Protein 2KJF (pdb70)

Radius of gyration: 10.35 Å; Cα contacts (8 Å, |Δi|>4): 48; chains: 1; bounding box: 17×21×29 Å

CATH classification: 1.20.225.10

Foldseek 3Di:
DVQVPDDLVCLVVLLVVVVVVDQLVVVCVVVVDPCVVVSVVLVVLVVCCVVPHSVVSSVD

Nearest PDB structures (foldseek):
  2kjf-assembly1_A  TM=9.611E-01  e=1.245E-06  Carnobacterium maltaromaticum
  2kjf-assembly1_A  TM=9.568E-01  e=3.012E-06  Carnobacterium maltaromaticum
  8bsi-assembly1_Li  TM=3.557E-01  e=9.101E+00  Giardia duodenalis
  2kjf-assembly1_A  TM=9.041E-01  e=7.267E-06  Carnobacterium maltaromaticum
  7r3g-assembly1_B  TM=5.071E-01  e=4.732E+00  Pseudomonas aeruginosa PAO1

GO terms:
  GO:0005576 extracellular region (C, IDA)
  GO:0050830 defense response to Gram-positive bacterium (P, IDA)

InterPro domains:
  IPR009086 Bacteriocin AS-48 [G3DSA:1.20.225.10] (5-64)
  IPR020038 Circular bacteriocin [PF09221] (9-62)
  IPR020038 Circular bacteriocin [TIGR03651] (8-62)

Sequence (60 aa):
LVAYGIAQGTAEKVVSLINAGLTVGSIISILGGVTVGLSGVFTAVKAAIAKQGIKKAIQLLVAYGIAQGTAEKVVSLINAGLTVGSIISILGGVTVGLSGVFTAVKAAIAKQGIKKAIQLLVAYGIAQGTAEKVVSLINAGLTVGSIISILGGVTVGLSGVFTAVKAAIAKQGIKKAIQLLVAYGIAQGTAEKVVSLINAGLTVGSIISILGGVTVGLSGVFTAVKAAIAKQGIKKAIQLLVAYGIAQGTAEKVVSLINAGLTVGSIISILGGVTVGLSGVFTAVKAAIAKQGIKKAIQLLVAYGIAQGTAEKVVSLINAGLTVGSIISILGGVTVGLSGVFTAVKAAIAKQGIKKAIQLLVAYGIAQGTAEKVVSLINAGLTVGSIISILGGVTVGLSGVFTAVKAAIAKQGIKKAIQLLVAYGIAQGTAEKVVSLINAGLTVGSIISILGGVTVGLSGVFTAVKAAIAKQGIKKAIQLLVAYGIAQGTAEKVVSLINAGLTVGSIISILGGVTVGLSGVFTAVKAAIAKQGIKKAIQLLVAYGIAQGTAEKVVSLINAGLTVGSIISILGGVTVGLSGVFTAVKAAIAKQGIKKAIQLLVAYGIAQGTAEKVVSLINAGLTVGSIISILGGVTVGLSGVFTAVKAAIAKQGIKKAIQLLVAYGIAQGTAEKVVSLINAGLTVGSIISILGGVTVGLSGVFTAVKAAIAKQGIKKAIQLLVAYGIAQGTAEKVVSLINAGLTVGSIISILGGVTVGLSGVFTAVKAAIAKQGIKKAIQLLVAYGIAQGTAEKVVSLINAGLTVGSIISILGGVTVGLSGVFTAVKAAIAKQGIKKAIQLLVAYGIAQGTAEKVVSLINAGLTVGSIISILGGVTVGLSGVFTAVKAAIAKQGIKKAIQLLVAYGIAQGTAEKVVSLINAGLTVGSIISILGGVTVGLSGVFTAVKAAIAKQGIKKAIQLLVAYGIAQGTAEKVVSLINAGLTVGSIISILGGVTVGLSGVFTAVKAAIAKQGIKKAIQLLVAYGIAQGTAEKVVSLINAGLTVGSIISILGGVTVGLSGVFTAVKAAIAKQGIKKAIQLLVAYGIAQGTAEKVVSLINAGLTVGSIISILGGVTVGLSGVFTAVKAAIAKQGIKKAIQLLVAYGIAQGTAEKVVSLINAGLTVGSIISILGGVTVGLSGVFTAVKAAIAKQGIKKAIQL

Secondary structure (DSSP, 8-state):
-TTTTS-HHHHHHHHHHHTTT--HHHHHHHH-SS-TTTHHHHHHHHHHHHHT-HHHHHH-

B-factor: mean 37.47, std 22.96, range [0.02, 75.55]

Solvent-accessible surface area: 3903 Å² total; per-residue (Å²): 1,59,89,114,60,40,59,131,50,55,0,113,145,19,8,77,66,6,125,62,47,88,101,41,42,25,2,37,90,111,73,67,44,146,44,116,50,19,25,62,47,8,93,70,5,89,61,22,36,99,168,127,15,91,152,80,0,38,115,74

Organism: Carnobacterium maltaromaticum (NCBI:txid2751)

Structure (mmCIF, N/CA/C/O backbone):
data_2KJF
#
_entry.id   2KJF
#
loop_
_atom_site.group_PDB
_atom_site.id
_atom_site.type_symbol
_atom_site.label_atom_id
_atom_site.label_alt_id
_atom_site.label_comp_id
_atom_site.label_asym_id
_atom_site.label_entity_id
_atom_site.label_seq_id
_atom_site.pdbx_PDB_ins_code
_atom_site.Cartn_x
_atom_site.Cartn_y
_atom_site.Cartn_z
_atom_site.occupancy
_atom_site.B_iso_or_equiv
_atom_site.auth_seq_id
_atom_site.auth_comp_id
_atom_site.auth_asym_id
_atom_site.auth_atom_id
_atom_site.pdbx_PDB_model_num
ATOM 1 N N . LEU A 1 1 ? 1.328 0.000 0.000 1.00 4.00 1 LEU A N 1
ATOM 2 C CA . LEU A 1 1 ? 2.094 0.000 -1.242 1.00 75.31 1 LEU A CA 1
ATOM 3 C C . LEU A 1 1 ? 1.984 -1.348 -1.949 1.00 1.33 1 LEU A C 1
ATOM 4 O O . LEU A 1 1 ? 1.619 -1.417 -3.122 1.00 72.33 1 LEU A O 1
ATOM 20 N N . VAL A 1 2 ? 2.301 -2.417 -1.225 1.00 43.14 2 VAL A N 1
ATOM 21 C CA . VAL A 1 2 ? 2.236 -3.763 -1.782 1.00 34.14 2 VAL A CA 1
ATOM 22 C C . VAL A 1 2 ? 0.812 -4.117 -2.197 1.00 61.11 2 VAL A C 1
ATOM 23 O O . VAL A 1 2 ? 0.576 -4.571 -3.316 1.00 41.14 2 VAL A O 1
ATOM 36 N N . ALA A 1 3 ? -0.134 -3.906 -1.288 1.00 3.13 3 ALA A N 1
ATOM 37 C CA . ALA A 1 3 ? -1.535 -4.200 -1.560 1.00 70.25 3 ALA A CA 1
ATOM 38 C C . ALA A 1 3 ? -2.075 -3.312 -2.676 1.00 73.54 3 ALA A C 1
ATOM 39 O O . ALA A 1 3 ? -2.975 -3.709 -3.417 1.00 53.34 3 ALA A O 1
ATOM 46 N N . TYR A 1 4 ? -1.521 -2.111 -2.790 1.00 54.44 4 TYR A N 1
ATOM 47 C CA . TYR A 1 4 ? -1.950 -1.165 -3.814 1.00 72.33 4 TYR A CA 1
ATOM 48 C C . TYR A 1 4 ? -1.437 -1.582 -5.189 1.00 51.24 4 TYR A C 1
ATOM 49 O O . TYR A 1 4 ? -2.190 -1.614 -6.162 1.00 21.51 4 TYR A O 1
ATOM 67 N N . GLY A 1 5 ? -0.148 -1.900 -5.261 1.00 72.45 5 GLY A N 1
ATOM 68 C CA . GLY A 1 5 ? 0.445 -2.311 -6.520 1.00 62.35 5 GLY A CA 1
ATOM 69 C C . GLY A 1 5 ? 1.953 -2.152 -6.531 1.00 15.35 5 GLY A C 1
ATOM 70 O O . GLY A 1 5 ? 2.653 -2.858 -7.257 1.00 1.45 5 GLY A O 1
ATOM 74 N N . ILE A 1 6 ? 2.453 -1.221 -5.725 1.00 33.13 6 ILE A N 1
ATOM 75 C CA . ILE A 1 6 ? 3.886 -0.971 -5.645 1.00 24.14 6 ILE A CA 1
ATOM 76 C C . ILE A 1 6 ? 4.641 -2.228 -5.224 1.00 11.43 6 ILE A C 1
ATOM 77 O O . ILE A 1 6 ? 4.234 -2.927 -4.297 1.00 11.15 6 ILE A O 1
ATOM 93 N N . ALA A 1 7 ? 5.744 -2.507 -5.911 1.00 34.12 7 ALA A N 1
ATOM 94 C CA . ALA A 1 7 ? 6.558 -3.677 -5.606 1.00 33.12 7 ALA A CA 1
ATOM 95 C C . ALA A 1 7 ? 6.920 -3.723 -4.125 1.00 61.03 7 ALA A C 1
ATOM 96 O O . ALA A 1 7 ? 7.168 -2.689 -3.506 1.00 41.10 7 ALA A O 1
ATOM 103 N N . GLN A 1 8 ? 6.948 -4.928 -3.565 1.00 12.23 8 GLN A N 1
ATOM 104 C CA . GLN A 1 8 ? 7.279 -5.107 -2.156 1.00 14.21 8 GLN A CA 1
ATOM 105 C C . GLN A 1 8 ? 8.736 -4.745 -1.889 1.00 30.33 8 GLN A C 1
ATOM 106 O O . GLN A 1 8 ? 9.055 -4.112 -0.883 1.00 55.35 8 GLN A O 1
ATOM 120 N N . GLY A 1 9 ? 9.618 -5.153 -2.796 1.00 70.24 9 GLY A N 1
ATOM 121 C CA . GLY A 1 9 ? 11.031 -4.863 -2.640 1.00 23.41 9 GLY A CA 1
ATOM 122 C C 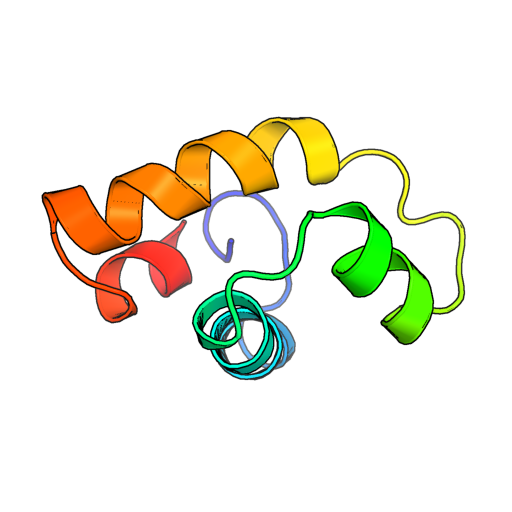. GLY A 1 9 ? 11.324 -3.376 -2.664 1.00 64.44 9 GLY A C 1
ATOM 123 O O . GLY A 1 9 ? 12.075 -2.869 -1.830 1.00 33.33 9 GLY A O 1
ATOM 127 N N . THR A 1 10 ? 10.733 -2.674 -3.625 1.00 54.35 10 THR A N 1
ATOM 128 C CA . THR A 1 10 ? 10.936 -1.237 -3.758 1.00 3.35 10 THR A CA 1
ATOM 129 C C . THR A 1 10 ? 10.146 -0.470 -2.703 1.00 61.21 10 THR A C 1
ATOM 130 O O . THR A 1 10 ? 10.516 0.640 -2.322 1.00 53.15 10 THR A O 1
ATOM 141 N N . ALA A 1 11 ? 9.057 -1.070 -2.234 1.00 71.33 11 ALA A N 1
ATOM 142 C CA . ALA A 1 11 ? 8.216 -0.445 -1.221 1.00 41.33 11 ALA A CA 1
ATOM 143 C C . ALA A 1 11 ? 9.026 -0.086 0.020 1.00 45.14 11 ALA A C 1
ATOM 144 O O . ALA A 1 11 ? 9.070 1.074 0.429 1.00 34.54 11 ALA A O 1
ATOM 151 N N . GLU A 1 12 ? 9.666 -1.089 0.613 1.00 5.43 12 GLU A N 1
ATOM 152 C CA . GLU A 1 12 ? 10.474 -0.877 1.809 1.00 60.11 12 GLU A CA 1
ATOM 153 C C . GLU A 1 12 ? 11.479 0.251 1.594 1.00 11.12 12 GLU A C 1
ATOM 154 O O . GLU A 1 12 ? 11.713 1.068 2.485 1.00 21.34 12 GLU A O 1
ATOM 166 N N . LYS A 1 13 ? 12.071 0.290 0.405 1.00 32.23 13 LYS A N 1
ATOM 167 C CA . LYS A 1 13 ? 13.050 1.317 0.071 1.00 62.12 13 LYS A CA 1
ATOM 168 C C . LYS A 1 13 ? 12.391 2.690 -0.015 1.00 62.23 13 LYS A C 1
ATOM 169 O O . LYS A 1 13 ? 12.895 3.667 0.539 1.00 54.01 13 LYS A O 1
ATOM 188 N N . VAL A 1 14 ? 11.261 2.756 -0.712 1.00 43.25 14 VAL A N 1
ATOM 189 C CA . VAL A 1 14 ? 10.532 4.009 -0.869 1.00 31.05 14 VAL A CA 1
ATOM 190 C C . VAL A 1 14 ? 10.084 4.556 0.482 1.00 32.01 14 VAL A C 1
ATOM 191 O O . VAL A 1 14 ? 10.144 5.761 0.727 1.00 25.13 14 VAL A O 1
ATOM 204 N N . VAL A 1 15 ? 9.634 3.662 1.357 1.00 72.22 15 VAL A N 1
ATOM 205 C CA . VAL A 1 15 ? 9.177 4.054 2.684 1.00 15.14 15 VAL A CA 1
ATOM 206 C C . VAL A 1 15 ? 10.257 4.828 3.431 1.00 10.04 15 VAL A C 1
ATOM 207 O O . VAL A 1 15 ? 9.963 5.766 4.173 1.00 62.41 15 VAL A O 1
ATOM 220 N N . SER A 1 16 ? 11.509 4.429 3.230 1.00 11.22 16 SER A N 1
ATOM 221 C CA . SER A 1 16 ? 12.634 5.083 3.887 1.00 4.34 16 SER A CA 1
ATOM 222 C C . SER A 1 16 ? 12.709 6.557 3.499 1.00 35.13 16 SER A C 1
ATOM 223 O O . SER A 1 16 ? 13.067 7.408 4.314 1.00 52.40 16 SER A O 1
ATOM 231 N N . LEU A 1 17 ? 12.367 6.851 2.249 1.00 24.35 17 LEU A N 1
ATOM 232 C CA . LEU A 1 17 ? 12.395 8.221 1.751 1.00 15.51 17 LEU A CA 1
ATOM 233 C C . LEU A 1 17 ? 11.266 9.046 2.363 1.00 62.34 17 LEU A C 1
ATOM 234 O O . LEU A 1 17 ? 11.386 10.261 2.518 1.00 4.32 17 LEU A O 1
ATOM 250 N N . ILE A 1 18 ? 10.172 8.376 2.709 1.00 1.10 18 ILE A N 1
ATOM 251 C CA . ILE A 1 18 ? 9.024 9.046 3.307 1.00 50.43 18 ILE A CA 1
ATOM 252 C C . ILE A 1 18 ? 9.375 9.623 4.674 1.00 13.31 18 ILE A C 1
ATOM 253 O O . ILE A 1 18 ? 8.893 10.690 5.051 1.00 55.52 18 ILE A O 1
ATOM 269 N N . ASN A 1 19 ? 10.219 8.910 5.412 1.00 2.22 19 ASN A N 1
ATOM 270 C CA . ASN A 1 19 ? 10.636 9.352 6.738 1.00 23.10 19 ASN A CA 1
ATOM 271 C C . ASN A 1 19 ? 11.275 10.736 6.674 1.00 23.13 19 ASN A C 1
ATOM 272 O O . ASN A 1 19 ? 11.291 11.470 7.662 1.00 31.51 19 ASN A O 1
ATOM 283 N N . ALA A 1 20 ? 11.801 11.086 5.505 1.00 72.32 20 ALA A N 1
ATOM 284 C CA . ALA A 1 20 ? 12.439 12.382 5.311 1.00 35.10 20 ALA A CA 1
ATOM 285 C C . ALA A 1 20 ? 11.430 13.517 5.453 1.00 31.33 20 ALA A C 1
ATOM 286 O O . ALA A 1 20 ? 11.802 14.665 5.690 1.00 41.21 20 ALA A O 1
ATOM 293 N N . GLY A 1 21 ? 10.150 13.187 5.307 1.00 61.14 21 GLY A N 1
ATOM 294 C CA . GLY A 1 21 ? 9.108 14.190 5.421 1.00 13.14 21 GLY A CA 1
ATOM 295 C C . GLY A 1 21 ? 8.868 14.929 4.120 1.00 62.24 21 GLY A C 1
ATOM 296 O O . GLY A 1 21 ? 8.019 15.819 4.049 1.00 23.41 21 GLY A O 1
ATOM 300 N N . LEU A 1 22 ? 9.618 14.562 3.086 1.00 21.24 22 LEU A N 1
ATOM 301 C CA . LEU A 1 22 ? 9.485 15.197 1.780 1.00 15.20 22 LEU A CA 1
ATOM 302 C C . LEU A 1 22 ? 8.138 14.863 1.147 1.00 34.11 22 LEU A C 1
ATOM 303 O O . LEU A 1 22 ? 7.527 13.841 1.463 1.00 53.20 22 LEU A O 1
ATOM 319 N N . THR A 1 23 ? 7.680 15.730 0.249 1.00 13.14 23 THR A N 1
ATOM 320 C CA . THR A 1 23 ? 6.406 15.527 -0.429 1.00 60.12 23 THR A CA 1
ATOM 321 C C . THR A 1 23 ? 6.529 14.474 -1.525 1.00 14.21 23 THR A C 1
ATOM 322 O O . THR A 1 23 ? 7.633 14.111 -1.930 1.00 32.20 23 THR A O 1
ATOM 333 N N . VAL A 1 24 ? 5.387 13.988 -2.002 1.00 22.50 24 VAL A N 1
ATOM 334 C CA . VAL A 1 24 ? 5.367 12.977 -3.053 1.00 10.21 24 VAL A CA 1
ATOM 335 C C . VAL A 1 24 ? 6.226 13.401 -4.239 1.00 61.40 24 VAL A C 1
ATOM 336 O O . VAL A 1 24 ? 6.791 12.563 -4.940 1.00 63.42 24 VAL A O 1
ATOM 349 N N . GLY A 1 25 ? 6.320 14.709 -4.458 1.00 23.23 25 GLY A N 1
ATOM 350 C CA . GLY A 1 25 ? 7.113 15.222 -5.560 1.00 31.42 25 GLY A CA 1
ATOM 351 C C . GLY A 1 25 ? 8.531 14.686 -5.552 1.00 40.24 25 GLY A C 1
ATOM 352 O O . GLY A 1 25 ? 9.088 14.369 -6.604 1.00 13.54 25 GLY A O 1
ATOM 356 N N . SER A 1 26 ? 9.118 14.586 -4.364 1.00 50.20 26 SER A N 1
ATOM 357 C CA . SER A 1 26 ? 10.482 14.091 -4.225 1.00 23.34 26 SER A CA 1
ATOM 358 C C . SER A 1 26 ? 10.549 12.594 -4.513 1.00 12.03 26 SER A C 1
ATOM 359 O O . SER A 1 26 ? 11.584 12.077 -4.934 1.00 3.53 26 SER A O 1
ATOM 367 N N . ILE A 1 27 ? 9.437 11.904 -4.283 1.00 20.23 27 ILE A N 1
ATOM 368 C CA . ILE A 1 27 ? 9.368 10.467 -4.518 1.00 70.02 27 ILE A CA 1
ATOM 369 C C . ILE A 1 27 ? 9.517 10.145 -6.001 1.00 51.23 27 ILE A C 1
ATOM 370 O O . ILE A 1 27 ? 10.385 9.365 -6.393 1.00 62.13 27 ILE A O 1
ATOM 386 N N . ILE A 1 28 ? 8.666 10.753 -6.821 1.00 71.42 28 ILE A N 1
ATOM 387 C CA . ILE A 1 28 ? 8.705 10.533 -8.262 1.00 11.04 28 ILE A CA 1
ATOM 388 C C . ILE A 1 28 ? 10.050 10.952 -8.845 1.00 52.34 28 ILE A C 1
ATOM 389 O O . ILE A 1 28 ? 10.534 10.355 -9.807 1.00 1.23 28 ILE A O 1
ATOM 405 N N . SER A 1 29 ? 10.649 11.982 -8.256 1.00 42.14 29 SER A N 1
ATOM 406 C CA . SER A 1 29 ? 11.938 12.483 -8.719 1.00 41.10 29 SER A CA 1
ATOM 407 C C . SER A 1 29 ? 12.979 11.368 -8.739 1.00 22.03 29 SER A C 1
ATOM 408 O O . SER A 1 29 ? 13.801 11.287 -9.652 1.00 52.32 29 SER A O 1
ATOM 416 N N . ILE A 1 30 ? 12.938 10.511 -7.724 1.00 75.55 30 ILE A N 1
ATOM 417 C CA . ILE A 1 30 ? 13.876 9.399 -7.625 1.00 52.51 30 ILE A CA 1
ATOM 418 C C . ILE A 1 30 ? 13.492 8.269 -8.574 1.00 51.32 30 ILE A C 1
ATOM 419 O O . ILE A 1 30 ? 14.355 7.561 -9.095 1.00 33.34 30 ILE A O 1
ATOM 435 N N . LEU A 1 31 ? 12.192 8.107 -8.797 1.00 44.10 31 LEU A N 1
ATOM 436 C CA . LEU A 1 31 ? 11.693 7.064 -9.686 1.00 30.21 31 LEU A CA 1
ATOM 437 C C . LEU A 1 31 ? 12.229 7.252 -11.101 1.00 62.35 31 LEU A C 1
ATOM 438 O O . LEU A 1 31 ? 12.590 6.286 -11.773 1.00 1.02 31 LEU A O 1
ATOM 454 N N . GLY A 1 32 ? 12.280 8.503 -11.548 1.00 64.04 32 GLY A N 1
ATOM 455 C CA . GLY A 1 32 ? 12.776 8.795 -12.881 1.00 11.23 32 GLY A CA 1
ATOM 456 C C . GLY A 1 32 ? 11.927 8.163 -13.966 1.00 45.44 32 GLY A C 1
ATOM 457 O O . GLY A 1 32 ? 12.425 7.384 -14.778 1.00 32.00 32 GLY A O 1
ATOM 461 N N . GLY A 1 33 ? 10.641 8.499 -13.981 1.00 31.04 33 GLY A N 1
ATOM 462 C CA . GLY A 1 33 ? 9.742 7.949 -14.978 1.00 33.52 33 GLY A CA 1
ATOM 463 C C . GLY A 1 33 ? 8.323 8.461 -14.826 1.00 5.51 33 GLY A C 1
ATOM 464 O O . GLY A 1 33 ? 8.032 9.244 -13.921 1.00 60.12 33 GLY A O 1
ATOM 468 N N . VAL A 1 34 ? 7.438 8.021 -15.715 1.00 2.55 34 VAL A N 1
ATOM 469 C CA . VAL A 1 34 ? 6.043 8.441 -15.676 1.00 15.53 34 VAL A CA 1
ATOM 470 C C . VAL A 1 34 ? 5.277 7.706 -14.581 1.00 64.34 34 VAL A C 1
ATOM 471 O O . VAL A 1 34 ? 4.309 6.995 -14.855 1.00 5.02 34 VAL A O 1
ATOM 484 N N . THR A 1 35 ? 5.717 7.881 -13.339 1.00 64.21 35 THR A N 1
ATOM 485 C CA . THR A 1 35 ? 5.075 7.233 -12.202 1.00 50.34 35 THR A CA 1
ATOM 486 C C . THR A 1 35 ? 3.917 8.072 -11.674 1.00 74.15 35 THR A C 1
ATOM 487 O O . THR A 1 35 ? 3.325 7.752 -10.643 1.00 41.32 35 THR A O 1
ATOM 498 N N . VAL A 1 36 ? 3.596 9.147 -12.388 1.00 64.54 36 VAL A N 1
ATOM 499 C CA . VAL A 1 36 ? 2.507 10.031 -11.992 1.00 73.44 36 VAL A CA 1
ATOM 500 C C . VAL A 1 36 ? 1.200 9.260 -11.843 1.00 60.53 36 VAL A C 1
ATOM 501 O O . VAL A 1 36 ? 0.525 8.965 -12.829 1.00 21.44 36 VAL A O 1
ATOM 514 N N . GLY A 1 37 ? 0.848 8.936 -10.602 1.00 63.24 37 GLY A N 1
ATOM 515 C CA . GLY A 1 37 ? -0.377 8.202 -10.346 1.00 71.23 37 GLY A CA 1
ATOM 516 C C . GLY A 1 37 ? -0.489 7.745 -8.905 1.00 40.03 37 GLY A C 1
ATOM 517 O O . GLY A 1 37 ? -1.492 8.007 -8.239 1.00 64.42 37 GLY A O 1
ATOM 521 N N . LEU A 1 38 ? 0.541 7.059 -8.422 1.00 41.23 38 LEU A N 1
ATOM 522 C CA . LEU A 1 38 ? 0.554 6.563 -7.051 1.00 30.15 38 LEU A CA 1
ATOM 523 C C . LEU A 1 38 ? 0.521 7.717 -6.054 1.00 21.24 38 LEU A C 1
ATOM 524 O O . LEU A 1 38 ? 0.198 7.528 -4.881 1.00 13.21 38 LEU A O 1
ATOM 540 N N . SER A 1 39 ? 0.856 8.912 -6.529 1.00 12.34 39 SER A N 1
ATOM 541 C CA . SER A 1 39 ? 0.866 10.097 -5.679 1.00 2.14 39 SER A CA 1
ATOM 542 C C . SER A 1 39 ? -0.492 10.301 -5.014 1.00 70.12 39 SER A C 1
ATOM 543 O O . SER A 1 39 ? -0.590 10.913 -3.952 1.00 14.42 39 SER A O 1
ATOM 551 N N . GLY A 1 40 ? -1.539 9.782 -5.649 1.00 64.15 40 GLY A N 1
ATOM 552 C CA . GLY A 1 40 ? -2.878 9.917 -5.107 1.00 24.04 40 GLY A CA 1
ATOM 553 C C . GLY A 1 40 ? -3.087 9.075 -3.863 1.00 42.53 40 GLY A C 1
ATOM 554 O O . GLY A 1 40 ? -3.929 9.394 -3.024 1.00 34.51 40 GLY A O 1
ATOM 558 N N . VAL A 1 41 ? -2.319 7.997 -3.745 1.00 31.25 41 VAL A N 1
ATOM 559 C CA . VAL A 1 41 ? -2.425 7.106 -2.595 1.00 5.20 41 VAL A CA 1
ATOM 560 C C . VAL A 1 41 ? -1.253 7.301 -1.640 1.00 4.05 41 VAL A C 1
ATOM 561 O O . VAL A 1 41 ? -1.353 7.004 -0.449 1.00 5.32 41 VAL A O 1
ATOM 574 N N . PHE A 1 42 ? -0.142 7.802 -2.169 1.00 44.21 42 PHE A N 1
ATOM 575 C CA . PHE A 1 42 ? 1.051 8.037 -1.363 1.00 60.24 42 PHE A CA 1
ATOM 576 C C . PHE A 1 42 ? 0.766 9.040 -0.250 1.00 4.42 42 PHE A C 1
ATOM 577 O O . PHE A 1 42 ? 1.270 8.908 0.866 1.00 21.51 42 PHE A O 1
ATOM 594 N N . THR A 1 43 ? -0.045 10.047 -0.561 1.00 60.41 43 THR A N 1
ATOM 595 C CA . THR A 1 43 ? -0.396 11.074 0.411 1.00 50.11 43 THR A CA 1
ATOM 596 C C . THR A 1 43 ? -1.132 10.474 1.604 1.00 42.34 43 THR A C 1
ATOM 597 O O . THR A 1 43 ? -0.832 10.793 2.754 1.00 72.21 43 THR A O 1
ATOM 608 N N . ALA A 1 44 ? -2.096 9.604 1.322 1.00 63.14 44 ALA A N 1
ATOM 609 C CA . ALA A 1 44 ? -2.872 8.957 2.372 1.00 54.30 44 ALA A CA 1
ATOM 610 C C . ALA A 1 44 ? -2.000 8.023 3.204 1.00 73.14 44 ALA A C 1
ATOM 611 O O . ALA A 1 44 ? -2.218 7.859 4.404 1.00 24.02 44 ALA A O 1
ATOM 618 N N . VAL A 1 45 ? -1.013 7.411 2.557 1.00 4.44 45 VAL A N 1
ATOM 619 C CA . VAL A 1 45 ? -0.107 6.493 3.238 1.00 50.33 45 VAL A CA 1
ATOM 620 C C . VAL A 1 45 ? 0.703 7.214 4.310 1.00 73.31 45 VAL A C 1
ATOM 621 O O . VAL A 1 45 ? 0.976 6.660 5.375 1.00 71.41 45 VAL A O 1
ATOM 634 N N . LYS A 1 46 ? 1.084 8.453 4.022 1.00 3.40 46 LYS A N 1
ATOM 635 C CA . LYS A 1 46 ? 1.862 9.253 4.961 1.00 32.24 46 LYS A CA 1
ATOM 636 C C . LYS A 1 46 ? 1.193 9.285 6.332 1.00 1.00 46 LYS A C 1
ATOM 637 O O . LYS A 1 46 ? 1.826 9.000 7.348 1.00 35.44 46 LYS A O 1
ATOM 656 N N . ALA A 1 47 ? -0.089 9.633 6.352 1.00 74.04 47 ALA A N 1
ATOM 657 C CA . ALA A 1 47 ? -0.844 9.699 7.597 1.00 71.32 47 ALA A CA 1
ATOM 658 C C . ALA A 1 47 ? -0.942 8.325 8.253 1.00 41.44 47 ALA A C 1
ATOM 659 O O . ALA A 1 47 ? -1.013 8.215 9.476 1.00 1.22 47 ALA A O 1
ATOM 666 N N . ALA A 1 48 ? -0.946 7.281 7.431 1.00 42.25 48 ALA A N 1
ATOM 667 C CA . ALA A 1 48 ? -1.034 5.915 7.931 1.00 3.13 48 ALA A CA 1
ATOM 668 C C . ALA A 1 48 ? 0.104 5.611 8.901 1.00 53.54 48 ALA A C 1
ATOM 669 O O . ALA A 1 48 ? -0.098 4.954 9.922 1.00 1.21 48 ALA A O 1
ATOM 676 N N . ILE A 1 49 ? 1.298 6.093 8.573 1.00 0.25 49 ILE A N 1
ATOM 677 C CA . ILE A 1 49 ? 2.467 5.873 9.416 1.00 11.00 49 ILE A CA 1
ATOM 678 C C . ILE A 1 49 ? 2.225 6.379 10.834 1.00 23.43 49 ILE A C 1
ATOM 679 O O . ILE A 1 49 ? 2.356 5.630 11.802 1.00 63.42 49 ILE A O 1
ATOM 695 N N . ALA A 1 50 ? 1.870 7.654 10.949 1.00 0.14 50 ALA A N 1
ATOM 696 C CA . ALA A 1 50 ? 1.606 8.259 12.249 1.00 50.21 50 ALA A CA 1
ATOM 697 C C . ALA A 1 50 ? 0.379 7.635 12.906 1.00 44.31 50 ALA A C 1
ATOM 698 O O . ALA A 1 50 ? 0.237 7.659 14.129 1.00 42.13 50 ALA A O 1
ATOM 705 N N . LYS A 1 51 ? -0.506 7.078 12.087 1.00 64.34 51 LYS A N 1
ATOM 706 C CA . LYS A 1 51 ? -1.721 6.447 12.587 1.00 21.53 51 LYS A CA 1
ATOM 707 C C . LYS A 1 51 ? -1.418 5.072 13.175 1.00 64.12 51 LYS A C 1
ATOM 708 O O . LYS A 1 51 ? -2.056 4.644 14.136 1.00 21.00 51 LYS A O 1
ATOM 727 N N . GLN A 1 52 ? -0.440 4.387 12.591 1.00 25.34 52 GLN A N 1
ATOM 728 C CA . GLN A 1 52 ? -0.052 3.061 13.059 1.00 72.12 52 GLN A CA 1
ATOM 729 C C . GLN A 1 52 ? 1.466 2.916 13.087 1.00 33.25 52 GLN A C 1
ATOM 730 O O . GLN A 1 52 ? 2.078 2.903 14.154 1.00 1.24 52 GLN A O 1
ATOM 744 N N . GLY A 1 53 ? 2.067 2.806 11.907 1.00 64.02 53 GLY A N 1
ATOM 745 C CA . GLY A 1 53 ? 3.509 2.663 11.819 1.00 31.44 53 GLY A CA 1
ATOM 746 C C . GLY A 1 53 ? 3.986 2.463 10.395 1.00 43.04 53 GLY A C 1
ATOM 747 O O . GLY A 1 53 ? 3.242 1.969 9.547 1.00 30.12 53 GLY A O 1
ATOM 751 N N . ILE A 1 54 ? 5.230 2.849 10.129 1.00 13.24 54 ILE A N 1
ATOM 752 C CA . ILE A 1 54 ? 5.804 2.710 8.797 1.00 5.31 54 ILE A CA 1
ATOM 753 C C . ILE A 1 54 ? 5.640 1.288 8.273 1.00 30.20 54 ILE A C 1
ATOM 754 O O . ILE A 1 54 ? 5.435 1.074 7.078 1.00 41.11 54 ILE A O 1
ATOM 770 N N . LYS A 1 55 ? 5.729 0.317 9.175 1.00 23.35 55 LYS A N 1
ATOM 771 C CA . LYS A 1 55 ? 5.587 -1.087 8.806 1.00 4.25 55 LYS A CA 1
ATOM 772 C C . LYS A 1 55 ? 4.265 -1.329 8.087 1.00 74.14 55 LYS A C 1
ATOM 773 O O . LYS A 1 55 ? 4.218 -2.014 7.064 1.00 4.24 55 LYS A O 1
ATOM 792 N N . LYS A 1 56 ? 3.191 -0.762 8.625 1.00 35.14 56 LYS A N 1
ATOM 793 C CA . LYS A 1 56 ? 1.867 -0.914 8.034 1.00 54.44 56 LYS A CA 1
ATOM 794 C C . LYS A 1 56 ? 1.837 -0.352 6.616 1.00 60.14 56 LYS A C 1
ATOM 795 O O . LYS A 1 56 ? 1.175 -0.900 5.735 1.00 63.23 56 LYS A O 1
ATOM 814 N N . ALA A 1 57 ? 2.559 0.743 6.403 1.00 42.05 57 ALA A N 1
ATOM 815 C CA . ALA A 1 57 ? 2.618 1.376 5.091 1.00 60.02 57 ALA A CA 1
ATOM 816 C C . ALA A 1 57 ? 3.090 0.391 4.027 1.00 43.13 57 ALA A C 1
ATOM 817 O O . ALA A 1 57 ? 2.672 0.464 2.871 1.00 72.01 57 ALA A O 1
ATOM 824 N N . ILE A 1 58 ? 3.964 -0.528 4.424 1.00 51.12 58 ILE A N 1
ATOM 825 C CA . ILE A 1 58 ? 4.492 -1.527 3.503 1.00 22.25 58 ILE A CA 1
ATOM 826 C C . ILE A 1 58 ? 3.367 -2.325 2.853 1.00 50.31 58 ILE A C 1
ATOM 827 O O . ILE A 1 58 ? 3.249 -2.364 1.629 1.00 41.25 58 ILE A O 1
ATOM 843 N N . GLN A 1 59 ? 2.542 -2.957 3.681 1.00 60.41 59 GLN A N 1
ATOM 844 C CA . GLN A 1 59 ? 1.425 -3.753 3.186 1.00 61.14 59 GLN A CA 1
ATOM 845 C C . GLN A 1 59 ? 0.526 -2.922 2.276 1.00 34.15 59 GLN A C 1
ATOM 846 O O . GLN A 1 59 ? -0.106 -3.450 1.360 1.00 14.33 59 GLN A O 1
ATOM 860 N N . LEU A 1 60 ? 0.472 -1.620 2.536 1.00 60.35 60 LEU A N 1
ATOM 861 C CA . LEU A 1 60 ? -0.351 -0.715 1.741 1.00 61.35 60 LEU A CA 1
ATOM 862 C C . LEU A 1 60 ? 0.167 -0.624 0.309 1.00 45.21 60 LEU A C 1
ATOM 863 O O . LEU A 1 60 ? -0.606 -0.681 -0.647 1.00 1.41 60 LEU A O 1
ATOM 879 N N . LEU A 1 1 ? 1.528 0.188 0.124 1.00 72.25 1 LEU A N 2
ATOM 880 C CA . LEU A 1 1 ? 2.249 0.234 -1.144 1.00 2.44 1 LEU A CA 2
ATOM 881 C C . LEU A 1 1 ? 2.082 -1.072 -1.913 1.00 45.25 1 LEU A C 2
ATOM 882 O O . LEU A 1 1 ? 1.675 -1.072 -3.075 1.00 74.40 1 LEU A O 2
ATOM 898 N N . VAL A 1 2 ? 2.399 -2.184 -1.258 1.00 12.24 2 VAL A N 2
ATOM 899 C CA . VAL A 1 2 ? 2.281 -3.498 -1.879 1.00 0.42 2 VAL A CA 2
ATOM 900 C C . VAL A 1 2 ? 0.831 -3.812 -2.229 1.00 51.21 2 VAL A C 2
ATOM 901 O O . VAL A 1 2 ? 0.528 -4.226 -3.347 1.00 73.15 2 VAL A O 2
ATOM 914 N N . ALA A 1 3 ? -0.062 -3.611 -1.265 1.00 63.31 3 ALA A N 2
ATOM 915 C CA . ALA A 1 3 ? -1.481 -3.871 -1.472 1.00 40.23 3 ALA A CA 2
ATOM 916 C C . ALA A 1 3 ? -2.060 -2.941 -2.533 1.00 62.25 3 ALA A C 2
ATOM 917 O O . ALA A 1 3 ? -2.990 -3.307 -3.253 1.00 21.14 3 ALA A O 2
ATOM 924 N N . TYR A 1 4 ? -1.505 -1.738 -2.625 1.00 42.14 4 TYR A N 2
ATOM 925 C CA . TYR A 1 4 ? -1.968 -0.755 -3.597 1.00 54.41 4 TYR A CA 2
ATOM 926 C C . TYR A 1 4 ? -1.511 -1.123 -5.005 1.00 51.43 4 TYR A C 2
ATOM 927 O O . TYR A 1 4 ? -2.311 -1.165 -5.939 1.00 40.50 4 TYR A O 2
ATOM 945 N N . GLY A 1 5 ? -0.216 -1.390 -5.149 1.00 55.43 5 GLY A N 2
ATOM 946 C CA . GLY A 1 5 ? 0.327 -1.751 -6.446 1.00 34.34 5 GLY A CA 2
ATOM 947 C C . GLY A 1 5 ? 1.770 -1.318 -6.611 1.00 54.11 5 GLY A C 2
ATOM 948 O O . GLY A 1 5 ? 2.116 -0.651 -7.586 1.00 42.05 5 GLY A O 2
ATOM 952 N N . ILE A 1 6 ? 2.612 -1.696 -5.656 1.00 4.42 6 ILE A N 2
ATOM 953 C CA . ILE A 1 6 ? 4.025 -1.341 -5.700 1.00 45.24 6 ILE A CA 2
ATOM 954 C C . ILE A 1 6 ? 4.900 -2.509 -5.256 1.00 53.33 6 ILE A C 2
ATOM 955 O O . ILE A 1 6 ? 4.540 -3.256 -4.347 1.00 50.12 6 ILE A O 2
ATOM 971 N N . ALA A 1 7 ? 6.051 -2.658 -5.903 1.00 71.54 7 ALA A N 2
ATOM 972 C CA . ALA A 1 7 ? 6.979 -3.733 -5.573 1.00 12.23 7 ALA A CA 2
ATOM 973 C C . ALA A 1 7 ? 7.278 -3.759 -4.078 1.00 34.44 7 ALA A C 2
ATOM 974 O O . ALA A 1 7 ? 7.559 -2.725 -3.474 1.00 15.43 7 ALA A O 2
ATOM 981 N N . GLN A 1 8 ? 7.214 -4.948 -3.487 1.00 61.52 8 GLN A N 2
ATOM 982 C CA . GLN A 1 8 ? 7.477 -5.108 -2.062 1.00 33.11 8 GLN A CA 2
ATOM 983 C C . GLN A 1 8 ? 8.944 -4.840 -1.745 1.00 42.33 8 GLN A C 2
ATOM 984 O O . GLN A 1 8 ? 9.265 -3.992 -0.913 1.00 42.05 8 GLN A O 2
ATOM 998 N N . GLY A 1 9 ? 9.832 -5.569 -2.415 1.00 2.42 9 GLY A N 2
ATOM 999 C CA . GLY A 1 9 ? 11.255 -5.394 -2.190 1.00 63.53 9 GLY A CA 2
ATOM 1000 C C . GLY A 1 9 ? 11.691 -3.949 -2.326 1.00 20.01 9 GLY A C 2
ATOM 1001 O O . GLY A 1 9 ? 12.498 -3.458 -1.535 1.00 73.32 9 GLY A O 2
ATOM 1005 N N . THR A 1 10 ? 11.158 -3.264 -3.333 1.00 12.44 10 THR A N 2
ATOM 1006 C CA . THR A 1 10 ? 11.498 -1.867 -3.571 1.00 43.23 10 THR A CA 2
ATOM 1007 C C . THR A 1 10 ? 10.784 -0.950 -2.584 1.00 62.43 10 THR A C 2
ATOM 1008 O O . THR A 1 10 ? 11.328 0.072 -2.167 1.00 74.13 10 THR A O 2
ATOM 1019 N N . ALA A 1 11 ? 9.564 -1.324 -2.214 1.00 13.21 11 ALA A N 2
ATOM 1020 C CA . ALA A 1 11 ? 8.777 -0.536 -1.273 1.00 75.33 11 ALA A CA 2
ATOM 1021 C C . ALA A 1 11 ? 9.546 -0.297 0.021 1.00 21.23 11 ALA A C 2
ATOM 1022 O O . ALA A 1 11 ? 9.475 0.784 0.605 1.00 70.30 11 ALA A O 2
ATOM 1029 N N . GLU A 1 12 ? 10.280 -1.313 0.464 1.00 22.13 12 GLU A N 2
ATOM 1030 C CA . GLU A 1 12 ? 11.061 -1.212 1.691 1.00 25.14 12 GLU A CA 2
ATOM 1031 C C . GLU A 1 12 ? 12.005 -0.014 1.639 1.00 50.14 12 GLU A C 2
ATOM 1032 O O . GLU A 1 12 ? 11.965 0.861 2.504 1.00 43.11 12 GLU A O 2
ATOM 1044 N N . LYS A 1 13 ? 12.854 0.019 0.617 1.00 72.31 13 LYS A N 2
ATOM 1045 C CA . LYS A 1 13 ? 13.808 1.108 0.449 1.00 52.35 13 LYS A CA 2
ATOM 1046 C C . LYS A 1 13 ? 13.086 2.439 0.262 1.00 43.21 13 LYS A C 2
ATOM 1047 O O . LYS A 1 13 ? 13.533 3.474 0.758 1.00 33.30 13 LYS A O 2
ATOM 1066 N N . VAL A 1 14 ? 11.968 2.405 -0.455 1.00 53.44 14 VAL A N 2
ATOM 1067 C CA . VAL A 1 14 ? 11.183 3.609 -0.705 1.00 71.51 14 VAL A CA 2
ATOM 1068 C C . VAL A 1 14 ? 10.694 4.227 0.600 1.00 22.41 14 VAL A C 2
ATOM 1069 O O . VAL A 1 14 ? 10.604 5.448 0.726 1.00 73.13 14 VAL A O 2
ATOM 1082 N N . VAL A 1 15 ? 10.380 3.375 1.571 1.00 63.51 15 VAL A N 2
ATOM 1083 C CA . VAL A 1 15 ? 9.902 3.836 2.868 1.00 0.55 15 VAL A CA 2
ATOM 1084 C C . VAL A 1 15 ? 10.886 4.814 3.501 1.00 43.13 15 VAL A C 2
ATOM 1085 O O . VAL A 1 15 ? 10.492 5.718 4.238 1.00 64.21 15 VAL A O 2
ATOM 1098 N N . SER A 1 16 ? 12.169 4.627 3.207 1.00 50.23 16 SER A N 2
ATOM 1099 C CA . SER A 1 16 ? 13.211 5.491 3.749 1.00 23.21 16 SER A CA 2
ATOM 1100 C C . SER A 1 16 ? 12.973 6.945 3.353 1.00 73.30 16 SER A C 2
ATOM 1101 O O . SER A 1 16 ? 13.123 7.855 4.169 1.00 55.43 16 SER A O 2
ATOM 1109 N N . LEU A 1 17 ? 12.601 7.155 2.095 1.00 34.12 17 LEU A N 2
ATOM 1110 C CA . LEU A 1 17 ? 12.341 8.498 1.589 1.00 54.04 17 LEU A CA 2
ATOM 1111 C C . LEU A 1 17 ? 11.050 9.061 2.175 1.00 20.03 17 LEU A C 2
ATOM 1112 O O . LEU A 1 17 ? 10.972 10.244 2.507 1.00 51.44 17 LEU A O 2
ATOM 1128 N N . ILE A 1 18 ? 10.042 8.205 2.303 1.00 55.34 18 ILE A N 2
ATOM 1129 C CA . ILE A 1 18 ? 8.756 8.617 2.853 1.00 70.14 18 ILE A CA 2
ATOM 1130 C C . ILE A 1 18 ? 8.890 9.026 4.315 1.00 14.44 18 ILE A C 2
ATOM 1131 O O . ILE A 1 18 ? 8.415 10.087 4.719 1.00 1.13 18 ILE A O 2
ATOM 1147 N N . ASN A 1 19 ? 9.541 8.178 5.105 1.00 52.05 19 ASN A N 2
ATOM 1148 C CA . ASN A 1 19 ? 9.739 8.452 6.523 1.00 14.12 19 ASN A CA 2
ATOM 1149 C C . ASN A 1 19 ? 10.466 9.778 6.725 1.00 63.21 19 ASN A C 2
ATOM 1150 O O . ASN A 1 19 ? 10.313 10.431 7.756 1.00 11.14 19 ASN A O 2
ATOM 1161 N N . ALA A 1 20 ? 11.258 10.169 5.732 1.00 64.32 20 ALA A N 2
ATOM 1162 C CA . ALA A 1 20 ? 12.008 11.417 5.799 1.00 53.24 20 ALA A CA 2
ATOM 1163 C C . ALA A 1 20 ? 11.070 12.619 5.825 1.00 0.55 20 ALA A C 2
ATOM 1164 O O . ALA A 1 20 ? 11.456 13.711 6.241 1.00 44.24 20 ALA A O 2
ATOM 1171 N N . GLY A 1 21 ? 9.835 12.411 5.379 1.00 50.31 21 GLY A N 2
ATOM 1172 C CA . GLY A 1 21 ? 8.862 13.488 5.360 1.00 72.43 21 GLY A CA 2
ATOM 1173 C C . GLY A 1 21 ? 8.856 14.241 4.044 1.00 24.13 21 GLY A C 2
ATOM 1174 O O . GLY A 1 21 ? 8.345 15.358 3.962 1.00 13.42 21 GLY A O 2
ATOM 1178 N N . LEU A 1 22 ? 9.428 13.630 3.012 1.00 1.24 22 LEU A N 2
ATOM 1179 C CA . LEU A 1 22 ? 9.489 14.251 1.694 1.00 51.13 22 LEU A CA 2
ATOM 1180 C C . LEU A 1 22 ? 8.128 14.205 1.007 1.00 71.33 22 LEU A C 2
ATOM 1181 O O . LEU A 1 22 ? 7.371 13.247 1.168 1.00 74.01 22 LEU A O 2
ATOM 1197 N N . THR A 1 23 ? 7.823 15.245 0.237 1.00 1.34 23 THR A N 2
ATOM 1198 C CA . THR A 1 23 ? 6.554 15.323 -0.475 1.00 43.24 23 THR A CA 2
ATOM 1199 C C . THR A 1 23 ? 6.562 14.429 -1.710 1.00 54.53 23 THR A C 2
ATOM 1200 O O . THR A 1 23 ? 7.622 14.079 -2.229 1.00 55.44 23 THR A O 2
ATOM 1211 N N . VAL A 1 24 ? 5.372 14.063 -2.177 1.00 41.52 24 VAL A N 2
ATOM 1212 C CA . VAL A 1 24 ? 5.242 13.211 -3.353 1.00 54.52 24 VAL A CA 2
ATOM 1213 C C . VAL A 1 24 ? 6.053 13.760 -4.522 1.00 30.53 24 VAL A C 2
ATOM 1214 O O . VAL A 1 24 ? 6.535 13.004 -5.365 1.00 1.43 24 VAL A O 2
ATOM 1227 N N . GLY A 1 25 ? 6.200 15.080 -4.565 1.00 44.31 25 GLY A N 2
ATOM 1228 C CA . GLY A 1 25 ? 6.955 15.708 -5.634 1.00 73.13 25 GLY A CA 2
ATOM 1229 C C . GLY A 1 25 ? 8.363 15.160 -5.749 1.00 62.43 25 GLY A C 2
ATOM 1230 O O . GLY A 1 25 ? 8.792 14.753 -6.829 1.00 41.12 25 GLY A O 2
ATOM 1234 N N . SER A 1 26 ? 9.086 15.150 -4.634 1.00 34.54 26 SER A N 2
ATOM 1235 C CA . SER A 1 26 ? 10.456 14.652 -4.615 1.00 3.30 26 SER A CA 2
ATOM 1236 C C . SER A 1 26 ? 10.500 13.167 -4.960 1.00 30.20 26 SER A C 2
ATOM 1237 O O . SER A 1 26 ? 11.502 12.667 -5.472 1.00 72.24 26 SER A O 2
ATOM 1245 N N . ILE A 1 27 ? 9.407 12.467 -4.675 1.00 53.41 27 ILE A N 2
ATOM 1246 C CA . ILE A 1 27 ? 9.319 11.040 -4.956 1.00 21.32 27 ILE A CA 2
ATOM 1247 C C . ILE A 1 27 ? 9.373 10.770 -6.456 1.00 15.13 27 ILE A C 2
ATOM 1248 O O . ILE A 1 27 ? 10.044 9.841 -6.906 1.00 34.00 27 ILE A O 2
ATOM 1264 N N . ILE A 1 28 ? 8.663 11.589 -7.224 1.00 53.31 28 ILE A N 2
ATOM 1265 C CA . ILE A 1 28 ? 8.632 11.441 -8.674 1.00 32.12 28 ILE A CA 2
ATOM 1266 C C . ILE A 1 28 ? 10.027 11.588 -9.271 1.00 60.24 28 ILE A C 2
ATOM 1267 O O . ILE A 1 28 ? 10.379 10.899 -10.229 1.00 22.23 28 ILE A O 2
ATOM 1283 N N . SER A 1 29 ? 10.818 12.489 -8.699 1.00 3.15 29 SER A N 2
ATOM 1284 C CA . SER A 1 29 ? 12.175 12.728 -9.176 1.00 4.24 29 SER A CA 2
ATOM 1285 C C . SER A 1 29 ? 13.039 11.482 -9.005 1.00 33.13 29 SER A C 2
ATOM 1286 O O . SER A 1 29 ? 13.959 11.239 -9.786 1.00 54.04 29 SER A O 2
ATOM 1294 N N . ILE A 1 30 ? 12.735 10.696 -7.977 1.00 41.12 30 ILE A N 2
ATOM 1295 C CA . ILE A 1 30 ? 13.482 9.475 -7.704 1.00 31.53 30 ILE A CA 2
ATOM 1296 C C . ILE A 1 30 ? 13.205 8.412 -8.762 1.00 14.11 30 ILE A C 2
ATOM 1297 O O . ILE A 1 30 ? 14.114 7.966 -9.463 1.00 20.02 30 ILE A O 2
ATOM 1313 N N . LEU A 1 31 ? 11.943 8.012 -8.874 1.00 31.11 31 LEU A N 2
ATOM 1314 C CA . LEU A 1 31 ? 11.544 7.002 -9.849 1.00 2.52 31 LEU A CA 2
ATOM 1315 C C . LEU A 1 31 ? 12.038 7.369 -11.245 1.00 30.42 31 LEU A C 2
ATOM 1316 O O . LEU A 1 31 ? 12.518 6.514 -11.989 1.00 12.25 31 LEU A O 2
ATOM 1332 N N . GLY A 1 32 ? 11.919 8.646 -11.593 1.00 54.32 32 GLY A N 2
ATOM 1333 C CA . GLY A 1 32 ? 12.359 9.104 -12.898 1.00 61.41 32 GLY A CA 2
ATOM 1334 C C . GLY A 1 32 ? 11.397 8.715 -14.004 1.00 2.55 32 GLY A C 2
ATOM 1335 O O . GLY A 1 32 ? 11.756 8.725 -15.180 1.00 64.11 32 GLY A O 2
ATOM 1339 N N . GLY A 1 33 ? 10.170 8.371 -13.625 1.00 1.14 33 GLY A N 2
ATOM 1340 C CA . GLY A 1 33 ? 9.173 7.981 -14.604 1.00 63.23 33 GLY A CA 2
ATOM 1341 C C . GLY A 1 33 ? 7.814 8.590 -14.323 1.00 41.20 33 GLY A C 2
ATOM 1342 O O . GLY A 1 33 ? 7.659 9.376 -13.388 1.00 23.21 33 GLY A O 2
ATOM 1346 N N . VAL A 1 34 ? 6.826 8.229 -15.135 1.00 52.23 34 VAL A N 2
ATOM 1347 C CA . VAL A 1 34 ? 5.473 8.746 -14.970 1.00 14.23 34 VAL A CA 2
ATOM 1348 C C . VAL A 1 34 ? 4.749 8.037 -13.831 1.00 31.13 34 VAL A C 2
ATOM 1349 O O . VAL A 1 34 ? 3.693 7.435 -14.030 1.00 11.23 34 VAL A O 2
ATOM 1362 N N . THR A 1 35 ? 5.324 8.111 -12.634 1.00 55.42 35 THR A N 2
ATOM 1363 C CA . THR A 1 35 ? 4.734 7.476 -11.462 1.00 42.23 35 THR A CA 2
ATOM 1364 C C . THR A 1 35 ? 3.738 8.404 -10.776 1.00 44.33 35 THR A C 2
ATOM 1365 O O . THR A 1 35 ? 3.252 8.111 -9.684 1.00 0.20 35 THR A O 2
ATOM 1376 N N . VAL A 1 36 ? 3.438 9.525 -11.424 1.00 51.43 36 VAL A N 2
ATOM 1377 C CA . VAL A 1 36 ? 2.498 10.496 -10.877 1.00 12.20 36 VAL A CA 2
ATOM 1378 C C . VAL A 1 36 ? 1.157 9.844 -10.558 1.00 63.23 36 VAL A C 2
ATOM 1379 O O . VAL A 1 36 ? 0.411 10.319 -9.703 1.00 42.25 36 VAL A O 2
ATOM 1392 N N . GLY A 1 37 ? 0.858 8.750 -11.252 1.00 74.14 37 GLY A N 2
ATOM 1393 C CA . GLY A 1 37 ? -0.393 8.049 -11.029 1.00 13.02 37 GLY A CA 2
ATOM 1394 C C . GLY A 1 37 ? -0.485 7.456 -9.637 1.00 22.11 37 GLY A C 2
ATOM 1395 O O . GLY A 1 37 ? -1.507 7.590 -8.963 1.00 31.32 37 GLY A O 2
ATOM 1399 N N . LEU A 1 38 ? 0.585 6.797 -9.205 1.00 12.32 38 LEU A N 2
ATOM 1400 C CA . LEU A 1 38 ? 0.621 6.179 -7.884 1.00 11.43 38 LEU A CA 2
ATOM 1401 C C . LEU A 1 38 ? 0.578 7.238 -6.786 1.00 75.32 38 LEU A C 2
ATOM 1402 O O . LEU A 1 38 ? 0.122 6.974 -5.674 1.00 12.15 38 LEU A O 2
ATOM 1418 N N . SER A 1 39 ? 1.053 8.437 -7.108 1.00 71.41 39 SER A N 2
ATOM 1419 C CA . SER A 1 39 ? 1.070 9.535 -6.149 1.00 70.10 39 SER A CA 2
ATOM 1420 C C . SER A 1 39 ? -0.312 9.744 -5.538 1.00 33.00 39 SER A C 2
ATOM 1421 O O . SER A 1 39 ? -0.439 10.190 -4.398 1.00 64.23 39 SER A O 2
ATOM 1429 N N . GLY A 1 40 ? -1.348 9.418 -6.306 1.00 44.11 40 GLY A N 2
ATOM 1430 C CA . GLY A 1 40 ? -2.707 9.577 -5.825 1.00 34.13 40 GLY A CA 2
ATOM 1431 C C . GLY A 1 40 ? -2.928 8.912 -4.480 1.00 41.33 40 GLY A C 2
ATOM 1432 O O . GLY A 1 40 ? -3.712 9.394 -3.663 1.00 34.33 40 GLY A O 2
ATOM 1436 N N . VAL A 1 41 ? -2.235 7.801 -4.250 1.00 52.43 41 VAL A N 2
ATOM 1437 C CA . VAL A 1 41 ? -2.359 7.069 -2.996 1.00 34.12 41 VAL A CA 2
ATOM 1438 C C . VAL A 1 41 ? -1.143 7.295 -2.105 1.00 13.24 41 VAL A C 2
ATOM 1439 O O . VAL A 1 41 ? -1.225 7.173 -0.882 1.00 43.21 41 VAL A O 2
ATOM 1452 N N . PHE A 1 42 ? -0.016 7.626 -2.725 1.00 5.03 42 PHE A N 2
ATOM 1453 C CA . PHE A 1 42 ? 1.219 7.869 -1.988 1.00 1.32 42 PHE A CA 2
ATOM 1454 C C . PHE A 1 42 ? 0.994 8.883 -0.869 1.00 63.25 42 PHE A C 2
ATOM 1455 O O . PHE A 1 42 ? 1.522 8.736 0.233 1.00 21.05 42 PHE A O 2
ATOM 1472 N N . THR A 1 43 ? 0.207 9.913 -1.162 1.00 53.32 43 THR A N 2
ATOM 1473 C CA . THR A 1 43 ? -0.087 10.953 -0.184 1.00 33.43 43 THR A CA 2
ATOM 1474 C C . THR A 1 43 ? -0.800 10.376 1.034 1.00 73.51 43 THR A C 2
ATOM 1475 O O . THR A 1 43 ? -0.433 10.661 2.173 1.00 11.41 43 THR A O 2
ATOM 1486 N N . ALA A 1 44 ? -1.821 9.561 0.785 1.00 1.45 44 ALA A N 2
ATOM 1487 C CA . ALA A 1 44 ? -2.583 8.942 1.862 1.00 35.12 44 ALA A CA 2
ATOM 1488 C C . ALA A 1 44 ? -1.726 7.952 2.643 1.00 21.02 44 ALA A C 2
ATOM 1489 O O . ALA A 1 44 ? -1.894 7.788 3.852 1.00 70.03 44 ALA A O 2
ATOM 1496 N N . VAL A 1 45 ? -0.806 7.293 1.945 1.00 13.31 45 VAL A N 2
ATOM 1497 C CA . VAL A 1 45 ? 0.078 6.319 2.573 1.00 2.35 45 VAL A CA 2
ATOM 1498 C C . VAL A 1 45 ? 0.980 6.983 3.608 1.00 42.12 45 VAL A C 2
ATOM 1499 O O . VAL A 1 45 ? 1.119 6.497 4.730 1.00 25.13 45 VAL A O 2
ATOM 1512 N N . LYS A 1 46 ? 1.592 8.098 3.223 1.00 53.22 46 LYS A N 2
ATOM 1513 C CA . LYS A 1 46 ? 2.480 8.832 4.116 1.00 30.14 46 LYS A CA 2
ATOM 1514 C C . LYS A 1 46 ? 1.784 9.149 5.436 1.00 32.31 46 LYS A C 2
ATOM 1515 O O . LYS A 1 46 ? 2.300 8.842 6.510 1.00 2.12 46 LYS A O 2
ATOM 1534 N N . ALA A 1 47 ? 0.609 9.763 5.347 1.00 35.34 47 ALA A N 2
ATOM 1535 C CA . ALA A 1 47 ? -0.160 10.117 6.534 1.00 4.34 47 ALA A CA 2
ATOM 1536 C C . ALA A 1 47 ? -0.573 8.873 7.313 1.00 24.01 47 ALA A C 2
ATOM 1537 O O . ALA A 1 47 ? -0.651 8.895 8.541 1.00 41.21 47 ALA A O 2
ATOM 1544 N N . ALA A 1 48 ? -0.837 7.789 6.591 1.00 45.13 48 ALA A N 2
ATOM 1545 C CA . ALA A 1 48 ? -1.240 6.535 7.214 1.00 13.13 48 ALA A CA 2
ATOM 1546 C C . ALA A 1 48 ? -0.197 6.061 8.221 1.00 50.45 48 ALA A C 2
ATOM 1547 O O . ALA A 1 48 ? -0.533 5.451 9.236 1.00 63.54 48 ALA A O 2
ATOM 1554 N N . ILE A 1 49 ? 1.068 6.346 7.932 1.00 3.21 49 ILE A N 2
ATOM 1555 C CA . ILE A 1 49 ? 2.160 5.949 8.813 1.00 40.24 49 ILE A CA 2
ATOM 1556 C C . ILE A 1 49 ? 1.956 6.495 10.222 1.00 41.33 49 ILE A C 2
ATOM 1557 O O . ILE A 1 49 ? 1.955 5.743 11.196 1.00 41.23 49 ILE A O 2
ATOM 1573 N N . ALA A 1 50 ? 1.782 7.809 10.322 1.00 40.13 50 ALA A N 2
ATOM 1574 C CA . ALA A 1 50 ? 1.573 8.456 11.611 1.00 20.11 50 ALA A CA 2
ATOM 1575 C C . ALA A 1 50 ? 0.260 8.007 12.244 1.00 3.21 50 ALA A C 2
ATOM 1576 O O . ALA A 1 50 ? 0.091 8.073 13.462 1.00 65.01 50 ALA A O 2
ATOM 1583 N N . LYS A 1 51 ? -0.668 7.551 11.410 1.00 40.32 51 LYS A N 2
ATOM 1584 C CA . LYS A 1 51 ? -1.967 7.091 11.887 1.00 65.31 51 LYS A CA 2
ATOM 1585 C C . LYS A 1 51 ? -1.857 5.701 12.506 1.00 70.23 51 LYS A C 2
ATOM 1586 O O . LYS A 1 51 ? -2.443 5.431 13.553 1.00 35.24 51 LYS A O 2
ATOM 1605 N N . GLN A 1 52 ? -1.102 4.824 11.851 1.00 1.53 52 GLN A N 2
ATOM 1606 C CA . GLN A 1 52 ? -0.916 3.463 12.339 1.00 62.01 52 GLN A CA 2
ATOM 1607 C C . GLN A 1 52 ? 0.555 3.185 12.629 1.00 4.13 52 GLN A C 2
ATOM 1608 O O . GLN A 1 52 ? 0.959 3.070 13.786 1.00 63.24 52 GLN A O 2
ATOM 1622 N N . GLY A 1 53 ? 1.353 3.078 11.571 1.00 52.05 53 GLY A N 2
ATOM 1623 C CA . GLY A 1 53 ? 2.770 2.814 11.733 1.00 24.22 53 GLY A CA 2
ATOM 1624 C C . GLY A 1 53 ? 3.458 2.506 10.418 1.00 54.03 53 GLY A C 2
ATOM 1625 O O . GLY A 1 53 ? 2.817 2.061 9.465 1.00 62.12 53 GLY A O 2
ATOM 1629 N N . ILE A 1 54 ? 4.764 2.745 10.364 1.00 35.21 54 ILE A N 2
ATOM 1630 C CA . ILE A 1 54 ? 5.537 2.491 9.155 1.00 21.41 54 ILE A CA 2
ATOM 1631 C C . ILE A 1 54 ? 5.307 1.073 8.643 1.00 74.10 54 ILE A C 2
ATOM 1632 O O . ILE A 1 54 ? 5.293 0.831 7.436 1.00 52.32 54 ILE A O 2
ATOM 1648 N N . LYS A 1 55 ? 5.124 0.138 9.569 1.00 70.31 55 LYS A N 2
ATOM 1649 C CA . LYS A 1 55 ? 4.890 -1.257 9.213 1.00 44.11 55 LYS A CA 2
ATOM 1650 C C . LYS A 1 55 ? 3.708 -1.384 8.257 1.00 3.22 55 LYS A C 2
ATOM 1651 O O . LYS A 1 55 ? 3.837 -1.934 7.163 1.00 21.14 55 LYS A O 2
ATOM 1670 N N . LYS A 1 56 ? 2.557 -0.870 8.676 1.00 32.12 56 LYS A N 2
ATOM 1671 C CA . LYS A 1 56 ? 1.352 -0.923 7.857 1.00 13.11 56 LYS A CA 2
ATOM 1672 C C . LYS A 1 56 ? 1.580 -0.246 6.509 1.00 12.14 56 LYS A C 2
ATOM 1673 O O . LYS A 1 56 ? 0.936 -0.585 5.517 1.00 64.51 56 LYS A O 2
ATOM 1692 N N . ALA A 1 57 ? 2.500 0.712 6.482 1.00 45.21 57 ALA A N 2
ATOM 1693 C CA . ALA A 1 57 ? 2.816 1.434 5.255 1.00 35.13 57 ALA A CA 2
ATOM 1694 C C . ALA A 1 57 ? 3.321 0.485 4.174 1.00 32.42 57 ALA A C 2
ATOM 1695 O O . ALA A 1 57 ? 2.947 0.603 3.007 1.00 51.21 57 ALA A O 2
ATOM 1702 N N . ILE A 1 58 ? 4.172 -0.456 4.570 1.00 41.32 58 ILE A N 2
ATOM 1703 C CA . ILE A 1 58 ? 4.728 -1.425 3.634 1.00 73.22 58 ILE A CA 2
ATOM 1704 C C . ILE A 1 58 ? 3.623 -2.204 2.928 1.00 54.30 58 ILE A C 2
ATOM 1705 O O . ILE A 1 58 ? 3.509 -2.166 1.703 1.00 11.52 58 ILE A O 2
ATOM 1721 N N . GLN A 1 59 ? 2.810 -2.907 3.710 1.00 61.43 59 GLN A N 2
ATOM 1722 C CA . GLN A 1 59 ? 1.713 -3.694 3.159 1.00 71.00 59 GLN A CA 2
ATOM 1723 C C . GLN A 1 59 ? 0.790 -2.823 2.313 1.00 34.23 59 GLN A C 2
ATOM 1724 O O . GLN A 1 59 ? 0.129 -3.310 1.395 1.00 52.03 59 GLN A O 2
ATOM 1738 N N . LEU A 1 60 ? 0.748 -1.534 2.629 1.00 40.50 60 LEU A N 2
ATOM 1739 C CA . LEU A 1 60 ? -0.095 -0.594 1.898 1.00 11.31 60 LEU A CA 2
ATOM 1740 C C . LEU A 1 60 ? 0.377 -0.447 0.455 1.00 1.02 60 LEU A C 2
ATOM 1741 O O . LEU A 1 60 ? -0.429 -0.444 -0.475 1.00 41.31 60 LEU A O 2
ATOM 1757 N N . LEU A 1 1 ? 1.164 0.330 0.213 1.00 2.02 1 LEU A N 3
ATOM 1758 C CA . LEU A 1 1 ? 1.852 0.576 -1.049 1.00 44.52 1 LEU A CA 3
ATOM 1759 C C . LEU A 1 1 ? 1.956 -0.704 -1.872 1.00 1.21 1 LEU A C 3
ATOM 1760 O O . LEU A 1 1 ? 1.556 -0.741 -3.035 1.00 53.24 1 LEU A O 3
ATOM 1776 N N . VAL A 1 2 ? 2.494 -1.753 -1.259 1.00 24.23 2 VAL A N 3
ATOM 1777 C CA . VAL A 1 2 ? 2.648 -3.037 -1.933 1.00 13.12 2 VAL A CA 3
ATOM 1778 C C . VAL A 1 2 ? 1.293 -3.623 -2.313 1.00 33.43 2 VAL A C 3
ATOM 1779 O O . VAL A 1 2 ? 1.077 -4.024 -3.456 1.00 31.31 2 VAL A O 3
ATOM 1792 N N . ALA A 1 3 ? 0.382 -3.670 -1.346 1.00 1.33 3 ALA A N 3
ATOM 1793 C CA . ALA A 1 3 ? -0.953 -4.205 -1.579 1.00 55.21 3 ALA A CA 3
ATOM 1794 C C . ALA A 1 3 ? -1.718 -3.352 -2.586 1.00 71.41 3 ALA A C 3
ATOM 1795 O O . ALA A 1 3 ? -2.535 -3.863 -3.353 1.00 33.05 3 ALA A O 3
ATOM 1802 N N . TYR A 1 4 ? -1.448 -2.052 -2.579 1.00 12.23 4 TYR A N 3
ATOM 1803 C CA . TYR A 1 4 ? -2.114 -1.128 -3.490 1.00 5.03 4 TYR A CA 3
ATOM 1804 C C . TYR A 1 4 ? -1.569 -1.273 -4.907 1.00 65.52 4 TYR A C 3
ATOM 1805 O O . TYR A 1 4 ? -2.328 -1.336 -5.873 1.00 42.32 4 TYR A O 3
ATOM 1823 N N . GLY A 1 5 ? -0.245 -1.328 -5.023 1.00 0.21 5 GLY A N 3
ATOM 1824 C CA . GLY A 1 5 ? 0.381 -1.466 -6.325 1.00 32.11 5 GLY A CA 3
ATOM 1825 C C . GLY A 1 5 ? 1.771 -0.864 -6.367 1.00 3.02 5 GLY A C 3
ATOM 1826 O O . GLY A 1 5 ? 2.049 0.017 -7.181 1.00 12.21 5 GLY A O 3
ATOM 1830 N N . ILE A 1 6 ? 2.646 -1.338 -5.487 1.00 25.52 6 ILE A N 3
ATOM 1831 C CA . ILE A 1 6 ? 4.015 -0.840 -5.427 1.00 20.33 6 ILE A CA 3
ATOM 1832 C C . ILE A 1 6 ? 5.010 -1.985 -5.272 1.00 64.20 6 ILE A C 3
ATOM 1833 O O . ILE A 1 6 ? 4.762 -2.943 -4.540 1.00 54.24 6 ILE A O 3
ATOM 1849 N N . ALA A 1 7 ? 6.139 -1.878 -5.965 1.00 5.02 7 ALA A N 3
ATOM 1850 C CA . ALA A 1 7 ? 7.175 -2.902 -5.902 1.00 33.14 7 ALA A CA 3
ATOM 1851 C C . ALA A 1 7 ? 7.545 -3.220 -4.457 1.00 32.12 7 ALA A C 3
ATOM 1852 O O . ALA A 1 7 ? 7.732 -2.317 -3.642 1.00 62.11 7 ALA A O 3
ATOM 1859 N N . GLN A 1 8 ? 7.647 -4.509 -4.147 1.00 5.50 8 GLN A N 3
ATOM 1860 C CA . GLN A 1 8 ? 7.994 -4.944 -2.799 1.00 71.33 8 GLN A CA 3
ATOM 1861 C C . GLN A 1 8 ? 9.432 -4.568 -2.458 1.00 52.41 8 GLN A C 3
ATOM 1862 O O . GLN A 1 8 ? 9.686 -3.877 -1.472 1.00 52.13 8 GLN A O 3
ATOM 1876 N N . GLY A 1 9 ? 10.370 -5.027 -3.281 1.00 21.14 9 GLY A N 3
ATOM 1877 C CA . GLY A 1 9 ? 11.771 -4.728 -3.048 1.00 61.34 9 GLY A CA 3
ATOM 1878 C C . GLY A 1 9 ? 12.054 -3.239 -3.046 1.00 72.12 9 GLY A C 3
ATOM 1879 O O . GLY A 1 9 ? 12.857 -2.752 -2.249 1.00 72.44 9 GLY A O 3
ATOM 1883 N N . THR A 1 10 ? 11.394 -2.512 -3.942 1.00 14.40 10 THR A N 3
ATOM 1884 C CA . THR A 1 10 ? 11.580 -1.070 -4.042 1.00 51.45 10 THR A CA 3
ATOM 1885 C C . THR A 1 10 ? 10.887 -0.344 -2.894 1.00 62.45 10 THR A C 3
ATOM 1886 O O . THR A 1 10 ? 11.362 0.689 -2.424 1.00 60.11 10 THR A O 3
ATOM 1897 N N . ALA A 1 11 ? 9.762 -0.893 -2.447 1.00 43.22 11 ALA A N 3
ATOM 1898 C CA . ALA A 1 11 ? 9.006 -0.299 -1.352 1.00 12.01 11 ALA A CA 3
ATOM 1899 C C . ALA A 1 11 ? 9.902 -0.033 -0.147 1.00 14.21 11 ALA A C 3
ATOM 1900 O O . ALA A 1 11 ? 9.818 1.024 0.478 1.00 34.55 11 ALA A O 3
ATOM 1907 N N . GLU A 1 12 ? 10.758 -0.998 0.173 1.00 32.20 12 GLU A N 3
ATOM 1908 C CA . GLU A 1 12 ? 11.668 -0.867 1.305 1.00 72.02 12 GLU A CA 3
ATOM 1909 C C . GLU A 1 12 ? 12.452 0.439 1.224 1.00 43.34 12 GLU A C 3
ATOM 1910 O O . GLU A 1 12 ? 12.484 1.219 2.176 1.00 34.33 12 GLU A O 3
ATOM 1922 N N . LYS A 1 13 ? 13.086 0.672 0.079 1.00 32.11 13 LYS A N 3
ATOM 1923 C CA . LYS A 1 13 ? 13.870 1.883 -0.129 1.00 44.13 13 LYS A CA 3
ATOM 1924 C C . LYS A 1 13 ? 12.969 3.112 -0.190 1.00 74.24 13 LYS A C 3
ATOM 1925 O O . LYS A 1 13 ? 13.287 4.157 0.378 1.00 74.51 13 LYS A O 3
ATOM 1944 N N . VAL A 1 14 ? 11.841 2.979 -0.882 1.00 44.24 14 VAL A N 3
ATOM 1945 C CA . VAL A 1 14 ? 10.892 4.078 -1.015 1.00 62.13 14 VAL A CA 3
ATOM 1946 C C . VAL A 1 14 ? 10.454 4.594 0.351 1.00 70.22 14 VAL A C 3
ATOM 1947 O O . VAL A 1 14 ? 10.449 5.800 0.599 1.00 61.42 14 VAL A O 3
ATOM 1960 N N . VAL A 1 15 ? 10.086 3.672 1.235 1.00 4.13 15 VAL A N 3
ATOM 1961 C CA . VAL A 1 15 ? 9.648 4.033 2.578 1.00 13.11 15 VAL A CA 3
ATOM 1962 C C . VAL A 1 15 ? 10.701 4.871 3.294 1.00 63.22 15 VAL A C 3
ATOM 1963 O O . VAL A 1 15 ? 10.375 5.821 4.005 1.00 25.15 15 VAL A O 3
ATOM 1976 N N . SER A 1 16 ? 11.966 4.512 3.100 1.00 45.42 16 SER A N 3
ATOM 1977 C CA . SER A 1 16 ? 13.069 5.229 3.730 1.00 42.25 16 SER A CA 3
ATOM 1978 C C . SER A 1 16 ? 12.981 6.725 3.440 1.00 33.44 16 SER A C 3
ATOM 1979 O O . SER A 1 16 ? 13.256 7.554 4.308 1.00 1.23 16 SER A O 3
ATOM 1987 N N . LEU A 1 17 ? 12.595 7.062 2.215 1.00 74.32 17 LEU A N 3
ATOM 1988 C CA . LEU A 1 17 ? 12.469 8.457 1.809 1.00 41.30 17 LEU A CA 3
ATOM 1989 C C . LEU A 1 17 ? 11.267 9.114 2.480 1.00 31.44 17 LEU A C 3
ATOM 1990 O O . LEU A 1 17 ? 11.276 10.314 2.755 1.00 30.13 17 LEU A O 3
ATOM 2006 N N . ILE A 1 18 ? 10.236 8.318 2.743 1.00 15.43 18 ILE A N 3
ATOM 2007 C CA . ILE A 1 18 ? 9.028 8.822 3.386 1.00 72.33 18 ILE A CA 3
ATOM 2008 C C . ILE A 1 18 ? 9.316 9.290 4.808 1.00 30.31 18 ILE A C 3
ATOM 2009 O O . ILE A 1 18 ? 8.937 10.393 5.198 1.00 41.31 18 ILE A O 3
ATOM 2025 N N . ASN A 1 19 ? 9.991 8.443 5.579 1.00 73.33 19 ASN A N 3
ATOM 2026 C CA . ASN A 1 19 ? 10.331 8.770 6.958 1.00 25.04 19 ASN A CA 3
ATOM 2027 C C . ASN A 1 19 ? 11.162 10.048 7.025 1.00 10.11 19 ASN A C 3
ATOM 2028 O O . ASN A 1 19 ? 11.164 10.747 8.038 1.00 23.31 19 ASN A O 3
ATOM 2039 N N . ALA A 1 20 ? 11.866 10.347 5.938 1.00 13.31 20 ALA A N 3
ATOM 2040 C CA . ALA A 1 20 ? 12.698 11.542 5.872 1.00 51.21 20 ALA A CA 3
ATOM 2041 C C . ALA A 1 20 ? 11.849 12.807 5.946 1.00 44.02 20 ALA A C 3
ATOM 2042 O O . ALA A 1 20 ? 12.349 13.883 6.270 1.00 0.33 20 ALA A O 3
ATOM 2049 N N . GLY A 1 21 ? 10.562 12.670 5.641 1.00 23.55 21 GLY A N 3
ATOM 2050 C CA . GLY A 1 21 ? 9.665 13.810 5.679 1.00 63.32 21 GLY A CA 3
ATOM 2051 C C . GLY A 1 21 ? 9.584 14.527 4.346 1.00 75.11 21 GLY A C 3
ATOM 2052 O O . GLY A 1 21 ? 9.088 15.652 4.267 1.00 71.20 21 GLY A O 3
ATOM 2056 N N . LEU A 1 22 ? 10.072 13.877 3.295 1.00 30.04 22 LEU A N 3
ATOM 2057 C CA . LEU A 1 22 ? 10.054 14.460 1.958 1.00 13.54 22 LEU A CA 3
ATOM 2058 C C . LEU A 1 22 ? 8.648 14.422 1.367 1.00 63.03 22 LEU A C 3
ATOM 2059 O O . LEU A 1 22 ? 7.797 13.651 1.810 1.00 74.31 22 LEU A O 3
ATOM 2075 N N . THR A 1 23 ? 8.412 15.258 0.361 1.00 41.43 23 THR A N 3
ATOM 2076 C CA . THR A 1 23 ? 7.111 15.320 -0.293 1.00 30.30 23 THR A CA 3
ATOM 2077 C C . THR A 1 23 ? 6.987 14.251 -1.373 1.00 44.11 23 THR A C 3
ATOM 2078 O O . THR A 1 23 ? 7.989 13.784 -1.916 1.00 32.34 23 THR A O 3
ATOM 2089 N N . VAL A 1 24 ? 5.752 13.868 -1.682 1.00 5.31 24 VAL A N 3
ATOM 2090 C CA . VAL A 1 24 ? 5.498 12.855 -2.699 1.00 51.54 24 VAL A CA 3
ATOM 2091 C C . VAL A 1 24 ? 6.223 13.187 -3.999 1.00 4.24 24 VAL A C 3
ATOM 2092 O O . VAL A 1 24 ? 6.614 12.294 -4.749 1.00 52.23 24 VAL A O 3
ATOM 2105 N N . GLY A 1 25 ? 6.401 14.479 -4.258 1.00 2.24 25 GLY A N 3
ATOM 2106 C CA . GLY A 1 25 ? 7.080 14.907 -5.467 1.00 21.31 25 GLY A CA 3
ATOM 2107 C C . GLY A 1 25 ? 8.474 14.323 -5.587 1.00 11.05 25 GLY A C 3
ATOM 2108 O O . GLY A 1 25 ? 8.889 13.905 -6.668 1.00 13.44 25 GLY A O 3
ATOM 2112 N N . SER A 1 26 ? 9.200 14.295 -4.473 1.00 53.13 26 SER A N 3
ATOM 2113 C CA . SER A 1 26 ? 10.557 13.763 -4.459 1.00 45.32 26 SER A CA 3
ATOM 2114 C C . SER A 1 26 ? 10.557 12.264 -4.742 1.00 53.22 26 SER A C 3
ATOM 2115 O O . SER A 1 26 ? 11.535 11.718 -5.253 1.00 31.54 26 SER A O 3
ATOM 2123 N N . ILE A 1 27 ? 9.452 11.606 -4.407 1.00 63.20 27 ILE A N 3
ATOM 2124 C CA . ILE A 1 27 ? 9.323 10.171 -4.626 1.00 21.53 27 ILE A CA 3
ATOM 2125 C C . ILE A 1 27 ? 9.435 9.828 -6.107 1.00 61.14 27 ILE A C 3
ATOM 2126 O O . ILE A 1 27 ? 10.265 9.009 -6.504 1.00 52.34 27 ILE A O 3
ATOM 2142 N N . ILE A 1 28 ? 8.596 10.461 -6.920 1.00 70.23 28 ILE A N 3
ATOM 2143 C CA . ILE A 1 28 ? 8.603 10.225 -8.359 1.00 11.13 28 ILE A CA 3
ATOM 2144 C C . ILE A 1 28 ? 9.955 10.581 -8.968 1.00 20.14 28 ILE A C 3
ATOM 2145 O O . ILE A 1 28 ? 10.401 9.950 -9.925 1.00 65.43 28 ILE A O 3
ATOM 2161 N N . SER A 1 29 ? 10.603 11.595 -8.404 1.00 2.21 29 SER A N 3
ATOM 2162 C CA . SER A 1 29 ? 11.904 12.037 -8.892 1.00 63.22 29 SER A CA 3
ATOM 2163 C C . SER A 1 29 ? 12.929 10.909 -8.805 1.00 55.41 29 SER A C 3
ATOM 2164 O O . SER A 1 29 ? 13.666 10.651 -9.757 1.00 13.20 29 SER A O 3
ATOM 2172 N N . ILE A 1 30 ? 12.968 10.242 -7.657 1.00 31.02 30 ILE A N 3
ATOM 2173 C CA . ILE A 1 30 ? 13.900 9.142 -7.445 1.00 23.20 30 ILE A CA 3
ATOM 2174 C C . ILE A 1 30 ? 13.427 7.876 -8.153 1.00 4.54 30 ILE A C 3
ATOM 2175 O O . ILE A 1 30 ? 14.235 7.036 -8.551 1.00 31.11 30 ILE A O 3
ATOM 2191 N N . LEU A 1 31 ? 12.114 7.748 -8.308 1.00 23.35 31 LEU A N 3
ATOM 2192 C CA . LEU A 1 31 ? 11.532 6.585 -8.970 1.00 4.25 31 LEU A CA 3
ATOM 2193 C C . LEU A 1 31 ? 11.912 6.553 -10.446 1.00 63.24 31 LEU A C 3
ATOM 2194 O O . LEU A 1 31 ? 12.237 5.499 -10.991 1.00 63.24 31 LEU A O 3
ATOM 2210 N N . GLY A 1 32 ? 11.871 7.716 -11.089 1.00 13.32 32 GLY A N 3
ATOM 2211 C CA . GLY A 1 32 ? 12.215 7.799 -12.496 1.00 51.41 32 GLY A CA 3
ATOM 2212 C C . GLY A 1 32 ? 11.156 7.185 -13.389 1.00 73.53 32 GLY A C 3
ATOM 2213 O O . GLY A 1 32 ? 11.438 6.265 -14.156 1.00 32.41 32 GLY A O 3
ATOM 2217 N N . GLY A 1 33 ? 9.931 7.693 -13.289 1.00 42.03 33 GLY A N 3
ATOM 2218 C CA . GLY A 1 33 ? 8.844 7.174 -14.099 1.00 2.31 33 GLY A CA 3
ATOM 2219 C C . GLY A 1 33 ? 7.539 7.905 -13.854 1.00 40.21 33 GLY A C 3
ATOM 2220 O O . GLY A 1 33 ? 7.467 8.797 -13.008 1.00 65.13 33 GLY A O 3
ATOM 2224 N N . VAL A 1 34 ? 6.503 7.529 -14.597 1.00 62.43 34 VAL A N 3
ATOM 2225 C CA . VAL A 1 34 ? 5.194 8.155 -14.457 1.00 70.13 34 VAL A CA 3
ATOM 2226 C C . VAL A 1 34 ? 4.466 7.637 -13.222 1.00 5.34 34 VAL A C 3
ATOM 2227 O O . VAL A 1 34 ? 3.379 7.067 -13.320 1.00 41.41 34 VAL A O 3
ATOM 2240 N N . THR A 1 35 ? 5.073 7.840 -12.056 1.00 63.41 35 THR A N 3
ATOM 2241 C CA . THR A 1 35 ? 4.484 7.393 -10.800 1.00 42.01 35 THR A CA 3
ATOM 2242 C C . THR A 1 35 ? 3.539 8.445 -10.232 1.00 34.14 35 THR A C 3
ATOM 2243 O O . THR A 1 35 ? 3.048 8.312 -9.110 1.00 42.42 35 THR A O 3
ATOM 2254 N N . VAL A 1 36 ? 3.285 9.490 -11.013 1.00 4.44 36 VAL A N 3
ATOM 2255 C CA . VAL A 1 36 ? 2.396 10.565 -10.587 1.00 63.24 36 VAL A CA 3
ATOM 2256 C C . VAL A 1 36 ? 1.014 10.027 -10.236 1.00 13.22 36 VAL A C 3
ATOM 2257 O O . VAL A 1 36 ? 0.269 10.648 -9.479 1.00 55.31 36 VAL A O 3
ATOM 2270 N N . GLY A 1 37 ? 0.677 8.867 -10.791 1.00 20.32 37 GLY A N 3
ATOM 2271 C CA . GLY A 1 37 ? -0.616 8.264 -10.524 1.00 1.13 37 GLY A CA 3
ATOM 2272 C C . GLY A 1 37 ? -0.702 7.670 -9.132 1.00 13.33 37 GLY A C 3
ATOM 2273 O O . GLY A 1 37 ? -1.664 7.916 -8.403 1.00 33.45 37 GLY A O 3
ATOM 2277 N N . LEU A 1 38 ? 0.304 6.886 -8.762 1.00 33.34 38 LEU A N 3
ATOM 2278 C CA . LEU A 1 38 ? 0.337 6.253 -7.448 1.00 20.04 38 LEU A CA 3
ATOM 2279 C C . LEU A 1 38 ? 0.477 7.297 -6.344 1.00 73.30 38 LEU A C 3
ATOM 2280 O O . LEU A 1 38 ? 0.066 7.070 -5.206 1.00 10.10 38 LEU A O 3
ATOM 2296 N N . SER A 1 39 ? 1.057 8.442 -6.689 1.00 60.54 39 SER A N 3
ATOM 2297 C CA . SER A 1 39 ? 1.252 9.520 -5.728 1.00 2.23 39 SER A CA 3
ATOM 2298 C C . SER A 1 39 ? -0.072 9.919 -5.082 1.00 64.51 39 SER A C 3
ATOM 2299 O O . SER A 1 39 ? -0.101 10.422 -3.960 1.00 32.20 39 SER A O 3
ATOM 2307 N N . GLY A 1 40 ? -1.166 9.689 -5.801 1.00 73.11 40 GLY A N 3
ATOM 2308 C CA . GLY A 1 40 ? -2.479 10.029 -5.284 1.00 4.55 40 GLY A CA 3
ATOM 2309 C C . GLY A 1 40 ? -2.767 9.365 -3.952 1.00 73.42 40 GLY A C 3
ATOM 2310 O O . GLY A 1 40 ? -3.499 9.908 -3.124 1.00 63.23 40 GLY A O 3
ATOM 2314 N N . VAL A 1 41 ? -2.193 8.184 -3.745 1.00 63.23 41 VAL A N 3
ATOM 2315 C CA . VAL A 1 41 ? -2.393 7.443 -2.505 1.00 44.34 41 VAL A CA 3
ATOM 2316 C C . VAL A 1 41 ? -1.160 7.524 -1.612 1.00 42.21 41 VAL A C 3
ATOM 2317 O O . VAL A 1 41 ? -1.251 7.369 -0.394 1.00 51.11 41 VAL A O 3
ATOM 2330 N N . PHE A 1 42 ? -0.007 7.769 -2.225 1.00 65.34 42 PHE A N 3
ATOM 2331 C CA . PHE A 1 42 ? 1.246 7.870 -1.486 1.00 2.11 42 PHE A CA 3
ATOM 2332 C C . PHE A 1 42 ? 1.118 8.859 -0.331 1.00 55.21 42 PHE A C 3
ATOM 2333 O O . PHE A 1 42 ? 1.396 8.526 0.821 1.00 2.44 42 PHE A O 3
ATOM 2350 N N . THR A 1 43 ? 0.694 10.079 -0.649 1.00 33.44 43 THR A N 3
ATOM 2351 C CA . THR A 1 43 ? 0.529 11.117 0.360 1.00 4.43 43 THR A CA 3
ATOM 2352 C C . THR A 1 43 ? -0.366 10.642 1.498 1.00 34.14 43 THR A C 3
ATOM 2353 O O . THR A 1 43 ? -0.094 10.909 2.668 1.00 13.53 43 THR A O 3
ATOM 2364 N N . ALA A 1 44 ? -1.436 9.935 1.148 1.00 65.43 44 ALA A N 3
ATOM 2365 C CA . ALA A 1 44 ? -2.370 9.419 2.141 1.00 41.33 44 ALA A CA 3
ATOM 2366 C C . ALA A 1 44 ? -1.711 8.358 3.016 1.00 53.15 44 ALA A C 3
ATOM 2367 O O . ALA A 1 44 ? -2.002 8.254 4.207 1.00 20.43 44 ALA A O 3
ATOM 2374 N N . VAL A 1 45 ? -0.823 7.572 2.416 1.00 21.52 45 VAL A N 3
ATOM 2375 C CA . VAL A 1 45 ? -0.123 6.518 3.141 1.00 4.12 45 VAL A CA 3
ATOM 2376 C C . VAL A 1 45 ? 0.761 7.100 4.239 1.00 51.22 45 VAL A C 3
ATOM 2377 O O . VAL A 1 45 ? 0.870 6.537 5.328 1.00 32.31 45 VAL A O 3
ATOM 2390 N N . LYS A 1 46 ? 1.391 8.233 3.945 1.00 32.33 46 LYS A N 3
ATOM 2391 C CA . LYS A 1 46 ? 2.264 8.894 4.907 1.00 4.40 46 LYS A CA 3
ATOM 2392 C C . LYS A 1 46 ? 1.553 9.093 6.241 1.00 12.35 46 LYS A C 3
ATOM 2393 O O . LYS A 1 46 ? 2.090 8.762 7.298 1.00 63.44 46 LYS A O 3
ATOM 2412 N N . ALA A 1 47 ? 0.341 9.635 6.185 1.00 14.35 47 ALA A N 3
ATOM 2413 C CA . ALA A 1 47 ? -0.445 9.875 7.389 1.00 35.34 47 ALA A CA 3
ATOM 2414 C C . ALA A 1 47 ? -0.786 8.565 8.092 1.00 23.03 47 ALA A C 3
ATOM 2415 O O . ALA A 1 47 ? -0.920 8.523 9.315 1.00 74.52 47 ALA A O 3
ATOM 2422 N N . ALA A 1 48 ? -0.924 7.498 7.312 1.00 40.33 48 ALA A N 3
ATOM 2423 C CA . ALA A 1 48 ? -1.247 6.187 7.860 1.00 12.10 48 ALA A CA 3
ATOM 2424 C C . ALA A 1 48 ? -0.196 5.740 8.870 1.00 11.24 48 ALA A C 3
ATOM 2425 O O . ALA A 1 48 ? -0.498 5.000 9.807 1.00 5.23 48 ALA A O 3
ATOM 2432 N N . ILE A 1 49 ? 1.037 6.193 8.674 1.00 43.44 49 ILE A N 3
ATOM 2433 C CA . ILE A 1 49 ? 2.132 5.840 9.568 1.00 23.03 49 ILE A CA 3
ATOM 2434 C C . ILE A 1 49 ? 1.810 6.221 11.009 1.00 33.02 49 ILE A C 3
ATOM 2435 O O . ILE A 1 49 ? 1.864 5.385 11.910 1.00 23.42 49 ILE A O 3
ATOM 2451 N N . ALA A 1 50 ? 1.472 7.489 11.219 1.00 53.14 50 ALA A N 3
ATOM 2452 C CA . ALA A 1 50 ? 1.136 7.980 12.549 1.00 1.52 50 ALA A CA 3
ATOM 2453 C C . ALA A 1 50 ? -0.140 7.328 13.070 1.00 60.12 50 ALA A C 3
ATOM 2454 O O . ALA A 1 50 ? -0.361 7.248 14.278 1.00 23.04 50 ALA A O 3
ATOM 2461 N N . LYS A 1 51 ? -0.979 6.863 12.150 1.00 24.31 51 LYS A N 3
ATOM 2462 C CA . LYS A 1 51 ? -2.233 6.216 12.515 1.00 15.23 51 LYS A CA 3
ATOM 2463 C C . LYS A 1 51 ? -1.990 4.790 12.997 1.00 33.44 51 LYS A C 3
ATOM 2464 O O . LYS A 1 51 ? -2.629 4.328 13.943 1.00 65.22 51 LYS A O 3
ATOM 2483 N N . GLN A 1 52 ? -1.063 4.098 12.342 1.00 13.22 52 GLN A N 3
ATOM 2484 C CA . GLN A 1 52 ? -0.736 2.725 12.706 1.00 73.54 52 GLN A CA 3
ATOM 2485 C C . GLN A 1 52 ? 0.770 2.546 12.859 1.00 5.03 52 GLN A C 3
ATOM 2486 O O . GLN A 1 52 ? 1.272 2.336 13.963 1.00 15.41 52 GLN A O 3
ATOM 2500 N N . GLY A 1 53 ? 1.488 2.630 11.743 1.00 5.32 53 GLY A N 3
ATOM 2501 C CA . GLY A 1 53 ? 2.931 2.475 11.776 1.00 40.22 53 GLY A CA 3
ATOM 2502 C C . GLY A 1 53 ? 3.528 2.315 10.392 1.00 43.52 53 GLY A C 3
ATOM 2503 O O . GLY A 1 53 ? 2.842 1.901 9.457 1.00 45.33 53 GLY A O 3
ATOM 2507 N N . ILE A 1 54 ? 4.808 2.646 10.260 1.00 65.01 54 ILE A N 3
ATOM 2508 C CA . ILE A 1 54 ? 5.497 2.537 8.980 1.00 50.42 54 ILE A CA 3
ATOM 2509 C C . ILE A 1 54 ? 5.358 1.135 8.398 1.00 71.30 54 ILE A C 3
ATOM 2510 O O . ILE A 1 54 ? 5.180 0.965 7.192 1.00 51.55 54 ILE A O 3
ATOM 2526 N N . LYS A 1 55 ? 5.438 0.130 9.264 1.00 4.31 55 LYS A N 3
ATOM 2527 C CA . LYS A 1 55 ? 5.319 -1.259 8.839 1.00 75.15 55 LYS A CA 3
ATOM 2528 C C . LYS A 1 55 ? 4.033 -1.477 8.047 1.00 12.32 55 LYS A C 3
ATOM 2529 O O . LYS A 1 55 ? 4.040 -2.116 6.995 1.00 53.33 55 LYS A O 3
ATOM 2548 N N . LYS A 1 56 ? 2.930 -0.940 8.559 1.00 23.43 56 LYS A N 3
ATOM 2549 C CA . LYS A 1 56 ? 1.637 -1.073 7.900 1.00 53.03 56 LYS A CA 3
ATOM 2550 C C . LYS A 1 56 ? 1.628 -0.334 6.566 1.00 50.35 56 LYS A C 3
ATOM 2551 O O . LYS A 1 56 ? 0.976 -0.761 5.613 1.00 44.21 56 LYS A O 3
ATOM 2570 N N . ALA A 1 57 ? 2.356 0.776 6.504 1.00 4.24 57 ALA A N 3
ATOM 2571 C CA . ALA A 1 57 ? 2.435 1.572 5.286 1.00 51.31 57 ALA A CA 3
ATOM 2572 C C . ALA A 1 57 ? 3.042 0.767 4.142 1.00 74.20 57 ALA A C 3
ATOM 2573 O O . ALA A 1 57 ? 2.573 0.836 3.005 1.00 4.12 57 ALA A O 3
ATOM 2580 N N . ILE A 1 58 ? 4.085 0.004 4.450 1.00 43.41 58 ILE A N 3
ATOM 2581 C CA . ILE A 1 58 ? 4.755 -0.814 3.447 1.00 61.21 58 ILE A CA 3
ATOM 2582 C C . ILE A 1 58 ? 3.775 -1.769 2.773 1.00 5.01 58 ILE A C 3
ATOM 2583 O O . ILE A 1 58 ? 3.624 -1.757 1.552 1.00 72.41 58 ILE A O 3
ATOM 2599 N N . GLN A 1 59 ? 3.112 -2.593 3.578 1.00 42.10 59 GLN A N 3
ATOM 2600 C CA . GLN A 1 59 ? 2.146 -3.554 3.059 1.00 51.51 59 GLN A CA 3
ATOM 2601 C C . GLN A 1 59 ? 1.055 -2.850 2.259 1.00 53.22 59 GLN A C 3
ATOM 2602 O O . GLN A 1 59 ? 0.487 -3.421 1.327 1.00 31.30 59 GLN A O 3
ATOM 2616 N N . LEU A 1 60 ? 0.766 -1.607 2.628 1.00 34.02 60 LEU A N 3
ATOM 2617 C CA . LEU A 1 60 ? -0.259 -0.824 1.945 1.00 64.41 60 LEU A CA 3
ATOM 2618 C C . LEU A 1 60 ? 0.154 -0.524 0.508 1.00 62.14 60 LEU A C 3
ATOM 2619 O O . LEU A 1 60 ? -0.664 -0.584 -0.410 1.00 35.24 60 LEU A O 3
ATOM 2635 N N . LEU A 1 1 ? 1.494 0.171 0.308 1.00 1.02 1 LEU A N 4
ATOM 2636 C CA . LEU A 1 1 ? 2.238 0.229 -0.945 1.00 71.25 1 LEU A CA 4
ATOM 2637 C C . LEU A 1 1 ? 2.170 -1.106 -1.681 1.00 10.31 1 LEU A C 4
ATOM 2638 O O . LEU A 1 1 ? 1.788 -1.164 -2.850 1.00 13.23 1 LEU A O 4
ATOM 2654 N N . VAL A 1 2 ? 2.542 -2.177 -0.988 1.00 33.34 2 VAL A N 4
ATOM 2655 C CA . VAL A 1 2 ? 2.520 -3.512 -1.573 1.00 71.35 2 VAL A CA 4
ATOM 2656 C C . VAL A 1 2 ? 1.100 -3.928 -1.942 1.00 0.32 2 VAL A C 4
ATOM 2657 O O . VAL A 1 2 ? 0.844 -4.376 -3.059 1.00 34.03 2 VAL A O 4
ATOM 2670 N N . ALA A 1 3 ? 0.180 -3.775 -0.995 1.00 2.13 3 ALA A N 4
ATOM 2671 C CA . ALA A 1 3 ? -1.215 -4.132 -1.220 1.00 41.32 3 ALA A CA 4
ATOM 2672 C C . ALA A 1 3 ? -1.838 -3.254 -2.300 1.00 73.23 3 ALA A C 4
ATOM 2673 O O . ALA A 1 3 ? -2.748 -3.681 -3.012 1.00 14.44 3 ALA A O 4
ATOM 2680 N N . TYR A 1 4 ? -1.344 -2.027 -2.417 1.00 43.03 4 TYR A N 4
ATOM 2681 C CA . TYR A 1 4 ? -1.855 -1.088 -3.409 1.00 22.20 4 TYR A CA 4
ATOM 2682 C C . TYR A 1 4 ? -1.383 -1.465 -4.810 1.00 21.10 4 TYR A C 4
ATOM 2683 O O . TYR A 1 4 ? -2.174 -1.519 -5.750 1.00 71.15 4 TYR A O 4
ATOM 2701 N N . GLY A 1 5 ? -0.086 -1.726 -4.940 1.00 65.03 5 GLY A N 4
ATOM 2702 C CA . GLY A 1 5 ? 0.471 -2.095 -6.229 1.00 21.34 5 GLY A CA 4
ATOM 2703 C C . GLY A 1 5 ? 1.969 -1.875 -6.297 1.00 63.45 5 GLY A C 4
ATOM 2704 O O . GLY A 1 5 ? 2.668 -2.548 -7.056 1.00 73.05 5 GLY A O 4
ATOM 2708 N N . ILE A 1 6 ? 2.464 -0.931 -5.505 1.00 0.22 6 ILE A N 4
ATOM 2709 C CA . ILE A 1 6 ? 3.889 -0.624 -5.480 1.00 32.12 6 ILE A CA 4
ATOM 2710 C C . ILE A 1 6 ? 4.708 -1.851 -5.094 1.00 4.31 6 ILE A C 4
ATOM 2711 O O . ILE A 1 6 ? 4.418 -2.516 -4.100 1.00 65.02 6 ILE A O 4
ATOM 2727 N N . ALA A 1 7 ? 5.735 -2.143 -5.886 1.00 53.12 7 ALA A N 4
ATOM 2728 C CA . ALA A 1 7 ? 6.599 -3.287 -5.626 1.00 23.15 7 ALA A CA 4
ATOM 2729 C C . ALA A 1 7 ? 7.112 -3.272 -4.190 1.00 3.34 7 ALA A C 4
ATOM 2730 O O . ALA A 1 7 ? 7.489 -2.223 -3.667 1.00 41.04 7 ALA A O 4
ATOM 2737 N N . GLN A 1 8 ? 7.123 -4.441 -3.557 1.00 51.33 8 GLN A N 4
ATOM 2738 C CA . GLN A 1 8 ? 7.589 -4.560 -2.181 1.00 14.13 8 GLN A CA 4
ATOM 2739 C C . GLN A 1 8 ? 9.089 -4.305 -2.090 1.00 25.13 8 GLN A C 4
ATOM 2740 O O . GLN A 1 8 ? 9.561 -3.631 -1.175 1.00 35.24 8 GLN A O 4
ATOM 2754 N N . GLY A 1 9 ? 9.836 -4.849 -3.046 1.00 24.43 9 GLY A N 4
ATOM 2755 C CA . GLY A 1 9 ? 11.276 -4.670 -3.055 1.00 5.05 9 GLY A CA 4
ATOM 2756 C C . GLY A 1 9 ? 11.679 -3.210 -2.994 1.00 2.14 9 GLY A C 4
ATOM 2757 O O . GLY A 1 9 ? 12.502 -2.818 -2.165 1.00 62.43 9 GLY A O 4
ATOM 2761 N N . THR A 1 10 ? 11.099 -2.400 -3.874 1.00 64.35 10 THR A N 4
ATOM 2762 C CA . THR A 1 10 ? 11.404 -0.976 -3.920 1.00 4.14 10 THR A CA 4
ATOM 2763 C C . THR A 1 10 ? 10.711 -0.229 -2.786 1.00 52.13 10 THR A C 4
ATOM 2764 O O . THR A 1 10 ? 11.238 0.752 -2.262 1.00 65.51 10 THR A O 4
ATOM 2775 N N . ALA A 1 11 ? 9.525 -0.699 -2.412 1.00 64.11 11 ALA A N 4
ATOM 2776 C CA . ALA A 1 11 ? 8.761 -0.077 -1.338 1.00 51.45 11 ALA A CA 4
ATOM 2777 C C . ALA A 1 11 ? 9.611 0.087 -0.083 1.00 52.20 11 ALA A C 4
ATOM 2778 O O . ALA A 1 11 ? 9.648 1.162 0.516 1.00 63.43 11 ALA A O 4
ATOM 2785 N N . GLU A 1 12 ? 10.291 -0.985 0.310 1.00 72.40 12 GLU A N 4
ATOM 2786 C CA . GLU A 1 12 ? 11.139 -0.959 1.496 1.00 71.21 12 GLU A CA 4
ATOM 2787 C C . GLU A 1 12 ? 12.115 0.212 1.441 1.00 41.42 12 GLU A C 4
ATOM 2788 O O . GLU A 1 12 ? 12.251 0.968 2.403 1.00 2.22 12 GLU A O 4
ATOM 2800 N N . LYS A 1 13 ? 12.794 0.357 0.308 1.00 74.35 13 LYS A N 4
ATOM 2801 C CA . LYS A 1 13 ? 13.757 1.435 0.124 1.00 3.42 13 LYS A CA 4
ATOM 2802 C C . LYS A 1 13 ? 13.057 2.790 0.086 1.00 30.04 13 LYS A C 4
ATOM 2803 O O . LYS A 1 13 ? 13.551 3.771 0.642 1.00 12.14 13 LYS A O 4
ATOM 2822 N N . VAL A 1 14 ? 11.903 2.836 -0.572 1.00 10.43 14 VAL A N 4
ATOM 2823 C CA . VAL A 1 14 ? 11.133 4.070 -0.679 1.00 45.25 14 VAL A CA 4
ATOM 2824 C C . VAL A 1 14 ? 10.711 4.576 0.695 1.00 10.12 14 VAL A C 4
ATOM 2825 O O . VAL A 1 14 ? 10.652 5.783 0.933 1.00 35.54 14 VAL A O 4
ATOM 2838 N N . VAL A 1 15 ? 10.418 3.645 1.598 1.00 4.51 15 VAL A N 4
ATOM 2839 C CA . VAL A 1 15 ? 10.003 3.997 2.951 1.00 74.52 15 VAL A CA 4
ATOM 2840 C C . VAL A 1 15 ? 11.033 4.894 3.627 1.00 61.20 15 VAL A C 4
ATOM 2841 O O . VAL A 1 15 ? 10.684 5.889 4.261 1.00 13.14 15 VAL A O 4
ATOM 2854 N N . SER A 1 16 ? 12.305 4.535 3.486 1.00 22.15 16 SER A N 4
ATOM 2855 C CA . SER A 1 16 ? 13.388 5.306 4.087 1.00 73.24 16 SER A CA 4
ATOM 2856 C C . SER A 1 16 ? 13.311 6.770 3.664 1.00 64.32 16 SER A C 4
ATOM 2857 O O . SER A 1 16 ? 13.643 7.670 4.437 1.00 62.42 16 SER A O 4
ATOM 2865 N N . LEU A 1 17 ? 12.872 7.001 2.432 1.00 70.23 17 LEU A N 4
ATOM 2866 C CA . LEU A 1 17 ? 12.751 8.355 1.904 1.00 42.41 17 LEU A CA 4
ATOM 2867 C C . LEU A 1 17 ? 11.595 9.097 2.568 1.00 44.34 17 LEU A C 4
ATOM 2868 O O . LEU A 1 17 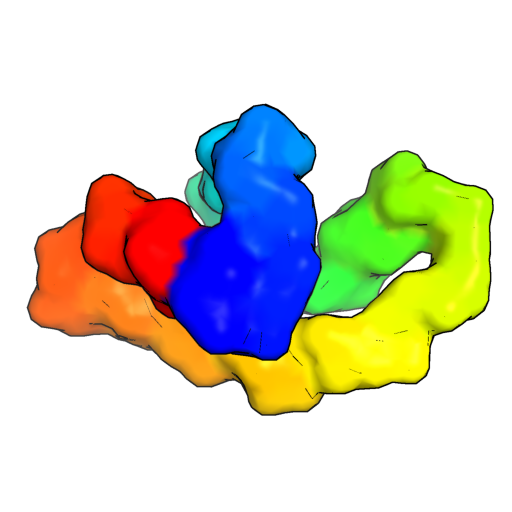? 11.672 10.304 2.801 1.00 24.25 17 LEU A O 4
ATOM 2884 N N . ILE A 1 18 ? 10.527 8.368 2.870 1.00 31.10 18 ILE A N 4
ATOM 2885 C CA . ILE A 1 18 ? 9.357 8.956 3.510 1.00 50.41 18 ILE A CA 4
ATOM 2886 C C . ILE A 1 18 ? 9.690 9.457 4.911 1.00 4.21 18 ILE A C 4
ATOM 2887 O O . ILE A 1 18 ? 9.382 10.595 5.264 1.00 24.32 18 ILE A O 4
ATOM 2903 N N . ASN A 1 19 ? 10.324 8.600 5.705 1.00 74.30 19 ASN A N 4
ATOM 2904 C CA . ASN A 1 19 ? 10.701 8.955 7.068 1.00 13.51 19 ASN A CA 4
ATOM 2905 C C . ASN A 1 19 ? 11.614 10.178 7.079 1.00 74.24 19 ASN A C 4
ATOM 2906 O O . ASN A 1 19 ? 11.628 10.946 8.040 1.00 50.23 19 ASN A O 4
ATOM 2917 N N . ALA A 1 20 ? 12.374 10.351 6.002 1.00 32.03 20 ALA A N 4
ATOM 2918 C CA . ALA A 1 20 ? 13.287 11.481 5.886 1.00 25.32 20 ALA A CA 4
ATOM 2919 C C . ALA A 1 20 ? 12.525 12.800 5.835 1.00 1.44 20 ALA A C 4
ATOM 2920 O O . ALA A 1 20 ? 13.085 13.863 6.103 1.00 32.44 20 ALA A O 4
ATOM 2927 N N . GLY A 1 21 ? 11.244 12.725 5.489 1.00 55.43 21 GLY A N 4
ATOM 2928 C CA . GLY A 1 21 ? 10.426 13.922 5.408 1.00 33.52 21 GLY A CA 4
ATOM 2929 C C . GLY A 1 21 ? 10.221 14.389 3.981 1.00 44.31 21 GLY A C 4
ATOM 2930 O O . GLY A 1 21 ? 9.852 15.540 3.744 1.00 53.14 21 GLY A O 4
ATOM 2934 N N . LEU A 1 22 ? 10.464 13.497 3.027 1.00 33.23 22 LEU A N 4
ATOM 2935 C CA . LEU A 1 22 ? 10.306 13.825 1.615 1.00 73.35 22 LEU A CA 4
ATOM 2936 C C . LEU A 1 22 ? 8.831 13.880 1.230 1.00 13.51 22 LEU A C 4
ATOM 2937 O O . LEU A 1 22 ? 8.042 13.020 1.622 1.00 21.43 22 LEU A O 4
ATOM 2953 N N . THR A 1 23 ? 8.464 14.899 0.458 1.00 73.40 23 THR A N 4
ATOM 2954 C CA . THR A 1 23 ? 7.084 15.066 0.019 1.00 1.52 23 THR A CA 4
ATOM 2955 C C . THR A 1 23 ? 6.795 14.226 -1.219 1.00 50.35 23 THR A C 4
ATOM 2956 O O . THR A 1 23 ? 7.713 13.799 -1.921 1.00 15.54 23 THR A O 4
ATOM 2967 N N . VAL A 1 24 ? 5.514 13.992 -1.484 1.00 55.44 24 VAL A N 4
ATOM 2968 C CA . VAL A 1 24 ? 5.103 13.204 -2.640 1.00 43.35 24 VAL A CA 4
ATOM 2969 C C . VAL A 1 24 ? 5.757 13.720 -3.917 1.00 42.33 24 VAL A C 4
ATOM 2970 O O . VAL A 1 24 ? 6.024 12.956 -4.843 1.00 61.44 24 VAL A O 4
ATOM 2983 N N . GLY A 1 25 ? 6.014 15.024 -3.959 1.00 55.44 25 GLY A N 4
ATOM 2984 C CA . GLY A 1 25 ? 6.635 15.621 -5.127 1.00 72.04 25 GLY A CA 4
ATOM 2985 C C . GLY A 1 25 ? 8.051 15.127 -5.346 1.00 41.45 25 GLY A C 4
ATOM 2986 O O . GLY A 1 25 ? 8.466 14.894 -6.482 1.00 34.33 25 GLY A O 4
ATOM 2990 N N . SER A 1 26 ? 8.796 14.970 -4.257 1.00 64.12 26 SER A N 4
ATOM 2991 C CA . SER A 1 26 ? 10.177 14.506 -4.336 1.00 13.21 26 SER A CA 4
ATOM 2992 C C . SER A 1 26 ? 10.233 13.033 -4.730 1.00 5.43 26 SER A C 4
ATOM 2993 O O . SER A 1 26 ? 11.163 12.597 -5.408 1.00 65.44 26 SER A O 4
ATOM 3001 N N . ILE A 1 27 ? 9.232 12.273 -4.299 1.00 4.33 27 ILE A N 4
ATOM 3002 C CA . ILE A 1 27 ? 9.167 10.850 -4.607 1.00 2.15 27 ILE A CA 4
ATOM 3003 C C . ILE A 1 27 ? 9.110 10.615 -6.112 1.00 43.42 27 ILE A C 4
ATOM 3004 O O . ILE A 1 27 ? 9.933 9.887 -6.668 1.00 50.34 27 ILE A O 4
ATOM 3020 N N . ILE A 1 28 ? 8.135 11.238 -6.766 1.00 65.00 28 ILE A N 4
ATOM 3021 C CA . ILE A 1 28 ? 7.973 11.099 -8.208 1.00 4.11 28 ILE A CA 4
ATOM 3022 C C . ILE A 1 28 ? 9.268 11.431 -8.941 1.00 45.22 28 ILE A C 4
ATOM 3023 O O . ILE A 1 28 ? 9.580 10.836 -9.973 1.00 21.04 28 ILE A O 4
ATOM 3039 N N . SER A 1 29 ? 10.020 12.385 -8.401 1.00 25.34 29 SER A N 4
ATOM 3040 C CA . SER A 1 29 ? 11.282 12.798 -9.004 1.00 71.23 29 SER A CA 4
ATOM 3041 C C . SER A 1 29 ? 12.286 11.650 -9.003 1.00 65.43 29 SER A C 4
ATOM 3042 O O . SER A 1 29 ? 13.137 11.554 -9.889 1.00 32.12 29 SER A O 4
ATOM 3050 N N . ILE A 1 30 ? 12.182 10.781 -8.003 1.00 54.13 30 ILE A N 4
ATOM 3051 C CA . ILE A 1 30 ? 13.079 9.639 -7.887 1.00 24.21 30 ILE A CA 4
ATOM 3052 C C . ILE A 1 30 ? 12.808 8.612 -8.981 1.00 51.44 30 ILE A C 4
ATOM 3053 O O . ILE A 1 30 ? 13.679 8.317 -9.800 1.00 61.55 30 ILE A O 4
ATOM 3069 N N . LEU A 1 31 ? 11.594 8.073 -8.991 1.00 51.20 31 LEU A N 4
ATOM 3070 C CA . LEU A 1 31 ? 11.206 7.080 -9.987 1.00 15.32 31 LEU A CA 4
ATOM 3071 C C . LEU A 1 31 ? 11.243 7.674 -11.391 1.00 54.33 31 LEU A C 4
ATOM 3072 O O . LEU A 1 31 ? 11.718 7.040 -12.332 1.00 50.22 31 LEU A O 4
ATOM 3088 N N . GLY A 1 32 ? 10.739 8.898 -11.525 1.00 20.35 32 GLY A N 4
ATOM 3089 C CA . GLY A 1 32 ? 10.726 9.558 -12.817 1.00 21.11 32 GLY A CA 4
ATOM 3090 C C . GLY A 1 32 ? 10.147 8.682 -13.910 1.00 34.23 32 GLY A C 4
ATOM 3091 O O . GLY A 1 32 ? 10.809 8.403 -14.908 1.00 50.13 32 GLY A O 4
ATOM 3095 N N . GLY A 1 33 ? 8.905 8.244 -13.720 1.00 4.32 33 GLY A N 4
ATOM 3096 C CA . GLY A 1 33 ? 8.258 7.397 -14.705 1.00 5.51 33 GLY A CA 4
ATOM 3097 C C . GLY A 1 33 ? 6.758 7.608 -14.755 1.00 21.35 33 GLY A C 4
ATOM 3098 O O . GLY A 1 33 ? 6.271 8.715 -14.525 1.00 61.12 33 GLY A O 4
ATOM 3102 N N . VAL A 1 34 ? 6.022 6.543 -15.057 1.00 25.55 34 VAL A N 4
ATOM 3103 C CA . VAL A 1 34 ? 4.568 6.615 -15.136 1.00 45.34 34 VAL A CA 4
ATOM 3104 C C . VAL A 1 34 ? 3.941 6.603 -13.747 1.00 75.42 34 VAL A C 4
ATOM 3105 O O . VAL A 1 34 ? 2.721 6.692 -13.604 1.00 13.44 34 VAL A O 4
ATOM 3118 N N . THR A 1 35 ? 4.782 6.491 -12.724 1.00 62.12 35 THR A N 4
ATOM 3119 C CA . THR A 1 35 ? 4.310 6.466 -11.345 1.00 64.35 35 THR A CA 4
ATOM 3120 C C . THR A 1 35 ? 3.967 7.868 -10.856 1.00 53.03 35 THR A C 4
ATOM 3121 O O . THR A 1 35 ? 3.502 8.047 -9.731 1.00 12.25 35 THR A O 4
ATOM 3132 N N . VAL A 1 36 ? 4.198 8.861 -11.710 1.00 32.34 36 VAL A N 4
ATOM 3133 C CA . VAL A 1 36 ? 3.911 10.248 -11.365 1.00 33.14 36 VAL A CA 4
ATOM 3134 C C . VAL A 1 36 ? 2.452 10.423 -10.958 1.00 73.55 36 VAL A C 4
ATOM 3135 O O . VAL A 1 36 ? 2.106 11.353 -10.231 1.00 71.42 36 VAL A O 4
ATOM 3148 N N . GLY A 1 37 ? 1.599 9.520 -11.434 1.00 14.13 37 GLY A N 4
ATOM 3149 C CA . GLY A 1 37 ? 0.186 9.592 -11.109 1.00 71.32 37 GLY A CA 4
ATOM 3150 C C . GLY A 1 37 ? -0.165 8.796 -9.868 1.00 2.04 37 GLY A C 4
ATOM 3151 O O . GLY A 1 37 ? -1.070 9.167 -9.118 1.00 63.35 37 GLY A O 4
ATOM 3155 N N . LEU A 1 38 ? 0.551 7.699 -9.649 1.00 32.54 38 LEU A N 4
ATOM 3156 C CA . LEU A 1 38 ? 0.310 6.846 -8.489 1.00 54.43 38 LEU A CA 4
ATOM 3157 C C . LEU A 1 38 ? 0.655 7.577 -7.195 1.00 61.44 38 LEU A C 4
ATOM 3158 O O . LEU A 1 38 ? 0.182 7.211 -6.119 1.00 42.13 38 LEU A O 4
ATOM 3174 N N . SER A 1 39 ? 1.481 8.612 -7.309 1.00 22.23 39 SER A N 4
ATOM 3175 C CA . SER A 1 39 ? 1.891 9.393 -6.148 1.00 25.14 39 SER A CA 4
ATOM 3176 C C . SER A 1 39 ? 0.680 9.990 -5.439 1.00 54.41 39 SER A C 4
ATOM 3177 O O . SER A 1 39 ? 0.742 10.331 -4.258 1.00 71.55 39 SER A O 4
ATOM 3185 N N . GLY A 1 40 ? -0.424 10.115 -6.171 1.00 2.25 40 GLY A N 4
ATOM 3186 C CA . GLY A 1 40 ? -1.635 10.672 -5.597 1.00 31.32 40 GLY A CA 4
ATOM 3187 C C . GLY A 1 40 ? -2.053 9.962 -4.324 1.00 2.40 40 GLY A C 4
ATOM 3188 O O . GLY A 1 40 ? -2.719 10.546 -3.469 1.00 5.41 40 GLY A O 4
ATOM 3192 N N . VAL A 1 41 ? -1.663 8.698 -4.198 1.00 24.14 41 VAL A N 4
ATOM 3193 C CA . VAL A 1 41 ? -2.001 7.907 -3.020 1.00 51.42 41 VAL A CA 4
ATOM 3194 C C . VAL A 1 41 ? -0.893 7.975 -1.975 1.00 41.45 41 VAL A C 4
ATOM 3195 O O . VAL A 1 41 ? -1.119 7.704 -0.796 1.00 72.31 41 VAL A O 4
ATOM 3208 N N . PHE A 1 42 ? 0.306 8.340 -2.416 1.00 45.31 42 PHE A N 4
ATOM 3209 C CA . PHE A 1 42 ? 1.452 8.444 -1.519 1.00 75.11 42 PHE A CA 4
ATOM 3210 C C . PHE A 1 42 ? 1.145 9.376 -0.351 1.00 13.51 42 PHE A C 4
ATOM 3211 O O . PHE A 1 42 ? 1.550 9.123 0.784 1.00 14.53 42 PHE A O 4
ATOM 3228 N N . THR A 1 43 ? 0.426 10.458 -0.637 1.00 60.35 43 THR A N 4
ATOM 3229 C CA . THR A 1 43 ? 0.066 11.430 0.387 1.00 33.51 43 THR A CA 4
ATOM 3230 C C . THR A 1 43 ? -0.729 10.775 1.511 1.00 60.40 43 THR A C 4
ATOM 3231 O O . THR A 1 43 ? -0.437 10.976 2.689 1.00 13.44 43 THR A O 4
ATOM 3242 N N . ALA A 1 44 ? -1.734 9.989 1.139 1.00 71.23 44 ALA A N 4
ATOM 3243 C CA . ALA A 1 44 ? -2.569 9.302 2.116 1.00 31.21 44 ALA A CA 4
ATOM 3244 C C . ALA A 1 44 ? -1.765 8.263 2.892 1.00 54.54 44 ALA A C 4
ATOM 3245 O O . ALA A 1 44 ? -2.052 7.984 4.056 1.00 54.32 44 ALA A O 4
ATOM 3252 N N . VAL A 1 45 ? -0.758 7.693 2.239 1.00 43.44 45 VAL A N 4
ATOM 3253 C CA . VAL A 1 45 ? 0.088 6.686 2.867 1.00 20.32 45 VAL A CA 4
ATOM 3254 C C . VAL A 1 45 ? 0.896 7.284 4.014 1.00 72.44 45 VAL A C 4
ATOM 3255 O O . VAL A 1 45 ? 0.995 6.696 5.091 1.00 13.00 45 VAL A O 4
ATOM 3268 N N . LYS A 1 46 ? 1.472 8.457 3.775 1.00 23.30 46 LYS A N 4
ATOM 3269 C CA . LYS A 1 46 ? 2.271 9.137 4.787 1.00 11.34 46 LYS A CA 4
ATOM 3270 C C . LYS A 1 46 ? 1.482 9.303 6.082 1.00 31.33 46 LYS A C 4
ATOM 3271 O O . LYS A 1 46 ? 1.978 8.997 7.166 1.00 45.20 46 LYS A O 4
ATOM 3290 N N . ALA A 1 47 ? 0.250 9.787 5.962 1.00 70.45 47 ALA A N 4
ATOM 3291 C CA . ALA A 1 47 ? -0.608 9.989 7.122 1.00 35.31 47 ALA A CA 4
ATOM 3292 C C . ALA A 1 47 ? -0.858 8.675 7.855 1.00 15.35 47 ALA A C 4
ATOM 3293 O O . ALA A 1 47 ? -1.043 8.658 9.072 1.00 5.21 47 ALA A O 4
ATOM 3300 N N . ALA A 1 48 ? -0.864 7.577 7.107 1.00 34.02 48 ALA A N 4
ATOM 3301 C CA . ALA A 1 48 ? -1.091 6.259 7.687 1.00 24.10 48 ALA A CA 4
ATOM 3302 C C . ALA A 1 48 ? -0.044 5.940 8.750 1.00 75.34 48 ALA A C 4
ATOM 3303 O O . ALA A 1 48 ? -0.349 5.315 9.766 1.00 34.00 48 ALA A O 4
ATOM 3310 N N . ILE A 1 49 ? 1.189 6.371 8.508 1.00 54.43 49 ILE A N 4
ATOM 3311 C CA . ILE A 1 49 ? 2.279 6.131 9.445 1.00 41.43 49 ILE A CA 4
ATOM 3312 C C . ILE A 1 49 ? 1.946 6.680 10.828 1.00 61.00 49 ILE A C 4
ATOM 3313 O O . ILE A 1 49 ? 1.976 5.952 11.819 1.00 25.25 49 ILE A O 4
ATOM 3329 N N . ALA A 1 50 ? 1.626 7.969 10.886 1.00 25.32 50 ALA A N 4
ATOM 3330 C CA . ALA A 1 50 ? 1.284 8.614 12.147 1.00 14.52 50 ALA A CA 4
ATOM 3331 C C . ALA A 1 50 ? -0.008 8.044 12.723 1.00 62.50 50 ALA A C 4
ATOM 3332 O O . ALA A 1 50 ? -0.246 8.112 13.929 1.00 51.20 50 ALA A O 4
ATOM 3339 N N . LYS A 1 51 ? -0.840 7.480 11.853 1.00 3.34 51 LYS A N 4
ATOM 3340 C CA . LYS A 1 51 ? -2.108 6.896 12.275 1.00 44.44 51 LYS A CA 4
ATOM 3341 C C . LYS A 1 51 ? -1.889 5.536 12.929 1.00 74.23 51 LYS A C 4
ATOM 3342 O O . LYS A 1 51 ? -2.567 5.187 13.895 1.00 23.40 51 LYS A O 4
ATOM 3361 N N . GLN A 1 52 ? -0.939 4.774 12.396 1.00 35.23 52 GLN A N 4
ATOM 3362 C CA . GLN A 1 52 ? -0.633 3.452 12.930 1.00 65.01 52 GLN A CA 4
ATOM 3363 C C . GLN A 1 52 ? 0.873 3.261 13.078 1.00 3.13 52 GLN A C 4
ATOM 3364 O O . GLN A 1 52 ? 1.391 3.171 14.191 1.00 61.24 52 GLN A O 4
ATOM 3378 N N . GLY A 1 53 ? 1.572 3.200 11.948 1.00 35.13 53 GLY A N 4
ATOM 3379 C CA . GLY A 1 53 ? 3.011 3.019 11.975 1.00 42.43 53 GLY A CA 4
ATOM 3380 C C . GLY A 1 53 ? 3.585 2.732 10.601 1.00 12.23 53 GLY A C 4
ATOM 3381 O O . GLY A 1 53 ? 2.879 2.248 9.716 1.00 43.33 53 GLY A O 4
ATOM 3385 N N . ILE A 1 54 ? 4.867 3.032 10.423 1.00 51.11 54 ILE A N 4
ATOM 3386 C CA . ILE A 1 54 ? 5.534 2.803 9.147 1.00 10.42 54 ILE A CA 4
ATOM 3387 C C . ILE A 1 54 ? 5.321 1.373 8.664 1.00 21.22 54 ILE A C 4
ATOM 3388 O O . ILE A 1 54 ? 5.246 1.116 7.462 1.00 34.04 54 ILE A O 4
ATOM 3404 N N . LYS A 1 55 ? 5.223 0.444 9.609 1.00 63.31 55 LYS A N 4
ATOM 3405 C CA . LYS A 1 55 ? 5.016 -0.962 9.282 1.00 54.03 55 LYS A CA 4
ATOM 3406 C C . LYS A 1 55 ? 3.759 -1.144 8.437 1.00 34.12 55 LYS A C 4
ATOM 3407 O O . LYS A 1 55 ? 3.750 -1.912 7.474 1.00 5.54 55 LYS A O 4
ATOM 3426 N N . LYS A 1 56 ? 2.698 -0.433 8.803 1.00 55.33 56 LYS A N 4
ATOM 3427 C CA . LYS A 1 56 ? 1.435 -0.513 8.078 1.00 61.04 56 LYS A CA 4
ATOM 3428 C C . LYS A 1 56 ? 1.579 0.056 6.670 1.00 63.34 56 LYS A C 4
ATOM 3429 O O . LYS A 1 56 ? 0.962 -0.436 5.725 1.00 24.43 56 LYS A O 4
ATOM 3448 N N . ALA A 1 57 ? 2.399 1.094 6.537 1.00 73.55 57 ALA A N 4
ATOM 3449 C CA . ALA A 1 57 ? 2.626 1.726 5.243 1.00 2.22 57 ALA A CA 4
ATOM 3450 C C . ALA A 1 57 ? 3.215 0.736 4.244 1.00 55.23 57 ALA A C 4
ATOM 3451 O O . ALA A 1 57 ? 2.864 0.750 3.063 1.00 21.43 57 ALA A O 4
ATOM 3458 N N . ILE A 1 58 ? 4.110 -0.120 4.723 1.00 20.14 58 ILE A N 4
ATOM 3459 C CA . ILE A 1 58 ? 4.746 -1.117 3.871 1.00 2.21 58 ILE A CA 4
ATOM 3460 C C . ILE A 1 58 ? 3.707 -1.997 3.184 1.00 1.34 58 ILE A C 4
ATOM 3461 O O . ILE A 1 58 ? 3.636 -2.046 1.957 1.00 71.02 58 ILE A O 4
ATOM 3477 N N . GLN A 1 59 ? 2.903 -2.688 3.985 1.00 14.13 59 GLN A N 4
ATOM 3478 C CA . GLN A 1 59 ? 1.866 -3.565 3.454 1.00 21.10 59 GLN A CA 4
ATOM 3479 C C . GLN A 1 59 ? 0.900 -2.790 2.565 1.00 51.34 59 GLN A C 4
ATOM 3480 O O . GLN A 1 59 ? 0.289 -3.352 1.655 1.00 60.40 59 GLN A O 4
ATOM 3494 N N . LEU A 1 60 ? 0.766 -1.496 2.833 1.00 52.42 60 LEU A N 4
ATOM 3495 C CA . LEU A 1 60 ? -0.127 -0.642 2.057 1.00 40.23 60 LEU A CA 4
ATOM 3496 C C . LEU A 1 60 ? 0.362 -0.508 0.618 1.00 10.22 60 LEU A C 4
ATOM 3497 O O . LEU A 1 60 ? -0.432 -0.526 -0.322 1.00 61.23 60 LEU A O 4
ATOM 3513 N N . LEU A 1 1 ? 1.452 0.128 -0.051 1.00 42.35 1 LEU A N 5
ATOM 3514 C CA . LEU A 1 1 ? 2.303 0.127 -1.237 1.00 0.45 1 LEU A CA 5
ATOM 3515 C C . LEU A 1 1 ? 2.240 -1.219 -1.951 1.00 52.42 1 LEU A C 5
ATOM 3516 O O . LEU A 1 1 ? 1.960 -1.285 -3.148 1.00 73.41 1 LEU A O 5
ATOM 3532 N N . VAL A 1 2 ? 2.500 -2.290 -1.209 1.00 1.04 2 VAL A N 5
ATOM 3533 C CA . VAL A 1 2 ? 2.470 -3.635 -1.770 1.00 74.22 2 VAL A CA 5
ATOM 3534 C C . VAL A 1 2 ? 1.071 -3.995 -2.260 1.00 44.53 2 VAL A C 5
ATOM 3535 O O . VAL A 1 2 ? 0.897 -4.451 -3.390 1.00 13.52 2 VAL A O 5
ATOM 3548 N N . ALA A 1 3 ? 0.078 -3.785 -1.403 1.00 32.33 3 ALA A N 5
ATOM 3549 C CA . ALA A 1 3 ? -1.306 -4.085 -1.749 1.00 40.31 3 ALA A CA 5
ATOM 3550 C C . ALA A 1 3 ? -1.790 -3.199 -2.892 1.00 64.15 3 ALA A C 5
ATOM 3551 O O . ALA A 1 3 ? -2.657 -3.594 -3.672 1.00 13.41 3 ALA A O 5
ATOM 3558 N N . TYR A 1 4 ? -1.224 -2.001 -2.986 1.00 42.04 4 TYR A N 5
ATOM 3559 C CA . TYR A 1 4 ? -1.600 -1.058 -4.033 1.00 60.11 4 TYR A CA 5
ATOM 3560 C C . TYR A 1 4 ? -1.032 -1.487 -5.382 1.00 44.25 4 TYR A C 5
ATOM 3561 O O . TYR A 1 4 ? -1.743 -1.521 -6.386 1.00 24.22 4 TYR A O 5
ATOM 3579 N N . GLY A 1 5 ? 0.257 -1.814 -5.398 1.00 1.14 5 GLY A N 5
ATOM 3580 C CA . GLY A 1 5 ? 0.901 -2.237 -6.628 1.00 13.33 5 GLY A CA 5
ATOM 3581 C C . GLY A 1 5 ? 2.410 -2.104 -6.568 1.00 35.32 5 GLY A C 5
ATOM 3582 O O . GLY A 1 5 ? 3.131 -2.836 -7.246 1.00 72.41 5 GLY A O 5
ATOM 3586 N N . ILE A 1 6 ? 2.888 -1.168 -5.756 1.00 12.42 6 ILE A N 5
ATOM 3587 C CA . ILE A 1 6 ? 4.321 -0.942 -5.611 1.00 54.21 6 ILE A CA 5
ATOM 3588 C C . ILE A 1 6 ? 5.034 -2.210 -5.154 1.00 54.11 6 ILE A C 5
ATOM 3589 O O . ILE A 1 6 ? 4.549 -2.925 -4.278 1.00 74.42 6 ILE A O 5
ATOM 3605 N N . ALA A 1 7 ? 6.189 -2.481 -5.752 1.00 52.15 7 ALA A N 5
ATOM 3606 C CA . ALA A 1 7 ? 6.971 -3.660 -5.404 1.00 62.53 7 ALA A CA 5
ATOM 3607 C C . ALA A 1 7 ? 7.197 -3.744 -3.899 1.00 25.44 7 ALA A C 5
ATOM 3608 O O . ALA A 1 7 ? 7.452 -2.734 -3.243 1.00 73.24 7 ALA A O 5
ATOM 3615 N N . GLN A 1 8 ? 7.102 -4.954 -3.357 1.00 65.41 8 GLN A N 5
ATOM 3616 C CA . GLN A 1 8 ? 7.296 -5.168 -1.928 1.00 33.52 8 GLN A CA 5
ATOM 3617 C C . GLN A 1 8 ? 8.746 -4.916 -1.531 1.00 3.54 8 GLN A C 5
ATOM 3618 O O . GLN A 1 8 ? 9.020 -4.292 -0.506 1.00 62.01 8 GLN A O 5
ATOM 3632 N N . GLY A 1 9 ? 9.673 -5.405 -2.349 1.00 51.43 9 GLY A N 5
ATOM 3633 C CA . GLY A 1 9 ? 11.084 -5.222 -2.066 1.00 4.42 9 GLY A CA 5
ATOM 3634 C C . GLY A 1 9 ? 11.489 -3.761 -2.055 1.00 11.22 9 GLY A C 5
ATOM 3635 O O . GLY A 1 9 ? 12.189 -3.309 -1.148 1.00 13.32 9 GLY A O 5
ATOM 3639 N N . THR A 1 10 ? 11.049 -3.019 -3.067 1.00 4.14 10 THR A N 5
ATOM 3640 C CA . THR A 1 10 ? 11.372 -1.602 -3.172 1.00 10.53 10 THR A CA 5
ATOM 3641 C C . THR A 1 10 ? 10.523 -0.772 -2.215 1.00 51.03 10 THR A C 5
ATOM 3642 O O . THR A 1 10 ? 10.924 0.313 -1.796 1.00 41.21 10 THR A O 5
ATOM 3653 N N . ALA A 1 11 ? 9.348 -1.290 -1.873 1.00 72.14 11 ALA A N 5
ATOM 3654 C CA . ALA A 1 11 ? 8.443 -0.598 -0.964 1.00 4.13 11 ALA A CA 5
ATOM 3655 C C . ALA A 1 11 ? 9.162 -0.186 0.317 1.00 52.44 11 ALA A C 5
ATOM 3656 O O . ALA A 1 11 ? 8.898 0.881 0.870 1.00 1.14 11 ALA A O 5
ATOM 3663 N N . GLU A 1 12 ? 10.070 -1.038 0.781 1.00 33.32 12 GLU A N 5
ATOM 3664 C CA . GLU A 1 12 ? 10.824 -0.762 1.998 1.00 45.42 12 GLU A CA 5
ATOM 3665 C C . GLU A 1 12 ? 11.853 0.340 1.761 1.00 1.51 12 GLU A C 5
ATOM 3666 O O . GLU A 1 12 ? 12.154 1.128 2.658 1.00 23.14 12 GLU A O 5
ATOM 3678 N N . LYS A 1 13 ? 12.390 0.390 0.547 1.00 73.24 13 LYS A N 5
ATOM 3679 C CA . LYS A 1 13 ? 13.384 1.394 0.189 1.00 1.42 13 LYS A CA 5
ATOM 3680 C C . LYS A 1 13 ? 12.755 2.782 0.121 1.00 2.42 13 LYS A C 5
ATOM 3681 O O . LYS A 1 13 ? 13.219 3.718 0.773 1.00 22.24 13 LYS A O 5
ATOM 3700 N N . VAL A 1 14 ? 11.695 2.909 -0.671 1.00 65.12 14 VAL A N 5
ATOM 3701 C CA . VAL A 1 14 ? 11.001 4.182 -0.822 1.00 42.11 14 VAL A CA 5
ATOM 3702 C C . VAL A 1 14 ? 10.629 4.769 0.535 1.00 42.33 14 VAL A C 5
ATOM 3703 O O . VAL A 1 14 ? 10.644 5.986 0.722 1.00 24.01 14 VAL A O 5
ATOM 3716 N N . VAL A 1 15 ? 10.295 3.896 1.480 1.00 43.21 15 VAL A N 5
ATOM 3717 C CA . VAL A 1 15 ? 9.921 4.328 2.821 1.00 35.42 15 VAL A CA 5
ATOM 3718 C C . VAL A 1 15 ? 11.011 5.190 3.446 1.00 43.31 15 VAL A C 5
ATOM 3719 O O . VAL A 1 15 ? 10.725 6.126 4.192 1.00 5.35 15 VAL A O 5
ATOM 3732 N N . SER A 1 16 ? 12.263 4.869 3.135 1.00 60.21 16 SER A N 5
ATOM 3733 C CA . SER A 1 16 ? 13.398 5.612 3.668 1.00 3.55 16 SER A CA 5
ATOM 3734 C C . SER A 1 16 ? 13.324 7.082 3.264 1.00 70.44 16 SER A C 5
ATOM 3735 O O . SER A 1 16 ? 13.670 7.971 4.043 1.00 62.24 16 SER A O 5
ATOM 3743 N N . LEU A 1 17 ? 12.870 7.329 2.040 1.00 42.01 17 LEU A N 5
ATOM 3744 C CA . LEU A 1 17 ? 12.750 8.690 1.529 1.00 14.33 17 LEU A CA 5
ATOM 3745 C C . LEU A 1 17 ? 11.605 9.429 2.214 1.00 14.44 17 LEU A C 5
ATOM 3746 O O . LEU A 1 17 ? 11.640 10.652 2.359 1.00 62.33 17 LEU A O 5
ATOM 3762 N N . ILE A 1 18 ? 10.592 8.680 2.636 1.00 32.31 18 ILE A N 5
ATOM 3763 C CA . ILE A 1 18 ? 9.438 9.264 3.309 1.00 62.30 18 ILE A CA 5
ATOM 3764 C C . ILE A 1 18 ? 9.834 9.872 4.650 1.00 31.23 18 ILE A C 5
ATOM 3765 O O . ILE A 1 18 ? 9.494 11.016 4.949 1.00 63.22 18 ILE A O 5
ATOM 3781 N N . ASN A 1 19 ? 10.556 9.098 5.455 1.00 53.14 19 ASN A N 5
ATOM 3782 C CA . ASN A 1 19 ? 10.999 9.561 6.765 1.00 65.05 19 ASN A CA 5
ATOM 3783 C C . ASN A 1 19 ? 11.793 10.858 6.643 1.00 42.21 19 ASN A C 5
ATOM 3784 O O . ASN A 1 19 ? 11.793 11.685 7.554 1.00 4.40 19 ASN A O 5
ATOM 3795 N N . ALA A 1 20 ? 12.468 11.029 5.511 1.00 70.33 20 ALA A N 5
ATOM 3796 C CA . ALA A 1 20 ? 13.263 12.226 5.268 1.00 25.24 20 ALA A CA 5
ATOM 3797 C C . ALA A 1 20 ? 12.380 13.466 5.192 1.00 54.12 20 ALA A C 5
ATOM 3798 O O . ALA A 1 20 ? 12.853 14.589 5.360 1.00 41.01 20 ALA A O 5
ATOM 3805 N N . GLY A 1 21 ? 11.092 13.255 4.936 1.00 70.11 21 GLY A N 5
ATOM 3806 C CA . GLY A 1 21 ? 10.163 14.365 4.841 1.00 53.54 21 GLY A CA 5
ATOM 3807 C C . GLY A 1 21 ? 9.939 14.813 3.410 1.00 43.32 21 GLY A C 5
ATOM 3808 O O . GLY A 1 21 ? 9.456 15.920 3.166 1.00 72.32 21 GLY A O 5
ATOM 3812 N N . LEU A 1 22 ? 10.293 13.954 2.461 1.00 71.14 22 LEU A N 5
ATOM 3813 C CA . LEU A 1 22 ? 10.130 14.267 1.045 1.00 11.32 22 LEU A CA 5
ATOM 3814 C C . LEU A 1 22 ? 8.665 14.169 0.631 1.00 62.11 22 LEU A C 5
ATOM 3815 O O . LEU A 1 22 ? 7.969 13.219 0.991 1.00 13.21 22 LEU A O 5
ATOM 3831 N N . THR A 1 23 ? 8.203 15.156 -0.131 1.00 22.14 23 THR A N 5
ATOM 3832 C CA . THR A 1 23 ? 6.822 15.180 -0.595 1.00 41.43 23 THR A CA 5
ATOM 3833 C C . THR A 1 23 ? 6.613 14.206 -1.749 1.00 34.24 23 THR A C 5
ATOM 3834 O O . THR A 1 23 ? 7.559 13.843 -2.448 1.00 33.13 23 THR A O 5
ATOM 3845 N N . VAL A 1 24 ? 5.367 13.785 -1.943 1.00 53.31 24 VAL A N 5
ATOM 3846 C CA . VAL A 1 24 ? 5.033 12.854 -3.014 1.00 34.54 24 VAL A CA 5
ATOM 3847 C C . VAL A 1 24 ? 5.578 13.337 -4.353 1.00 20.32 24 VAL A C 5
ATOM 3848 O O . VAL A 1 24 ? 5.910 12.535 -5.225 1.00 42.52 24 VAL A O 5
ATOM 3861 N N . GLY A 1 25 ? 5.668 14.654 -4.508 1.00 41.25 25 GLY A N 5
ATOM 3862 C CA . GLY A 1 25 ? 6.174 15.222 -5.744 1.00 44.22 25 GLY A CA 5
ATOM 3863 C C . GLY A 1 25 ? 7.571 14.735 -6.077 1.00 74.21 25 GLY A C 5
ATOM 3864 O O . GLY A 1 25 ? 7.847 14.350 -7.213 1.00 52.43 25 GLY A O 5
ATOM 3868 N N . SER A 1 26 ? 8.454 14.752 -5.084 1.00 42.02 26 SER A N 5
ATOM 3869 C CA . SER A 1 26 ? 9.831 14.314 -5.279 1.00 22.43 26 SER A CA 5
ATOM 3870 C C . SER A 1 26 ? 9.898 12.801 -5.467 1.00 43.15 26 SER A C 5
ATOM 3871 O O . SER A 1 26 ? 10.813 12.285 -6.110 1.00 23.01 26 SER A O 5
ATOM 3879 N N . ILE A 1 27 ? 8.923 12.097 -4.903 1.00 51.12 27 ILE A N 5
ATOM 3880 C CA . ILE A 1 27 ? 8.870 10.644 -5.010 1.00 11.42 27 ILE A CA 5
ATOM 3881 C C . ILE A 1 27 ? 8.772 10.203 -6.466 1.00 42.23 27 ILE A C 5
ATOM 3882 O O . ILE A 1 27 ? 9.420 9.240 -6.878 1.00 52.43 27 ILE A O 5
ATOM 3898 N N . ILE A 1 28 ? 7.960 10.915 -7.241 1.00 64.30 28 ILE A N 5
ATOM 3899 C CA . ILE A 1 28 ? 7.781 10.598 -8.652 1.00 54.34 28 ILE A CA 5
ATOM 3900 C C . ILE A 1 28 ? 9.099 10.705 -9.412 1.00 33.41 28 ILE A C 5
ATOM 3901 O O . ILE A 1 28 ? 9.428 9.843 -10.227 1.00 44.32 28 ILE A O 5
ATOM 3917 N N . SER A 1 29 ? 9.850 11.766 -9.137 1.00 53.32 29 SER A N 5
ATOM 3918 C CA . SER A 1 29 ? 11.132 11.987 -9.796 1.00 32.21 29 SER A CA 5
ATOM 3919 C C . SER A 1 29 ? 12.122 10.882 -9.441 1.00 71.52 29 SER A C 5
ATOM 3920 O O . SER A 1 29 ? 12.811 10.348 -10.311 1.00 43.42 29 SER A O 5
ATOM 3928 N N . ILE A 1 30 ? 12.186 10.543 -8.158 1.00 3.10 30 ILE A N 5
ATOM 3929 C CA . ILE A 1 30 ? 13.091 9.501 -7.688 1.00 14.12 30 ILE A CA 5
ATOM 3930 C C . ILE A 1 30 ? 12.636 8.124 -8.160 1.00 14.34 30 ILE A C 5
ATOM 3931 O O . ILE A 1 30 ? 13.447 7.211 -8.319 1.00 53.01 30 ILE A O 5
ATOM 3947 N N . LEU A 1 31 ? 11.334 7.982 -8.383 1.00 51.12 31 LEU A N 5
ATOM 3948 C CA . LEU A 1 31 ? 10.770 6.717 -8.839 1.00 73.55 31 LEU A CA 5
ATOM 3949 C C . LEU A 1 31 ? 11.408 6.278 -10.153 1.00 62.24 31 LEU A C 5
ATOM 3950 O O . LEU A 1 31 ? 11.404 5.095 -10.493 1.00 43.40 31 LEU A O 5
ATOM 3966 N N . GLY A 1 32 ? 11.959 7.240 -10.888 1.00 74.44 32 GLY A N 5
ATOM 3967 C CA . GLY A 1 32 ? 12.595 6.932 -12.156 1.00 4.43 32 GLY A CA 5
ATOM 3968 C C . GLY A 1 32 ? 11.621 6.961 -13.316 1.00 51.43 32 GLY A C 5
ATOM 3969 O O . GLY A 1 32 ? 11.794 6.243 -14.300 1.00 23.12 32 GLY A O 5
ATOM 3973 N N . GLY A 1 33 ? 10.591 7.794 -13.202 1.00 14.24 33 GLY A N 5
ATOM 3974 C CA . GLY A 1 33 ? 9.599 7.897 -14.256 1.00 32.10 33 GLY A CA 5
ATOM 3975 C C . GLY A 1 33 ? 8.276 8.443 -13.756 1.00 71.24 33 GLY A C 5
ATOM 3976 O O . GLY A 1 33 ? 7.842 8.122 -12.650 1.00 13.41 33 GLY A O 5
ATOM 3980 N N . VAL A 1 34 ? 7.633 9.272 -14.573 1.00 61.41 34 VAL A N 5
ATOM 3981 C CA . VAL A 1 34 ? 6.352 9.864 -14.208 1.00 0.21 34 VAL A CA 5
ATOM 3982 C C . VAL A 1 34 ? 5.246 8.815 -14.189 1.00 64.43 34 VAL A C 5
ATOM 3983 O O . VAL A 1 34 ? 4.735 8.416 -15.236 1.00 61.14 34 VAL A O 5
ATOM 3996 N N . THR A 1 35 ? 4.880 8.370 -12.991 1.00 62.22 35 THR A N 5
ATOM 3997 C CA . THR A 1 35 ? 3.835 7.366 -12.835 1.00 64.23 35 THR A CA 5
ATOM 3998 C C . THR A 1 35 ? 2.450 8.000 -12.894 1.00 63.25 35 THR A C 5
ATOM 3999 O O . THR A 1 35 ? 1.511 7.415 -13.435 1.00 45.22 35 THR A O 5
ATOM 4010 N N . VAL A 1 36 ? 2.329 9.200 -12.335 1.00 64.35 36 VAL A N 5
ATOM 4011 C CA . VAL A 1 36 ? 1.059 9.914 -12.326 1.00 54.44 36 VAL A CA 5
ATOM 4012 C C . VAL A 1 36 ? -0.068 9.026 -11.811 1.00 22.04 36 VAL A C 5
ATOM 4013 O O . VAL A 1 36 ? -0.992 8.686 -12.548 1.00 40.21 36 VAL A O 5
ATOM 4026 N N . GLY A 1 37 ? 0.016 8.653 -10.537 1.00 71.21 37 GLY A N 5
ATOM 4027 C CA . GLY A 1 37 ? -1.003 7.807 -9.943 1.00 51.14 37 GLY A CA 5
ATOM 4028 C C . GLY A 1 37 ? -0.651 7.379 -8.532 1.00 74.04 37 GLY A C 5
ATOM 4029 O O . GLY A 1 37 ? -1.323 7.762 -7.574 1.00 1.44 37 GLY A O 5
ATOM 4033 N N . LEU A 1 38 ? 0.403 6.581 -8.404 1.00 33.14 38 LEU A N 5
ATOM 4034 C CA . LEU A 1 38 ? 0.842 6.098 -7.099 1.00 10.21 38 LEU A CA 5
ATOM 4035 C C . LEU A 1 38 ? 1.201 7.262 -6.180 1.00 71.14 38 LEU A C 5
ATOM 4036 O O . LEU A 1 38 ? 1.232 7.115 -4.959 1.00 32.33 38 LEU A O 5
ATOM 4052 N N . SER A 1 39 ? 1.469 8.419 -6.777 1.00 25.10 39 SER A N 5
ATOM 4053 C CA . SER A 1 39 ? 1.828 9.608 -6.013 1.00 13.03 39 SER A CA 5
ATOM 4054 C C . SER A 1 39 ? 0.626 10.137 -5.235 1.00 61.53 39 SER A C 5
ATOM 4055 O O . SER A 1 39 ? 0.740 10.498 -4.065 1.00 11.21 39 SER A O 5
ATOM 4063 N N . GLY A 1 40 ? -0.527 10.178 -5.896 1.00 41.03 40 GLY A N 5
ATOM 4064 C CA . GLY A 1 40 ? -1.734 10.664 -5.253 1.00 22.40 40 GLY A CA 5
ATOM 4065 C C . GLY A 1 40 ? -2.116 9.839 -4.040 1.00 75.53 40 GLY A C 5
ATOM 4066 O O . GLY A 1 40 ? -2.730 10.348 -3.102 1.00 72.34 40 GLY A O 5
ATOM 4070 N N . VAL A 1 41 ? -1.755 8.559 -4.059 1.00 1.54 41 VAL A N 5
ATOM 4071 C CA . VAL A 1 41 ? -2.065 7.662 -2.952 1.00 63.44 41 VAL A CA 5
ATOM 4072 C C . VAL A 1 41 ? -0.915 7.604 -1.953 1.00 13.44 41 VAL A C 5
ATOM 4073 O O . VAL A 1 41 ? -1.106 7.244 -0.791 1.00 30.40 41 VAL A O 5
ATOM 4086 N N . PHE A 1 42 ? 0.279 7.963 -2.411 1.00 41.43 42 PHE A N 5
ATOM 4087 C CA . PHE A 1 42 ? 1.461 7.953 -1.557 1.00 70.32 42 PHE A CA 5
ATOM 4088 C C . PHE A 1 42 ? 1.207 8.727 -0.267 1.00 74.01 42 PHE A C 5
ATOM 4089 O O . PHE A 1 42 ? 1.540 8.265 0.825 1.00 44.14 42 PHE A O 5
ATOM 4106 N N . THR A 1 43 ? 0.613 9.909 -0.401 1.00 2.24 43 THR A N 5
ATOM 4107 C CA . THR A 1 43 ? 0.315 10.749 0.752 1.00 2.35 43 THR A CA 5
ATOM 4108 C C . THR A 1 43 ? -0.506 9.990 1.788 1.00 3.04 43 THR A C 5
ATOM 4109 O O . THR A 1 43 ? -0.206 10.028 2.981 1.00 2.43 43 THR A O 5
ATOM 4120 N N . ALA A 1 44 ? -1.543 9.300 1.325 1.00 65.21 44 ALA A N 5
ATOM 4121 C CA . ALA A 1 44 ? -2.405 8.529 2.212 1.00 52.13 44 ALA A CA 5
ATOM 4122 C C . ALA A 1 44 ? -1.609 7.474 2.972 1.00 4.32 44 ALA A C 5
ATOM 4123 O O . ALA A 1 44 ? -1.914 7.161 4.123 1.00 75.23 44 ALA A O 5
ATOM 4130 N N . VAL A 1 45 ? -0.585 6.929 2.322 1.00 54.21 45 VAL A N 5
ATOM 4131 C CA . VAL A 1 45 ? 0.256 5.909 2.937 1.00 14.53 45 VAL A CA 5
ATOM 4132 C C . VAL A 1 45 ? 1.128 6.506 4.036 1.00 11.20 45 VAL A C 5
ATOM 4133 O O . VAL A 1 45 ? 1.222 5.960 5.135 1.00 33.04 45 VAL A O 5
ATOM 4146 N N . LYS A 1 46 ? 1.765 7.632 3.732 1.00 62.30 46 LYS A N 5
ATOM 4147 C CA . LYS A 1 46 ? 2.630 8.306 4.694 1.00 74.25 46 LYS A CA 5
ATOM 4148 C C . LYS A 1 46 ? 1.861 8.657 5.963 1.00 30.35 46 LYS A C 5
ATOM 4149 O O . LYS A 1 46 ? 2.320 8.385 7.073 1.00 53.43 46 LYS A O 5
ATOM 4168 N N . ALA A 1 47 ? 0.689 9.260 5.793 1.00 61.11 47 ALA A N 5
ATOM 4169 C CA . ALA A 1 47 ? -0.144 9.644 6.925 1.00 13.24 47 ALA A CA 5
ATOM 4170 C C . ALA A 1 47 ? -0.513 8.431 7.772 1.00 34.21 47 ALA A C 5
ATOM 4171 O O . ALA A 1 47 ? -0.616 8.524 8.995 1.00 73.41 47 ALA A O 5
ATOM 4178 N N . ALA A 1 48 ? -0.712 7.294 7.113 1.00 31.24 48 ALA A N 5
ATOM 4179 C CA . ALA A 1 48 ? -1.069 6.062 7.806 1.00 25.13 48 ALA A CA 5
ATOM 4180 C C . ALA A 1 48 ? -0.022 5.699 8.854 1.00 21.21 48 ALA A C 5
ATOM 4181 O O . ALA A 1 48 ? -0.332 5.055 9.857 1.00 4.22 48 ALA A O 5
ATOM 4188 N N . ILE A 1 49 ? 1.217 6.115 8.615 1.00 62.53 49 ILE A N 5
ATOM 4189 C CA . ILE A 1 49 ? 2.309 5.833 9.539 1.00 71.24 49 ILE A CA 5
ATOM 4190 C C . ILE A 1 49 ? 1.995 6.355 10.936 1.00 34.04 49 ILE A C 5
ATOM 4191 O O . ILE A 1 49 ? 2.013 5.602 11.910 1.00 44.51 49 ILE A O 5
ATOM 4207 N N . ALA A 1 50 ? 1.704 7.649 11.027 1.00 22.34 50 ALA A N 5
ATOM 4208 C CA . ALA A 1 50 ? 1.382 8.271 12.305 1.00 14.13 50 ALA A CA 5
ATOM 4209 C C . ALA A 1 50 ? 0.075 7.723 12.869 1.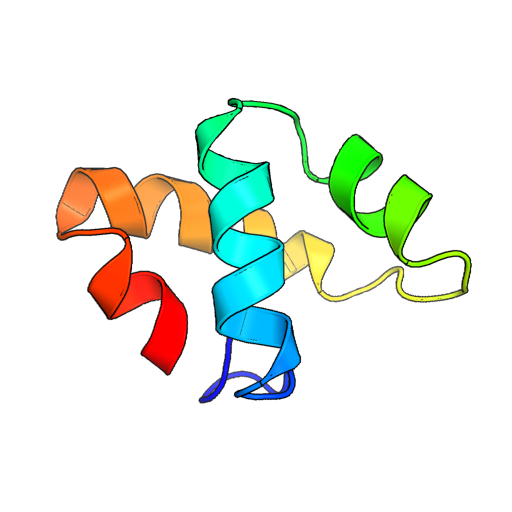00 51.14 50 ALA A C 5
ATOM 4210 O O . ALA A 1 50 ? -0.161 7.771 14.076 1.00 34.40 50 ALA A O 5
ATOM 4217 N N . LYS A 1 51 ? -0.772 7.203 11.987 1.00 53.42 51 LYS A N 5
ATOM 4218 C CA . LYS A 1 51 ? -2.056 6.645 12.395 1.00 1.32 51 LYS A CA 5
ATOM 4219 C C . LYS A 1 51 ? -1.875 5.265 13.018 1.00 34.24 51 LYS A C 5
ATOM 4220 O O . LYS A 1 51 ? -2.574 4.906 13.966 1.00 4.53 51 LYS A O 5
ATOM 4239 N N . GLN A 1 52 ? -0.934 4.496 12.480 1.00 11.13 52 GLN A N 5
ATOM 4240 C CA . GLN A 1 52 ? -0.662 3.155 12.985 1.00 14.42 52 GLN A CA 5
ATOM 4241 C C . GLN A 1 52 ? 0.839 2.911 13.101 1.00 55.12 52 GLN A C 5
ATOM 4242 O O . GLN A 1 52 ? 1.380 2.820 14.202 1.00 72.22 52 GLN A O 5
ATOM 4256 N N . GLY A 1 53 ? 1.506 2.805 11.956 1.00 41.54 53 GLY A N 5
ATOM 4257 C CA . GLY A 1 53 ? 2.938 2.572 11.951 1.00 44.03 53 GLY A CA 5
ATOM 4258 C C . GLY A 1 53 ? 3.487 2.365 10.553 1.00 43.20 53 GLY A C 5
ATOM 4259 O O . GLY A 1 53 ? 2.758 1.961 9.646 1.00 4.24 53 GLY A O 5
ATOM 4263 N N . ILE A 1 54 ? 4.774 2.644 10.377 1.00 25.14 54 ILE A N 5
ATOM 4264 C CA . ILE A 1 54 ? 5.420 2.486 9.080 1.00 54.42 54 ILE A CA 5
ATOM 4265 C C . ILE A 1 54 ? 5.160 1.100 8.501 1.00 32.45 54 ILE A C 5
ATOM 4266 O O . ILE A 1 54 ? 5.088 0.925 7.285 1.00 55.32 54 ILE A O 5
ATOM 4282 N N . LYS A 1 55 ? 5.018 0.114 9.382 1.00 44.51 55 LYS A N 5
ATOM 4283 C CA . LYS A 1 55 ? 4.763 -1.258 8.961 1.00 42.13 55 LYS A CA 5
ATOM 4284 C C . LYS A 1 55 ? 3.510 -1.337 8.094 1.00 24.12 55 LYS A C 5
ATOM 4285 O O . LYS A 1 55 ? 3.452 -2.111 7.138 1.00 11.41 55 LYS A O 5
ATOM 4304 N N . LYS A 1 56 ? 2.510 -0.531 8.433 1.00 31.24 56 LYS A N 5
ATOM 4305 C CA . LYS A 1 56 ? 1.259 -0.507 7.685 1.00 33.33 56 LYS A CA 5
ATOM 4306 C C . LYS A 1 56 ? 1.479 0.026 6.273 1.00 22.42 56 LYS A C 5
ATOM 4307 O O . LYS A 1 56 ? 0.912 -0.489 5.310 1.00 51.10 56 LYS A O 5
ATOM 4326 N N . ALA A 1 57 ? 2.308 1.058 6.158 1.00 54.50 57 ALA A N 5
ATOM 4327 C CA . ALA A 1 57 ? 2.605 1.658 4.863 1.00 4.13 57 ALA A CA 5
ATOM 4328 C C . ALA A 1 57 ? 3.134 0.616 3.884 1.00 73.52 57 ALA A C 5
ATOM 4329 O O . ALA A 1 57 ? 2.859 0.681 2.685 1.00 1.13 57 ALA A O 5
ATOM 4336 N N . ILE A 1 58 ? 3.893 -0.344 4.401 1.00 32.43 58 ILE A N 5
ATOM 4337 C CA . ILE A 1 58 ? 4.459 -1.401 3.572 1.00 52.25 58 ILE A CA 5
ATOM 4338 C C . ILE A 1 58 ? 3.362 -2.212 2.891 1.00 72.41 58 ILE A C 5
ATOM 4339 O O . ILE A 1 58 ? 3.322 -2.314 1.665 1.00 0.01 58 ILE A O 5
ATOM 4355 N N . GLN A 1 59 ? 2.473 -2.787 3.695 1.00 52.31 59 GLN A N 5
ATOM 4356 C CA . GLN A 1 59 ? 1.374 -3.589 3.169 1.00 2.54 59 GLN A CA 5
ATOM 4357 C C . GLN A 1 59 ? 0.528 -2.779 2.193 1.00 50.24 59 GLN A C 5
ATOM 4358 O O . GLN A 1 59 ? -0.033 -3.324 1.241 1.00 14.12 59 GLN A O 5
ATOM 4372 N N . LEU A 1 60 ? 0.440 -1.475 2.433 1.00 20.35 60 LEU A N 5
ATOM 4373 C CA . LEU A 1 60 ? -0.339 -0.589 1.575 1.00 65.41 60 LEU A CA 5
ATOM 4374 C C . LEU A 1 60 ? 0.276 -0.504 0.181 1.00 14.43 60 LEU A C 5
ATOM 4375 O O . LEU A 1 60 ? -0.435 -0.526 -0.824 1.00 3.34 60 LEU A O 5
ATOM 4391 N N . LEU A 1 1 ? 1.125 0.613 0.107 1.00 41.42 1 LEU A N 6
ATOM 4392 C CA . LEU A 1 1 ? 1.891 0.823 -1.117 1.00 53.22 1 LEU A CA 6
ATOM 4393 C C . LEU A 1 1 ? 1.907 -0.440 -1.973 1.00 11.54 1 LEU A C 6
ATOM 4394 O O . LEU A 1 1 ? 1.558 -0.407 -3.153 1.00 23.01 1 LEU A O 6
ATOM 4410 N N . VAL A 1 2 ? 2.312 -1.552 -1.369 1.00 20.24 2 VAL A N 6
ATOM 4411 C CA . VAL A 1 2 ? 2.370 -2.827 -2.074 1.00 24.13 2 VAL A CA 6
ATOM 4412 C C . VAL A 1 2 ? 0.984 -3.266 -2.530 1.00 72.45 2 VAL A C 6
ATOM 4413 O O . VAL A 1 2 ? 0.789 -3.636 -3.688 1.00 14.01 2 VAL A O 6
ATOM 4426 N N . ALA A 1 3 ? 0.023 -3.223 -1.613 1.00 42.21 3 ALA A N 6
ATOM 4427 C CA . ALA A 1 3 ? -1.347 -3.614 -1.922 1.00 45.10 3 ALA A CA 6
ATOM 4428 C C . ALA A 1 3 ? -1.960 -2.686 -2.965 1.00 15.24 3 ALA A C 6
ATO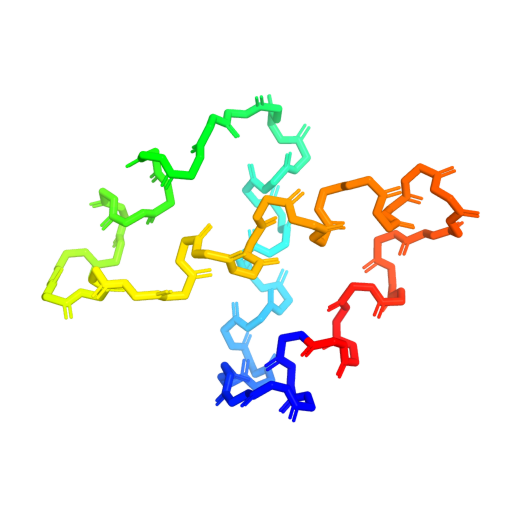M 4429 O O . ALA A 1 3 ? -2.783 -3.108 -3.778 1.00 12.32 3 ALA A O 6
ATOM 4436 N N . TYR A 1 4 ? -1.556 -1.421 -2.935 1.00 13.11 4 TYR A N 6
ATOM 4437 C CA . TYR A 1 4 ? -2.069 -0.432 -3.876 1.00 35.23 4 TYR A CA 6
ATOM 4438 C C . TYR A 1 4 ? -1.465 -0.634 -5.262 1.00 4.33 4 TYR A C 6
ATOM 4439 O O . TYR A 1 4 ? -2.180 -0.705 -6.260 1.00 34.53 4 TYR A O 6
ATOM 4457 N N . GLY A 1 5 ? -0.139 -0.725 -5.314 1.00 71.04 5 GLY A N 6
ATOM 4458 C CA . GLY A 1 5 ? 0.541 -0.918 -6.582 1.00 5.05 5 GLY A CA 6
ATOM 4459 C C . GLY A 1 5 ? 2.004 -0.523 -6.520 1.00 54.14 5 GLY A C 6
ATOM 4460 O O . GLY A 1 5 ? 2.463 0.305 -7.308 1.00 21.30 5 GLY A O 6
ATOM 4464 N N . ILE A 1 6 ? 2.736 -1.114 -5.582 1.00 72.04 6 ILE A N 6
ATOM 4465 C CA . ILE A 1 6 ? 4.154 -0.818 -5.422 1.00 20.24 6 ILE A CA 6
ATOM 4466 C C . ILE A 1 6 ? 4.967 -2.098 -5.255 1.00 10.51 6 ILE A C 6
ATOM 4467 O O . ILE A 1 6 ? 4.509 -3.060 -4.640 1.00 23.11 6 ILE A O 6
ATOM 4483 N N . ALA A 1 7 ? 6.176 -2.100 -5.806 1.00 5.54 7 ALA A N 6
ATOM 4484 C CA . ALA A 1 7 ? 7.055 -3.259 -5.715 1.00 4.23 7 ALA A CA 6
ATOM 4485 C C . ALA A 1 7 ? 7.199 -3.726 -4.270 1.00 64.54 7 ALA A C 6
ATOM 4486 O O . ALA A 1 7 ? 7.215 -2.915 -3.345 1.00 61.31 7 ALA A O 6
ATOM 4493 N N . GLN A 1 8 ? 7.304 -5.039 -4.086 1.00 14.42 8 GLN A N 6
ATOM 4494 C CA . GLN A 1 8 ? 7.445 -5.613 -2.753 1.00 72.11 8 GLN A CA 6
ATOM 4495 C C . GLN A 1 8 ? 8.787 -5.234 -2.136 1.00 51.41 8 GLN A C 6
ATOM 4496 O O . GLN A 1 8 ? 8.841 -4.647 -1.056 1.00 23.20 8 GLN A O 6
ATOM 4510 N N . GLY A 1 9 ? 9.869 -5.573 -2.830 1.00 41.22 9 GLY A N 6
ATOM 4511 C CA . GLY A 1 9 ? 11.197 -5.260 -2.334 1.00 73.04 9 GLY A CA 6
ATOM 4512 C C . GLY A 1 9 ? 11.474 -3.770 -2.320 1.00 12.15 9 GLY A C 6
ATOM 4513 O O . GLY A 1 9 ? 12.178 -3.270 -1.442 1.00 0.33 9 GLY A O 6
ATOM 4517 N N . THR A 1 10 ? 10.920 -3.057 -3.295 1.00 41.44 10 THR A N 6
ATOM 4518 C CA . THR A 1 10 ? 11.114 -1.615 -3.393 1.00 75.41 10 THR A CA 6
ATOM 4519 C C . THR A 1 10 ? 10.246 -0.875 -2.382 1.00 4.52 10 THR A C 6
ATOM 4520 O O . THR A 1 10 ? 10.572 0.238 -1.968 1.00 74.12 10 THR A O 6
ATOM 4531 N N . ALA A 1 11 ? 9.142 -1.499 -1.987 1.00 14.23 11 ALA A N 6
ATOM 4532 C CA . ALA A 1 11 ? 8.229 -0.899 -1.021 1.00 60.12 11 ALA A CA 6
ATOM 4533 C C . ALA A 1 11 ? 8.977 -0.425 0.220 1.00 20.33 11 ALA A C 6
ATOM 4534 O O . ALA A 1 11 ? 8.667 0.626 0.779 1.00 53.33 11 ALA A O 6
ATOM 4541 N N . GLU A 1 12 ? 9.963 -1.209 0.647 1.00 53.33 12 GLU A N 6
ATOM 4542 C CA . GLU A 1 12 ? 10.753 -0.868 1.824 1.00 63.42 12 GLU A CA 6
ATOM 4543 C C . GLU A 1 12 ? 11.684 0.305 1.533 1.00 5.11 12 GLU A C 6
ATOM 4544 O O . GLU A 1 12 ? 11.961 1.125 2.409 1.00 53.43 12 GLU A O 6
ATOM 4556 N N . LYS A 1 13 ? 12.166 0.378 0.297 1.00 43.20 13 LYS A N 6
ATOM 4557 C CA . LYS A 1 13 ? 13.066 1.450 -0.112 1.00 10.21 13 LYS A CA 6
ATOM 4558 C C . LYS A 1 13 ? 12.331 2.786 -0.166 1.00 65.00 13 LYS A C 6
ATOM 4559 O O . LYS A 1 13 ? 12.748 3.761 0.460 1.00 31.32 13 LYS A O 6
ATOM 4578 N N . VAL A 1 14 ? 11.235 2.824 -0.917 1.00 65.43 14 VAL A N 6
ATOM 4579 C CA . VAL A 1 14 ? 10.441 4.039 -1.051 1.00 4.12 14 VAL A CA 6
ATOM 4580 C C . VAL A 1 14 ? 10.066 4.603 0.315 1.00 41.01 14 VAL A C 6
ATOM 4581 O O . VAL A 1 14 ? 10.106 5.814 0.531 1.00 41.41 14 VAL A O 6
ATOM 4594 N N . VAL A 1 15 ? 9.701 3.716 1.235 1.00 4.14 15 VAL A N 6
ATOM 4595 C CA . VAL A 1 15 ? 9.320 4.125 2.582 1.00 20.31 15 VAL A CA 6
ATOM 4596 C C . VAL A 1 15 ? 10.459 4.865 3.275 1.00 75.11 15 VAL A C 6
ATOM 4597 O O . VAL A 1 15 ? 10.244 5.893 3.917 1.00 23.23 15 VAL A O 6
ATOM 4610 N N . SER A 1 16 ? 11.670 4.335 3.140 1.00 42.44 16 SER A N 6
ATOM 4611 C CA . SER A 1 16 ? 12.844 4.944 3.755 1.00 15.04 16 SER A CA 6
ATOM 4612 C C . SER A 1 16 ? 12.966 6.412 3.358 1.00 61.24 16 SER A C 6
ATOM 4613 O O . SER A 1 16 ? 13.411 7.246 4.147 1.00 11.30 16 SER A O 6
ATOM 4621 N N . LEU A 1 17 ? 12.569 6.720 2.128 1.00 33.10 17 LEU A N 6
ATOM 4622 C CA . LEU A 1 17 ? 12.633 8.087 1.623 1.00 3.12 17 LEU A CA 6
ATOM 4623 C C . LEU A 1 17 ? 11.578 8.964 2.289 1.00 32.03 17 LEU A C 6
ATOM 4624 O O . LEU A 1 17 ? 11.761 10.173 2.430 1.00 12.53 17 LEU A O 6
ATOM 4640 N N . ILE A 1 18 ? 10.475 8.346 2.699 1.00 61.14 18 ILE A N 6
ATOM 4641 C CA . ILE A 1 18 ? 9.392 9.070 3.353 1.00 64.20 18 ILE A CA 6
ATOM 4642 C C . ILE A 1 18 ? 9.839 9.627 4.700 1.00 3.32 18 ILE A C 6
ATOM 4643 O O . ILE A 1 18 ? 9.408 10.703 5.112 1.00 40.32 18 ILE A O 6
ATOM 4659 N N . ASN A 1 19 ? 10.708 8.888 5.382 1.00 61.44 19 ASN A N 6
ATOM 4660 C CA . ASN A 1 19 ? 11.215 9.309 6.683 1.00 63.44 19 ASN A CA 6
ATOM 4661 C C . ASN A 1 19 ? 11.887 10.675 6.588 1.00 25.03 19 ASN A C 6
ATOM 4662 O O . ASN A 1 19 ? 11.988 11.398 7.579 1.00 52.33 19 ASN A O 6
ATOM 4673 N N . ALA A 1 20 ? 12.346 11.021 5.390 1.00 53.42 20 ALA A N 6
ATOM 4674 C CA . ALA A 1 20 ? 13.006 12.301 5.165 1.00 13.40 20 ALA A CA 6
ATOM 4675 C C . ALA A 1 20 ? 12.041 13.462 5.383 1.00 41.20 20 ALA A C 6
ATOM 4676 O O . ALA A 1 20 ? 12.460 14.598 5.603 1.00 64.34 20 ALA A O 6
ATOM 4683 N N . GLY A 1 21 ? 10.746 13.169 5.320 1.00 54.21 21 GLY A N 6
ATOM 4684 C CA . GLY A 1 21 ? 9.742 14.200 5.512 1.00 72.44 21 GLY A CA 6
ATOM 4685 C C . GLY A 1 21 ? 9.496 15.010 4.255 1.00 51.52 21 GLY A C 6
ATOM 4686 O O . GLY A 1 21 ? 8.784 16.015 4.284 1.00 12.14 21 GLY A O 6
ATOM 4690 N N . LEU A 1 22 ? 10.087 14.576 3.147 1.00 2.14 22 LEU A N 6
ATOM 4691 C CA . LEU A 1 22 ? 9.930 15.270 1.874 1.00 62.34 22 LEU A CA 6
ATOM 4692 C C . LEU A 1 22 ? 8.512 15.108 1.337 1.00 73.24 22 LEU A C 6
ATOM 4693 O O . LEU A 1 22 ? 7.730 14.306 1.848 1.00 33.33 22 LEU A O 6
ATOM 4709 N N . THR A 1 23 ? 8.186 15.874 0.300 1.00 72.41 23 THR A N 6
ATOM 4710 C CA . THR A 1 23 ? 6.862 15.815 -0.308 1.00 24.33 23 THR A CA 6
ATOM 4711 C C . THR A 1 23 ? 6.774 14.683 -1.325 1.00 44.02 23 THR A C 6
ATOM 4712 O O . THR A 1 23 ? 7.765 14.332 -1.966 1.00 4.13 23 THR A O 6
ATOM 4723 N N . VAL A 1 24 ? 5.581 14.115 -1.470 1.00 44.00 24 VAL A N 6
ATOM 4724 C CA . VAL A 1 24 ? 5.364 13.023 -2.412 1.00 14.52 24 VAL A CA 6
ATOM 4725 C C . VAL A 1 24 ? 5.882 13.383 -3.799 1.00 44.25 24 VAL A C 6
ATOM 4726 O O . VAL A 1 24 ? 6.356 12.522 -4.539 1.00 75.34 24 VAL A O 6
ATOM 4739 N N . GLY A 1 25 ? 5.791 14.664 -4.146 1.00 75.53 25 GLY A N 6
ATOM 4740 C CA . GLY A 1 25 ? 6.255 15.115 -5.445 1.00 10.52 25 GLY A CA 6
ATOM 4741 C C . GLY A 1 25 ? 7.686 14.702 -5.725 1.00 70.50 25 GLY A C 6
ATOM 4742 O O . GLY A 1 25 ? 8.041 14.402 -6.865 1.00 51.51 25 GLY A O 6
ATOM 4746 N N . SER A 1 26 ? 8.511 14.686 -4.683 1.00 33.53 26 SER A N 6
ATOM 4747 C CA . SER A 1 26 ? 9.913 14.311 -4.823 1.00 71.41 26 SER A CA 6
ATOM 4748 C C . SER A 1 26 ? 10.050 12.817 -5.103 1.00 44.10 26 SER A C 6
ATOM 4749 O O . SER A 1 26 ? 11.020 12.377 -5.721 1.00 43.33 26 SER A O 6
ATOM 4757 N N . ILE A 1 27 ? 9.073 12.043 -4.643 1.00 42.15 27 ILE A N 6
ATOM 4758 C CA . ILE A 1 27 ? 9.084 10.599 -4.845 1.00 11.52 27 ILE A CA 6
ATOM 4759 C C . ILE A 1 27 ? 9.086 10.252 -6.329 1.00 71.55 27 ILE A C 6
ATOM 4760 O O . ILE A 1 27 ? 9.894 9.443 -6.787 1.00 22.25 27 ILE A O 6
ATOM 4776 N N . ILE A 1 28 ? 8.177 10.869 -7.077 1.00 65.43 28 ILE A N 6
ATOM 4777 C CA . ILE A 1 28 ? 8.077 10.626 -8.511 1.00 54.21 28 ILE A CA 6
ATOM 4778 C C . ILE A 1 28 ? 9.371 11.002 -9.225 1.00 12.24 28 ILE A C 6
ATOM 4779 O O . ILE A 1 28 ? 9.821 10.297 -10.127 1.00 64.03 28 ILE A O 6
ATOM 4795 N N . SER A 1 29 ? 9.965 12.117 -8.812 1.00 41.21 29 SER A N 6
ATOM 4796 C CA . SER A 1 29 ? 11.207 12.589 -9.413 1.00 24.40 29 SER A CA 6
ATOM 4797 C C . SER A 1 29 ? 12.285 11.510 -9.350 1.00 54.04 29 SER A C 6
ATOM 4798 O O . SER A 1 29 ? 13.058 11.334 -10.293 1.00 12.55 29 SER A O 6
ATOM 4806 N N . ILE A 1 30 ? 12.328 10.791 -8.234 1.00 65.21 30 ILE A N 6
ATOM 4807 C CA . ILE A 1 30 ? 13.309 9.729 -8.048 1.00 64.22 30 ILE A CA 6
ATOM 4808 C C . ILE A 1 30 ? 12.949 8.497 -8.872 1.00 11.12 30 ILE A C 6
ATOM 4809 O O . ILE A 1 30 ? 13.815 7.693 -9.218 1.00 62.20 30 ILE A O 6
ATOM 4825 N N . LEU A 1 31 ? 11.666 8.356 -9.184 1.00 55.23 31 LEU A N 6
ATOM 4826 C CA . LEU A 1 31 ? 11.189 7.223 -9.970 1.00 23.01 31 LEU A CA 6
ATOM 4827 C C . LEU A 1 31 ? 11.482 7.427 -11.453 1.00 15.21 31 LEU A C 6
ATOM 4828 O O . LEU A 1 31 ? 11.631 6.465 -12.205 1.00 2.21 31 LEU A O 6
ATOM 4844 N N . GLY A 1 32 ? 11.564 8.688 -11.867 1.00 14.33 32 GLY A N 6
ATOM 4845 C CA . GLY A 1 32 ? 11.840 8.996 -13.258 1.00 11.13 32 GLY A CA 6
ATOM 4846 C C . GLY A 1 32 ? 10.833 9.962 -13.849 1.00 13.42 32 GLY A C 6
ATOM 4847 O O . GLY A 1 32 ? 11.189 10.835 -14.640 1.00 30.15 32 GLY A O 6
ATOM 4851 N N . GLY A 1 33 ? 9.569 9.806 -13.466 1.00 20.14 33 GLY A N 6
ATOM 4852 C CA . GLY A 1 33 ? 8.526 10.677 -13.974 1.00 42.53 33 GLY A CA 6
ATOM 4853 C C . GLY A 1 33 ? 7.396 9.908 -14.630 1.00 4.51 33 GLY A C 6
ATOM 4854 O O . GLY A 1 33 ? 6.272 10.402 -14.724 1.00 23.33 33 GLY A O 6
ATOM 4858 N N . VAL A 1 34 ? 7.695 8.696 -15.087 1.00 13.31 34 VAL A N 6
ATOM 4859 C CA . VAL A 1 34 ? 6.696 7.858 -15.738 1.00 75.50 34 VAL A CA 6
ATOM 4860 C C . VAL A 1 34 ? 5.767 7.213 -14.714 1.00 42.55 34 VAL A C 6
ATOM 4861 O O . VAL A 1 34 ? 4.721 6.667 -15.065 1.00 53.22 34 VAL A O 6
ATOM 4874 N N . THR A 1 35 ? 6.157 7.281 -13.445 1.00 53.21 35 THR A N 6
ATOM 4875 C CA . THR A 1 35 ? 5.360 6.704 -12.369 1.00 44.44 35 THR A CA 6
ATOM 4876 C C . THR A 1 35 ? 4.321 7.697 -11.862 1.00 11.13 35 THR A C 6
ATOM 4877 O O . THR A 1 35 ? 3.652 7.452 -10.858 1.00 34.30 35 THR A O 6
ATOM 4888 N N . VAL A 1 36 ? 4.190 8.819 -12.562 1.00 13.52 36 VAL A N 6
ATOM 4889 C CA . VAL A 1 36 ? 3.230 9.849 -12.183 1.00 14.24 36 VAL A CA 6
ATOM 4890 C C . VAL A 1 36 ? 1.830 9.265 -12.026 1.00 23.10 36 VAL A C 6
ATOM 4891 O O . VAL A 1 36 ? 1.133 9.023 -13.010 1.00 64.25 36 VAL A O 6
ATOM 4904 N N . GLY A 1 37 ? 1.424 9.041 -10.780 1.00 24.33 37 GLY A N 6
ATOM 4905 C CA . GLY A 1 37 ? 0.109 8.487 -10.516 1.00 62.42 37 GLY A CA 6
ATOM 4906 C C . GLY A 1 37 ? -0.037 7.994 -9.090 1.00 72.33 37 GLY A C 6
ATOM 4907 O O . GLY A 1 37 ? -1.039 8.272 -8.429 1.00 64.51 37 GLY A O 6
ATOM 4911 N N . LEU A 1 38 ? 0.962 7.259 -8.615 1.00 30.23 38 LEU A N 6
ATOM 4912 C CA . LEU A 1 38 ? 0.940 6.724 -7.258 1.00 32.14 38 LEU A CA 6
ATOM 4913 C C . LEU A 1 38 ? 1.006 7.848 -6.228 1.00 73.43 38 LEU A C 6
ATOM 4914 O O . LEU A 1 38 ? 0.669 7.654 -5.060 1.00 70.43 38 LEU A O 6
ATOM 4930 N N . SER A 1 39 ? 1.440 9.024 -6.670 1.00 71.44 39 SER A N 6
ATOM 4931 C CA . SER A 1 39 ? 1.551 10.179 -5.787 1.00 64.53 39 SER A CA 6
ATOM 4932 C C . SER A 1 39 ? 0.208 10.497 -5.137 1.00 25.32 39 SER A C 6
ATOM 4933 O O . SER A 1 39 ? 0.151 11.112 -4.073 1.00 25.31 39 SER A O 6
ATOM 4941 N N . GLY A 1 40 ? -0.872 10.072 -5.786 1.00 2.32 40 GLY A N 6
ATOM 4942 C CA . GLY A 1 40 ? -2.200 10.321 -5.257 1.00 32.20 40 GLY A CA 6
ATOM 4943 C C . GLY A 1 40 ? -2.527 9.436 -4.070 1.00 45.21 40 GLY A C 6
ATOM 4944 O O . GLY A 1 40 ? -3.371 9.781 -3.243 1.00 71.33 40 GLY A O 6
ATOM 4948 N N . VAL A 1 41 ? -1.857 8.291 -3.986 1.00 1.04 41 VAL A N 6
ATOM 4949 C CA . VAL A 1 41 ? -2.080 7.354 -2.892 1.00 35.45 41 VAL A CA 6
ATOM 4950 C C . VAL A 1 41 ? -0.933 7.396 -1.889 1.00 30.53 41 VAL A C 6
ATOM 4951 O O . VAL A 1 41 ? -1.104 7.051 -0.719 1.00 65.11 41 VAL A O 6
ATOM 4964 N N . PHE A 1 42 ? 0.237 7.821 -2.354 1.00 71.40 42 PHE A N 6
ATOM 4965 C CA . PHE A 1 42 ? 1.414 7.908 -1.498 1.00 22.41 42 PHE A CA 6
ATOM 4966 C C . PHE A 1 42 ? 1.122 8.742 -0.254 1.00 50.44 42 PHE A C 6
ATOM 4967 O O . PHE A 1 42 ? 1.326 8.291 0.873 1.00 11.22 42 PHE A O 6
ATOM 4984 N N . THR A 1 43 ? 0.643 9.964 -0.468 1.00 50.01 43 THR A N 6
ATOM 4985 C CA . THR A 1 43 ? 0.324 10.863 0.633 1.00 0.44 43 THR A CA 6
ATOM 4986 C C . THR A 1 43 ? -0.628 10.203 1.624 1.00 2.23 43 THR A C 6
ATOM 4987 O O . THR A 1 43 ? -0.451 10.314 2.837 1.00 12.21 43 THR A O 6
ATOM 4998 N N . ALA A 1 44 ? -1.637 9.515 1.100 1.00 41.50 44 ALA A N 6
ATOM 4999 C CA . ALA A 1 44 ? -2.615 8.835 1.939 1.00 32.22 44 ALA A CA 6
ATOM 5000 C C . ALA A 1 44 ? -1.945 7.794 2.829 1.00 31.25 44 ALA A C 6
ATOM 5001 O O . ALA A 1 44 ? -2.293 7.648 4.001 1.00 34.52 44 ALA A O 6
ATOM 5008 N N . VAL A 1 45 ? -0.982 7.072 2.266 1.00 61.51 45 VAL A N 6
ATOM 5009 C CA . VAL A 1 45 ? -0.263 6.044 3.009 1.00 64.10 45 VAL A CA 6
ATOM 5010 C C . VAL A 1 45 ? 0.655 6.664 4.056 1.00 4.03 45 VAL A C 6
ATOM 5011 O O . VAL A 1 45 ? 0.861 6.099 5.131 1.00 64.14 45 VAL A O 6
ATOM 5024 N N . LYS A 1 46 ? 1.205 7.831 3.737 1.00 60.32 46 LYS A N 6
ATOM 5025 C CA . LYS A 1 46 ? 2.101 8.531 4.650 1.00 75.21 46 LYS A CA 6
ATOM 5026 C C . LYS A 1 46 ? 1.427 8.768 5.998 1.00 53.14 46 LYS A C 6
ATOM 5027 O O . LYS A 1 46 ? 1.969 8.414 7.044 1.00 32.20 46 LYS A O 6
ATOM 5046 N N . ALA A 1 47 ? 0.241 9.368 5.964 1.00 44.21 47 ALA A N 6
ATOM 5047 C CA . ALA A 1 47 ? -0.508 9.649 7.182 1.00 4.15 47 ALA A CA 6
ATOM 5048 C C . ALA A 1 47 ? -0.767 8.372 7.974 1.00 74.22 47 ALA A C 6
ATOM 5049 O O . ALA A 1 47 ? -0.817 8.392 9.203 1.00 35.53 47 ALA A O 6
ATOM 5056 N N . ALA A 1 48 ? -0.933 7.263 7.261 1.00 61.34 48 ALA A N 6
ATOM 5057 C CA . ALA A 1 48 ? -1.186 5.976 7.897 1.00 54.01 48 ALA A CA 6
ATOM 5058 C C . ALA A 1 48 ? -0.064 5.611 8.863 1.00 74.31 48 ALA A C 6
ATOM 5059 O O . ALA A 1 48 ? -0.293 4.938 9.869 1.00 53.23 48 ALA A O 6
ATOM 5066 N N . ILE A 1 49 ? 1.147 6.057 8.551 1.00 44.32 49 ILE A N 6
ATOM 5067 C CA . ILE A 1 49 ? 2.304 5.777 9.392 1.00 3.21 49 ILE A CA 6
ATOM 5068 C C . ILE A 1 49 ? 2.075 6.259 10.821 1.00 51.35 49 ILE A C 6
ATOM 5069 O O . ILE A 1 49 ? 2.179 5.486 11.772 1.00 72.42 49 ILE A O 6
ATOM 5085 N N . ALA A 1 50 ? 1.761 7.543 10.963 1.00 73.23 50 ALA A N 6
ATOM 5086 C CA . ALA A 1 50 ? 1.512 8.128 12.274 1.00 24.35 50 ALA A CA 6
ATOM 5087 C C . ALA A 1 50 ? 0.310 7.475 12.948 1.00 60.10 50 ALA A C 6
ATOM 5088 O O . ALA A 1 50 ? 0.192 7.482 14.173 1.00 12.05 50 ALA A O 6
ATOM 5095 N N . LYS A 1 51 ? -0.581 6.911 12.140 1.00 53.54 51 LYS A N 6
ATOM 5096 C CA . LYS A 1 51 ? -1.775 6.253 12.656 1.00 13.45 51 LYS A CA 6
ATOM 5097 C C . LYS A 1 51 ? -1.437 4.876 13.219 1.00 13.40 51 LYS A C 6
ATOM 5098 O O . LYS A 1 51 ? -1.879 4.517 14.310 1.00 71.11 51 LYS A O 6
ATOM 5117 N N . GLN A 1 52 ? -0.651 4.112 12.468 1.00 2.21 52 GLN A N 6
ATOM 5118 C CA . GLN A 1 52 ? -0.254 2.775 12.894 1.00 44.34 52 GLN A CA 6
ATOM 5119 C C . GLN A 1 52 ? 1.265 2.654 12.961 1.00 2.45 52 GLN A C 6
ATOM 5120 O O . GLN A 1 52 ? 1.847 2.609 14.045 1.00 55.33 52 GLN A O 6
ATOM 5134 N N . GLY A 1 53 ? 1.903 2.602 11.796 1.00 53.03 53 GLY A N 6
ATOM 5135 C CA . GLY A 1 53 ? 3.348 2.486 11.745 1.00 4.34 53 GLY A CA 6
ATOM 5136 C C . GLY A 1 53 ? 3.866 2.290 10.334 1.00 35.01 53 GLY A C 6
ATOM 5137 O O . GLY A 1 53 ? 3.146 1.795 9.466 1.00 63.12 53 GLY A O 6
ATOM 5141 N N . ILE A 1 54 ? 5.115 2.680 10.104 1.00 54.12 54 ILE A N 6
ATOM 5142 C CA . ILE A 1 54 ? 5.726 2.545 8.788 1.00 63.33 54 ILE A CA 6
ATOM 5143 C C . ILE A 1 54 ? 5.581 1.122 8.257 1.00 14.45 54 ILE A C 6
ATOM 5144 O O . ILE A 1 54 ? 5.417 0.909 7.056 1.00 53.30 54 ILE A O 6
ATOM 5160 N N . LYS A 1 55 ? 5.640 0.151 9.162 1.00 74.21 55 LYS A N 6
ATOM 5161 C CA . LYS A 1 55 ? 5.511 -1.253 8.787 1.00 1.55 55 LYS A CA 6
ATOM 5162 C C . LYS A 1 55 ? 4.200 -1.501 8.049 1.00 15.15 55 LYS A C 6
ATOM 5163 O O . LYS A 1 55 ? 4.171 -2.181 7.024 1.00 64.05 55 LYS A O 6
ATOM 5182 N N . LYS A 1 56 ? 3.115 -0.944 8.577 1.00 35.30 56 LYS A N 6
ATOM 5183 C CA . LYS A 1 56 ? 1.799 -1.103 7.967 1.00 4.55 56 LYS A CA 6
ATOM 5184 C C . LYS A 1 56 ? 1.743 -0.413 6.608 1.00 24.00 56 LYS A C 6
ATOM 5185 O O . LYS A 1 56 ? 1.113 -0.910 5.675 1.00 22.02 56 LYS A O 6
ATOM 5204 N N . ALA A 1 57 ? 2.408 0.733 6.503 1.00 15.32 57 ALA A N 6
ATOM 5205 C CA . ALA A 1 57 ? 2.436 1.489 5.257 1.00 72.52 57 ALA A CA 6
ATOM 5206 C C . ALA A 1 57 ? 2.972 0.637 4.111 1.00 51.00 57 ALA A C 6
ATOM 5207 O O . ALA A 1 57 ? 2.557 0.794 2.962 1.00 20.42 57 ALA A O 6
ATOM 5214 N N . ILE A 1 58 ? 3.896 -0.263 4.431 1.00 54.02 58 ILE A N 6
ATOM 5215 C CA . ILE A 1 58 ? 4.488 -1.139 3.427 1.00 35.04 58 ILE A CA 6
ATOM 5216 C C . ILE A 1 58 ? 3.415 -1.936 2.693 1.00 64.45 58 ILE A C 6
ATOM 5217 O O . ILE A 1 58 ? 3.283 -1.839 1.473 1.00 51.20 58 ILE A O 6
ATOM 5233 N N . GLN A 1 59 ? 2.652 -2.723 3.444 1.00 71.33 59 GLN A N 6
ATOM 5234 C CA . GLN A 1 59 ? 1.590 -3.537 2.863 1.00 1.31 59 GLN A CA 6
ATOM 5235 C C . GLN A 1 59 ? 0.627 -2.676 2.052 1.00 34.25 59 GLN A C 6
ATOM 5236 O O . GLN A 1 59 ? 0.043 -3.136 1.070 1.00 63.02 59 GLN A O 6
ATOM 5250 N N . LEU A 1 60 ? 0.464 -1.426 2.470 1.00 15.22 60 LEU A N 6
ATOM 5251 C CA . LEU A 1 60 ? -0.430 -0.500 1.783 1.00 51.11 60 LEU A CA 6
ATOM 5252 C C . LEU A 1 60 ? 0.076 -0.198 0.376 1.00 11.20 60 LEU A C 6
ATOM 5253 O O . LEU A 1 60 ? -0.658 -0.339 -0.602 1.00 43.02 60 LEU A O 6
ATOM 5269 N N . LEU A 1 1 ? 1.694 0.208 0.013 1.00 12.01 1 LEU A N 7
ATOM 5270 C CA . LEU A 1 1 ? 2.495 0.235 -1.206 1.00 12.42 1 LEU A CA 7
ATOM 5271 C C . LEU A 1 1 ? 2.413 -1.098 -1.941 1.00 61.42 1 LEU A C 7
ATOM 5272 O O . LEU A 1 1 ? 2.083 -1.147 -3.126 1.00 45.24 1 LEU A O 7
ATOM 5288 N N . VAL A 1 2 ? 2.714 -2.180 -1.229 1.00 75.24 2 VAL A N 7
ATOM 5289 C CA . VAL A 1 2 ? 2.671 -3.516 -1.813 1.00 51.52 2 VAL A CA 7
ATOM 5290 C C . VAL A 1 2 ? 1.257 -3.877 -2.255 1.00 64.23 2 VAL A C 7
ATOM 5291 O O . VAL A 1 2 ? 1.043 -4.318 -3.384 1.00 52.31 2 VAL A O 7
ATOM 5304 N N . ALA A 1 3 ? 0.296 -3.688 -1.358 1.00 11.53 3 ALA A N 7
ATOM 5305 C CA . ALA A 1 3 ? -1.098 -3.991 -1.656 1.00 32.31 3 ALA A CA 7
ATOM 5306 C C . ALA A 1 3 ? -1.630 -3.094 -2.769 1.00 24.52 3 ALA A C 7
ATOM 5307 O O . ALA A 1 3 ? -2.514 -3.489 -3.528 1.00 74.55 3 ALA A O 7
ATOM 5314 N N . TYR A 1 4 ? -1.085 -1.886 -2.859 1.00 70.32 4 TYR A N 7
ATOM 5315 C CA . TYR A 1 4 ? -1.507 -0.932 -3.878 1.00 21.12 4 TYR A CA 7
ATOM 5316 C C . TYR A 1 4 ? -0.972 -1.328 -5.250 1.00 65.14 4 TYR A C 7
ATOM 5317 O O . TYR A 1 4 ? -1.712 -1.362 -6.232 1.00 41.53 4 TYR A O 7
ATOM 5335 N N . GLY A 1 5 ? 0.322 -1.629 -5.310 1.00 5.43 5 GLY A N 7
ATOM 5336 C CA . GLY A 1 5 ? 0.937 -2.019 -6.565 1.00 75.13 5 GLY A CA 7
ATOM 5337 C C . GLY A 1 5 ? 2.445 -1.868 -6.545 1.00 33.54 5 GLY A C 7
ATOM 5338 O O . GLY A 1 5 ? 3.156 -2.579 -7.256 1.00 33.01 5 GLY A O 7
ATOM 5342 N N . ILE A 1 6 ? 2.934 -0.940 -5.729 1.00 71.42 6 ILE A N 7
ATOM 5343 C CA . ILE A 1 6 ? 4.367 -0.699 -5.620 1.00 2.11 6 ILE A CA 7
ATOM 5344 C C . ILE A 1 6 ? 5.108 -1.966 -5.206 1.00 42.14 6 ILE A C 7
ATOM 5345 O O . ILE A 1 6 ? 4.754 -2.610 -4.219 1.00 44.22 6 ILE A O 7
ATOM 5361 N N . ALA A 1 7 ? 6.140 -2.317 -5.968 1.00 15.34 7 ALA A N 7
ATOM 5362 C CA . ALA A 1 7 ? 6.933 -3.504 -5.678 1.00 65.42 7 ALA A CA 7
ATOM 5363 C C . ALA A 1 7 ? 7.399 -3.513 -4.226 1.00 61.01 7 ALA A C 7
ATOM 5364 O O . ALA A 1 7 ? 7.914 -2.514 -3.725 1.00 22.23 7 ALA A O 7
ATOM 5371 N N . GLN A 1 8 ? 7.214 -4.646 -3.557 1.00 33.22 8 GLN A N 7
ATOM 5372 C CA . GLN A 1 8 ? 7.614 -4.783 -2.161 1.00 41.14 8 GLN A CA 7
ATOM 5373 C C . GLN A 1 8 ? 9.122 -4.613 -2.009 1.00 10.14 8 GLN A C 7
ATOM 5374 O O . GLN A 1 8 ? 9.601 -4.121 -0.988 1.00 10.40 8 GLN A O 7
ATOM 5388 N N . GLY A 1 9 ? 9.866 -5.025 -3.031 1.00 12.40 9 GLY A N 7
ATOM 5389 C CA . GLY A 1 9 ? 11.312 -4.910 -2.990 1.00 11.31 9 GLY A CA 7
ATOM 5390 C C . GLY A 1 9 ? 11.777 -3.469 -2.918 1.00 43.14 9 GLY A C 7
ATOM 5391 O O . GLY A 1 9 ? 12.583 -3.110 -2.059 1.00 63.02 9 GLY A O 7
ATOM 5395 N N . THR A 1 10 ? 11.270 -2.639 -3.825 1.00 63.11 10 THR A N 7
ATOM 5396 C CA . THR A 1 10 ? 11.641 -1.230 -3.863 1.00 72.14 10 THR A CA 7
ATOM 5397 C C . THR A 1 10 ? 10.926 -0.444 -2.770 1.00 42.34 10 THR A C 7
ATOM 5398 O O . THR A 1 10 ? 11.464 0.527 -2.238 1.00 70.15 10 THR A O 7
ATOM 5409 N N . ALA A 1 11 ? 9.712 -0.869 -2.440 1.00 35.45 11 ALA A N 7
ATOM 5410 C CA . ALA A 1 11 ? 8.924 -0.206 -1.407 1.00 64.24 11 ALA A CA 7
ATOM 5411 C C . ALA A 1 11 ? 9.724 -0.059 -0.117 1.00 51.53 11 ALA A C 7
ATOM 5412 O O . ALA A 1 11 ? 9.718 1.001 0.509 1.00 72.41 11 ALA A O 7
ATOM 5419 N N . GLU A 1 12 ? 10.410 -1.128 0.274 1.00 42.31 12 GLU A N 7
ATOM 5420 C CA . GLU A 1 12 ? 11.213 -1.116 1.491 1.00 2.10 12 GLU A CA 7
ATOM 5421 C C . GLU A 1 12 ? 12.169 0.073 1.500 1.00 5.24 12 GLU A C 7
ATOM 5422 O O . GLU A 1 12 ? 12.223 0.835 2.466 1.00 34.34 12 GLU A O 7
ATOM 5434 N N . LYS A 1 13 ? 12.925 0.226 0.418 1.00 54.12 13 LYS A N 7
ATOM 5435 C CA . LYS A 1 13 ? 13.879 1.322 0.299 1.00 62.33 13 LYS A CA 7
ATOM 5436 C C . LYS A 1 13 ? 13.159 2.663 0.203 1.00 70.14 13 LYS A C 7
ATOM 5437 O O . LYS A 1 13 ? 13.607 3.661 0.767 1.00 51.22 13 LYS A O 7
ATOM 5456 N N . VAL A 1 14 ? 12.040 2.678 -0.514 1.00 52.54 14 VAL A N 7
ATOM 5457 C CA . VAL A 1 14 ? 11.256 3.896 -0.682 1.00 0.41 14 VAL A CA 7
ATOM 5458 C C . VAL A 1 14 ? 10.774 4.429 0.663 1.00 73.13 14 VAL A C 7
ATOM 5459 O O . VAL A 1 14 ? 10.685 5.640 0.868 1.00 64.42 14 VAL A O 7
ATOM 5472 N N . VAL A 1 15 ? 10.463 3.516 1.578 1.00 72.15 15 VAL A N 7
ATOM 5473 C CA . VAL A 1 15 ? 9.991 3.893 2.904 1.00 13.14 15 VAL A CA 7
ATOM 5474 C C . VAL A 1 15 ? 10.978 4.828 3.594 1.00 62.30 15 VAL A C 7
ATOM 5475 O O . VAL A 1 15 ? 10.586 5.830 4.192 1.00 44.15 15 VAL A O 7
ATOM 5488 N N . SER A 1 16 ? 12.261 4.493 3.506 1.00 25.35 16 SER A N 7
ATOM 5489 C CA . SER A 1 16 ? 13.306 5.300 4.125 1.00 42.40 16 SER A CA 7
ATOM 5490 C C . SER A 1 16 ? 13.198 6.758 3.686 1.00 71.50 16 SER A C 7
ATOM 5491 O O . SER A 1 16 ? 13.468 7.674 4.463 1.00 13.13 16 SER A O 7
ATOM 5499 N N . LEU A 1 17 ? 12.801 6.964 2.435 1.00 23.21 17 LEU A N 7
ATOM 5500 C CA . LEU A 1 17 ? 12.657 8.309 1.890 1.00 15.44 17 LEU A CA 7
ATOM 5501 C C . LEU A 1 17 ? 11.449 9.016 2.499 1.00 44.14 17 LEU A C 7
ATOM 5502 O O . LEU A 1 17 ? 11.482 10.223 2.741 1.00 35.10 17 LEU A O 7
ATOM 5518 N N . ILE A 1 18 ? 10.387 8.256 2.744 1.00 4.34 18 ILE A N 7
ATOM 5519 C CA . ILE A 1 18 ? 9.171 8.809 3.328 1.00 45.44 18 ILE A CA 7
ATOM 5520 C C . ILE A 1 18 ? 9.420 9.310 4.746 1.00 25.54 18 ILE A C 7
ATOM 5521 O O . ILE A 1 18 ? 9.063 10.435 5.090 1.00 0.32 18 ILE A O 7
ATOM 5537 N N . ASN A 1 19 ? 10.038 8.465 5.566 1.00 73.30 19 ASN A N 7
ATOM 5538 C CA . ASN A 1 19 ? 10.336 8.821 6.948 1.00 3.32 19 ASN A CA 7
ATOM 5539 C C . ASN A 1 19 ? 11.205 10.074 7.011 1.00 12.13 19 ASN A C 7
ATOM 5540 O O . ASN A 1 19 ? 11.150 10.831 7.980 1.00 41.42 19 ASN A O 7
ATOM 5551 N N . ALA A 1 20 ? 12.005 10.286 5.972 1.00 61.44 20 ALA A N 7
ATOM 5552 C CA . ALA A 1 20 ? 12.883 11.447 5.907 1.00 0.43 20 ALA A CA 7
ATOM 5553 C C . ALA A 1 20 ? 12.078 12.740 5.828 1.00 41.11 20 ALA A C 7
ATOM 5554 O O . ALA A 1 20 ? 12.586 13.819 6.130 1.00 65.03 20 ALA A O 7
ATOM 5561 N N . GLY A 1 21 ? 10.818 12.623 5.419 1.00 43.42 21 GLY A N 7
ATOM 5562 C CA . GLY A 1 21 ? 9.964 13.791 5.306 1.00 33.03 21 GLY A CA 7
ATOM 5563 C C . GLY A 1 21 ? 9.910 14.336 3.893 1.00 74.32 21 GLY A C 7
ATOM 5564 O O . GLY A 1 21 ? 9.546 15.493 3.679 1.00 74.12 21 GLY A O 7
ATOM 5568 N N . LEU A 1 22 ? 10.274 13.502 2.925 1.00 72.01 22 LEU A N 7
ATOM 5569 C CA . LEU A 1 22 ? 10.267 13.907 1.523 1.00 32.14 22 LEU A CA 7
ATOM 5570 C C . LEU A 1 22 ? 8.843 13.966 0.981 1.00 75.44 22 LEU A C 7
ATOM 5571 O O . LEU A 1 22 ? 8.032 13.073 1.234 1.00 43.34 22 LEU A O 7
ATOM 5587 N N . THR A 1 23 ? 8.543 15.022 0.231 1.00 64.13 23 THR A N 7
ATOM 5588 C CA . THR A 1 23 ? 7.218 15.197 -0.349 1.00 72.11 23 THR A CA 7
ATOM 5589 C C . THR A 1 23 ? 7.030 14.304 -1.570 1.00 55.12 23 THR A C 7
ATOM 5590 O O . THR A 1 23 ? 8.000 13.895 -2.208 1.00 73.30 23 THR A O 7
ATOM 5601 N N . VAL A 1 24 ? 5.775 14.006 -1.892 1.00 33.44 24 VAL A N 7
ATOM 5602 C CA . VAL A 1 24 ? 5.459 13.162 -3.038 1.00 41.33 24 VAL A CA 7
ATOM 5603 C C . VAL A 1 24 ? 6.157 13.663 -4.298 1.00 11.43 24 VAL A C 7
ATOM 5604 O O . VAL A 1 24 ? 6.497 12.882 -5.185 1.00 32.44 24 VAL A O 7
ATOM 5617 N N . GLY A 1 25 ? 6.368 14.974 -4.369 1.00 3.31 25 GLY A N 7
ATOM 5618 C CA . GLY A 1 25 ? 7.025 15.558 -5.524 1.00 3.03 25 GLY A CA 7
ATOM 5619 C C . GLY A 1 25 ? 8.414 14.993 -5.748 1.00 11.11 25 GLY A C 7
ATOM 5620 O O . GLY A 1 25 ? 8.775 14.644 -6.872 1.00 23.35 25 GLY A O 7
ATOM 5624 N N . SER A 1 26 ? 9.195 14.904 -4.676 1.00 42.42 26 SER A N 7
ATOM 5625 C CA . SER A 1 26 ? 10.554 14.383 -4.762 1.00 43.11 26 SER A CA 7
ATOM 5626 C C . SER A 1 26 ? 10.546 12.900 -5.119 1.00 74.21 26 SER A C 7
ATOM 5627 O O . SER A 1 26 ? 11.460 12.404 -5.778 1.00 72.32 26 SER A O 7
ATOM 5635 N N . ILE A 1 27 ? 9.507 12.198 -4.679 1.00 32.01 27 ILE A N 7
ATOM 5636 C CA . ILE A 1 27 ? 9.378 10.772 -4.952 1.00 51.13 27 ILE A CA 7
ATOM 5637 C C . ILE A 1 27 ? 9.322 10.503 -6.452 1.00 74.22 27 ILE A C 7
ATOM 5638 O O . ILE A 1 27 ? 10.114 9.724 -6.983 1.00 72.22 27 ILE A O 7
ATOM 5654 N N . ILE A 1 28 ? 8.382 11.153 -7.130 1.00 12.44 28 ILE A N 7
ATOM 5655 C CA . ILE A 1 28 ? 8.224 10.986 -8.569 1.00 44.41 28 ILE A CA 7
ATOM 5656 C C . ILE A 1 28 ? 9.488 11.406 -9.313 1.00 12.34 28 ILE A C 7
ATOM 5657 O O . ILE A 1 28 ? 9.881 10.776 -10.294 1.00 42.21 28 ILE A O 7
ATOM 5673 N N . SER A 1 29 ? 10.121 12.474 -8.837 1.00 14.11 29 SER A N 7
ATOM 5674 C CA . SER A 1 29 ? 11.339 12.980 -9.458 1.00 2.04 29 SER A CA 7
ATOM 5675 C C . SER A 1 29 ? 12.400 11.887 -9.541 1.00 44.11 29 SER A C 7
ATOM 5676 O O . SER A 1 29 ? 13.217 11.869 -10.462 1.00 43.34 29 SER A O 7
ATOM 5684 N N . ILE A 1 30 ? 12.381 10.978 -8.573 1.00 24.43 30 ILE A N 7
ATOM 5685 C CA . ILE A 1 30 ? 13.341 9.881 -8.537 1.00 34.34 30 ILE A CA 7
ATOM 5686 C C . ILE A 1 30 ? 12.971 8.794 -9.540 1.00 74.31 30 ILE A C 7
ATOM 5687 O O . ILE A 1 30 ? 13.810 8.342 -10.320 1.00 60.41 30 ILE A O 7
ATOM 5703 N N . LEU A 1 31 ? 11.709 8.379 -9.516 1.00 52.24 31 LEU A N 7
ATOM 5704 C CA . LEU A 1 31 ? 11.226 7.346 -10.426 1.00 33.23 31 LEU A CA 7
ATOM 5705 C C . LEU A 1 31 ? 11.572 7.687 -11.871 1.00 51.54 31 LEU A C 7
ATOM 5706 O O . LEU A 1 31 ? 11.932 6.813 -12.658 1.00 21.53 31 LEU A O 7
ATOM 5722 N N . GLY A 1 32 ? 11.462 8.967 -12.214 1.00 51.55 32 GLY A N 7
ATOM 5723 C CA . GLY A 1 32 ? 11.769 9.403 -13.564 1.00 72.45 32 GLY A CA 7
ATOM 5724 C C . GLY A 1 32 ? 11.005 8.620 -14.614 1.00 21.52 32 GLY A C 7
ATOM 5725 O O . GLY A 1 32 ? 11.602 7.999 -15.492 1.00 24.30 32 GLY A O 7
ATOM 5729 N N . GLY A 1 33 ? 9.679 8.647 -14.522 1.00 32.00 33 GLY A N 7
ATOM 5730 C CA . GLY A 1 33 ? 8.854 7.929 -15.476 1.00 62.20 33 GLY A CA 7
ATOM 5731 C C . GLY A 1 33 ? 7.389 8.305 -15.375 1.00 43.21 33 GLY A C 7
ATOM 5732 O O . GLY A 1 33 ? 7.040 9.306 -14.749 1.00 74.11 33 GLY A O 7
ATOM 5736 N N . VAL A 1 34 ? 6.530 7.503 -15.994 1.00 74.44 34 VAL A N 7
ATOM 5737 C CA . VAL A 1 34 ? 5.094 7.757 -15.972 1.00 61.12 34 VAL A CA 7
ATOM 5738 C C . VAL A 1 34 ? 4.482 7.339 -14.640 1.00 5.02 34 VAL A C 7
ATOM 5739 O O . VAL A 1 34 ? 3.591 6.491 -14.591 1.00 71.23 34 VAL A O 7
ATOM 5752 N N . THR A 1 35 ? 4.967 7.941 -13.558 1.00 21.43 35 THR A N 7
ATOM 5753 C CA . THR A 1 35 ? 4.469 7.631 -12.223 1.00 61.05 35 THR A CA 7
ATOM 5754 C C . THR A 1 35 ? 3.255 8.485 -11.878 1.00 11.32 35 THR A C 7
ATOM 5755 O O . THR A 1 35 ? 2.771 8.465 -10.746 1.00 51.21 35 THR A O 7
ATOM 5766 N N . VAL A 1 36 ? 2.766 9.236 -12.860 1.00 71.52 36 VAL A N 7
ATOM 5767 C CA . VAL A 1 36 ? 1.606 10.096 -12.660 1.00 41.21 36 VAL A CA 7
ATOM 5768 C C . VAL A 1 36 ? 0.419 9.303 -12.125 1.00 50.14 36 VAL A C 7
ATOM 5769 O O . VAL A 1 36 ? -0.274 8.619 -12.878 1.00 2.33 36 VAL A O 7
ATOM 5782 N N . GLY A 1 37 ? 0.189 9.400 -10.819 1.00 64.02 37 GLY A N 7
ATOM 5783 C CA . GLY A 1 37 ? -0.915 8.687 -10.205 1.00 72.33 37 GLY A CA 7
ATOM 5784 C C . GLY A 1 37 ? -0.534 8.056 -8.881 1.00 3.34 37 GLY A C 7
ATOM 5785 O O . GLY A 1 37 ? -1.366 7.932 -7.981 1.00 2.11 37 GLY A O 7
ATOM 5789 N N . LEU A 1 38 ? 0.727 7.655 -8.760 1.00 10.34 38 LEU A N 7
ATOM 5790 C CA . LEU A 1 38 ? 1.217 7.032 -7.535 1.00 44.11 38 LEU A CA 7
ATOM 5791 C C . LEU A 1 38 ? 1.217 8.028 -6.379 1.00 72.35 38 LEU A C 7
ATOM 5792 O O . LEU A 1 38 ? 0.873 7.682 -5.249 1.00 64.32 38 LEU A O 7
ATOM 5808 N N . SER A 1 39 ? 1.602 9.266 -6.672 1.00 32.14 39 SER A N 7
ATOM 5809 C CA . SER A 1 39 ? 1.647 10.312 -5.657 1.00 22.14 39 SER A CA 7
ATOM 5810 C C . SER A 1 39 ? 0.272 10.521 -5.030 1.00 31.10 39 SER A C 7
ATOM 5811 O O . SER A 1 39 ? 0.158 10.977 -3.893 1.00 61.01 39 SER A O 7
ATOM 5819 N N . GLY A 1 40 ? -0.772 10.183 -5.782 1.00 3.23 40 GLY A N 7
ATOM 5820 C CA . GLY A 1 40 ? -2.126 10.341 -5.285 1.00 21.24 40 GLY A CA 7
ATOM 5821 C C . GLY A 1 40 ? -2.390 9.506 -4.047 1.00 72.24 40 GLY A C 7
ATOM 5822 O O . GLY A 1 40 ? -3.073 9.950 -3.124 1.00 60.31 40 GLY A O 7
ATOM 5826 N N . VAL A 1 41 ? -1.850 8.292 -4.028 1.00 64.41 41 VAL A N 7
ATOM 5827 C CA . VAL A 1 41 ? -2.031 7.392 -2.895 1.00 60.12 41 VAL A CA 7
ATOM 5828 C C . VAL A 1 41 ? -0.882 7.521 -1.901 1.00 51.04 41 VAL A C 7
ATOM 5829 O O . VAL A 1 41 ? -1.036 7.226 -0.716 1.00 53.30 41 VAL A O 7
ATOM 5842 N N . PHE A 1 42 ? 0.271 7.964 -2.392 1.00 55.13 42 PHE A N 7
ATOM 5843 C CA . PHE A 1 42 ? 1.447 8.132 -1.547 1.00 41.43 42 PHE A CA 7
ATOM 5844 C C . PHE A 1 42 ? 1.145 9.058 -0.372 1.00 70.33 42 PHE A C 7
ATOM 5845 O O . PHE A 1 42 ? 1.407 8.721 0.783 1.00 65.52 42 PHE A O 7
ATOM 5862 N N . THR A 1 43 ? 0.591 10.228 -0.675 1.00 64.12 43 THR A N 7
ATOM 5863 C CA . THR A 1 43 ? 0.255 11.203 0.354 1.00 52.42 43 THR A CA 7
ATOM 5864 C C . THR A 1 43 ? -0.629 10.584 1.431 1.00 40.25 43 THR A C 7
ATOM 5865 O O . THR A 1 43 ? -0.447 10.841 2.620 1.00 5.11 43 THR A O 7
ATOM 5876 N N . ALA A 1 44 ? -1.587 9.767 1.005 1.00 24.44 44 ALA A N 7
ATOM 5877 C CA . ALA A 1 44 ? -2.497 9.108 1.934 1.00 10.32 44 ALA A CA 7
ATOM 5878 C C . ALA A 1 44 ? -1.756 8.104 2.810 1.00 30.12 44 ALA A C 7
ATOM 5879 O O . ALA A 1 44 ? -2.104 7.904 3.974 1.00 53.20 44 ALA A O 7
ATOM 5886 N N . VAL A 1 45 ? -0.732 7.473 2.243 1.00 14.14 45 VAL A N 7
ATOM 5887 C CA . VAL A 1 45 ? 0.058 6.489 2.973 1.00 2.22 45 VAL A CA 7
ATOM 5888 C C . VAL A 1 45 ? 0.780 7.130 4.153 1.00 43.11 45 VAL A C 7
ATOM 5889 O O . VAL A 1 45 ? 0.776 6.596 5.262 1.00 2.44 45 VAL A O 7
ATOM 5902 N N . LYS A 1 46 ? 1.400 8.279 3.907 1.00 41.35 46 LYS A N 7
ATOM 5903 C CA . LYS A 1 46 ? 2.126 8.996 4.948 1.00 1.21 46 LYS A CA 7
ATOM 5904 C C . LYS A 1 46 ? 1.251 9.198 6.181 1.00 51.11 46 LYS A C 7
ATOM 5905 O O . LYS A 1 46 ? 1.712 9.050 7.312 1.00 22.31 46 LYS A O 7
ATOM 5924 N N . ALA A 1 47 ? -0.014 9.536 5.954 1.00 73.30 47 ALA A N 7
ATOM 5925 C CA . ALA A 1 47 ? -0.954 9.754 7.046 1.00 34.03 47 ALA A CA 7
ATOM 5926 C C . ALA A 1 47 ? -1.173 8.474 7.846 1.00 10.45 47 ALA A C 7
ATOM 5927 O O . ALA A 1 47 ? -1.348 8.515 9.064 1.00 60.21 47 ALA A O 7
ATOM 5934 N N . ALA A 1 48 ? -1.162 7.340 7.154 1.00 14.02 48 ALA A N 7
ATOM 5935 C CA . ALA A 1 48 ? -1.358 6.049 7.801 1.00 33.50 48 ALA A CA 7
ATOM 5936 C C . ALA A 1 48 ? -0.267 5.780 8.831 1.00 21.54 48 ALA A C 7
ATOM 5937 O O . ALA A 1 48 ? -0.524 5.192 9.883 1.00 71.04 48 ALA A O 7
ATOM 5944 N N . ILE A 1 49 ? 0.951 6.212 8.523 1.00 0.01 49 ILE A N 7
ATOM 5945 C CA . ILE A 1 49 ? 2.081 6.018 9.423 1.00 32.32 49 ILE A CA 7
ATOM 5946 C C . ILE A 1 49 ? 1.800 6.619 10.796 1.00 35.42 49 ILE A C 7
ATOM 5947 O O . ILE A 1 49 ? 1.872 5.930 11.813 1.00 23.33 49 ILE A O 7
ATOM 5963 N N . ALA A 1 50 ? 1.476 7.908 10.817 1.00 62.51 50 ALA A N 7
ATOM 5964 C CA . ALA A 1 50 ? 1.180 8.601 12.064 1.00 32.24 50 ALA A CA 7
ATOM 5965 C C . ALA A 1 50 ? -0.088 8.052 12.710 1.00 71.24 50 ALA A C 7
ATOM 5966 O O . ALA A 1 50 ? -0.278 8.161 13.921 1.00 15.41 50 ALA A O 7
ATOM 5973 N N . LYS A 1 51 ? -0.954 7.461 11.893 1.00 40.20 51 LYS A N 7
ATOM 5974 C CA . LYS A 1 51 ? -2.204 6.894 12.383 1.00 35.04 51 LYS A CA 7
ATOM 5975 C C . LYS A 1 51 ? -1.961 5.556 13.074 1.00 72.33 51 LYS A C 7
ATOM 5976 O O . LYS A 1 51 ? -2.633 5.220 14.049 1.00 64.22 51 LYS A O 7
ATOM 5995 N N . GLN A 1 52 ? -0.997 4.798 12.562 1.00 62.31 52 GLN A N 7
ATOM 5996 C CA . GLN A 1 52 ? -0.665 3.497 13.131 1.00 75.32 52 GLN A CA 7
ATOM 5997 C C . GLN A 1 52 ? 0.846 3.309 13.217 1.00 14.33 52 GLN A C 7
ATOM 5998 O O . GLN A 1 52 ? 1.427 3.363 14.300 1.00 10.31 52 GLN A O 7
ATOM 6012 N N . GLY A 1 53 ? 1.477 3.088 12.068 1.00 55.12 53 GLY A N 7
ATOM 6013 C CA . GLY A 1 53 ? 2.915 2.895 12.036 1.00 14.41 53 GLY A CA 7
ATOM 6014 C C . GLY A 1 53 ? 3.432 2.621 10.638 1.00 0.10 53 GLY A C 7
ATOM 6015 O O . GLY A 1 53 ? 2.698 2.122 9.784 1.00 1.14 53 GLY A O 7
ATOM 6019 N N . ILE A 1 54 ? 4.698 2.949 10.402 1.00 31.15 54 ILE A N 7
ATOM 6020 C CA . ILE A 1 54 ? 5.312 2.735 9.098 1.00 52.21 54 ILE A CA 7
ATOM 6021 C C . ILE A 1 54 ? 5.104 1.302 8.621 1.00 65.30 54 ILE A C 7
ATOM 6022 O O . ILE A 1 54 ? 5.023 1.040 7.421 1.00 44.34 54 ILE A O 7
ATOM 6038 N N . LYS A 1 55 ? 5.017 0.375 9.569 1.00 5.24 55 LYS A N 7
ATOM 6039 C CA . LYS A 1 55 ? 4.816 -1.033 9.248 1.00 1.33 55 LYS A CA 7
ATOM 6040 C C . LYS A 1 55 ? 3.621 -1.213 8.318 1.00 12.00 55 LYS A C 7
ATOM 6041 O O . LYS A 1 55 ? 3.702 -1.923 7.316 1.00 64.05 55 LYS A O 7
ATOM 6060 N N . LYS A 1 56 ? 2.511 -0.565 8.656 1.00 42.45 56 LYS A N 7
ATOM 6061 C CA . LYS A 1 56 ? 1.299 -0.650 7.850 1.00 61.54 56 LYS A CA 7
ATOM 6062 C C . LYS A 1 56 ? 1.506 -0.003 6.484 1.00 5.23 56 LYS A C 7
ATOM 6063 O O . LYS A 1 56 ? 0.873 -0.388 5.502 1.00 43.32 56 LYS A O 7
ATOM 6082 N N . ALA A 1 57 ? 2.398 0.981 6.431 1.00 40.35 57 ALA A N 7
ATOM 6083 C CA . ALA A 1 57 ? 2.691 1.679 5.185 1.00 41.40 57 ALA A CA 7
ATOM 6084 C C . ALA A 1 57 ? 3.284 0.730 4.150 1.00 72.43 57 ALA A C 7
ATOM 6085 O O . ALA A 1 57 ? 3.036 0.870 2.952 1.00 71.44 57 ALA A O 7
ATOM 6092 N N . ILE A 1 58 ? 4.068 -0.235 4.619 1.00 74.20 58 ILE A N 7
ATOM 6093 C CA . ILE A 1 58 ? 4.695 -1.208 3.733 1.00 50.20 58 ILE A CA 7
ATOM 6094 C C . ILE A 1 58 ? 3.648 -2.031 2.991 1.00 33.42 58 ILE A C 7
ATOM 6095 O O . ILE A 1 58 ? 3.597 -2.025 1.762 1.00 74.33 58 ILE A O 7
ATOM 6111 N N . GLN A 1 59 ? 2.814 -2.737 3.748 1.00 75.53 59 GLN A N 7
ATOM 6112 C CA . GLN A 1 59 ? 1.766 -3.565 3.161 1.00 22.43 59 GLN A CA 7
ATOM 6113 C C . GLN A 1 59 ? 0.877 -2.743 2.234 1.00 0.15 59 GLN A C 7
ATOM 6114 O O . GLN A 1 59 ? 0.282 -3.273 1.295 1.00 23.43 59 GLN A O 7
ATOM 6128 N N . LEU A 1 60 ? 0.790 -1.445 2.504 1.00 22.13 60 LEU A N 7
ATOM 6129 C CA . LEU A 1 60 ? -0.027 -0.548 1.694 1.00 32.35 60 LEU A CA 7
ATOM 6130 C C . LEU A 1 60 ? 0.530 -0.432 0.279 1.00 23.34 60 LEU A C 7
ATOM 6131 O O . LEU A 1 60 ? -0.218 -0.457 -0.697 1.00 51.44 60 LEU A O 7
ATOM 6147 N N . LEU A 1 1 ? 1.111 -0.065 -0.016 1.00 14.11 1 LEU A N 8
ATOM 6148 C CA . LEU A 1 1 ? 1.949 0.017 -1.207 1.00 53.52 1 LEU A CA 8
ATOM 6149 C C . LEU A 1 1 ? 1.955 -1.308 -1.961 1.00 71.43 1 LEU A C 8
ATOM 6150 O O . LEU A 1 1 ? 1.669 -1.356 -3.158 1.00 15.43 1 LEU A O 8
ATOM 6166 N N . VAL A 1 2 ? 2.281 -2.385 -1.253 1.00 5.21 2 VAL A N 8
ATOM 6167 C CA . VAL A 1 2 ? 2.322 -3.712 -1.854 1.00 74.42 2 VAL A CA 8
ATOM 6168 C C . VAL A 1 2 ? 0.942 -4.135 -2.346 1.00 52.21 2 VAL A C 8
ATOM 6169 O O . VAL A 1 2 ? 0.787 -4.581 -3.482 1.00 54.15 2 VAL A O 8
ATOM 6182 N N . ALA A 1 3 ? -0.058 -3.991 -1.483 1.00 0.45 3 ALA A N 8
ATOM 6183 C CA . ALA A 1 3 ? -1.426 -4.355 -1.830 1.00 1.21 3 ALA A CA 8
ATOM 6184 C C . ALA A 1 3 ? -1.956 -3.482 -2.962 1.00 43.24 3 ALA A C 8
ATOM 6185 O O . ALA A 1 3 ? -2.810 -3.908 -3.740 1.00 65.04 3 ALA A O 8
ATOM 6192 N N . TYR A 1 4 ? -1.445 -2.259 -3.049 1.00 2.33 4 TYR A N 8
ATOM 6193 C CA . TYR A 1 4 ? -1.869 -1.324 -4.085 1.00 32.54 4 TYR A CA 8
ATOM 6194 C C . TYR A 1 4 ? -1.292 -1.716 -5.441 1.00 63.33 4 TYR A C 8
ATOM 6195 O O . TYR A 1 4 ? -2.016 -1.822 -6.430 1.00 71.01 4 TYR A O 8
ATOM 6213 N N . GLY A 1 5 ? 0.020 -1.931 -5.479 1.00 71.32 5 GLY A N 8
ATOM 6214 C CA . GLY A 1 5 ? 0.674 -2.310 -6.718 1.00 41.42 5 GLY A CA 8
ATOM 6215 C C . GLY A 1 5 ? 2.180 -2.153 -6.650 1.00 2.21 5 GLY A C 8
ATOM 6216 O O . GLY A 1 5 ? 2.914 -2.823 -7.377 1.00 21.34 5 GLY A O 8
ATOM 6220 N N . ILE A 1 6 ? 2.642 -1.264 -5.776 1.00 71.35 6 ILE A N 8
ATOM 6221 C CA . ILE A 1 6 ? 4.070 -1.022 -5.617 1.00 43.52 6 ILE A CA 8
ATOM 6222 C C . ILE A 1 6 ? 4.812 -2.309 -5.273 1.00 13.24 6 ILE A C 8
ATOM 6223 O O . ILE A 1 6 ? 4.331 -3.121 -4.483 1.00 24.22 6 ILE A O 8
ATOM 6239 N N . ALA A 1 7 ? 5.986 -2.487 -5.869 1.00 52.23 7 ALA A N 8
ATOM 6240 C CA . ALA A 1 7 ? 6.796 -3.673 -5.623 1.00 31.24 7 ALA A CA 8
ATOM 6241 C C . ALA A 1 7 ? 6.991 -3.903 -4.128 1.00 24.51 7 ALA A C 8
ATOM 6242 O O . ALA A 1 7 ? 7.138 -2.954 -3.359 1.00 42.11 7 ALA A O 8
ATOM 6249 N N . GLN A 1 8 ? 6.991 -5.170 -3.724 1.00 3.30 8 GLN A N 8
ATOM 6250 C CA . GLN A 1 8 ? 7.167 -5.523 -2.320 1.00 63.24 8 GLN A CA 8
ATOM 6251 C C . GLN A 1 8 ? 8.581 -5.196 -1.850 1.00 32.52 8 GLN A C 8
ATOM 6252 O O . GLN A 1 8 ? 8.775 -4.663 -0.758 1.00 73.04 8 GLN A O 8
ATOM 6266 N N . GLY A 1 9 ? 9.566 -5.521 -2.682 1.00 22.04 9 GLY A N 8
ATOM 6267 C CA . GLY A 1 9 ? 10.949 -5.255 -2.333 1.00 4.05 9 GLY A CA 8
ATOM 6268 C C . GLY A 1 9 ? 11.269 -3.773 -2.320 1.00 24.44 9 GLY A C 8
ATOM 6269 O O . GLY A 1 9 ? 11.964 -3.288 -1.426 1.00 51.41 9 GLY A O 8
ATOM 6273 N N . THR A 1 10 ? 10.764 -3.051 -3.315 1.00 34.41 10 THR A N 8
ATOM 6274 C CA . THR A 1 10 ? 11.002 -1.617 -3.416 1.00 74.24 10 THR A CA 8
ATOM 6275 C C . THR A 1 10 ? 10.141 -0.845 -2.423 1.00 21.33 10 THR A C 8
ATOM 6276 O O . THR A 1 10 ? 10.493 0.259 -2.009 1.00 22.21 10 THR A O 8
ATOM 6287 N N . ALA A 1 11 ? 9.012 -1.434 -2.043 1.00 14.11 11 ALA A N 8
ATOM 6288 C CA . ALA A 1 11 ? 8.102 -0.802 -1.095 1.00 62.11 11 ALA A CA 8
ATOM 6289 C C . ALA A 1 11 ? 8.844 -0.346 0.157 1.00 51.44 11 ALA A C 8
ATOM 6290 O O . ALA A 1 11 ? 8.558 0.718 0.705 1.00 53.11 11 ALA A O 8
ATOM 6297 N N . GLU A 1 12 ? 9.797 -1.158 0.603 1.00 1.42 12 GLU A N 8
ATOM 6298 C CA . GLU A 1 12 ? 10.578 -0.836 1.792 1.00 62.31 12 GLU A CA 8
ATOM 6299 C C . GLU A 1 12 ? 11.551 0.306 1.511 1.00 30.44 12 GLU A C 8
ATOM 6300 O O . GLU A 1 12 ? 11.841 1.120 2.388 1.00 35.35 12 GLU A O 8
ATOM 6312 N N . LYS A 1 13 ? 12.053 0.359 0.282 1.00 22.45 13 LYS A N 8
ATOM 6313 C CA . LYS A 1 13 ? 12.993 1.400 -0.116 1.00 70.43 13 LYS A CA 8
ATOM 6314 C C . LYS A 1 13 ? 12.302 2.758 -0.187 1.00 64.24 13 LYS A C 8
ATOM 6315 O O . LYS A 1 13 ? 12.740 3.722 0.441 1.00 30.43 13 LYS A O 8
ATOM 6334 N N . VAL A 1 14 ? 11.220 2.827 -0.956 1.00 61.10 14 VAL A N 8
ATOM 6335 C CA . VAL A 1 14 ? 10.467 4.066 -1.107 1.00 4.51 14 VAL A CA 8
ATOM 6336 C C . VAL A 1 14 ? 10.090 4.649 0.251 1.00 72.25 14 VAL A C 8
ATOM 6337 O O . VAL A 1 14 ? 10.164 5.859 0.461 1.00 14.51 14 VAL A O 8
ATOM 6350 N N . VAL A 1 15 ? 9.685 3.778 1.170 1.00 50.21 15 VAL A N 8
ATOM 6351 C CA . VAL A 1 15 ? 9.297 4.205 2.509 1.00 51.41 15 VAL A CA 8
ATOM 6352 C C . VAL A 1 15 ? 10.441 4.933 3.207 1.00 73.52 15 VAL A C 8
ATOM 6353 O O . VAL A 1 15 ? 10.241 5.981 3.820 1.00 30.12 15 VAL A O 8
ATOM 6366 N N . SER A 1 16 ? 11.640 4.369 3.109 1.00 65.15 16 SER A N 8
ATOM 6367 C CA . SER A 1 16 ? 12.817 4.962 3.733 1.00 21.24 16 SER A CA 8
ATOM 6368 C C . SER A 1 16 ? 12.990 6.414 3.298 1.00 61.33 16 SER A C 8
ATOM 6369 O O . SER A 1 16 ? 13.451 7.255 4.070 1.00 2.20 16 SER A O 8
ATOM 6377 N N . LEU A 1 17 ? 12.617 6.700 2.055 1.00 1.24 17 LEU A N 8
ATOM 6378 C CA . LEU A 1 17 ? 12.730 8.050 1.515 1.00 42.42 17 LEU A CA 8
ATOM 6379 C C . LEU A 1 17 ? 11.696 8.978 2.144 1.00 35.45 17 LEU A C 8
ATOM 6380 O O . LEU A 1 17 ? 11.912 10.185 2.248 1.00 54.40 17 LEU A O 8
ATOM 6396 N N . ILE A 1 18 ? 10.573 8.404 2.565 1.00 1.11 18 ILE A N 8
ATOM 6397 C CA . ILE A 1 18 ? 9.507 9.179 3.188 1.00 70.22 18 ILE A CA 8
ATOM 6398 C C . ILE A 1 18 ? 9.961 9.768 4.519 1.00 32.42 18 ILE A C 8
ATOM 6399 O O . ILE A 1 18 ? 9.530 10.852 4.909 1.00 71.11 18 ILE A O 8
ATOM 6415 N N . ASN A 1 19 ? 10.835 9.045 5.212 1.00 2.21 19 ASN A N 8
ATOM 6416 C CA . ASN A 1 19 ? 11.349 9.497 6.500 1.00 23.41 19 ASN A CA 8
ATOM 6417 C C . ASN A 1 19 ? 12.054 10.843 6.363 1.00 72.10 19 ASN A C 8
ATOM 6418 O O . ASN A 1 19 ? 12.212 11.575 7.340 1.00 73.43 19 ASN A O 8
ATOM 6429 N N . ALA A 1 20 ? 12.475 11.163 5.144 1.00 74.14 20 ALA A N 8
ATOM 6430 C CA . ALA A 1 20 ? 13.160 12.422 4.878 1.00 74.22 20 ALA A CA 8
ATOM 6431 C C . ALA A 1 20 ? 12.237 13.611 5.121 1.00 54.00 20 ALA A C 8
ATOM 6432 O O . ALA A 1 20 ? 12.695 14.737 5.310 1.00 23.22 20 ALA A O 8
ATOM 6439 N N . GLY A 1 21 ? 10.932 13.353 5.114 1.00 42.31 21 GLY A N 8
ATOM 6440 C CA . GLY A 1 21 ? 9.965 14.413 5.334 1.00 4.00 21 GLY A CA 8
ATOM 6441 C C . GLY A 1 21 ? 9.537 15.084 4.044 1.00 32.01 21 GLY A C 8
ATOM 6442 O O . GLY A 1 21 ? 8.625 15.912 4.040 1.00 44.55 21 GLY A O 8
ATOM 6446 N N . LEU A 1 22 ? 10.196 14.728 2.947 1.00 75.11 22 LEU A N 8
ATOM 6447 C CA . LEU A 1 22 ? 9.879 15.303 1.644 1.00 72.30 22 LEU A CA 8
ATOM 6448 C C . LEU A 1 22 ? 8.496 14.860 1.175 1.00 25.00 22 LEU A C 8
ATOM 6449 O O . LEU A 1 22 ? 8.061 13.743 1.456 1.00 65.53 22 LEU A O 8
ATOM 6465 N N . THR A 1 23 ? 7.810 15.743 0.457 1.00 52.24 23 THR A N 8
ATOM 6466 C CA . THR A 1 23 ? 6.478 15.444 -0.053 1.00 35.34 23 THR A CA 8
ATOM 6467 C C . THR A 1 23 ? 6.547 14.524 -1.266 1.00 53.24 23 THR A C 8
ATOM 6468 O O . THR A 1 23 ? 7.625 14.266 -1.801 1.00 70.53 23 THR A O 8
ATOM 6479 N N . VAL A 1 24 ? 5.389 14.033 -1.698 1.00 23.12 24 VAL A N 8
ATOM 6480 C CA . VAL A 1 24 ? 5.319 13.143 -2.851 1.00 15.14 24 VAL A CA 8
ATOM 6481 C C . VAL A 1 24 ? 6.042 13.741 -4.052 1.00 13.51 24 VAL A C 8
ATOM 6482 O O . VAL A 1 24 ? 6.558 13.018 -4.903 1.00 13.13 24 VAL A O 8
ATOM 6495 N N . GLY A 1 25 ? 6.076 15.069 -4.114 1.00 54.34 25 GLY A N 8
ATOM 6496 C CA . GLY A 1 25 ? 6.738 15.743 -5.215 1.00 44.45 25 GLY A CA 8
ATOM 6497 C C . GLY A 1 25 ? 8.163 15.265 -5.415 1.00 31.10 25 GLY A C 8
ATOM 6498 O O . GLY A 1 25 ? 8.619 15.106 -6.547 1.00 52.43 25 GLY A O 8
ATOM 6502 N N . SER A 1 26 ? 8.869 15.036 -4.312 1.00 75.21 26 SER A N 8
ATOM 6503 C CA . SER A 1 26 ? 10.252 14.578 -4.371 1.00 13.01 26 SER A CA 8
ATOM 6504 C C . SER A 1 26 ? 10.326 13.135 -4.862 1.00 1.34 26 SER A C 8
ATOM 6505 O O . SER A 1 26 ? 11.280 12.746 -5.536 1.00 2.12 26 SER A O 8
ATOM 6513 N N . ILE A 1 27 ? 9.313 12.347 -4.518 1.00 52.42 27 ILE A N 8
ATOM 6514 C CA . ILE A 1 27 ? 9.262 10.948 -4.924 1.00 41.41 27 ILE A CA 8
ATOM 6515 C C . ILE A 1 27 ? 9.251 10.817 -6.443 1.00 72.23 27 ILE A C 8
ATOM 6516 O O . ILE A 1 27 ? 9.983 10.006 -7.012 1.00 3.44 27 ILE A O 8
ATOM 6532 N N . ILE A 1 28 ? 8.417 11.620 -7.095 1.00 34.20 28 ILE A N 8
ATOM 6533 C CA . ILE A 1 28 ? 8.312 11.595 -8.549 1.00 4.04 28 ILE A CA 8
ATOM 6534 C C . ILE A 1 28 ? 9.647 11.940 -9.201 1.00 55.44 28 ILE A C 8
ATOM 6535 O O . ILE A 1 28 ? 9.995 11.399 -10.251 1.00 34.14 28 ILE A O 8
ATOM 6551 N N . SER A 1 29 ? 10.391 12.844 -8.572 1.00 55.51 29 SER A N 8
ATOM 6552 C CA . SER A 1 29 ? 11.686 13.264 -9.092 1.00 45.15 29 SER A CA 8
ATOM 6553 C C . SER A 1 29 ? 12.666 12.095 -9.117 1.00 64.11 29 SER A C 8
ATOM 6554 O O . SER A 1 29 ? 13.549 12.029 -9.973 1.00 60.22 29 SER A O 8
ATOM 6562 N N . ILE A 1 30 ? 12.504 11.175 -8.172 1.00 50.21 30 ILE A N 8
ATOM 6563 C CA . ILE A 1 30 ? 13.373 10.008 -8.085 1.00 52.04 30 ILE A CA 8
ATOM 6564 C C . ILE A 1 30 ? 13.074 9.016 -9.204 1.00 72.21 30 ILE A C 8
ATOM 6565 O O . ILE A 1 30 ? 13.939 8.709 -10.025 1.00 44.51 30 ILE A O 8
ATOM 6581 N N . LEU A 1 31 ? 11.843 8.518 -9.232 1.00 34.31 31 LEU A N 8
ATOM 6582 C CA . LEU A 1 31 ? 11.427 7.561 -10.252 1.00 24.33 31 LEU A CA 8
ATOM 6583 C C . LEU A 1 31 ? 11.602 8.145 -11.650 1.00 22.31 31 LEU A C 8
ATOM 6584 O O . LEU A 1 31 ? 12.061 7.463 -12.566 1.00 35.13 31 LEU A O 8
ATOM 6600 N N . GLY A 1 32 ? 11.235 9.413 -11.806 1.00 45.22 32 GLY A N 8
ATOM 6601 C CA . GLY A 1 32 ? 11.361 10.068 -13.095 1.00 4.50 32 GLY A CA 8
ATOM 6602 C C . GLY A 1 32 ? 10.028 10.544 -13.636 1.00 72.15 32 GLY A C 8
ATOM 6603 O O . GLY A 1 32 ? 9.978 11.388 -14.530 1.00 60.44 32 GLY A O 8
ATOM 6607 N N . GLY A 1 33 ? 8.942 9.999 -13.094 1.00 45.44 33 GLY A N 8
ATOM 6608 C CA . GLY A 1 33 ? 7.617 10.384 -13.543 1.00 11.03 33 GLY A CA 8
ATOM 6609 C C . GLY A 1 33 ? 6.697 9.193 -13.722 1.00 20.43 33 GLY A C 8
ATOM 6610 O O . GLY A 1 33 ? 5.508 9.353 -13.998 1.00 21.12 33 GLY A O 8
ATOM 6614 N N . VAL A 1 34 ? 7.248 7.993 -13.566 1.00 31.12 34 VAL A N 8
ATOM 6615 C CA . VAL A 1 34 ? 6.469 6.769 -13.712 1.00 50.15 34 VAL A CA 8
ATOM 6616 C C . VAL A 1 34 ? 5.482 6.605 -12.563 1.00 15.04 34 VAL A C 8
ATOM 6617 O O . VAL A 1 34 ? 4.375 6.096 -12.747 1.00 23.15 34 VAL A O 8
ATOM 6630 N N . THR A 1 35 ? 5.888 7.040 -11.374 1.00 11.41 35 THR A N 8
ATOM 6631 C CA . THR A 1 35 ? 5.040 6.942 -10.193 1.00 32.51 35 THR A CA 8
ATOM 6632 C C . THR A 1 35 ? 4.138 8.163 -10.060 1.00 10.32 35 THR A C 8
ATOM 6633 O O . THR A 1 35 ? 3.483 8.356 -9.035 1.00 64.40 35 THR A O 8
ATOM 6644 N N . VAL A 1 36 ? 4.107 8.987 -11.103 1.00 4.14 36 VAL A N 8
ATOM 6645 C CA . VAL A 1 36 ? 3.284 10.190 -11.103 1.00 12.24 36 VAL A CA 8
ATOM 6646 C C . VAL A 1 36 ? 1.834 9.863 -10.764 1.00 53.42 36 VAL A C 8
ATOM 6647 O O . VAL A 1 36 ? 1.102 10.705 -10.244 1.00 71.52 36 VAL A O 8
ATOM 6660 N N . GLY A 1 37 ? 1.424 8.634 -11.063 1.00 4.02 37 GLY A N 8
ATOM 6661 C CA . GLY A 1 37 ? 0.063 8.217 -10.783 1.00 31.02 37 GLY A CA 8
ATOM 6662 C C . GLY A 1 37 ? -0.089 7.629 -9.394 1.00 54.00 37 GLY A C 8
ATOM 6663 O O . GLY A 1 37 ? -1.076 7.892 -8.705 1.00 1.21 37 GLY A O 8
ATOM 6667 N N . LEU A 1 38 ? 0.888 6.829 -8.982 1.00 11.34 38 LEU A N 8
ATOM 6668 C CA . LEU A 1 38 ? 0.858 6.200 -7.666 1.00 12.44 38 LEU A CA 8
ATOM 6669 C C . LEU A 1 38 ? 0.972 7.245 -6.560 1.00 64.01 38 LEU A C 8
ATOM 6670 O O . LEU A 1 38 ? 0.459 7.055 -5.457 1.00 40.25 38 LEU A O 8
ATOM 6686 N N . SER A 1 39 ? 1.647 8.349 -6.864 1.00 3.02 39 SER A N 8
ATOM 6687 C CA . SER A 1 39 ? 1.831 9.424 -5.895 1.00 74.33 39 SER A CA 8
ATOM 6688 C C . SER A 1 39 ? 0.488 9.894 -5.345 1.00 54.34 39 SER A C 8
ATOM 6689 O O . SER A 1 39 ? 0.404 10.398 -4.226 1.00 45.22 39 SER A O 8
ATOM 6697 N N . GLY A 1 40 ? -0.563 9.726 -6.142 1.00 73.45 40 GLY A N 8
ATOM 6698 C CA . GLY A 1 40 ? -1.889 10.138 -5.720 1.00 21.14 40 GLY A CA 8
ATOM 6699 C C . GLY A 1 40 ? -2.266 9.575 -4.364 1.00 32.22 40 GLY A C 8
ATOM 6700 O O . GLY A 1 40 ? -3.002 10.205 -3.605 1.00 14.14 40 GLY A O 8
ATOM 6704 N N . VAL A 1 41 ? -1.762 8.383 -4.059 1.00 14.25 41 VAL A N 8
ATOM 6705 C CA . VAL A 1 41 ? -2.051 7.734 -2.785 1.00 53.52 41 VAL A CA 8
ATOM 6706 C C . VAL A 1 41 ? -0.852 7.808 -1.846 1.00 73.05 41 VAL A C 8
ATOM 6707 O O . VAL A 1 41 ? -0.997 7.711 -0.628 1.00 34.33 41 VAL A O 8
ATOM 6720 N N . PHE A 1 42 ? 0.333 7.981 -2.422 1.00 20.11 42 PHE A N 8
ATOM 6721 C CA . PHE A 1 42 ? 1.559 8.067 -1.637 1.00 12.23 42 PHE A CA 8
ATOM 6722 C C . PHE A 1 42 ? 1.421 9.105 -0.526 1.00 63.51 42 PHE A C 8
ATOM 6723 O O . PHE A 1 42 ? 1.836 8.874 0.610 1.00 35.35 42 PHE A O 8
ATOM 6740 N N . THR A 1 43 ? 0.837 10.250 -0.863 1.00 52.03 43 THR A N 8
ATOM 6741 C CA . THR A 1 43 ? 0.646 11.324 0.103 1.00 14.10 43 THR A CA 8
ATOM 6742 C C . THR A 1 43 ? -0.192 10.856 1.287 1.00 33.41 43 THR A C 8
ATOM 6743 O O . THR A 1 43 ? 0.162 11.090 2.442 1.00 65.20 43 THR A O 8
ATOM 6754 N N . ALA A 1 44 ? -1.306 10.192 0.993 1.00 45.13 44 ALA A N 8
ATOM 6755 C CA . ALA A 1 44 ? -2.193 9.688 2.034 1.00 44.22 44 ALA A CA 8
ATOM 6756 C C . ALA A 1 44 ? -1.518 8.587 2.844 1.00 21.41 44 ALA A C 8
ATOM 6757 O O . ALA A 1 44 ? -1.812 8.402 4.025 1.00 30.12 44 ALA A O 8
ATOM 6764 N N . VAL A 1 45 ? -0.612 7.856 2.202 1.00 41.12 45 VAL A N 8
ATOM 6765 C CA . VAL A 1 45 ? 0.105 6.773 2.863 1.00 21.52 45 VAL A CA 8
ATOM 6766 C C . VAL A 1 45 ? 0.971 7.301 4.001 1.00 21.23 45 VAL A C 8
ATOM 6767 O O . VAL A 1 45 ? 1.081 6.674 5.055 1.00 23.03 45 VAL A O 8
ATOM 6780 N N . LYS A 1 46 ? 1.585 8.459 3.782 1.00 34.20 46 LYS A N 8
ATOM 6781 C CA . LYS A 1 46 ? 2.440 9.074 4.789 1.00 5.52 46 LYS A CA 8
ATOM 6782 C C . LYS A 1 46 ? 1.716 9.181 6.127 1.00 20.03 46 LYS A C 8
ATOM 6783 O O . LYS A 1 46 ? 2.267 8.833 7.171 1.00 33.52 46 LYS A O 8
ATOM 6802 N N . ALA A 1 47 ? 0.478 9.663 6.088 1.00 3.32 47 ALA A N 8
ATOM 6803 C CA . ALA A 1 47 ? -0.322 9.812 7.297 1.00 32.13 47 ALA A CA 8
ATOM 6804 C C . ALA A 1 47 ? -0.599 8.458 7.943 1.00 44.25 47 ALA A C 8
ATOM 6805 O O . ALA A 1 47 ? -0.729 8.356 9.162 1.00 53.41 47 ALA A O 8
ATOM 6812 N N . ALA A 1 48 ? -0.687 7.421 7.116 1.00 11.12 48 ALA A N 8
ATOM 6813 C CA . ALA A 1 48 ? -0.947 6.073 7.607 1.00 43.30 48 ALA A CA 8
ATOM 6814 C C . ALA A 1 48 ? 0.108 5.646 8.622 1.00 13.24 48 ALA A C 8
ATOM 6815 O O . ALA A 1 48 ? -0.209 5.017 9.633 1.00 50.34 48 ALA A O 8
ATOM 6822 N N . ILE A 1 49 ? 1.361 5.991 8.347 1.00 21.05 49 ILE A N 8
ATOM 6823 C CA . ILE A 1 49 ? 2.461 5.643 9.238 1.00 44.11 49 ILE A CA 8
ATOM 6824 C C . ILE A 1 49 ? 2.217 6.174 10.647 1.00 65.25 49 ILE A C 8
ATOM 6825 O O . ILE A 1 49 ? 2.229 5.417 11.617 1.00 65.13 49 ILE A O 8
ATOM 6841 N N . ALA A 1 50 ? 1.995 7.480 10.750 1.00 34.15 50 ALA A N 8
ATOM 6842 C CA . ALA A 1 50 ? 1.744 8.112 12.040 1.00 73.22 50 ALA A CA 8
ATOM 6843 C C . ALA A 1 50 ? 0.453 7.592 12.664 1.00 1.00 50 ALA A C 8
ATOM 6844 O O . ALA A 1 50 ? 0.282 7.627 13.883 1.00 44.32 50 ALA A O 8
ATOM 6851 N N . LYS A 1 51 ? -0.454 7.110 11.821 1.00 10.22 51 LYS A N 8
ATOM 6852 C CA . LYS A 1 51 ? -1.730 6.582 12.289 1.00 1.14 51 LYS A CA 8
ATOM 6853 C C . LYS A 1 51 ? -1.557 5.187 12.880 1.00 33.44 51 LYS A C 8
ATOM 6854 O O . LYS A 1 51 ? -2.202 4.838 13.869 1.00 74.13 51 LYS A O 8
ATOM 6873 N N . GLN A 1 52 ? -0.682 4.394 12.270 1.00 53.25 52 GLN A N 8
ATOM 6874 C CA . GLN A 1 52 ? -0.425 3.037 12.737 1.00 53.21 52 GLN A CA 8
ATOM 6875 C C . GLN A 1 52 ? 1.073 2.772 12.841 1.00 0.02 52 GLN A C 8
ATOM 6876 O O . GLN A 1 52 ? 1.631 2.726 13.937 1.00 53.32 52 GLN A O 8
ATOM 6890 N N . GLY A 1 53 ? 1.720 2.597 11.693 1.00 54.45 53 GLY A N 8
ATOM 6891 C CA . GLY A 1 53 ? 3.147 2.338 11.677 1.00 45.30 53 GLY A CA 8
ATOM 6892 C C . GLY A 1 53 ? 3.671 2.061 10.282 1.00 62.21 53 GLY A C 8
ATOM 6893 O O . GLY A 1 53 ? 2.931 1.593 9.416 1.00 43.33 53 GLY A O 8
ATOM 6897 N N . ILE A 1 54 ? 4.949 2.350 10.063 1.00 43.50 54 ILE A N 8
ATOM 6898 C CA . ILE A 1 54 ? 5.570 2.130 8.763 1.00 64.51 54 ILE A CA 8
ATOM 6899 C C . ILE A 1 54 ? 5.329 0.706 8.273 1.00 24.44 54 ILE A C 8
ATOM 6900 O O . ILE A 1 54 ? 5.158 0.469 7.077 1.00 23.34 54 ILE A O 8
ATOM 6916 N N . LYS A 1 55 ? 5.315 -0.240 9.206 1.00 23.44 55 LYS A N 8
ATOM 6917 C CA . LYS A 1 55 ? 5.092 -1.642 8.872 1.00 10.02 55 LYS A CA 8
ATOM 6918 C C . LYS A 1 55 ? 3.778 -1.819 8.119 1.00 54.13 55 LYS A C 8
ATOM 6919 O O . LYS A 1 55 ? 3.715 -2.532 7.117 1.00 44.44 55 LYS A O 8
ATOM 6938 N N . LYS A 1 56 ? 2.729 -1.165 8.606 1.00 12.21 56 LYS A N 8
ATOM 6939 C CA . LYS A 1 56 ? 1.416 -1.247 7.978 1.00 54.02 56 LYS A CA 8
ATOM 6940 C C . LYS A 1 56 ? 1.436 -0.614 6.590 1.00 12.01 56 LYS A C 8
ATOM 6941 O O . LYS A 1 56 ? 0.804 -1.114 5.660 1.00 35.04 56 LYS A O 8
ATOM 6960 N N . ALA A 1 57 ? 2.167 0.488 6.458 1.00 63.31 57 ALA A N 8
ATOM 6961 C CA . ALA A 1 57 ? 2.272 1.186 5.183 1.00 45.31 57 ALA A CA 8
ATOM 6962 C C . ALA A 1 57 ? 2.793 0.259 4.090 1.00 31.10 57 ALA A C 8
ATOM 6963 O O . ALA A 1 57 ? 2.420 0.388 2.924 1.00 55.23 57 ALA A O 8
ATOM 6970 N N . ILE A 1 58 ? 3.657 -0.675 4.475 1.00 55.35 58 ILE A N 8
ATOM 6971 C CA . ILE A 1 58 ? 4.227 -1.623 3.527 1.00 64.54 58 ILE A CA 8
ATOM 6972 C C . ILE A 1 58 ? 3.136 -2.434 2.835 1.00 22.05 58 ILE A C 8
ATOM 6973 O O . ILE A 1 58 ? 3.018 -2.415 1.611 1.00 71.33 58 ILE A O 8
ATOM 6989 N N . GLN A 1 59 ? 2.341 -3.143 3.630 1.00 74.24 59 GLN A N 8
ATOM 6990 C CA . GLN A 1 59 ? 1.258 -3.960 3.094 1.00 51.44 59 GLN A CA 8
ATOM 6991 C C . GLN A 1 59 ? 0.374 -3.144 2.156 1.00 14.34 59 GLN A C 8
ATOM 6992 O O . GLN A 1 59 ? -0.167 -3.669 1.182 1.00 14.23 59 GLN A O 8
ATOM 7006 N N . LEU A 1 60 ? 0.230 -1.858 2.457 1.00 43.43 60 LEU A N 8
ATOM 7007 C CA . LEU A 1 60 ? -0.589 -0.968 1.641 1.00 72.20 60 LEU A CA 8
ATOM 7008 C C . LEU A 1 60 ? 0.008 -0.803 0.247 1.00 1.13 60 LEU A C 8
ATOM 7009 O O . LEU A 1 60 ? -0.674 -0.996 -0.759 1.00 33.54 60 LEU A O 8
ATOM 7025 N N . LEU A 1 1 ? 1.503 0.112 -0.087 1.00 3.44 1 LEU A N 9
ATOM 7026 C CA . LEU A 1 1 ? 2.252 0.073 -1.338 1.00 61.20 1 LEU A CA 9
ATOM 7027 C C . LEU A 1 1 ? 2.114 -1.288 -2.012 1.00 64.52 1 LEU A C 9
ATOM 7028 O O . LEU A 1 1 ? 1.731 -1.379 -3.178 1.00 73.54 1 LEU A O 9
ATOM 7044 N N . VAL A 1 2 ? 2.428 -2.345 -1.270 1.00 20.44 2 VAL A N 9
ATOM 7045 C CA . VAL A 1 2 ? 2.336 -3.703 -1.794 1.00 42.31 2 VAL A CA 9
ATOM 7046 C C . VAL A 1 2 ? 0.897 -4.057 -2.152 1.00 23.42 2 VAL A C 9
ATOM 7047 O O . VAL A 1 2 ? 0.622 -4.551 -3.245 1.00 24.31 2 VAL A O 9
ATOM 7060 N N . ALA A 1 3 ? -0.018 -3.801 -1.223 1.00 21.42 3 ALA A N 9
ATOM 7061 C CA . ALA A 1 3 ? -1.430 -4.091 -1.441 1.00 23.21 3 ALA A CA 9
ATOM 7062 C C . ALA A 1 3 ? -1.996 -3.240 -2.572 1.00 74.23 3 ALA A C 9
ATOM 7063 O O . ALA A 1 3 ? -2.918 -3.657 -3.274 1.00 70.41 3 ALA A O 9
ATOM 7070 N N . TYR A 1 4 ? -1.440 -2.046 -2.743 1.00 74.14 4 TYR A N 9
ATOM 7071 C CA . TYR A 1 4 ? -1.893 -1.135 -3.788 1.00 40.00 4 TYR A CA 9
ATOM 7072 C C . TYR A 1 4 ? -1.422 -1.604 -5.161 1.00 43.43 4 TYR A C 9
ATOM 7073 O O . TYR A 1 4 ? -2.207 -1.688 -6.104 1.00 51.35 4 TYR A O 9
ATOM 7091 N N . GLY A 1 5 ? -0.132 -1.908 -5.265 1.00 24.40 5 GLY A N 9
ATOM 7092 C CA . GLY A 1 5 ? 0.424 -2.365 -6.525 1.00 74.55 5 GLY A CA 9
ATOM 7093 C C . GLY A 1 5 ? 1.932 -2.226 -6.579 1.00 41.11 5 GLY A C 9
ATOM 7094 O O . GLY A 1 5 ? 2.605 -2.966 -7.297 1.00 2.00 5 GLY A O 9
ATOM 7098 N N . ILE A 1 6 ? 2.464 -1.274 -5.820 1.00 31.13 6 ILE A N 9
ATOM 7099 C CA . ILE A 1 6 ? 3.902 -1.040 -5.785 1.00 1.03 6 ILE A CA 9
ATOM 7100 C C . ILE A 1 6 ? 4.653 -2.293 -5.347 1.00 74.45 6 ILE A C 9
ATOM 7101 O O . ILE A 1 6 ? 4.275 -2.948 -4.376 1.00 70.35 6 ILE A O 9
ATOM 7117 N N . ALA A 1 7 ? 5.719 -2.620 -6.070 1.00 72.43 7 ALA A N 9
ATOM 7118 C CA . ALA A 1 7 ? 6.525 -3.793 -5.755 1.00 2.00 7 ALA A CA 9
ATOM 7119 C C . ALA A 1 7 ? 6.944 -3.793 -4.289 1.00 33.34 7 ALA A C 9
ATOM 7120 O O . ALA A 1 7 ? 7.324 -2.758 -3.743 1.00 12.13 7 ALA A O 9
ATOM 7127 N N . GLN A 1 8 ? 6.870 -4.961 -3.657 1.00 41.53 8 GLN A N 9
ATOM 7128 C CA . GLN A 1 8 ? 7.240 -5.094 -2.253 1.00 44.33 8 GLN A CA 9
ATOM 7129 C C . GLN A 1 8 ? 8.739 -4.882 -2.063 1.00 33.20 8 GLN A C 9
ATOM 7130 O O . GLN A 1 8 ? 9.164 -4.156 -1.166 1.00 3.30 8 GLN A O 9
ATOM 7144 N N . GLY A 1 9 ? 9.535 -5.523 -2.914 1.00 12.12 9 GLY A N 9
ATOM 7145 C CA . GLY A 1 9 ? 10.977 -5.392 -2.822 1.00 22.31 9 GLY A CA 9
ATOM 7146 C C . GLY A 1 9 ? 11.432 -3.947 -2.864 1.00 23.01 9 GLY A C 9
ATOM 7147 O O . GLY A 1 9 ? 12.269 -3.527 -2.063 1.00 71.45 9 GLY A O 9
ATOM 7151 N N . THR A 1 10 ? 10.882 -3.182 -3.802 1.00 10.24 10 THR A N 9
ATOM 7152 C CA . THR A 1 10 ? 11.238 -1.776 -3.947 1.00 61.12 10 THR A CA 9
ATOM 7153 C C . THR A 1 10 ? 10.577 -0.927 -2.867 1.00 43.25 10 THR A C 9
ATOM 7154 O O . THR A 1 10 ? 11.177 0.017 -2.353 1.00 72.13 10 THR A O 9
ATOM 7165 N N . ALA A 1 11 ? 9.339 -1.269 -2.528 1.00 13.42 11 ALA A N 9
ATOM 7166 C CA . ALA A 1 11 ? 8.598 -0.539 -1.507 1.00 13.33 11 ALA A CA 9
ATOM 7167 C C . ALA A 1 11 ? 9.395 -0.446 -0.210 1.00 43.14 11 ALA A C 9
ATOM 7168 O O . ALA A 1 11 ? 9.322 0.554 0.503 1.00 31.34 11 ALA A O 9
ATOM 7175 N N . GLU A 1 12 ? 10.156 -1.495 0.087 1.00 0.34 12 GLU A N 9
ATOM 7176 C CA . GLU A 1 12 ? 10.966 -1.531 1.300 1.00 51.45 12 GLU A CA 9
ATOM 7177 C C . GLU A 1 12 ? 11.899 -0.325 1.366 1.00 10.12 12 GLU A C 9
ATOM 7178 O O . GLU A 1 12 ? 11.881 0.436 2.334 1.00 25.33 12 GLU A O 9
ATOM 7190 N N . LYS A 1 13 ? 12.714 -0.157 0.330 1.00 30.14 13 LYS A N 9
ATOM 7191 C CA . LYS A 1 13 ? 13.655 0.955 0.269 1.00 54.33 13 LYS A CA 9
ATOM 7192 C C . LYS A 1 13 ? 12.917 2.286 0.164 1.00 41.33 13 LYS A C 9
ATOM 7193 O O . LYS A 1 13 ? 13.322 3.281 0.766 1.00 50.04 13 LYS A O 9
ATOM 7212 N N . VAL A 1 14 ? 11.832 2.297 -0.604 1.00 13.44 14 VAL A N 9
ATOM 7213 C CA . VAL A 1 14 ? 11.036 3.506 -0.785 1.00 61.32 14 VAL A CA 9
ATOM 7214 C C . VAL A 1 14 ? 10.622 4.098 0.557 1.00 3.02 14 VAL A C 9
ATOM 7215 O O . VAL A 1 14 ? 10.586 5.317 0.726 1.00 50.05 14 VAL A O 9
ATOM 7228 N N . VAL A 1 15 ? 10.311 3.227 1.512 1.00 70.34 15 VAL A N 9
ATOM 7229 C CA . VAL A 1 15 ? 9.901 3.663 2.841 1.00 11.00 15 VAL A CA 9
ATOM 7230 C C . VAL A 1 15 ? 10.948 4.578 3.466 1.00 31.24 15 VAL A C 9
ATOM 7231 O O . VAL A 1 15 ? 10.613 5.575 4.106 1.00 44.34 15 VAL A O 9
ATOM 7244 N N . SER A 1 16 ? 12.217 4.232 3.277 1.00 22.43 16 SER A N 9
ATOM 7245 C CA . SER A 1 16 ? 13.314 5.020 3.826 1.00 65.12 16 SER A CA 9
ATOM 7246 C C . SER A 1 16 ? 13.196 6.482 3.406 1.00 71.11 16 SER A C 9
ATOM 7247 O O . SER A 1 16 ? 13.486 7.390 4.186 1.00 23.32 16 SER A O 9
ATOM 7255 N N . LEU A 1 17 ? 12.767 6.702 2.168 1.00 3.30 17 LEU A N 9
ATOM 7256 C CA . LEU A 1 17 ? 12.609 8.054 1.642 1.00 24.12 17 LEU A CA 9
ATOM 7257 C C . LEU A 1 17 ? 11.420 8.755 2.291 1.00 61.02 17 LEU A C 9
ATOM 7258 O O . LEU A 1 17 ? 11.469 9.954 2.565 1.00 15.44 17 LEU A O 9
ATOM 7274 N N . ILE A 1 18 ? 10.355 7.999 2.535 1.00 61.25 18 ILE A N 9
ATOM 7275 C CA . ILE A 1 18 ? 9.155 8.547 3.154 1.00 41.31 18 ILE A CA 9
ATOM 7276 C C . ILE A 1 18 ? 9.434 9.007 4.581 1.00 71.30 18 ILE A C 9
ATOM 7277 O O . ILE A 1 18 ? 8.951 10.052 5.013 1.00 52.54 18 ILE A O 9
ATOM 7293 N N . ASN A 1 19 ? 10.218 8.218 5.308 1.00 25.11 19 ASN A N 9
ATOM 7294 C CA . ASN A 1 19 ? 10.563 8.544 6.687 1.00 4.31 19 ASN A CA 9
ATOM 7295 C C . ASN A 1 19 ? 11.254 9.902 6.768 1.00 3.21 19 ASN A C 9
ATOM 7296 O O . ASN A 1 19 ? 11.215 10.569 7.801 1.00 0.25 19 ASN A O 9
ATOM 7307 N N . ALA A 1 20 ? 11.886 10.305 5.670 1.00 21.15 20 ALA A N 9
ATOM 7308 C CA . ALA A 1 20 ? 12.583 11.584 5.616 1.00 23.21 20 ALA A CA 9
ATOM 7309 C C . ALA A 1 20 ? 11.607 12.747 5.754 1.00 4.43 20 ALA A C 9
ATOM 7310 O O . ALA A 1 20 ? 12.000 13.862 6.097 1.00 34.24 20 ALA A O 9
ATOM 7317 N N . GLY A 1 21 ? 10.333 12.481 5.484 1.00 62.42 21 GLY A N 9
ATOM 7318 C CA . GLY A 1 21 ? 9.321 13.516 5.583 1.00 42.11 21 GLY A CA 9
ATOM 7319 C C . GLY A 1 21 ? 9.174 14.307 4.298 1.00 13.45 21 GLY A C 9
ATOM 7320 O O . GLY A 1 21 ? 8.564 15.377 4.286 1.00 12.52 21 GLY A O 9
ATOM 7324 N N . LEU A 1 22 ? 9.734 13.782 3.215 1.00 42.55 22 LEU A N 9
ATOM 7325 C CA . LEU A 1 22 ? 9.664 14.448 1.918 1.00 32.12 22 LEU A CA 9
ATOM 7326 C C . LEU A 1 22 ? 8.274 14.303 1.307 1.00 50.14 22 LEU A C 9
ATOM 7327 O O . LEU A 1 22 ? 7.542 13.362 1.615 1.00 24.32 22 LEU A O 9
ATOM 7343 N N . THR A 1 23 ? 7.916 15.241 0.435 1.00 14.23 23 THR A N 9
ATOM 7344 C CA . THR A 1 23 ? 6.615 15.218 -0.221 1.00 35.11 23 THR A CA 9
ATOM 7345 C C . THR A 1 23 ? 6.635 14.318 -1.451 1.00 43.43 23 THR A C 9
ATOM 7346 O O . THR A 1 23 ? 7.699 14.009 -1.988 1.00 72.55 23 THR A O 9
ATOM 7357 N N . VAL A 1 24 ? 5.453 13.902 -1.894 1.00 62.13 24 VAL A N 9
ATOM 7358 C CA . VAL A 1 24 ? 5.336 13.039 -3.064 1.00 33.24 24 VAL A CA 9
ATOM 7359 C C . VAL A 1 24 ? 6.103 13.613 -4.249 1.00 70.45 24 VAL A C 9
ATOM 7360 O O . VAL A 1 24 ? 6.595 12.873 -5.101 1.00 30.15 24 VAL A O 9
ATOM 7373 N N . GLY A 1 25 ? 6.202 14.938 -4.299 1.00 34.34 25 GLY A N 9
ATOM 7374 C CA . GLY A 1 25 ? 6.911 15.589 -5.384 1.00 51.02 25 GLY A CA 9
ATOM 7375 C C . GLY A 1 25 ? 8.315 15.048 -5.567 1.00 30.34 25 GLY A C 9
ATOM 7376 O O . GLY A 1 25 ? 8.716 14.707 -6.679 1.00 64.32 25 GLY A O 9
ATOM 7380 N N . SER A 1 26 ? 9.064 14.970 -4.472 1.00 5.03 26 SER A N 9
ATOM 7381 C CA . SER A 1 26 ? 10.434 14.472 -4.517 1.00 21.43 26 SER A CA 9
ATOM 7382 C C . SER A 1 26 ? 10.457 12.969 -4.781 1.00 0.14 26 SER A C 9
ATOM 7383 O O . SER A 1 26 ? 11.400 12.447 -5.377 1.00 13.05 26 SER A O 9
ATOM 7391 N N . ILE A 1 27 ? 9.413 12.280 -4.333 1.00 11.25 27 ILE A N 9
ATOM 7392 C CA . ILE A 1 27 ? 9.312 10.838 -4.521 1.00 0.33 27 ILE A CA 9
ATOM 7393 C C . ILE A 1 27 ? 9.307 10.476 -6.002 1.00 51.30 27 ILE A C 9
ATOM 7394 O O . ILE A 1 27 ? 10.053 9.600 -6.440 1.00 3.13 27 ILE A O 9
ATOM 7410 N N . ILE A 1 28 ? 8.462 11.157 -6.769 1.00 3.41 28 ILE A N 9
ATOM 7411 C CA . ILE A 1 28 ? 8.362 10.910 -8.202 1.00 25.52 28 ILE A CA 9
ATOM 7412 C C . ILE A 1 28 ? 9.721 11.051 -8.880 1.00 52.32 28 ILE A C 9
ATOM 7413 O O . ILE A 1 28 ? 10.016 10.357 -9.853 1.00 12.10 28 ILE A O 9
ATOM 7429 N N . SER A 1 29 ? 10.545 11.954 -8.359 1.00 1.32 29 SER A N 9
ATOM 7430 C CA . SER A 1 29 ? 11.872 12.189 -8.915 1.00 65.02 29 SER A CA 9
ATOM 7431 C C . SER A 1 29 ? 12.714 10.917 -8.868 1.00 0.33 29 SER A C 9
ATOM 7432 O O . SER A 1 29 ? 13.292 10.505 -9.874 1.00 22.24 29 SER A O 9
ATOM 7440 N N . ILE A 1 30 ? 12.777 10.301 -7.692 1.00 44.02 30 ILE A N 9
ATOM 7441 C CA . ILE A 1 30 ? 13.547 9.076 -7.513 1.00 52.10 30 ILE A CA 9
ATOM 7442 C C . ILE A 1 30 ? 12.800 7.871 -8.074 1.00 60.21 30 ILE A C 9
ATOM 7443 O O . ILE A 1 30 ? 13.409 6.864 -8.439 1.00 33.24 30 ILE A O 9
ATOM 7459 N N . LEU A 1 31 ? 11.478 7.980 -8.143 1.00 11.54 31 LEU A N 9
ATOM 7460 C CA . LEU A 1 31 ? 10.646 6.900 -8.662 1.00 4.03 31 LEU A CA 9
ATOM 7461 C C . LEU A 1 31 ? 11.018 6.572 -10.104 1.00 62.41 31 LEU A C 9
ATOM 7462 O O . LEU A 1 31 ? 10.840 5.443 -10.560 1.00 44.02 31 LEU A O 9
ATOM 7478 N N . GLY A 1 32 ? 11.538 7.566 -10.817 1.00 51.42 32 GLY A N 9
ATOM 7479 C CA . GLY A 1 32 ? 11.929 7.362 -12.200 1.00 11.52 32 GLY A CA 9
ATOM 7480 C C . GLY A 1 32 ? 11.329 8.398 -13.131 1.00 20.44 32 GLY A C 9
ATOM 7481 O O . GLY A 1 32 ? 11.980 8.848 -14.072 1.00 64.32 32 GLY A O 9
ATOM 7485 N N . GLY A 1 33 ? 10.082 8.776 -12.868 1.00 34.31 33 GLY A N 9
ATOM 7486 C CA . GLY A 1 33 ? 9.414 9.760 -13.699 1.00 40.14 33 GLY A CA 9
ATOM 7487 C C . GLY A 1 33 ? 8.130 9.231 -14.306 1.00 54.22 33 GLY A C 9
ATOM 7488 O O . GLY A 1 33 ? 7.894 8.023 -14.325 1.00 25.04 33 GLY A O 9
ATOM 7492 N N . VAL A 1 34 ? 7.294 10.138 -14.803 1.00 44.11 34 VAL A N 9
ATOM 7493 C CA . VAL A 1 34 ? 6.026 9.757 -15.413 1.00 62.40 34 VAL A CA 9
ATOM 7494 C C . VAL A 1 34 ? 5.220 8.855 -14.486 1.00 33.44 34 VAL A C 9
ATOM 7495 O O . VAL A 1 34 ? 4.411 8.043 -14.938 1.00 1.30 34 VAL A O 9
ATOM 7508 N N . THR A 1 35 ? 5.444 9.001 -13.183 1.00 44.45 35 THR A N 9
ATOM 7509 C CA . THR A 1 35 ? 4.740 8.200 -12.191 1.00 75.11 35 THR A CA 9
ATOM 7510 C C . THR A 1 35 ? 3.432 8.865 -11.775 1.00 63.32 35 THR A C 9
ATOM 7511 O O . THR A 1 35 ? 2.787 8.442 -10.816 1.00 32.01 35 THR A O 9
ATOM 7522 N N . VAL A 1 36 ? 3.046 9.908 -12.503 1.00 63.33 36 VAL A N 9
ATOM 7523 C CA . VAL A 1 36 ? 1.814 10.630 -12.211 1.00 2.32 36 VAL A CA 9
ATOM 7524 C C . VAL A 1 36 ? 0.632 9.675 -12.094 1.00 13.35 36 VAL A C 9
ATOM 7525 O O . VAL A 1 36 ? 0.096 9.207 -13.097 1.00 42.44 36 VAL A O 9
ATOM 7538 N N . GLY A 1 37 ? 0.228 9.390 -10.859 1.00 42.10 37 GLY A N 9
ATOM 7539 C CA . GLY A 1 37 ? -0.889 8.492 -10.633 1.00 11.24 37 GLY A CA 9
ATOM 7540 C C . GLY A 1 37 ? -0.935 7.971 -9.210 1.00 63.51 37 GLY A C 9
ATOM 7541 O O . GLY A 1 37 ? -1.889 8.230 -8.476 1.00 73.40 37 GLY A O 9
ATOM 7545 N N . LEU A 1 38 ? 0.098 7.232 -8.819 1.00 41.13 38 LEU A N 9
ATOM 7546 C CA . LEU A 1 38 ? 0.172 6.671 -7.475 1.00 31.41 38 LEU A CA 9
ATOM 7547 C C . LEU A 1 38 ? 0.317 7.774 -6.431 1.00 74.52 38 LEU A C 9
ATOM 7548 O O . LEU A 1 38 ? 0.142 7.538 -5.236 1.00 34.42 38 LEU A O 9
ATOM 7564 N N . SER A 1 39 ? 0.635 8.979 -6.892 1.00 20.01 39 SER A N 9
ATOM 7565 C CA . SER A 1 39 ? 0.805 10.119 -5.998 1.00 74.41 39 SER A CA 9
ATOM 7566 C C . SER A 1 39 ? -0.406 10.276 -5.083 1.00 51.32 39 SER A C 9
ATOM 7567 O O . SER A 1 39 ? -0.266 10.442 -3.872 1.00 42.43 39 SER A O 9
ATOM 7575 N N . GLY A 1 40 ? -1.597 10.223 -5.673 1.00 23.02 40 GLY A N 9
ATOM 7576 C CA . GLY A 1 40 ? -2.815 10.362 -4.897 1.00 74.42 40 GLY A CA 9
ATOM 7577 C C . GLY A 1 40 ? -2.932 9.314 -3.808 1.00 3.02 40 GLY A C 9
ATOM 7578 O O . GLY A 1 40 ? -3.677 9.490 -2.844 1.00 53.01 40 GLY A O 9
ATOM 7582 N N . VAL A 1 41 ? -2.194 8.219 -3.961 1.00 4.14 41 VAL A N 9
ATOM 7583 C CA . VAL A 1 41 ? -2.217 7.138 -2.982 1.00 54.42 41 VAL A CA 9
ATOM 7584 C C . VAL A 1 41 ? -1.087 7.289 -1.970 1.00 35.42 41 VAL A C 9
ATOM 7585 O O . VAL A 1 41 ? -1.255 6.989 -0.787 1.00 61.04 41 VAL A O 9
ATOM 7598 N N . PHE A 1 42 ? 0.064 7.755 -2.441 1.00 50.05 42 PHE A N 9
ATOM 7599 C CA . PHE A 1 42 ? 1.223 7.945 -1.577 1.00 42.04 42 PHE A CA 9
ATOM 7600 C C . PHE A 1 42 ? 0.867 8.811 -0.372 1.00 64.14 42 PHE A C 9
ATOM 7601 O O . PHE A 1 42 ? 1.181 8.468 0.768 1.00 33.11 42 PHE A O 9
ATOM 7618 N N . THR A 1 43 ? 0.210 9.937 -0.634 1.00 24.14 43 THR A N 9
ATOM 7619 C CA . THR A 1 43 ? -0.187 10.853 0.427 1.00 10.55 43 THR A CA 9
ATOM 7620 C C . THR A 1 43 ? -1.007 10.137 1.494 1.00 13.32 43 THR A C 9
ATOM 7621 O O . THR A 1 43 ? -0.762 10.296 2.690 1.00 55.34 43 THR A O 9
ATOM 7632 N N . ALA A 1 44 ? -1.981 9.348 1.054 1.00 74.41 44 ALA A N 9
ATOM 7633 C CA . ALA A 1 44 ? -2.836 8.605 1.972 1.00 70.55 44 ALA A CA 9
ATOM 7634 C C . ALA A 1 44 ? -2.022 7.620 2.805 1.00 51.42 44 ALA A C 9
ATOM 7635 O O . ALA A 1 44 ? -2.344 7.358 3.964 1.00 45.51 44 ALA A O 9
ATOM 7642 N N . VAL A 1 45 ? -0.967 7.077 2.207 1.00 44.13 45 VAL A N 9
ATOM 7643 C CA . VAL A 1 45 ? -0.106 6.122 2.894 1.00 31.41 45 VAL A CA 9
ATOM 7644 C C . VAL A 1 45 ? 0.700 6.801 3.995 1.00 1.31 45 VAL A C 9
ATOM 7645 O O . VAL A 1 45 ? 0.760 6.317 5.125 1.00 2.05 45 VAL A O 9
ATOM 7658 N N . LYS A 1 46 ? 1.319 7.928 3.658 1.00 63.40 46 LYS A N 9
ATOM 7659 C CA . LYS A 1 46 ? 2.122 8.677 4.618 1.00 74.15 46 LYS A CA 9
ATOM 7660 C C . LYS A 1 46 ? 1.330 8.950 5.893 1.00 42.14 46 LYS A C 9
ATOM 7661 O O . LYS A 1 46 ? 1.855 8.827 6.999 1.00 64.44 46 LYS A O 9
ATOM 7680 N N . ALA A 1 47 ? 0.064 9.320 5.730 1.00 3.50 47 ALA A N 9
ATOM 7681 C CA . ALA A 1 47 ? -0.800 9.607 6.868 1.00 0.32 47 ALA A CA 9
ATOM 7682 C C . ALA A 1 47 ? -0.977 8.374 7.748 1.00 44.31 47 ALA A C 9
ATOM 7683 O O . ALA A 1 47 ? -0.985 8.472 8.975 1.00 60.54 47 ALA A O 9
ATOM 7690 N N . ALA A 1 48 ? -1.118 7.215 7.113 1.00 51.51 48 ALA A N 9
ATOM 7691 C CA . ALA A 1 48 ? -1.293 5.963 7.838 1.00 13.42 48 ALA A CA 9
ATOM 7692 C C . ALA A 1 48 ? -0.135 5.719 8.799 1.00 23.20 48 ALA A C 9
ATOM 7693 O O . ALA A 1 48 ? -0.307 5.099 9.849 1.00 72.53 48 ALA A O 9
ATOM 7700 N N . ILE A 1 49 ? 1.045 6.209 8.433 1.00 32.11 49 ILE A N 9
ATOM 7701 C CA . ILE A 1 49 ? 2.231 6.043 9.263 1.00 2.35 49 ILE A CA 9
ATOM 7702 C C . ILE A 1 49 ? 2.005 6.604 10.663 1.00 20.04 49 ILE A C 9
ATOM 7703 O O . ILE A 1 49 ? 2.167 5.899 11.659 1.00 73.00 49 ILE A O 9
ATOM 7719 N N . ALA A 1 50 ? 1.628 7.877 10.731 1.00 23.43 50 ALA A N 9
ATOM 7720 C CA . ALA A 1 50 ? 1.376 8.531 12.009 1.00 53.31 50 ALA A CA 9
ATOM 7721 C C . ALA A 1 50 ? 0.184 7.902 12.722 1.00 30.12 50 ALA A C 9
ATOM 7722 O O . ALA A 1 50 ? 0.051 8.006 13.942 1.00 51.22 50 ALA A O 9
ATOM 7729 N N . LYS A 1 51 ? -0.682 7.249 11.954 1.00 24.55 51 LYS A N 9
ATOM 7730 C CA . LYS A 1 51 ? -1.863 6.601 12.512 1.00 1.13 51 LYS A CA 9
ATOM 7731 C C . LYS A 1 51 ? -1.493 5.287 13.192 1.00 30.24 51 LYS A C 9
ATOM 7732 O O . LYS A 1 51 ? -1.937 5.008 14.306 1.00 74.25 51 LYS A O 9
ATOM 7751 N N . GLN A 1 52 ? -0.677 4.485 12.516 1.00 3.01 52 GLN A N 9
ATOM 7752 C CA . GLN A 1 52 ? -0.247 3.201 13.057 1.00 72.22 52 GLN A CA 9
ATOM 7753 C C . GLN A 1 52 ? 1.275 3.111 13.103 1.00 54.12 52 GLN A C 9
ATOM 7754 O O . GLN A 1 52 ? 1.874 3.100 14.177 1.00 34.23 52 GLN A O 9
ATOM 7768 N N . GLY A 1 53 ? 1.895 3.047 11.928 1.00 33.13 53 GLY A N 9
ATOM 7769 C CA . GLY A 1 53 ? 3.341 2.958 11.857 1.00 5.31 53 GLY A CA 9
ATOM 7770 C C . GLY A 1 53 ? 3.840 2.737 10.443 1.00 71.12 53 GLY A C 9
ATOM 7771 O O . GLY A 1 53 ? 3.110 2.226 9.593 1.00 34.23 53 GLY A O 9
ATOM 7775 N N . ILE A 1 54 ? 5.086 3.124 10.189 1.00 75.51 54 ILE A N 9
ATOM 7776 C CA . ILE A 1 54 ? 5.680 2.965 8.867 1.00 33.34 54 ILE A CA 9
ATOM 7777 C C . ILE A 1 54 ? 5.529 1.533 8.366 1.00 65.44 54 ILE A C 9
ATOM 7778 O O . ILE A 1 54 ? 5.371 1.296 7.168 1.00 63.22 54 ILE A O 9
ATOM 7794 N N . LYS A 1 55 ? 5.578 0.579 9.290 1.00 2.51 55 LYS A N 9
ATOM 7795 C CA . LYS A 1 55 ? 5.444 -0.831 8.944 1.00 44.43 55 LYS A CA 9
ATOM 7796 C C . LYS A 1 55 ? 4.149 -1.082 8.179 1.00 61.44 55 LYS A C 9
ATOM 7797 O O . LYS A 1 55 ? 4.121 -1.860 7.224 1.00 14.32 55 LYS A O 9
ATOM 7816 N N . LYS A 1 56 ? 3.079 -0.419 8.602 1.00 35.23 56 LYS A N 9
ATOM 7817 C CA . LYS A 1 56 ? 1.780 -0.568 7.956 1.00 61.41 56 LYS A CA 9
ATOM 7818 C C . LYS A 1 56 ? 1.815 -0.023 6.532 1.00 43.50 56 LYS A C 9
ATOM 7819 O O . LYS A 1 56 ? 1.211 -0.592 5.624 1.00 53.11 56 LYS A O 9
ATOM 7838 N N . ALA A 1 57 ? 2.528 1.083 6.344 1.00 3.35 57 ALA A N 9
ATOM 7839 C CA . ALA A 1 57 ? 2.645 1.703 5.030 1.00 10.35 57 ALA A CA 9
ATOM 7840 C C . ALA A 1 57 ? 3.177 0.712 4.001 1.00 3.21 57 ALA A C 9
ATOM 7841 O O . ALA A 1 57 ? 2.786 0.745 2.834 1.00 40.21 57 ALA A O 9
ATOM 7848 N N . ILE A 1 58 ? 4.071 -0.167 4.440 1.00 21.24 58 ILE A N 9
ATOM 7849 C CA . ILE A 1 58 ? 4.656 -1.168 3.556 1.00 2.44 58 ILE A CA 9
ATOM 7850 C C . ILE A 1 58 ? 3.576 -2.021 2.901 1.00 51.14 58 ILE A C 9
ATOM 7851 O O . ILE A 1 58 ? 3.502 -2.111 1.676 1.00 70.35 58 ILE A O 9
ATOM 7867 N N . GLN A 1 59 ? 2.739 -2.643 3.725 1.00 63.10 59 GLN A N 9
ATOM 7868 C CA . GLN A 1 59 ? 1.662 -3.488 3.224 1.00 32.34 59 GLN A CA 9
ATOM 7869 C C . GLN A 1 59 ? 0.742 -2.704 2.294 1.00 0.14 59 GLN A C 9
ATOM 7870 O O . GLN A 1 59 ? 0.107 -3.274 1.406 1.00 31.12 59 GLN A O 9
ATOM 7884 N N . LEU A 1 60 ? 0.675 -1.394 2.504 1.00 53.11 60 LEU A N 9
ATOM 7885 C CA . LEU A 1 60 ? -0.168 -0.530 1.684 1.00 31.22 60 LEU A CA 9
ATOM 7886 C C . LEU A 1 60 ? 0.333 -0.488 0.244 1.00 2.13 60 LEU A C 9
ATOM 7887 O O . LEU A 1 60 ? -0.456 -0.518 -0.700 1.00 31.33 60 LEU A O 9
ATOM 7903 N N . LEU A 1 1 ? 1.353 -0.107 0.103 1.00 1.41 1 LEU A N 10
ATOM 7904 C CA . LEU A 1 1 ? 2.195 -0.062 -1.088 1.00 33.33 1 LEU A CA 10
ATOM 7905 C C . LEU A 1 1 ? 2.138 -1.385 -1.844 1.00 73.44 1 LEU A C 10
ATOM 7906 O O . LEU A 1 1 ? 1.847 -1.417 -3.040 1.00 43.23 1 LEU A O 10
ATOM 7922 N N . VAL A 1 2 ? 2.415 -2.477 -1.139 1.00 32.33 2 VAL A N 10
ATOM 7923 C CA . VAL A 1 2 ? 2.392 -3.804 -1.743 1.00 32.24 2 VAL A CA 10
ATOM 7924 C C . VAL A 1 2 ? 0.997 -4.154 -2.248 1.00 52.35 2 VAL A C 10
ATOM 7925 O O . VAL A 1 2 ? 0.828 -4.578 -3.391 1.00 40.43 2 VAL A O 10
ATOM 7938 N N . ALA A 1 3 ? -0.001 -3.972 -1.389 1.00 62.33 3 ALA A N 10
ATOM 7939 C CA . ALA A 1 3 ? -1.382 -4.266 -1.750 1.00 13.12 3 ALA A CA 10
ATOM 7940 C C . ALA A 1 3 ? -1.865 -3.349 -2.869 1.00 4.24 3 ALA A C 10
ATOM 7941 O O . ALA A 1 3 ? -2.719 -3.728 -3.670 1.00 45.25 3 ALA A O 10
ATOM 7948 N N . TYR A 1 4 ? -1.313 -2.141 -2.916 1.00 71.32 4 TYR A N 10
ATOM 7949 C CA . TYR A 1 4 ? -1.690 -1.169 -3.935 1.00 43.22 4 TYR A CA 10
ATOM 7950 C C . TYR A 1 4 ? -1.096 -1.542 -5.290 1.00 52.03 4 TYR A C 10
ATOM 7951 O O . TYR A 1 4 ? -1.803 -1.601 -6.295 1.00 71.04 4 TYR A O 10
ATOM 7969 N N . GLY A 1 5 ? 0.209 -1.794 -5.308 1.00 42.13 5 GLY A N 10
ATOM 7970 C CA . GLY A 1 5 ? 0.877 -2.159 -6.544 1.00 3.13 5 GLY A CA 10
ATOM 7971 C C . GLY A 1 5 ? 2.385 -2.029 -6.448 1.00 55.22 5 GLY A C 10
ATOM 7972 O O . GLY A 1 5 ? 3.120 -2.724 -7.150 1.00 52.53 5 GLY A O 10
ATOM 7976 N N . ILE A 1 6 ? 2.846 -1.136 -5.579 1.00 53.10 6 ILE A N 10
ATOM 7977 C CA . ILE A 1 6 ? 4.275 -0.917 -5.395 1.00 40.03 6 ILE A CA 10
ATOM 7978 C C . ILE A 1 6 ? 4.985 -2.211 -5.013 1.00 73.40 6 ILE A C 10
ATOM 7979 O O . ILE A 1 6 ? 4.485 -2.989 -4.201 1.00 14.12 6 ILE A O 10
ATOM 7995 N N . ALA A 1 7 ? 6.154 -2.435 -5.603 1.00 44.01 7 ALA A N 10
ATOM 7996 C CA . ALA A 1 7 ? 6.935 -3.633 -5.322 1.00 23.14 7 ALA A CA 10
ATOM 7997 C C . ALA A 1 7 ? 7.126 -3.824 -3.821 1.00 4.22 7 ALA A C 10
ATOM 7998 O O . ALA A 1 7 ? 7.292 -2.855 -3.080 1.00 33.44 7 ALA A O 10
ATOM 8005 N N . GLN A 1 8 ? 7.102 -5.078 -3.380 1.00 51.44 8 GLN A N 10
ATOM 8006 C CA . GLN A 1 8 ? 7.271 -5.394 -1.967 1.00 42.21 8 GLN A CA 10
ATOM 8007 C C . GLN A 1 8 ? 8.689 -5.075 -1.504 1.00 13.41 8 GLN A C 10
ATOM 8008 O O . GLN A 1 8 ? 8.890 -4.525 -0.422 1.00 0.12 8 GLN A O 10
ATOM 8022 N N . GLY A 1 9 ? 9.669 -5.424 -2.331 1.00 44.12 9 GLY A N 10
ATOM 8023 C CA . GLY A 1 9 ? 11.056 -5.167 -1.988 1.00 71.23 9 GLY A CA 10
ATOM 8024 C C . GLY A 1 9 ? 11.386 -3.688 -1.977 1.00 10.21 9 GLY A C 10
ATOM 8025 O O . GLY A 1 9 ? 12.063 -3.201 -1.070 1.00 71.24 9 GLY A O 10
ATOM 8029 N N . THR A 1 10 ? 10.908 -2.968 -2.988 1.00 24.51 10 THR A N 10
ATOM 8030 C CA . THR A 1 10 ? 11.159 -1.537 -3.093 1.00 13.45 10 THR A CA 10
ATOM 8031 C C . THR A 1 10 ? 10.290 -0.754 -2.114 1.00 43.34 10 THR A C 10
ATOM 8032 O O . THR A 1 10 ? 10.645 0.350 -1.701 1.00 21.33 10 THR A O 10
ATOM 8043 N N . ALA A 1 11 ? 9.151 -1.332 -1.748 1.00 3.02 11 ALA A N 10
ATOM 8044 C CA . ALA A 1 11 ? 8.234 -0.689 -0.816 1.00 14.03 11 ALA A CA 10
ATOM 8045 C C . ALA A 1 11 ? 8.961 -0.235 0.445 1.00 12.53 11 ALA A C 10
ATOM 8046 O O . ALA A 1 11 ? 8.673 0.832 0.988 1.00 65.05 11 ALA A O 10
ATOM 8053 N N . GLU A 1 12 ? 9.903 -1.051 0.907 1.00 72.35 12 GLU A N 10
ATOM 8054 C CA . GLU A 1 12 ? 10.669 -0.732 2.105 1.00 25.32 12 GLU A CA 10
ATOM 8055 C C . GLU A 1 12 ? 11.654 0.402 1.836 1.00 52.24 12 GLU A C 10
ATOM 8056 O O . GLU A 1 12 ? 11.937 1.217 2.715 1.00 75.34 12 GLU A O 10
ATOM 8068 N N . LYS A 1 13 ? 12.174 0.449 0.614 1.00 74.43 13 LYS A N 10
ATOM 8069 C CA . LYS A 1 13 ? 13.126 1.482 0.226 1.00 51.34 13 LYS A CA 10
ATOM 8070 C C . LYS A 1 13 ? 12.446 2.845 0.143 1.00 1.23 13 LYS A C 10
ATOM 8071 O O . LYS A 1 13 ? 12.882 3.807 0.777 1.00 71.24 13 LYS A O 10
ATOM 8090 N N . VAL A 1 14 ? 11.375 2.921 -0.640 1.00 72.10 14 VAL A N 10
ATOM 8091 C CA . VAL A 1 14 ? 10.633 4.166 -0.803 1.00 20.43 14 VAL A CA 10
ATOM 8092 C C . VAL A 1 14 ? 10.244 4.754 0.549 1.00 52.03 14 VAL A C 10
ATOM 8093 O O . VAL A 1 14 ? 10.323 5.965 0.757 1.00 25.30 14 VAL A O 10
ATOM 8106 N N . VAL A 1 15 ? 9.822 3.889 1.466 1.00 64.34 15 VAL A N 10
ATOM 8107 C CA . VAL A 1 15 ? 9.422 4.322 2.799 1.00 51.02 15 VAL A CA 10
ATOM 8108 C C . VAL A 1 15 ? 10.553 5.068 3.497 1.00 1.21 15 VAL A C 10
ATOM 8109 O O . VAL A 1 15 ? 10.335 6.110 4.115 1.00 52.42 15 VAL A O 10
ATOM 8122 N N . SER A 1 16 ? 11.763 4.528 3.394 1.00 22.24 16 SER A N 10
ATOM 8123 C CA . SER A 1 16 ? 12.930 5.141 4.019 1.00 34.31 16 SER A CA 10
ATOM 8124 C C . SER A 1 16 ? 13.067 6.601 3.598 1.00 62.41 16 SER A C 10
ATOM 8125 O O . SER A 1 16 ? 13.495 7.448 4.383 1.00 33.11 16 SER A O 10
ATOM 8133 N N . LEU A 1 17 ? 12.702 6.887 2.353 1.00 11.54 17 LEU A N 10
ATOM 8134 C CA . LEU A 1 17 ? 12.784 8.245 1.826 1.00 52.04 17 LEU A CA 10
ATOM 8135 C C . LEU A 1 17 ? 11.716 9.138 2.451 1.00 64.43 17 LEU A C 10
ATOM 8136 O O . LEU A 1 17 ? 11.903 10.348 2.580 1.00 25.32 17 LEU A O 10
ATOM 8152 N N . ILE A 1 18 ? 10.599 8.532 2.838 1.00 51.10 18 ILE A N 10
ATOM 8153 C CA . ILE A 1 18 ? 9.504 9.272 3.453 1.00 75.34 18 ILE A CA 10
ATOM 8154 C C . ILE A 1 18 ? 9.919 9.850 4.801 1.00 21.00 18 ILE A C 10
ATOM 8155 O O . ILE A 1 18 ? 9.540 10.966 5.152 1.00 12.24 18 ILE A O 10
ATOM 8171 N N . ASN A 1 19 ? 10.703 9.083 5.552 1.00 72.44 19 ASN A N 10
ATOM 8172 C CA . ASN A 1 19 ? 11.172 9.519 6.862 1.00 53.22 19 ASN A CA 10
ATOM 8173 C C . ASN A 1 19 ? 11.965 10.818 6.751 1.00 63.54 19 ASN A C 10
ATOM 8174 O O . ASN A 1 19 ? 12.101 11.559 7.723 1.00 13.21 19 ASN A O 10
ATOM 8185 N N . ALA A 1 20 ? 12.487 11.085 5.558 1.00 1.41 20 ALA A N 10
ATOM 8186 C CA . ALA A 1 20 ? 13.265 12.295 5.319 1.00 74.24 20 ALA A CA 10
ATOM 8187 C C . ALA A 1 20 ? 12.401 13.542 5.474 1.00 43.25 20 ALA A C 10
ATOM 8188 O O . ALA A 1 20 ? 12.913 14.642 5.675 1.00 4.43 20 ALA A O 10
ATOM 8195 N N . GLY A 1 21 ? 11.087 13.363 5.377 1.00 63.21 21 GLY A N 10
ATOM 8196 C CA . GLY A 1 21 ? 10.174 14.483 5.508 1.00 20.10 21 GLY A CA 10
ATOM 8197 C C . GLY A 1 21 ? 9.810 15.094 4.169 1.00 34.53 21 GLY A C 10
ATOM 8198 O O . GLY A 1 21 ? 8.956 15.979 4.094 1.00 63.32 21 GLY A O 10
ATOM 8202 N N . LEU A 1 22 ? 10.458 14.622 3.110 1.00 52.21 22 LEU A N 10
ATOM 8203 C CA . LEU A 1 22 ? 10.199 15.129 1.767 1.00 74.24 22 LEU A CA 10
ATOM 8204 C C . LEU A 1 22 ? 8.797 14.746 1.301 1.00 2.24 22 LEU A C 10
ATOM 8205 O O . LEU A 1 22 ? 8.318 13.646 1.577 1.00 30.30 22 LEU A O 10
ATOM 8221 N N . THR A 1 23 ? 8.144 15.661 0.592 1.00 42.41 23 THR A N 10
ATOM 8222 C CA . THR A 1 23 ? 6.798 15.420 0.087 1.00 5.11 23 THR A CA 10
ATOM 8223 C C . THR A 1 23 ? 6.825 14.510 -1.136 1.00 11.23 23 THR A C 10
ATOM 8224 O O . THR A 1 23 ? 7.890 14.204 -1.671 1.00 62.41 23 THR A O 10
ATOM 8235 N N . VAL A 1 24 ? 5.646 14.081 -1.574 1.00 55.31 24 VAL A N 10
ATOM 8236 C CA . VAL A 1 24 ? 5.533 13.207 -2.736 1.00 5.42 24 VAL A CA 10
ATOM 8237 C C . VAL A 1 24 ? 6.295 13.777 -3.927 1.00 61.14 24 VAL A C 10
ATOM 8238 O O . VAL A 1 24 ? 6.797 13.034 -4.769 1.00 70.35 24 VAL A O 10
ATOM 8251 N N . GLY A 1 25 ? 6.378 15.103 -3.992 1.00 34.55 25 GLY A N 10
ATOM 8252 C CA . GLY A 1 25 ? 7.080 15.750 -5.084 1.00 2.02 25 GLY A CA 10
ATOM 8253 C C . GLY A 1 25 ? 8.491 15.224 -5.259 1.00 31.24 25 GLY A C 10
ATOM 8254 O O . GLY A 1 25 ? 8.968 15.068 -6.383 1.00 34.53 25 GLY A O 10
ATOM 8258 N N . SER A 1 26 ? 9.162 14.951 -4.144 1.00 14.21 26 SER A N 10
ATOM 8259 C CA . SER A 1 26 ? 10.529 14.445 -4.179 1.00 34.23 26 SER A CA 10
ATOM 8260 C C . SER A 1 26 ? 10.563 13.007 -4.689 1.00 54.40 26 SER A C 10
ATOM 8261 O O . SER A 1 26 ? 11.525 12.588 -5.332 1.00 44.42 26 SER A O 10
ATOM 8269 N N . ILE A 1 27 ? 9.505 12.258 -4.397 1.00 62.42 27 ILE A N 10
ATOM 8270 C CA . ILE A 1 27 ? 9.413 10.868 -4.827 1.00 32.21 27 ILE A CA 10
ATOM 8271 C C . ILE A 1 27 ? 9.437 10.760 -6.348 1.00 34.12 27 ILE A C 10
ATOM 8272 O O . ILE A 1 27 ? 10.166 9.943 -6.911 1.00 2.22 27 ILE A O 10
ATOM 8288 N N . ILE A 1 28 ? 8.635 11.590 -7.007 1.00 4.21 28 ILE A N 10
ATOM 8289 C CA . ILE A 1 28 ? 8.567 11.590 -8.463 1.00 11.01 28 ILE A CA 10
ATOM 8290 C C . ILE A 1 28 ? 9.926 11.906 -9.077 1.00 64.12 28 ILE A C 10
ATOM 8291 O O . ILE A 1 28 ? 10.293 11.356 -10.116 1.00 15.11 28 ILE A O 10
ATOM 8307 N N . SER A 1 29 ? 10.671 12.794 -8.427 1.00 44.21 29 SER A N 10
ATOM 8308 C CA . SER A 1 29 ? 11.991 13.185 -8.910 1.00 55.22 29 SER A CA 10
ATOM 8309 C C . SER A 1 29 ? 12.925 11.981 -8.973 1.00 61.11 29 SER A C 10
ATOM 8310 O O . SER A 1 29 ? 13.798 11.903 -9.838 1.00 52.44 29 SER A O 10
ATOM 8318 N N . ILE A 1 30 ? 12.735 11.044 -8.050 1.00 63.03 30 ILE A N 10
ATOM 8319 C CA . ILE A 1 30 ? 13.560 9.843 -8.001 1.00 33.01 30 ILE A CA 10
ATOM 8320 C C . ILE A 1 30 ? 13.141 8.844 -9.074 1.00 52.12 30 ILE A C 10
ATOM 8321 O O . ILE A 1 30 ? 13.958 8.410 -9.887 1.00 23.11 30 ILE A O 10
ATOM 8337 N N . LEU A 1 31 ? 11.862 8.484 -9.073 1.00 0.41 31 LEU A N 10
ATOM 8338 C CA . LEU A 1 31 ? 11.333 7.537 -10.048 1.00 54.41 31 LEU A CA 10
ATOM 8339 C C . LEU A 1 31 ? 11.684 7.966 -11.469 1.00 61.43 31 LEU A C 10
ATOM 8340 O O . LEU A 1 31 ? 12.056 7.141 -12.303 1.00 30.10 31 LEU A O 10
ATOM 8356 N N . GLY A 1 32 ? 11.566 9.263 -11.738 1.00 34.53 32 GLY A N 10
ATOM 8357 C CA . GLY A 1 32 ? 11.876 9.778 -13.058 1.00 45.21 32 GLY A CA 10
ATOM 8358 C C . GLY A 1 32 ? 10.914 9.279 -14.117 1.00 71.41 32 GLY A C 10
ATOM 8359 O O . GLY A 1 32 ? 11.248 9.238 -15.300 1.00 63.43 32 GLY A O 10
ATOM 8363 N N . GLY A 1 33 ? 9.714 8.896 -13.691 1.00 30.31 33 GLY A N 10
ATOM 8364 C CA . GLY A 1 33 ? 8.719 8.399 -14.624 1.00 0.54 33 GLY A CA 10
ATOM 8365 C C . GLY A 1 33 ? 7.331 8.931 -14.327 1.00 74.14 33 GLY A C 10
ATOM 8366 O O . GLY A 1 33 ? 7.155 9.772 -13.445 1.00 72.44 33 GLY A O 10
ATOM 8370 N N . VAL A 1 34 ? 6.341 8.441 -15.067 1.00 52.02 34 VAL A N 10
ATOM 8371 C CA . VAL A 1 34 ? 4.961 8.872 -14.880 1.00 13.21 34 VAL A CA 10
ATOM 8372 C C . VAL A 1 34 ? 4.340 8.212 -13.654 1.00 22.30 34 VAL A C 10
ATOM 8373 O O . VAL A 1 34 ? 3.340 7.500 -13.757 1.00 24.11 34 VAL A O 10
ATOM 8386 N N . THR A 1 35 ? 4.939 8.452 -12.492 1.00 3.32 35 THR A N 10
ATOM 8387 C CA . THR A 1 35 ? 4.446 7.881 -11.245 1.00 65.41 35 THR A CA 10
ATOM 8388 C C . THR A 1 35 ? 3.375 8.767 -10.620 1.00 22.55 35 THR A C 10
ATOM 8389 O O . THR A 1 35 ? 2.928 8.520 -9.499 1.00 40.43 35 THR A O 10
ATOM 8400 N N . VAL A 1 36 ? 2.966 9.799 -11.351 1.00 24.24 36 VAL A N 10
ATOM 8401 C CA . VAL A 1 36 ? 1.946 10.721 -10.868 1.00 35.13 36 VAL A CA 10
ATOM 8402 C C . VAL A 1 36 ? 0.651 9.985 -10.540 1.00 2.13 36 VAL A C 10
ATOM 8403 O O . VAL A 1 36 ? -0.168 10.467 -9.758 1.00 60.43 36 VAL A O 10
ATOM 8416 N N . GLY A 1 37 ? 0.474 8.813 -11.143 1.00 13.44 37 GLY A N 10
ATOM 8417 C CA . GLY A 1 37 ? -0.723 8.029 -10.902 1.00 33.13 37 GLY A CA 10
ATOM 8418 C C . GLY A 1 37 ? -0.645 7.231 -9.615 1.00 5.50 37 GLY A C 10
ATOM 8419 O O . GLY A 1 37 ? -1.504 7.361 -8.742 1.00 4.02 37 GLY A O 10
ATOM 8423 N N . LEU A 1 38 ? 0.387 6.403 -9.497 1.00 21.03 38 LEU A N 10
ATOM 8424 C CA . LEU A 1 38 ? 0.574 5.579 -8.307 1.00 43.23 38 LEU A CA 10
ATOM 8425 C C . LEU A 1 38 ? 0.868 6.445 -7.086 1.00 62.32 38 LEU A C 10
ATOM 8426 O O . LEU A 1 38 ? 0.423 6.144 -5.978 1.00 44.34 38 LEU A O 10
ATOM 8442 N N . SER A 1 39 ? 1.618 7.522 -7.297 1.00 63.41 39 SER A N 10
ATOM 8443 C CA . SER A 1 39 ? 1.973 8.430 -6.213 1.00 51.43 39 SER A CA 10
ATOM 8444 C C . SER A 1 39 ? 0.723 9.024 -5.571 1.00 33.20 39 SER A C 10
ATOM 8445 O O . SER A 1 39 ? 0.758 9.491 -4.434 1.00 13.34 39 SER A O 10
ATOM 8453 N N . GLY A 1 40 ? -0.383 9.001 -6.310 1.00 24.22 40 GLY A N 10
ATOM 8454 C CA . GLY A 1 40 ? -1.629 9.539 -5.797 1.00 41.11 40 GLY A CA 10
ATOM 8455 C C . GLY A 1 40 ? -1.998 8.960 -4.446 1.00 12.12 40 GLY A C 10
ATOM 8456 O O . GLY A 1 40 ? -2.688 9.603 -3.654 1.00 63.01 40 GLY A O 10
ATOM 8460 N N . VAL A 1 41 ? -1.540 7.741 -4.181 1.00 21.31 41 VAL A N 10
ATOM 8461 C CA . VAL A 1 41 ? -1.827 7.074 -2.916 1.00 45.32 41 VAL A CA 10
ATOM 8462 C C . VAL A 1 41 ? -0.715 7.320 -1.902 1.00 34.44 41 VAL A C 10
ATOM 8463 O O . VAL A 1 41 ? -0.924 7.197 -0.694 1.00 71.14 41 VAL A O 10
ATOM 8476 N N . PHE A 1 42 ? 0.467 7.668 -2.399 1.00 74.44 42 PHE A N 10
ATOM 8477 C CA . PHE A 1 42 ? 1.612 7.930 -1.536 1.00 42.22 42 PHE A CA 10
ATOM 8478 C C . PHE A 1 42 ? 1.253 8.936 -0.446 1.00 72.41 42 PHE A C 10
ATOM 8479 O O . PHE A 1 42 ? 1.671 8.798 0.704 1.00 14.42 42 PHE A O 10
ATOM 8496 N N . THR A 1 43 ? 0.475 9.948 -0.816 1.00 51.24 43 THR A N 10
ATOM 8497 C CA . THR A 1 43 ? 0.060 10.978 0.128 1.00 50.14 43 THR A CA 10
ATOM 8498 C C . THR A 1 43 ? -0.713 10.375 1.295 1.00 73.03 43 THR A C 10
ATOM 8499 O O . THR A 1 43 ? -0.397 10.627 2.457 1.00 35.20 43 THR A O 10
ATOM 8510 N N . ALA A 1 44 ? -1.727 9.577 0.977 1.00 34.11 44 ALA A N 10
ATOM 8511 C CA . ALA A 1 44 ? -2.544 8.936 2.000 1.00 31.50 44 ALA A CA 10
ATOM 8512 C C . ALA A 1 44 ? -1.716 7.963 2.833 1.00 33.03 44 ALA A C 10
ATOM 8513 O O . ALA A 1 44 ? -2.000 7.741 4.011 1.00 71.15 44 ALA A O 10
ATOM 8520 N N . VAL A 1 45 ? -0.692 7.385 2.215 1.00 25.40 45 VAL A N 10
ATOM 8521 C CA . VAL A 1 45 ? 0.178 6.436 2.900 1.00 30.21 45 VAL A CA 10
ATOM 8522 C C . VAL A 1 45 ? 0.953 7.113 4.025 1.00 52.33 45 VAL A C 10
ATOM 8523 O O . VAL A 1 45 ? 1.192 6.518 5.075 1.00 23.15 45 VAL A O 10
ATOM 8536 N N . LYS A 1 46 ? 1.343 8.363 3.798 1.00 54.13 46 LYS A N 10
ATOM 8537 C CA . LYS A 1 46 ? 2.089 9.125 4.792 1.00 65.32 46 LYS A CA 10
ATOM 8538 C C . LYS A 1 46 ? 1.331 9.185 6.114 1.00 70.52 46 LYS A C 10
ATOM 8539 O O . LYS A 1 46 ? 1.894 8.920 7.176 1.00 41.44 46 LYS A O 10
ATOM 8558 N N . ALA A 1 47 ? 0.050 9.532 6.041 1.00 63.02 47 ALA A N 10
ATOM 8559 C CA . ALA A 1 47 ? -0.786 9.623 7.231 1.00 23.34 47 ALA A CA 10
ATOM 8560 C C . ALA A 1 47 ? -0.900 8.270 7.926 1.00 11.02 47 ALA A C 10
ATOM 8561 O O . ALA A 1 47 ? -1.057 8.199 9.145 1.00 71.13 47 ALA A O 10
ATOM 8568 N N . ALA A 1 48 ? -0.821 7.199 7.143 1.00 0.21 48 ALA A N 10
ATOM 8569 C CA . ALA A 1 48 ? -0.914 5.849 7.684 1.00 74.22 48 ALA A CA 10
ATOM 8570 C C . ALA A 1 48 ? 0.176 5.595 8.719 1.00 43.30 48 ALA A C 10
ATOM 8571 O O . ALA A 1 48 ? -0.087 5.049 9.791 1.00 71.25 48 ALA A O 10
ATOM 8578 N N . ILE A 1 49 ? 1.401 5.995 8.392 1.00 75.13 49 ILE A N 10
ATOM 8579 C CA . ILE A 1 49 ? 2.530 5.811 9.294 1.00 64.21 49 ILE A CA 10
ATOM 8580 C C . ILE A 1 49 ? 2.263 6.458 10.649 1.00 43.25 49 ILE A C 10
ATOM 8581 O O . ILE A 1 49 ? 2.386 5.815 11.690 1.00 22.23 49 ILE A O 10
ATOM 8597 N N . ALA A 1 50 ? 1.895 7.735 10.626 1.00 44.03 50 ALA A N 10
ATOM 8598 C CA . ALA A 1 50 ? 1.607 8.469 11.852 1.00 73.24 50 ALA A CA 10
ATOM 8599 C C . ALA A 1 50 ? 0.383 7.896 12.559 1.00 51.52 50 ALA A C 10
ATOM 8600 O O . ALA A 1 50 ? 0.233 8.036 13.773 1.00 74.32 50 ALA A O 10
ATOM 8607 N N . LYS A 1 51 ? -0.490 7.252 11.792 1.00 54.50 51 LYS A N 10
ATOM 8608 C CA . LYS A 1 51 ? -1.702 6.658 12.344 1.00 22.13 51 LYS A CA 10
ATOM 8609 C C . LYS A 1 51 ? -1.388 5.345 13.055 1.00 74.14 51 LYS A C 10
ATOM 8610 O O . LYS A 1 51 ? -1.946 5.053 14.112 1.00 11.11 51 LYS A O 10
ATOM 8629 N N . GLN A 1 52 ? -0.492 4.559 12.467 1.00 72.30 52 GLN A N 10
ATOM 8630 C CA . GLN A 1 52 ? -0.105 3.277 13.045 1.00 1.43 52 GLN A CA 10
ATOM 8631 C C . GLN A 1 52 ? 1.410 3.105 13.020 1.00 22.41 52 GLN A C 10
ATOM 8632 O O . GLN A 1 52 ? 2.054 3.030 14.066 1.00 50.32 52 GLN A O 10
ATOM 8646 N N . GLY A 1 53 ? 1.974 3.041 11.818 1.00 71.35 53 GLY A N 10
ATOM 8647 C CA . GLY A 1 53 ? 3.409 2.876 11.679 1.00 41.42 53 GLY A CA 10
ATOM 8648 C C . GLY A 1 53 ? 3.815 2.487 10.271 1.00 33.43 53 GLY A C 10
ATOM 8649 O O . GLY A 1 53 ? 3.007 1.952 9.511 1.00 13.21 53 GLY A O 10
ATOM 8653 N N . ILE A 1 54 ? 5.068 2.755 9.923 1.00 44.43 54 ILE A N 10
ATOM 8654 C CA . ILE A 1 54 ? 5.579 2.429 8.597 1.00 54.42 54 ILE A CA 10
ATOM 8655 C C . ILE A 1 54 ? 5.302 0.972 8.244 1.00 21.23 54 ILE A C 10
ATOM 8656 O O . ILE A 1 54 ? 5.121 0.627 7.076 1.00 12.33 54 ILE A O 10
ATOM 8672 N N . LYS A 1 55 ? 5.269 0.119 9.262 1.00 23.34 55 LYS A N 10
ATOM 8673 C CA . LYS A 1 55 ? 5.012 -1.302 9.062 1.00 35.45 55 LYS A CA 10
ATOM 8674 C C . LYS A 1 55 ? 3.737 -1.515 8.253 1.00 75.53 55 LYS A C 10
ATOM 8675 O O . LYS A 1 55 ? 3.713 -2.306 7.309 1.00 14.01 55 LYS A O 10
ATOM 8694 N N . LYS A 1 56 ? 2.678 -0.804 8.626 1.00 21.43 56 LYS A N 10
ATOM 8695 C CA . LYS A 1 56 ? 1.400 -0.913 7.934 1.00 54.13 56 LYS A CA 10
ATOM 8696 C C . LYS A 1 56 ? 1.505 -0.377 6.509 1.00 24.34 56 LYS A C 10
ATOM 8697 O O . LYS A 1 56 ? 0.865 -0.893 5.593 1.00 2.44 56 LYS A O 10
ATOM 8716 N N . ALA A 1 57 ? 2.318 0.659 6.330 1.00 23.34 57 ALA A N 10
ATOM 8717 C CA . ALA A 1 57 ? 2.510 1.261 5.017 1.00 3.21 57 ALA A CA 10
ATOM 8718 C C . ALA A 1 57 ? 3.020 0.235 4.011 1.00 23.34 57 ALA A C 10
ATOM 8719 O O . ALA A 1 57 ? 2.698 0.301 2.825 1.00 42.52 57 ALA A O 10
ATOM 8726 N N . ILE A 1 58 ? 3.818 -0.713 4.493 1.00 14.10 58 ILE A N 10
ATOM 8727 C CA . ILE A 1 58 ? 4.371 -1.753 3.635 1.00 24.23 58 ILE A CA 10
ATOM 8728 C C . ILE A 1 58 ? 3.265 -2.534 2.934 1.00 63.10 58 ILE A C 10
ATOM 8729 O O . ILE A 1 58 ? 3.197 -2.564 1.706 1.00 52.24 58 ILE A O 10
ATOM 8745 N N . GLN A 1 59 ? 2.401 -3.163 3.723 1.00 33.34 59 GLN A N 10
ATOM 8746 C CA . GLN A 1 59 ? 1.297 -3.944 3.177 1.00 15.45 59 GLN A CA 10
ATOM 8747 C C . GLN A 1 59 ? 0.444 -3.097 2.238 1.00 62.22 59 GLN A C 10
ATOM 8748 O O . GLN A 1 59 ? -0.123 -3.605 1.269 1.00 23.44 59 GLN A O 10
ATOM 8762 N N . LEU A 1 60 ? 0.357 -1.804 2.529 1.00 22.14 60 LEU A N 10
ATOM 8763 C CA . LEU A 1 60 ? -0.427 -0.886 1.710 1.00 22.14 60 LEU A CA 10
ATOM 8764 C C . LEU A 1 60 ? 0.179 -0.747 0.317 1.00 14.43 60 LEU A C 10
ATOM 8765 O O . LEU A 1 60 ? -0.535 -0.766 -0.685 1.00 41.34 60 LEU A O 10
ATOM 8781 N N . LEU A 1 1 ? 1.373 0.737 0.393 1.00 62.32 1 LEU A N 11
ATOM 8782 C CA . LEU A 1 1 ? 2.115 0.994 -0.837 1.00 21.42 1 LEU A CA 11
ATOM 8783 C C . LEU A 1 1 ? 2.152 -0.249 -1.720 1.00 71.23 1 LEU A C 11
ATOM 8784 O O . LEU A 1 1 ? 1.784 -0.201 -2.894 1.00 52.41 1 LEU A O 11
ATOM 8800 N N . VAL A 1 2 ? 2.597 -1.363 -1.148 1.00 32.34 2 VAL A N 11
ATOM 8801 C CA . VAL A 1 2 ? 2.679 -2.620 -1.882 1.00 35.32 2 VAL A CA 11
ATOM 8802 C C . VAL A 1 2 ? 1.309 -3.044 -2.400 1.00 32.22 2 VAL A C 11
ATOM 8803 O O . VAL A 1 2 ? 1.146 -3.339 -3.583 1.00 73.42 2 VAL A O 11
ATOM 8816 N N . ALA A 1 3 ? 0.326 -3.071 -1.505 1.00 64.51 3 ALA A N 11
ATOM 8817 C CA . ALA A 1 3 ? -1.031 -3.457 -1.872 1.00 44.32 3 ALA A CA 11
ATOM 8818 C C . ALA A 1 3 ? -1.642 -2.454 -2.845 1.00 64.35 3 ALA A C 11
ATOM 8819 O O . ALA A 1 3 ? -2.494 -2.807 -3.661 1.00 12.31 3 ALA A O 11
ATOM 8826 N N . TYR A 1 4 ? -1.201 -1.205 -2.754 1.00 51.51 4 TYR A N 11
ATOM 8827 C CA . TYR A 1 4 ? -1.707 -0.150 -3.625 1.00 33.22 4 TYR A CA 11
ATOM 8828 C C . TYR A 1 4 ? -1.148 -0.294 -5.037 1.00 31.50 4 TYR A C 11
ATOM 8829 O O . TYR A 1 4 ? -1.893 -0.285 -6.016 1.00 10.20 4 TYR A O 11
ATOM 8847 N N . GLY A 1 5 ? 0.171 -0.429 -5.133 1.00 62.12 5 GLY A N 11
ATOM 8848 C CA . GLY A 1 5 ? 0.810 -0.574 -6.428 1.00 75.24 5 GLY A CA 11
ATOM 8849 C C . GLY A 1 5 ? 2.290 -0.252 -6.384 1.00 61.24 5 GLY A C 11
ATOM 8850 O O . GLY A 1 5 ? 2.788 0.522 -7.203 1.00 21.34 5 GLY A O 11
ATOM 8854 N N . ILE A 1 6 ? 2.995 -0.845 -5.427 1.00 32.22 6 ILE A N 11
ATOM 8855 C CA . ILE A 1 6 ? 4.427 -0.616 -5.280 1.00 33.45 6 ILE A CA 11
ATOM 8856 C C . ILE A 1 6 ? 5.183 -1.934 -5.144 1.00 12.32 6 ILE A C 11
ATOM 8857 O O . ILE A 1 6 ? 4.691 -2.884 -4.535 1.00 50.44 6 ILE A O 11
ATOM 8873 N N . ALA A 1 7 ? 6.383 -1.982 -5.713 1.00 74.44 7 ALA A N 11
ATOM 8874 C CA . ALA A 1 7 ? 7.209 -3.182 -5.653 1.00 11.32 7 ALA A CA 11
ATOM 8875 C C . ALA A 1 7 ? 7.351 -3.679 -4.218 1.00 53.31 7 ALA A C 11
ATOM 8876 O O . ALA A 1 7 ? 7.294 -2.894 -3.272 1.00 41.20 7 ALA A O 11
ATOM 8883 N N . GLN A 1 8 ? 7.534 -4.986 -4.065 1.00 62.11 8 GLN A N 11
ATOM 8884 C CA . GLN A 1 8 ? 7.682 -5.587 -2.745 1.00 5.22 8 GLN A CA 11
ATOM 8885 C C . GLN A 1 8 ? 8.992 -5.155 -2.094 1.00 43.40 8 GLN A C 11
ATOM 8886 O O . GLN A 1 8 ? 8.998 -4.594 -0.999 1.00 33.21 8 GLN A O 11
ATOM 8900 N N . GLY A 1 9 ? 10.102 -5.420 -2.776 1.00 44.44 9 GLY A N 11
ATOM 8901 C CA . GLY A 1 9 ? 11.403 -5.052 -2.249 1.00 2.44 9 GLY A CA 11
ATOM 8902 C C . GLY A 1 9 ? 11.635 -3.554 -2.269 1.00 55.30 9 GLY A C 11
ATOM 8903 O O . GLY A 1 9 ? 12.246 -2.999 -1.355 1.00 32.10 9 GLY A O 11
ATOM 8907 N N . THR A 1 10 ? 11.146 -2.895 -3.316 1.00 23.13 10 THR A N 11
ATOM 8908 C CA . THR A 1 10 ? 11.305 -1.453 -3.453 1.00 64.03 10 THR A CA 11
ATOM 8909 C C . THR A 1 10 ? 10.442 -0.706 -2.443 1.00 50.25 10 THR A C 11
ATOM 8910 O O . THR A 1 10 ? 10.751 0.423 -2.064 1.00 11.24 10 THR A O 11
ATOM 8921 N N . ALA A 1 11 ? 9.359 -1.343 -2.012 1.00 33.33 11 ALA A N 11
ATOM 8922 C CA . ALA A 1 11 ? 8.452 -0.739 -1.043 1.00 60.33 11 ALA A CA 11
ATOM 8923 C C . ALA A 1 11 ? 9.213 -0.221 0.172 1.00 20.13 11 ALA A C 11
ATOM 8924 O O . ALA A 1 11 ? 8.892 0.837 0.712 1.00 54.13 11 ALA A O 11
ATOM 8931 N N . GLU A 1 12 ? 10.222 -0.974 0.598 1.00 23.23 12 GLU A N 11
ATOM 8932 C CA . GLU A 1 12 ? 11.027 -0.590 1.752 1.00 63.12 12 GLU A CA 11
ATOM 8933 C C . GLU A 1 12 ? 11.928 0.595 1.416 1.00 11.33 12 GLU A C 11
ATOM 8934 O O . GLU A 1 12 ? 12.203 1.442 2.267 1.00 32.42 12 GLU A O 11
ATOM 8946 N N . LYS A 1 13 ? 12.385 0.649 0.170 1.00 42.10 13 LYS A N 11
ATOM 8947 C CA . LYS A 1 13 ? 13.254 1.730 -0.281 1.00 23.43 13 LYS A CA 11
ATOM 8948 C C . LYS A 1 13 ? 12.491 3.048 -0.351 1.00 50.42 13 LYS A C 11
ATOM 8949 O O . LYS A 1 13 ? 12.899 4.046 0.244 1.00 34.24 13 LYS A O 11
ATOM 8968 N N . VAL A 1 14 ? 11.380 3.046 -1.082 1.00 25.12 14 VAL A N 11
ATOM 8969 C CA . VAL A 1 14 ? 10.559 4.241 -1.228 1.00 14.43 14 VAL A CA 11
ATOM 8970 C C . VAL A 1 14 ? 10.195 4.828 0.132 1.00 62.31 14 VAL A C 11
ATOM 8971 O O . VAL A 1 14 ? 10.212 6.044 0.320 1.00 52.20 14 VAL A O 11
ATOM 8984 N N . VAL A 1 15 ? 9.867 3.954 1.078 1.00 22.05 15 VAL A N 11
ATOM 8985 C CA . VAL A 1 15 ? 9.501 4.385 2.422 1.00 30.55 15 VAL A CA 11
ATOM 8986 C C . VAL A 1 15 ? 10.649 5.131 3.092 1.00 22.25 15 VAL A C 11
ATOM 8987 O O . VAL A 1 15 ? 10.442 6.158 3.738 1.00 4.13 15 VAL A O 11
ATOM 9000 N N . SER A 1 16 ? 11.861 4.607 2.934 1.00 54.11 16 SER A N 11
ATOM 9001 C CA . SER A 1 16 ? 13.043 5.222 3.526 1.00 33.03 16 SER A CA 11
ATOM 9002 C C . SER A 1 16 ? 13.147 6.692 3.130 1.00 61.51 16 SER A C 11
ATOM 9003 O O . SER A 1 16 ? 13.596 7.528 3.915 1.00 51.13 16 SER A O 11
ATOM 9011 N N . LEU A 1 17 ? 12.730 6.999 1.907 1.00 72.33 17 LEU A N 11
ATOM 9012 C CA . LEU A 1 17 ? 12.776 8.367 1.404 1.00 54.41 17 LEU A CA 11
ATOM 9013 C C . LEU A 1 17 ? 11.723 9.234 2.088 1.00 41.24 17 LEU A C 11
ATOM 9014 O O . LEU A 1 17 ? 11.902 10.444 2.235 1.00 35.42 17 LEU A O 11
ATOM 9030 N N . ILE A 1 18 ? 10.628 8.608 2.505 1.00 61.34 18 ILE A N 11
ATOM 9031 C CA . ILE A 1 18 ? 9.549 9.322 3.176 1.00 70.51 18 ILE A CA 11
ATOM 9032 C C . ILE A 1 18 ? 10.009 9.876 4.520 1.00 61.21 18 ILE A C 11
ATOM 9033 O O . ILE A 1 18 ? 9.782 11.044 4.831 1.00 3.03 18 ILE A O 11
ATOM 9049 N N . ASN A 1 19 ? 10.659 9.029 5.312 1.00 74.20 19 ASN A N 11
ATOM 9050 C CA . ASN A 1 19 ? 11.153 9.434 6.623 1.00 55.21 19 ASN A CA 11
ATOM 9051 C C . ASN A 1 19 ? 12.116 10.611 6.501 1.00 11.02 19 ASN A C 11
ATOM 9052 O O . ASN A 1 19 ? 12.319 11.361 7.455 1.00 24.05 19 ASN A O 11
ATOM 9063 N N . ALA A 1 20 ? 12.706 10.766 5.320 1.00 15.34 20 ALA A N 11
ATOM 9064 C CA . ALA A 1 20 ? 13.645 11.853 5.073 1.00 61.24 20 ALA A CA 11
ATOM 9065 C C . ALA A 1 20 ? 12.952 13.208 5.160 1.00 3.43 20 ALA A C 11
ATOM 9066 O O . ALA A 1 20 ? 13.601 14.237 5.348 1.00 73.13 20 ALA A O 11
ATOM 9073 N N . GLY A 1 21 ? 11.630 13.202 5.023 1.00 53.13 21 GLY A N 11
ATOM 9074 C CA . GLY A 1 21 ? 10.871 14.438 5.089 1.00 62.44 21 GLY A CA 11
ATOM 9075 C C . GLY A 1 21 ? 10.858 15.181 3.768 1.00 71.14 21 GLY A C 11
ATOM 9076 O O . GLY A 1 21 ? 11.651 16.099 3.555 1.00 23.11 21 GLY A O 11
ATOM 9080 N N . LEU A 1 22 ? 9.956 14.784 2.876 1.00 24.14 22 LEU A N 11
ATOM 9081 C CA . LEU A 1 22 ? 9.844 15.418 1.567 1.00 32.14 22 LEU A CA 11
ATOM 9082 C C . LEU A 1 22 ? 8.480 15.141 0.944 1.00 54.03 22 LEU A C 11
ATOM 9083 O O . LEU A 1 22 ? 7.773 14.219 1.353 1.00 51.14 22 LEU A O 11
ATOM 9099 N N . THR A 1 23 ? 8.115 15.944 -0.051 1.00 43.40 23 THR A N 11
ATOM 9100 C CA . THR A 1 23 ? 6.837 15.786 -0.732 1.00 73.33 23 THR A CA 11
ATOM 9101 C C . THR A 1 23 ? 6.878 14.620 -1.714 1.00 34.03 23 THR A C 11
ATOM 9102 O O . THR A 1 23 ? 7.947 14.218 -2.172 1.00 23.05 23 THR A O 11
ATOM 9113 N N . VAL A 1 24 ? 5.706 14.081 -2.034 1.00 34.41 24 VAL A N 11
ATOM 9114 C CA . VAL A 1 24 ? 5.607 12.961 -2.963 1.00 45.42 24 VAL A CA 11
ATOM 9115 C C . VAL A 1 24 ? 6.356 13.255 -4.258 1.00 43.13 24 VAL A C 11
ATOM 9116 O O . VAL A 1 24 ? 6.869 12.347 -4.911 1.00 5.14 24 VAL A O 11
ATOM 9129 N N . GLY A 1 25 ? 6.415 14.532 -4.625 1.00 63.10 25 GLY A N 11
ATOM 9130 C CA . GLY A 1 25 ? 7.104 14.923 -5.841 1.00 10.30 25 GLY A CA 11
ATOM 9131 C C . GLY A 1 25 ? 8.524 14.396 -5.898 1.00 41.33 25 GLY A C 11
ATOM 9132 O O . GLY A 1 25 ? 8.982 13.940 -6.946 1.00 22.24 25 GLY A O 11
ATOM 9136 N N . SER A 1 26 ? 9.224 14.461 -4.770 1.00 35.32 26 SER A N 11
ATOM 9137 C CA . SER A 1 26 ? 10.602 13.991 -4.697 1.00 42.22 26 SER A CA 11
ATOM 9138 C C . SER A 1 26 ? 10.679 12.490 -4.958 1.00 22.02 26 SER A C 11
ATOM 9139 O O . SER A 1 26 ? 11.694 11.984 -5.438 1.00 73.25 26 SER A O 11
ATOM 9147 N N . ILE A 1 27 ? 9.600 11.784 -4.637 1.00 42.12 27 ILE A N 11
ATOM 9148 C CA . ILE A 1 27 ? 9.544 10.341 -4.837 1.00 44.43 27 ILE A CA 11
ATOM 9149 C C . ILE A 1 27 ? 9.661 9.987 -6.316 1.00 31.53 27 ILE A C 11
ATOM 9150 O O . ILE A 1 27 ? 10.511 9.186 -6.707 1.00 35.30 27 ILE A O 11
ATOM 9166 N N . ILE A 1 28 ? 8.803 10.589 -7.132 1.00 62.14 28 ILE A N 11
ATOM 9167 C CA . ILE A 1 28 ? 8.812 10.339 -8.568 1.00 61.43 28 ILE A CA 11
ATOM 9168 C C . ILE A 1 28 ? 10.153 10.722 -9.185 1.00 23.52 28 ILE A C 11
ATOM 9169 O O . ILE A 1 28 ? 10.609 10.097 -10.143 1.00 14.11 28 ILE A O 11
ATOM 9185 N N . SER A 1 29 ? 10.782 11.751 -8.627 1.00 43.22 29 SER A N 11
ATOM 9186 C CA . SER A 1 29 ? 12.071 12.219 -9.123 1.00 42.22 29 SER A CA 11
ATOM 9187 C C . SER A 1 29 ? 13.092 11.085 -9.139 1.00 14.14 29 SER A C 11
ATOM 9188 O O . SER A 1 29 ? 13.867 10.946 -10.085 1.00 51.01 29 SER A O 11
ATOM 9196 N N . ILE A 1 30 ? 13.085 10.277 -8.084 1.00 11.55 30 ILE A N 11
ATOM 9197 C CA . ILE A 1 30 ? 14.008 9.155 -7.975 1.00 45.05 30 ILE A CA 11
ATOM 9198 C C . ILE A 1 30 ? 13.558 7.987 -8.846 1.00 64.03 30 ILE A C 11
ATOM 9199 O O . ILE A 1 30 ? 14.359 7.393 -9.570 1.00 51.21 30 ILE A O 11
ATOM 9215 N N . LEU A 1 31 ? 12.272 7.663 -8.773 1.00 42.01 31 LEU A N 11
ATOM 9216 C CA . LEU A 1 31 ? 11.714 6.566 -9.557 1.00 14.54 31 LEU A CA 11
ATOM 9217 C C . LEU A 1 31 ? 12.017 6.748 -11.040 1.00 74.24 31 LEU A C 11
ATOM 9218 O O . LEU A 1 31 ? 12.364 5.793 -11.735 1.00 14.42 31 LEU A O 11
ATOM 9234 N N . GLY A 1 32 ? 11.885 7.981 -11.520 1.00 13.01 32 GLY A N 11
ATOM 9235 C CA . GLY A 1 32 ? 12.150 8.266 -12.918 1.00 22.40 32 GLY A CA 11
ATOM 9236 C C . GLY A 1 32 ? 11.294 7.434 -13.852 1.00 34.22 32 GLY A C 11
ATOM 9237 O O . GLY A 1 32 ? 11.783 6.904 -14.848 1.00 44.13 32 GLY A O 11
ATOM 9241 N N . GLY A 1 33 ? 10.009 7.317 -13.528 1.00 62.10 33 GLY A N 11
ATOM 9242 C CA . GLY A 1 33 ? 9.104 6.541 -14.355 1.00 34.45 33 GLY A CA 11
ATOM 9243 C C . GLY A 1 33 ? 7.716 7.146 -14.420 1.00 55.13 33 GLY A C 11
ATOM 9244 O O . GLY A 1 33 ? 7.486 8.246 -13.918 1.00 14.22 33 GLY A O 11
ATOM 9248 N N . VAL A 1 34 ? 6.787 6.427 -15.043 1.00 51.44 34 VAL A N 11
ATOM 9249 C CA . VAL A 1 34 ? 5.414 6.901 -15.174 1.00 70.40 34 VAL A CA 11
ATOM 9250 C C . VAL A 1 34 ? 4.643 6.716 -13.872 1.00 11.11 34 VAL A C 11
ATOM 9251 O O . VAL A 1 34 ? 3.624 6.025 -13.832 1.00 64.13 34 VAL A O 11
ATOM 9264 N N . THR A 1 35 ? 5.135 7.340 -12.806 1.00 31.44 35 THR A N 11
ATOM 9265 C CA . THR A 1 35 ? 4.493 7.244 -11.501 1.00 0.23 35 THR A CA 11
ATOM 9266 C C . THR A 1 35 ? 3.409 8.304 -11.342 1.00 42.42 35 THR A C 11
ATOM 9267 O O . THR A 1 35 ? 2.840 8.468 -10.263 1.00 3.51 35 THR A O 11
ATOM 9278 N N . VAL A 1 36 ? 3.127 9.022 -12.425 1.00 1.21 36 VAL A N 11
ATOM 9279 C CA . VAL A 1 36 ? 2.109 10.066 -12.406 1.00 44.12 36 VAL A CA 11
ATOM 9280 C C . VAL A 1 36 ? 0.756 9.506 -11.984 1.00 54.24 36 VAL A C 11
ATOM 9281 O O . VAL A 1 36 ? 0.033 8.925 -12.793 1.00 0.21 36 VAL A O 11
ATOM 9294 N N . GLY A 1 37 ? 0.418 9.686 -10.711 1.00 34.10 37 GLY A N 11
ATOM 9295 C CA . GLY A 1 37 ? -0.850 9.193 -10.203 1.00 45.32 37 GLY A CA 11
ATOM 9296 C C . GLY A 1 37 ? -0.741 8.668 -8.785 1.00 71.05 37 GLY A C 11
ATOM 9297 O O . GLY A 1 37 ? -1.510 9.064 -7.908 1.00 44.01 37 GLY A O 11
ATOM 9301 N N . LEU A 1 38 ? 0.214 7.773 -8.560 1.00 32.45 38 LEU A N 11
ATOM 9302 C CA . LEU A 1 38 ? 0.419 7.190 -7.238 1.00 4.21 38 LEU A CA 11
ATOM 9303 C C . LEU A 1 38 ? 0.708 8.274 -6.204 1.00 74.00 38 LEU A C 11
ATOM 9304 O O . LEU A 1 38 ? 0.495 8.077 -5.008 1.00 30.03 38 LEU A O 11
ATOM 9320 N N . SER A 1 39 ? 1.191 9.420 -6.674 1.00 71.51 39 SER A N 11
ATOM 9321 C CA . SER A 1 39 ? 1.510 10.535 -5.790 1.00 72.33 39 SER A CA 11
ATOM 9322 C C . SER A 1 39 ? 0.295 10.933 -4.958 1.00 55.13 39 SER A C 11
ATOM 9323 O O . SER A 1 39 ? 0.429 11.493 -3.871 1.00 71.30 39 SER A O 11
ATOM 9331 N N . GLY A 1 40 ? -0.893 10.640 -5.479 1.00 33.11 40 GLY A N 11
ATOM 9332 C CA . GLY A 1 40 ? -2.116 10.974 -4.772 1.00 40.33 40 GLY A CA 11
ATOM 9333 C C . GLY A 1 40 ? -2.372 10.059 -3.592 1.00 32.33 40 GLY A C 11
ATOM 9334 O O . GLY A 1 40 ? -2.943 10.477 -2.585 1.00 14.14 40 GLY A O 11
ATOM 9338 N N . VAL A 1 41 ? -1.950 8.804 -3.715 1.00 53.21 41 VAL A N 11
ATOM 9339 C CA . VAL A 1 41 ? -2.138 7.826 -2.650 1.00 42.31 41 VAL A CA 11
ATOM 9340 C C . VAL A 1 41 ? -0.918 7.767 -1.738 1.00 22.23 41 VAL A C 11
ATOM 9341 O O . VAL A 1 41 ? -1.018 7.379 -0.574 1.00 30.34 41 VAL A O 11
ATOM 9354 N N . PHE A 1 42 ? 0.235 8.154 -2.274 1.00 13.50 42 PHE A N 11
ATOM 9355 C CA . PHE A 1 42 ? 1.476 8.145 -1.508 1.00 53.03 42 PHE A CA 11
ATOM 9356 C C . PHE A 1 42 ? 1.332 8.966 -0.230 1.00 23.20 42 PHE A C 11
ATOM 9357 O O . PHE A 1 42 ? 1.563 8.467 0.872 1.00 31.30 42 PHE A O 11
ATOM 9374 N N . THR A 1 43 ? 0.950 10.230 -0.385 1.00 22.30 43 THR A N 11
ATOM 9375 C CA . THR A 1 43 ? 0.777 11.121 0.755 1.00 44.31 43 THR A CA 11
ATOM 9376 C C . THR A 1 43 ? -0.215 10.545 1.758 1.00 20.03 43 THR A C 11
ATOM 9377 O O . THR A 1 43 ? -0.023 10.656 2.969 1.00 55.22 43 THR A O 11
ATOM 9388 N N . ALA A 1 44 ? -1.275 9.928 1.247 1.00 14.21 44 ALA A N 11
ATOM 9389 C CA . ALA A 1 44 ? -2.297 9.332 2.099 1.00 24.22 44 ALA A CA 11
ATOM 9390 C C . ALA A 1 44 ? -1.720 8.192 2.932 1.00 43.01 44 ALA A C 11
ATOM 9391 O O . ALA A 1 44 ? -2.101 7.998 4.086 1.00 12.22 44 ALA A O 11
ATOM 9398 N N . VAL A 1 45 ? -0.799 7.439 2.339 1.00 44.33 45 VAL A N 11
ATOM 9399 C CA . VAL A 1 45 ? -0.169 6.318 3.026 1.00 4.42 45 VAL A CA 11
ATOM 9400 C C . VAL A 1 45 ? 0.753 6.804 4.139 1.00 2.20 45 VAL A C 11
ATOM 9401 O O . VAL A 1 45 ? 0.867 6.169 5.188 1.00 44.23 45 VAL A O 11
ATOM 9414 N N . LYS A 1 46 ? 1.410 7.935 3.904 1.00 12.23 46 LYS A N 11
ATOM 9415 C CA . LYS A 1 46 ? 2.321 8.509 4.887 1.00 43.31 46 LYS A CA 11
ATOM 9416 C C . LYS A 1 46 ? 1.602 8.776 6.205 1.00 24.15 46 LYS A C 11
ATOM 9417 O O . LYS A 1 46 ? 2.061 8.358 7.268 1.00 13.45 46 LYS A O 11
ATOM 9436 N N . ALA A 1 47 ? 0.473 9.472 6.128 1.00 2.53 47 ALA A N 11
ATOM 9437 C CA . ALA A 1 47 ? -0.310 9.791 7.315 1.00 14.23 47 ALA A CA 11
ATOM 9438 C C . ALA A 1 47 ? -0.704 8.526 8.069 1.00 34.41 47 ALA A C 11
ATOM 9439 O O . ALA A 1 47 ? -0.828 8.534 9.293 1.00 10.25 47 ALA A O 11
ATOM 9446 N N . ALA A 1 48 ? -0.901 7.439 7.330 1.00 61.13 48 ALA A N 11
ATOM 9447 C CA . ALA A 1 48 ? -1.280 6.165 7.929 1.00 43.30 48 ALA A CA 11
ATOM 9448 C C . ALA A 1 48 ? -0.249 5.715 8.959 1.00 51.12 48 ALA A C 11
ATOM 9449 O O . ALA A 1 48 ? -0.584 5.035 9.929 1.00 1.02 48 ALA A O 11
ATOM 9456 N N . ILE A 1 49 ? 1.004 6.098 8.741 1.00 65.23 49 ILE A N 11
ATOM 9457 C CA . ILE A 1 49 ? 2.083 5.733 9.651 1.00 42.23 49 ILE A CA 11
ATOM 9458 C C . ILE A 1 49 ? 1.783 6.195 11.072 1.00 11.54 49 ILE A C 11
ATOM 9459 O O . ILE A 1 49 ? 1.775 5.395 12.007 1.00 15.44 49 ILE A O 11
ATOM 9475 N N . ALA A 1 50 ? 1.535 7.492 11.227 1.00 20.13 50 ALA A N 11
ATOM 9476 C CA . ALA A 1 50 ? 1.230 8.061 12.534 1.00 21.43 50 ALA A CA 11
ATOM 9477 C C . ALA A 1 50 ? -0.058 7.473 13.102 1.00 44.13 50 ALA A C 11
ATOM 9478 O O . ALA A 1 50 ? -0.265 7.462 14.315 1.00 34.42 50 ALA A O 11
ATOM 9485 N N . LYS A 1 51 ? -0.921 6.986 12.216 1.00 4.25 51 LYS A N 11
ATOM 9486 C CA . LYS A 1 51 ? -2.189 6.396 12.628 1.00 2.12 51 LYS A CA 11
ATOM 9487 C C . LYS A 1 51 ? -1.981 4.989 13.180 1.00 3.52 51 LYS A C 11
ATOM 9488 O O . LYS A 1 51 ? -2.542 4.630 14.215 1.00 42.50 51 LYS A O 11
ATOM 9507 N N . GLN A 1 52 ? -1.170 4.199 12.484 1.00 52.23 52 GLN A N 11
ATOM 9508 C CA . GLN A 1 52 ? -0.888 2.832 12.906 1.00 52.42 52 GLN A CA 11
ATOM 9509 C C . GLN A 1 52 ? 0.609 2.622 13.105 1.00 62.04 52 GLN A C 11
ATOM 9510 O O . GLN A 1 52 ? 1.092 2.551 14.234 1.00 33.20 52 GLN A O 11
ATOM 9524 N N . GLY A 1 53 ? 1.340 2.523 11.998 1.00 20.32 53 GLY A N 11
ATOM 9525 C CA . GLY A 1 53 ? 2.775 2.321 12.073 1.00 62.21 53 GLY A CA 11
ATOM 9526 C C . GLY A 1 53 ? 3.406 2.133 10.707 1.00 21.04 53 GLY A C 11
ATOM 9527 O O . GLY A 1 53 ? 2.746 1.691 9.767 1.00 73.31 53 GLY A O 11
ATOM 9531 N N 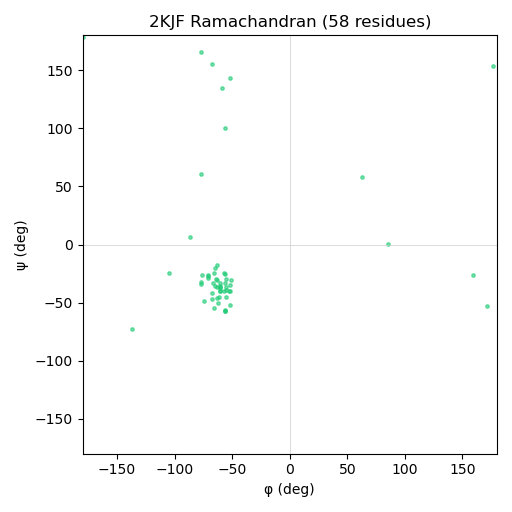. ILE A 1 54 ? 4.686 2.471 10.597 1.00 24.15 54 ILE A N 11
ATOM 9532 C CA . ILE A 1 54 ? 5.406 2.337 9.337 1.00 54.53 54 ILE A CA 11
ATOM 9533 C C . ILE A 1 54 ? 5.247 0.935 8.759 1.00 10.12 54 ILE A C 11
ATOM 9534 O O . ILE A 1 54 ? 5.169 0.757 7.543 1.00 4.23 54 ILE A O 11
ATOM 9550 N N . LYS A 1 55 ? 5.198 -0.059 9.639 1.00 34.12 55 LYS A N 11
ATOM 9551 C CA . LYS A 1 55 ? 5.045 -1.447 9.219 1.00 52.12 55 LYS A CA 11
ATOM 9552 C C . LYS A 1 55 ? 3.835 -1.608 8.304 1.00 61.12 55 LYS A C 11
ATOM 9553 O O . LYS A 1 55 ? 3.919 -2.242 7.252 1.00 44.14 55 LYS A O 11
ATOM 9572 N N . LYS A 1 56 ? 2.710 -1.030 8.710 1.00 2.44 56 LYS A N 11
ATOM 9573 C CA . LYS A 1 56 ? 1.483 -1.106 7.927 1.00 62.25 56 LYS A CA 11
ATOM 9574 C C . LYS A 1 56 ? 1.632 -0.355 6.608 1.00 43.34 56 LYS A C 11
ATOM 9575 O O . LYS A 1 56 ? 1.073 -0.755 5.587 1.00 32.54 56 LYS A O 11
ATOM 9594 N N . ALA A 1 57 ? 2.391 0.736 6.636 1.00 63.23 57 ALA A N 11
ATOM 9595 C CA . ALA A 1 57 ? 2.617 1.541 5.442 1.00 73.35 57 ALA A CA 11
ATOM 9596 C C . ALA A 1 57 ? 3.226 0.703 4.322 1.00 54.40 57 ALA A C 11
ATOM 9597 O O . ALA A 1 57 ? 2.952 0.933 3.144 1.00 43.35 57 ALA A O 11
ATOM 9604 N N . ILE A 1 58 ? 4.052 -0.267 4.698 1.00 52.04 58 ILE A N 11
ATOM 9605 C CA . ILE A 1 58 ? 4.699 -1.138 3.724 1.00 33.24 58 ILE A CA 11
ATOM 9606 C C . ILE A 1 58 ? 3.668 -1.908 2.905 1.00 43.40 58 ILE A C 11
ATOM 9607 O O . ILE A 1 58 ? 3.615 -1.782 1.682 1.00 50.01 58 ILE A O 11
ATOM 9623 N N . GLN A 1 59 ? 2.851 -2.703 3.588 1.00 0.51 59 GLN A N 11
ATOM 9624 C CA . GLN A 1 59 ? 1.821 -3.492 2.923 1.00 51.51 59 GLN A CA 11
ATOM 9625 C C . GLN A 1 59 ? 0.847 -2.591 2.170 1.00 62.24 59 GLN A C 11
ATOM 9626 O O . GLN A 1 59 ? 0.236 -3.007 1.184 1.00 4.10 59 GLN A O 11
ATOM 9640 N N . LEU A 1 60 ? 0.706 -1.357 2.640 1.00 45.35 60 LEU A N 11
ATOM 9641 C CA . LEU A 1 60 ? -0.194 -0.397 2.010 1.00 1.44 60 LEU A CA 11
ATOM 9642 C C . LEU A 1 60 ? 0.287 -0.037 0.608 1.00 2.24 60 LEU A C 11
ATOM 9643 O O . LEU A 1 60 ? -0.476 -0.098 -0.355 1.00 42.15 60 LEU A O 11
ATOM 9659 N N . LEU A 1 1 ? 1.489 0.372 -0.074 1.00 74.32 1 LEU A N 12
ATOM 9660 C CA . LEU A 1 1 ? 2.329 0.421 -1.266 1.00 2.05 1 LEU A CA 12
ATOM 9661 C C . LEU A 1 1 ? 2.195 -0.862 -2.080 1.00 42.40 1 LEU A C 12
ATOM 9662 O O . LEU A 1 1 ? 1.901 -0.823 -3.275 1.00 2.01 1 LEU A O 12
ATOM 9678 N N . VAL A 1 2 ? 2.411 -1.998 -1.425 1.00 13.02 2 VAL A N 12
ATOM 9679 C CA . VAL A 1 2 ? 2.311 -3.293 -2.087 1.00 32.10 2 VAL A CA 12
ATOM 9680 C C . VAL A 1 2 ? 0.892 -3.548 -2.584 1.00 44.14 2 VAL A C 12
ATOM 9681 O O . VAL A 1 2 ? 0.686 -3.917 -3.740 1.00 61.11 2 VAL A O 12
ATOM 9694 N N . ALA A 1 3 ? -0.083 -3.348 -1.704 1.00 5.22 3 ALA A N 12
ATOM 9695 C CA . ALA A 1 3 ? -1.482 -3.553 -2.054 1.00 74.40 3 ALA A CA 12
ATOM 9696 C C . ALA A 1 3 ? -1.929 -2.570 -3.131 1.00 30.23 3 ALA A C 12
ATOM 9697 O O . ALA A 1 3 ? -2.819 -2.869 -3.927 1.00 14.21 3 ALA A O 12
ATOM 9704 N N . TYR A 1 4 ? -1.306 -1.397 -3.149 1.00 31.10 4 TYR A N 12
ATOM 9705 C CA . TYR A 1 4 ? -1.642 -0.369 -4.126 1.00 50.53 4 TYR A CA 12
ATOM 9706 C C . TYR A 1 4 ? -1.102 -0.731 -5.506 1.00 73.34 4 TYR A C 12
ATOM 9707 O O . TYR A 1 4 ? -1.833 -0.714 -6.496 1.00 12.22 4 TYR A O 12
ATOM 9725 N N . GLY A 1 5 ? 0.185 -1.061 -5.564 1.00 34.14 5 GLY A N 12
ATOM 9726 C CA . GLY A 1 5 ? 0.802 -1.424 -6.826 1.00 20.23 5 GLY A CA 12
ATOM 9727 C C . GLY A 1 5 ? 2.314 -1.326 -6.781 1.00 30.41 5 GLY A C 12
ATOM 9728 O O . GLY A 1 5 ? 3.008 -1.990 -7.551 1.00 45.15 5 GLY A O 12
ATOM 9732 N N . ILE A 1 6 ? 2.825 -0.496 -5.878 1.00 61.31 6 ILE A N 12
ATOM 9733 C CA . ILE A 1 6 ? 4.264 -0.314 -5.737 1.00 3.10 6 ILE A CA 12
ATOM 9734 C C . ILE A 1 6 ? 4.943 -1.610 -5.309 1.00 23.53 6 ILE A C 12
ATOM 9735 O O . ILE A 1 6 ? 4.449 -2.323 -4.436 1.00 74.31 6 ILE A O 12
ATOM 9751 N N . ALA A 1 7 ? 6.081 -1.909 -5.928 1.00 12.21 7 ALA A N 12
ATOM 9752 C CA . ALA A 1 7 ? 6.830 -3.117 -5.608 1.00 63.43 7 ALA A CA 12
ATOM 9753 C C . ALA A 1 7 ? 7.066 -3.236 -4.106 1.00 44.15 7 ALA A C 12
ATOM 9754 O O . ALA A 1 7 ? 7.310 -2.239 -3.427 1.00 65.05 7 ALA A O 12
ATOM 9761 N N . GLN A 1 8 ? 6.991 -4.460 -3.595 1.00 62.41 8 GLN A N 12
ATOM 9762 C CA . GLN A 1 8 ? 7.196 -4.708 -2.173 1.00 15.43 8 GLN A CA 12
ATOM 9763 C C . GLN A 1 8 ? 8.644 -4.439 -1.776 1.00 75.31 8 GLN A C 12
ATOM 9764 O O . GLN A 1 8 ? 8.911 -3.747 -0.795 1.00 32.22 8 GLN A O 12
ATOM 9778 N N . GLY A 1 9 ? 9.575 -4.993 -2.546 1.00 44.34 9 GLY A N 12
ATOM 9779 C CA . GLY A 1 9 ? 10.985 -4.802 -2.259 1.00 10.13 9 GLY A CA 12
ATOM 9780 C C . GLY A 1 9 ? 11.364 -3.337 -2.161 1.00 72.43 9 GLY A C 12
ATOM 9781 O O . GLY A 1 9 ? 12.034 -2.922 -1.215 1.00 34.52 9 GLY A O 12
ATOM 9785 N N . THR A 1 10 ? 10.936 -2.550 -3.144 1.00 20.43 10 THR A N 12
ATOM 9786 C CA . THR A 1 10 ? 11.237 -1.125 -3.167 1.00 15.54 10 THR A CA 12
ATOM 9787 C C . THR A 1 10 ? 10.351 -0.360 -2.189 1.00 72.23 10 THR A C 12
ATOM 9788 O O . THR A 1 10 ? 10.724 0.707 -1.704 1.00 14.34 10 THR A O 12
ATOM 9799 N N . ALA A 1 11 ? 9.177 -0.914 -1.905 1.00 14.13 11 ALA A N 12
ATOM 9800 C CA . ALA A 1 11 ? 8.239 -0.285 -0.983 1.00 20.03 11 ALA A CA 12
ATOM 9801 C C . ALA A 1 11 ? 8.919 0.067 0.336 1.00 14.22 11 ALA A C 12
ATOM 9802 O O . ALA A 1 11 ? 8.656 1.119 0.918 1.00 45.43 11 ALA A O 12
ATOM 9809 N N . GLU A 1 12 ? 9.792 -0.820 0.802 1.00 33.43 12 GLU A N 12
ATOM 9810 C CA . GLU A 1 12 ? 10.507 -0.602 2.054 1.00 22.30 12 GLU A CA 12
ATOM 9811 C C . GLU A 1 12 ? 11.563 0.487 1.894 1.00 4.52 12 GLU A C 12
ATOM 9812 O O . GLU A 1 12 ? 11.842 1.240 2.828 1.00 41.11 12 GLU A O 12
ATOM 9824 N N . LYS A 1 13 ? 12.149 0.566 0.704 1.00 30.41 13 LYS A N 12
ATOM 9825 C CA . LYS A 1 13 ? 13.174 1.562 0.419 1.00 2.42 13 LYS A CA 12
ATOM 9826 C C . LYS A 1 13 ? 12.573 2.963 0.372 1.00 13.43 13 LYS A C 12
ATOM 9827 O O . LYS A 1 13 ? 13.027 3.869 1.072 1.00 31.41 13 LYS A O 12
ATOM 9846 N N . VAL A 1 14 ? 11.547 3.135 -0.456 1.00 63.11 14 VAL A N 12
ATOM 9847 C CA . VAL A 1 14 ? 10.882 4.425 -0.592 1.00 51.11 14 VAL A CA 12
ATOM 9848 C C . VAL A 1 14 ? 10.467 4.975 0.768 1.00 54.33 14 VAL A C 12
ATOM 9849 O O . VAL A 1 14 ? 10.496 6.185 0.996 1.00 65.33 14 VAL A O 12
ATOM 9862 N N . VAL A 1 15 ? 10.079 4.079 1.670 1.00 64.34 15 VAL A N 12
ATOM 9863 C CA . VAL A 1 15 ? 9.659 4.474 3.009 1.00 62.33 15 VAL A CA 12
ATOM 9864 C C . VAL A 1 15 ? 10.739 5.295 3.704 1.00 63.03 15 VAL A C 12
ATOM 9865 O O . VAL A 1 15 ? 10.459 6.345 4.282 1.00 24.22 15 VAL A O 12
ATOM 9878 N N . SER A 1 16 ? 11.975 4.810 3.642 1.00 22.34 16 SER A N 12
ATOM 9879 C CA . SER A 1 16 ? 13.098 5.497 4.269 1.00 43.21 16 SER A CA 12
ATOM 9880 C C . SER A 1 16 ? 13.174 6.949 3.805 1.00 62.42 16 SER A C 12
ATOM 9881 O O . SER A 1 16 ? 13.572 7.835 4.562 1.00 63.12 16 SER A O 12
ATOM 9889 N N . LEU A 1 17 ? 12.790 7.184 2.555 1.00 15.23 17 LEU A N 12
ATOM 9890 C CA . LEU A 1 17 ? 12.813 8.528 1.988 1.00 62.00 17 LEU A CA 12
ATOM 9891 C C . LEU A 1 17 ? 11.716 9.395 2.597 1.00 41.44 17 LEU A C 12
ATOM 9892 O O . LEU A 1 17 ? 11.867 10.612 2.716 1.00 64.43 17 LEU A O 12
ATOM 9908 N N . ILE A 1 18 ? 10.614 8.762 2.982 1.00 75.21 18 ILE A N 12
ATOM 9909 C CA . ILE A 1 18 ? 9.493 9.476 3.581 1.00 31.54 18 ILE A CA 12
ATOM 9910 C C . ILE A 1 18 ? 9.881 10.075 4.929 1.00 53.33 18 ILE A C 12
ATOM 9911 O O . ILE A 1 18 ? 9.651 11.257 5.182 1.00 4.04 18 ILE A O 12
ATOM 9927 N N . ASN A 1 19 ? 10.471 9.252 5.789 1.00 45.02 19 ASN A N 12
ATOM 9928 C CA . ASN A 1 19 ? 10.893 9.702 7.111 1.00 70.54 19 ASN A CA 12
ATOM 9929 C C . ASN A 1 19 ? 11.888 10.853 7.002 1.00 60.00 19 ASN A C 12
ATOM 9930 O O . ASN A 1 19 ? 12.064 11.625 7.944 1.00 42.44 19 ASN A O 12
ATOM 9941 N N . ALA A 1 20 ? 12.535 10.961 5.846 1.00 4.24 20 ALA A N 12
ATOM 9942 C CA . ALA A 1 20 ? 13.510 12.019 5.613 1.00 5.32 20 ALA A CA 12
ATOM 9943 C C . ALA A 1 20 ? 12.846 13.392 5.632 1.00 23.23 20 ALA A C 12
ATOM 9944 O O . ALA A 1 20 ? 13.509 14.411 5.822 1.00 64.42 20 ALA A O 12
ATOM 9951 N N . GLY A 1 21 ? 11.532 13.411 5.434 1.00 54.02 21 GLY A N 12
ATOM 9952 C CA . GLY A 1 21 ? 10.800 14.664 5.431 1.00 0.43 21 GLY A CA 12
ATOM 9953 C C . GLY A 1 21 ? 10.686 15.267 4.045 1.00 64.51 21 GLY A C 12
ATOM 9954 O O . GLY A 1 21 ? 11.409 16.205 3.706 1.00 13.13 21 GLY A O 12
ATOM 9958 N N . LEU A 1 22 ? 9.779 14.726 3.239 1.00 31.24 22 LEU A N 12
ATOM 9959 C CA . LEU A 1 22 ? 9.574 15.215 1.880 1.00 20.43 22 LEU A CA 12
ATOM 9960 C C . LEU A 1 22 ? 8.208 14.792 1.350 1.00 54.40 22 LEU A C 12
ATOM 9961 O O . LEU A 1 22 ? 7.720 13.703 1.655 1.00 11.51 22 LEU A O 12
ATOM 9977 N N . THR A 1 23 ? 7.594 15.661 0.552 1.00 61.33 23 THR A N 12
ATOM 9978 C CA . THR A 1 23 ? 6.285 15.378 -0.022 1.00 73.03 23 THR A CA 12
ATOM 9979 C C . THR A 1 23 ? 6.394 14.400 -1.186 1.00 62.14 23 THR A C 12
ATOM 9980 O O . THR A 1 23 ? 7.483 14.158 -1.707 1.00 3.11 23 THR A O 12
ATOM 9991 N N . VAL A 1 24 ? 5.259 13.840 -1.592 1.00 32.35 24 VAL A N 12
ATOM 9992 C CA . VAL A 1 24 ? 5.227 12.889 -2.696 1.00 62.42 24 VAL A CA 12
ATOM 9993 C C . VAL A 1 24 ? 5.935 13.449 -3.925 1.00 11.35 24 VAL A C 12
ATOM 9994 O O . VAL A 1 24 ? 6.504 12.704 -4.721 1.00 31.44 24 VAL A O 12
ATOM 10007 N N . GLY A 1 25 ? 5.896 14.770 -4.072 1.00 53.21 25 GLY A N 12
ATOM 10008 C CA . GLY A 1 25 ? 6.537 15.409 -5.206 1.00 44.30 25 GLY A CA 12
ATOM 10009 C C . GLY A 1 25 ? 7.992 15.008 -5.351 1.00 0.42 25 GLY A C 12
ATOM 10010 O O . GLY A 1 25 ? 8.493 14.856 -6.465 1.00 30.32 25 GLY A O 12
ATOM 10014 N N . SER A 1 26 ? 8.673 14.839 -4.222 1.00 12.02 26 SER A N 12
ATOM 10015 C CA . SER A 1 26 ? 10.081 14.459 -4.228 1.00 34.13 26 SER A CA 12
ATOM 10016 C C . SER A 1 26 ? 10.251 13.015 -4.689 1.00 64.25 26 SER A C 12
ATOM 10017 O O . SER A 1 26 ? 11.286 12.649 -5.248 1.00 71.21 26 SER A O 12
ATOM 10025 N N . ILE A 1 27 ? 9.229 12.200 -4.452 1.00 25.42 27 ILE A N 12
ATOM 10026 C CA . ILE A 1 27 ? 9.265 10.796 -4.844 1.00 4.12 27 ILE A CA 12
ATOM 10027 C C . ILE A 1 27 ? 9.249 10.649 -6.361 1.00 71.34 27 ILE A C 12
ATOM 10028 O O . ILE A 1 27 ? 10.065 9.926 -6.934 1.00 4.23 27 ILE A O 12
ATOM 10044 N N . ILE A 1 28 ? 8.315 11.339 -7.007 1.00 43.23 28 ILE A N 12
ATOM 10045 C CA . ILE A 1 28 ? 8.195 11.287 -8.459 1.00 13.30 28 ILE A CA 12
ATOM 10046 C C . ILE A 1 28 ? 9.531 11.582 -9.132 1.00 72.25 28 ILE A C 12
ATOM 10047 O O . ILE A 1 28 ? 9.833 11.042 -10.197 1.00 4.23 28 ILE A O 12
ATOM 10063 N N . SER A 1 29 ? 10.328 12.440 -8.504 1.00 13.10 29 SER A N 12
ATOM 10064 C CA . SER A 1 29 ? 11.632 12.808 -9.043 1.00 55.22 29 SER A CA 12
ATOM 10065 C C . SER A 1 29 ? 12.516 11.577 -9.215 1.00 33.11 29 SER A C 12
ATOM 10066 O O . SER A 1 29 ? 13.285 11.480 -10.172 1.00 12.23 29 SER A O 12
ATOM 10074 N N . ILE A 1 30 ? 12.400 10.639 -8.281 1.00 62.42 30 ILE A N 12
ATOM 10075 C CA . ILE A 1 30 ? 13.188 9.413 -8.329 1.00 74.10 30 ILE A CA 12
ATOM 10076 C C . ILE A 1 30 ? 12.621 8.435 -9.353 1.00 11.12 30 ILE A C 12
ATOM 10077 O O . ILE A 1 30 ? 13.295 8.068 -10.317 1.00 13.35 30 ILE A O 12
ATOM 10093 N N . LEU A 1 31 ? 11.378 8.017 -9.139 1.00 2.42 31 LEU A N 12
ATOM 10094 C CA . LEU A 1 31 ? 10.719 7.083 -10.044 1.00 74.12 31 LEU A CA 12
ATOM 10095 C C . LEU A 1 31 ? 10.761 7.595 -11.481 1.00 32.55 31 LEU A C 12
ATOM 10096 O O . LEU A 1 31 ? 10.750 6.812 -12.430 1.00 33.13 31 LEU A O 12
ATOM 10112 N N . GLY A 1 32 ? 10.812 8.915 -11.632 1.00 75.41 32 GLY A N 12
ATOM 10113 C CA . GLY A 1 32 ? 10.857 9.508 -12.956 1.00 0.14 32 GLY A CA 12
ATOM 10114 C C . GLY A 1 32 ? 9.478 9.837 -13.491 1.00 73.44 32 GLY A C 12
ATOM 10115 O O . GLY A 1 32 ? 9.315 10.116 -14.679 1.00 25.44 32 GLY A O 12
ATOM 10119 N N . GLY A 1 33 ? 8.480 9.802 -12.614 1.00 35.04 33 GLY A N 12
ATOM 10120 C CA . GLY A 1 33 ? 7.120 10.099 -13.025 1.00 33.54 33 GLY A CA 12
ATOM 10121 C C . GLY A 1 33 ? 6.684 9.279 -14.223 1.00 22.42 33 GLY A C 12
ATOM 10122 O O . GLY A 1 33 ? 5.949 9.764 -15.082 1.00 54.13 33 GLY A O 12
ATOM 10126 N N . VAL A 1 34 ? 7.140 8.031 -14.282 1.00 5.50 34 VAL A N 12
ATOM 10127 C CA . VAL A 1 34 ? 6.794 7.142 -15.384 1.00 41.22 34 VAL A CA 12
ATOM 10128 C C . VAL A 1 34 ? 5.389 6.576 -15.213 1.00 11.20 34 VAL A C 12
ATOM 10129 O O . VAL A 1 34 ? 4.693 6.303 -16.192 1.00 24.01 34 VAL A O 12
ATOM 10142 N N . THR A 1 35 ? 4.975 6.402 -13.961 1.00 42.35 35 THR A N 12
ATOM 10143 C CA . THR A 1 35 ? 3.653 5.868 -13.661 1.00 10.21 35 THR A CA 12
ATOM 10144 C C . THR A 1 35 ? 2.609 6.978 -13.618 1.00 34.34 35 THR A C 12
ATOM 10145 O O . THR A 1 35 ? 1.466 6.786 -14.035 1.00 65.31 35 THR A O 12
ATOM 10156 N N . VAL A 1 36 ? 3.007 8.140 -13.110 1.00 43.04 36 VAL A N 12
ATOM 10157 C CA . VAL A 1 36 ? 2.106 9.282 -13.014 1.00 74.24 36 VAL A CA 12
ATOM 10158 C C . VAL A 1 36 ? 0.796 8.893 -12.337 1.00 64.31 36 VAL A C 12
ATOM 10159 O O . VAL A 1 36 ? -0.271 8.955 -12.945 1.00 34.52 36 VAL A O 12
ATOM 10172 N N . GLY A 1 37 ? 0.887 8.492 -11.073 1.00 31.44 37 GLY A N 12
ATOM 10173 C CA . GLY A 1 37 ? -0.298 8.098 -10.332 1.00 41.55 37 GLY A CA 12
ATOM 10174 C C . GLY A 1 37 ? 0.018 7.691 -8.907 1.00 74.41 37 GLY A C 12
ATOM 10175 O O . GLY A 1 37 ? -0.772 7.936 -7.994 1.00 30.50 37 GLY A O 12
ATOM 10179 N N . LEU A 1 38 ? 1.174 7.065 -8.715 1.00 13.34 38 LEU A N 12
ATOM 10180 C CA . LEU A 1 38 ? 1.592 6.620 -7.390 1.00 14.44 38 LEU A CA 12
ATOM 10181 C C . LEU A 1 38 ? 1.660 7.794 -6.418 1.00 32.04 38 LEU A C 12
ATOM 10182 O O . LEU A 1 38 ? 1.569 7.613 -5.203 1.00 53.34 38 LEU A O 12
ATOM 10198 N N . SER A 1 39 ? 1.819 8.997 -6.960 1.00 74.24 39 SER A N 12
ATOM 10199 C CA . SER A 1 39 ? 1.900 10.200 -6.141 1.00 44.42 39 SER A CA 12
ATOM 10200 C C . SER A 1 39 ? 0.582 10.454 -5.416 1.00 4.33 39 SER A C 12
ATOM 10201 O O . SER A 1 39 ? 0.550 11.107 -4.373 1.00 63.14 39 SER A O 12
ATOM 10209 N N . GLY A 1 40 ? -0.505 9.933 -5.976 1.00 63.24 40 GLY A N 12
ATOM 10210 C CA . GLY A 1 40 ? -1.811 10.113 -5.371 1.00 0.34 40 GLY A CA 12
ATOM 10211 C C . GLY A 1 40 ? -2.048 9.167 -4.211 1.00 31.41 40 GLY A C 12
ATOM 10212 O O . GLY A 1 40 ? -2.775 9.493 -3.272 1.00 60.43 40 GLY A O 12
ATOM 10216 N N . VAL A 1 41 ? -1.435 7.989 -4.275 1.00 44.02 41 VAL A N 12
ATOM 10217 C CA . VAL A 1 41 ? -1.583 6.991 -3.223 1.00 10.25 41 VAL A CA 12
ATOM 10218 C C . VAL A 1 41 ? -0.470 7.114 -2.188 1.00 64.33 41 VAL A C 12
ATOM 10219 O O . VAL A 1 41 ? -0.627 6.701 -1.039 1.00 11.41 41 VAL A O 12
ATOM 10232 N N . PHE A 1 42 ? 0.657 7.684 -2.604 1.00 75.41 42 PHE A N 12
ATOM 10233 C CA . PHE A 1 42 ? 1.798 7.860 -1.714 1.00 12.52 42 PHE A CA 12
ATOM 10234 C C . PHE A 1 42 ? 1.443 8.783 -0.551 1.00 40.14 42 PHE A C 12
ATOM 10235 O O . PHE A 1 42 ? 1.781 8.508 0.601 1.00 51.54 42 PHE A O 12
ATOM 10252 N N . THR A 1 43 ? 0.759 9.880 -0.862 1.00 3.23 43 THR A N 12
ATOM 10253 C CA . THR A 1 43 ? 0.360 10.845 0.155 1.00 74.11 43 THR A CA 12
ATOM 10254 C C . THR A 1 43 ? -0.487 10.185 1.237 1.00 72.51 43 THR A C 12
ATOM 10255 O O . THR A 1 43 ? -0.328 10.470 2.423 1.00 30.13 43 THR A O 12
ATOM 10266 N N . ALA A 1 44 ? -1.387 9.300 0.820 1.00 51.12 44 ALA A N 12
ATOM 10267 C CA . ALA A 1 44 ? -2.257 8.597 1.754 1.00 33.02 44 ALA A CA 12
ATOM 10268 C C . ALA A 1 44 ? -1.454 7.676 2.666 1.00 64.33 44 ALA A C 12
ATOM 10269 O O . ALA A 1 44 ? -1.763 7.532 3.848 1.00 32.45 44 ALA A O 12
ATOM 10276 N N . VAL A 1 45 ? -0.420 7.053 2.108 1.00 52.03 45 VAL A N 12
ATOM 10277 C CA . VAL A 1 45 ? 0.428 6.146 2.871 1.00 64.53 45 VAL A CA 12
ATOM 10278 C C . VAL A 1 45 ? 1.198 6.893 3.954 1.00 70.02 45 VAL A C 12
ATOM 10279 O O . VAL A 1 45 ? 1.460 6.354 5.029 1.00 23.12 45 VAL A O 12
ATOM 10292 N N . LYS A 1 46 ? 1.558 8.139 3.664 1.00 74.34 46 LYS A N 12
ATOM 10293 C CA . LYS A 1 46 ? 2.296 8.963 4.613 1.00 41.23 46 LYS A CA 12
ATOM 10294 C C . LYS A 1 46 ? 1.550 9.067 5.939 1.00 22.52 46 LYS A C 12
ATOM 10295 O O . LYS A 1 46 ? 2.110 8.792 7.000 1.00 63.21 46 LYS A O 12
ATOM 10314 N N . ALA A 1 47 ? 0.284 9.463 5.871 1.00 35.04 47 ALA A N 12
ATOM 10315 C CA . ALA A 1 47 ? -0.540 9.599 7.067 1.00 65.33 47 ALA A CA 12
ATOM 10316 C C . ALA A 1 47 ? -0.721 8.255 7.764 1.00 23.20 47 ALA A C 12
ATOM 10317 O O . ALA A 1 47 ? -0.871 8.193 8.984 1.00 42.11 47 ALA A O 12
ATOM 10324 N N . ALA A 1 48 ? -0.706 7.181 6.982 1.00 72.45 48 ALA A N 12
ATOM 10325 C CA . ALA A 1 48 ? -0.868 5.838 7.525 1.00 64.33 48 ALA A CA 12
ATOM 10326 C C . ALA A 1 48 ? 0.277 5.486 8.469 1.00 63.04 48 ALA A C 12
ATOM 10327 O O . ALA A 1 48 ? 0.060 4.912 9.536 1.00 72.20 48 ALA A O 12
ATOM 10334 N N . ILE A 1 49 ? 1.496 5.833 8.068 1.00 12.13 49 ILE A N 12
ATOM 10335 C CA . ILE A 1 49 ? 2.674 5.554 8.879 1.00 22.04 49 ILE A CA 12
ATOM 10336 C C . ILE A 1 49 ? 2.541 6.164 10.270 1.00 3.54 49 ILE A C 12
ATOM 10337 O O . ILE A 1 49 ? 2.645 5.466 11.278 1.00 2.13 49 ILE A O 12
ATOM 10353 N N . ALA A 1 50 ? 2.309 7.472 10.317 1.00 43.20 50 ALA A N 12
ATOM 10354 C CA . ALA A 1 50 ? 2.158 8.177 11.584 1.00 30.41 50 ALA A CA 12
ATOM 10355 C C . ALA A 1 50 ? 0.916 7.702 12.331 1.00 1.01 50 ALA A C 12
ATOM 10356 O O . ALA A 1 50 ? 0.813 7.857 13.548 1.00 4.51 50 ALA A O 12
ATOM 10363 N N . LYS A 1 51 ? -0.026 7.123 11.595 1.00 53.12 51 LYS A N 12
ATOM 10364 C CA . LYS A 1 51 ? -1.262 6.625 12.187 1.00 71.22 51 LYS A CA 12
ATOM 10365 C C . LYS A 1 51 ? -1.026 5.300 12.905 1.00 2.23 51 LYS A C 12
ATOM 10366 O O . LYS A 1 51 ? -1.233 5.194 14.114 1.00 51.52 51 LYS A O 12
ATOM 10385 N N . GLN A 1 52 ? -0.590 4.294 12.154 1.00 1.21 52 GLN A N 12
ATOM 10386 C CA . GLN A 1 52 ? -0.325 2.977 12.721 1.00 41.21 52 GLN A CA 12
ATOM 10387 C C . GLN A 1 52 ? 1.175 2.727 12.838 1.00 71.30 52 GLN A C 12
ATOM 10388 O O . GLN A 1 52 ? 1.705 2.576 13.938 1.00 63.13 52 GLN A O 12
ATOM 10402 N N . GLY A 1 53 ? 1.854 2.683 11.695 1.00 12.25 53 GLY A N 12
ATOM 10403 C CA . GLY A 1 53 ? 3.286 2.450 11.692 1.00 2.22 53 GLY A CA 12
ATOM 10404 C C . GLY A 1 53 ? 3.824 2.164 10.304 1.00 11.31 53 GLY A C 12
ATOM 10405 O O . GLY A 1 53 ? 3.078 1.753 9.415 1.00 51.00 53 GLY A O 12
ATOM 10409 N N . ILE A 1 54 ? 5.121 2.384 10.117 1.00 71.10 54 ILE A N 12
ATOM 10410 C CA . ILE A 1 54 ? 5.757 2.148 8.827 1.00 71.41 54 ILE A CA 12
ATOM 10411 C C . ILE A 1 54 ? 5.443 0.749 8.307 1.00 35.10 54 ILE A C 12
ATOM 10412 O O . ILE A 1 54 ? 5.298 0.540 7.102 1.00 33.03 54 ILE A O 12
ATOM 10428 N N . LYS A 1 55 ? 5.336 -0.207 9.224 1.00 43.03 55 LYS A N 12
ATOM 10429 C CA . LYS A 1 55 ? 5.036 -1.587 8.860 1.00 13.40 55 LYS A CA 12
ATOM 10430 C C . LYS A 1 55 ? 3.770 -1.662 8.013 1.00 74.33 55 LYS A C 12
ATOM 10431 O O . LYS A 1 55 ? 3.736 -2.342 6.987 1.00 63.03 55 LYS A O 12
ATOM 10450 N N . LYS A 1 56 ? 2.729 -0.959 8.447 1.00 23.35 56 LYS A N 12
ATOM 10451 C CA . LYS A 1 56 ? 1.461 -0.944 7.728 1.00 21.01 56 LYS A CA 12
ATOM 10452 C C . LYS A 1 56 ? 1.613 -0.262 6.372 1.00 30.40 56 LYS A C 12
ATOM 10453 O O . LYS A 1 56 ? 0.944 -0.627 5.405 1.00 2.34 56 LYS A O 12
ATOM 10472 N N . ALA A 1 57 ? 2.497 0.728 6.308 1.00 24.52 57 ALA A N 12
ATOM 10473 C CA . ALA A 1 57 ? 2.739 1.457 5.070 1.00 43.13 57 ALA A CA 12
ATOM 10474 C C . ALA A 1 57 ? 3.187 0.516 3.957 1.00 63.04 57 ALA A C 12
ATOM 10475 O O . ALA A 1 57 ? 2.872 0.730 2.786 1.00 74.12 57 ALA A O 12
ATOM 10482 N N . ILE A 1 58 ? 3.924 -0.525 4.329 1.00 4.22 58 ILE A N 12
ATOM 10483 C CA . ILE A 1 58 ? 4.415 -1.498 3.362 1.00 60.34 58 ILE A CA 12
ATOM 10484 C C . ILE A 1 58 ? 3.261 -2.192 2.646 1.00 32.23 58 ILE A C 12
ATOM 10485 O O . ILE A 1 58 ? 3.145 -2.123 1.423 1.00 11.41 58 ILE A O 12
ATOM 10501 N N . GLN A 1 59 ? 2.409 -2.859 3.418 1.00 30.32 59 GLN A N 12
ATOM 10502 C CA . GLN A 1 59 ? 1.263 -3.565 2.858 1.00 54.13 59 GLN A CA 12
ATOM 10503 C C . GLN A 1 59 ? 0.448 -2.647 1.953 1.00 54.13 59 GLN A C 12
ATOM 10504 O O . GLN A 1 59 ? -0.143 -3.093 0.968 1.00 31.02 59 GLN A O 12
ATOM 10518 N N . LEU A 1 60 ? 0.419 -1.363 2.292 1.00 4.11 60 LEU A N 12
ATOM 10519 C CA . LEU A 1 60 ? -0.324 -0.381 1.510 1.00 2.01 60 LEU A CA 12
ATOM 10520 C C . LEU A 1 60 ? 0.284 -0.218 0.121 1.00 64.02 60 LEU A C 12
ATOM 10521 O O . LEU A 1 60 ? -0.432 -0.153 -0.878 1.00 11.22 60 LEU A O 12
ATOM 10537 N N . LEU A 1 1 ? 1.688 0.925 0.102 1.00 74.34 1 LEU A N 13
ATOM 10538 C CA . LEU A 1 1 ? 2.513 1.238 -1.060 1.00 1.23 1 LEU A CA 13
ATOM 10539 C C . LEU A 1 1 ? 2.571 0.056 -2.022 1.00 32.13 1 LEU A C 13
ATOM 10540 O O . LEU A 1 1 ? 2.278 0.194 -3.210 1.00 31.45 1 LEU A O 13
ATOM 10556 N N . VAL A 1 2 ? 2.949 -1.107 -1.500 1.00 54.02 2 VAL A N 13
ATOM 10557 C CA . VAL A 1 2 ? 3.041 -2.315 -2.312 1.00 5.32 2 VAL A CA 13
ATOM 10558 C C . VAL A 1 2 ? 1.678 -2.709 -2.868 1.00 70.11 2 VAL A C 13
ATOM 10559 O O . VAL A 1 2 ? 1.534 -2.963 -4.064 1.00 12.34 2 VAL A O 13
ATOM 10572 N N . ALA A 1 3 ? 0.679 -2.758 -1.992 1.00 65.35 3 ALA A N 13
ATOM 10573 C CA . ALA A 1 3 ? -0.674 -3.119 -2.396 1.00 63.34 3 ALA A CA 13
ATOM 10574 C C . ALA A 1 3 ? -1.251 -2.091 -3.363 1.00 10.33 3 ALA A C 13
ATOM 10575 O O . ALA A 1 3 ? -2.058 -2.424 -4.231 1.00 22.51 3 ALA A O 13
ATOM 10582 N N . TYR A 1 4 ? -0.834 -0.839 -3.206 1.00 63.41 4 TYR A N 13
ATOM 10583 C CA . TYR A 1 4 ? -1.312 0.239 -4.063 1.00 71.22 4 TYR A CA 13
ATOM 10584 C C . TYR A 1 4 ? -0.681 0.153 -5.450 1.00 12.54 4 TYR A C 13
ATOM 10585 O O . TYR A 1 4 ? -1.375 0.204 -6.464 1.00 50.42 4 TYR A O 13
ATOM 10603 N N . GLY A 1 5 ? 0.642 0.023 -5.484 1.00 34.52 5 GLY A N 13
ATOM 10604 C CA . GLY A 1 5 ? 1.346 -0.069 -6.750 1.00 14.45 5 GLY A CA 13
ATOM 10605 C C . GLY A 1 5 ? 2.813 0.291 -6.624 1.00 72.01 5 GLY A C 13
ATOM 10606 O O . GLY A 1 5 ? 3.292 1.212 -7.287 1.00 33.23 5 GLY A O 13
ATOM 10610 N N . ILE A 1 6 ? 3.527 -0.435 -5.771 1.00 65.45 6 ILE A N 13
ATOM 10611 C CA . ILE A 1 6 ? 4.948 -0.187 -5.561 1.00 64.24 6 ILE A CA 13
ATOM 10612 C C . ILE A 1 6 ? 5.719 -1.495 -5.413 1.00 52.21 6 ILE A C 13
ATOM 10613 O O . ILE A 1 6 ? 5.220 -2.459 -4.834 1.00 14.24 6 ILE A O 13
ATOM 10629 N N . ALA A 1 7 ? 6.939 -1.519 -5.940 1.00 31.35 7 ALA A N 13
ATOM 10630 C CA . ALA A 1 7 ? 7.780 -2.707 -5.862 1.00 44.14 7 ALA A CA 13
ATOM 10631 C C . ALA A 1 7 ? 7.932 -3.180 -4.421 1.00 1.44 7 ALA A C 13
ATOM 10632 O O . ALA A 1 7 ? 7.863 -2.382 -3.486 1.00 54.44 7 ALA A O 13
ATOM 10639 N N . GLN A 1 8 ? 8.139 -4.481 -4.248 1.00 73.11 8 GLN A N 13
ATOM 10640 C CA . GLN A 1 8 ? 8.299 -5.059 -2.919 1.00 33.10 8 GLN A CA 13
ATOM 10641 C C . GLN A 1 8 ? 9.554 -4.522 -2.239 1.00 52.02 8 GLN A C 13
ATOM 10642 O O . GLN A 1 8 ? 9.488 -3.957 -1.149 1.00 14.44 8 GLN A O 13
ATOM 10656 N N . GLY A 1 9 ? 10.698 -4.703 -2.892 1.00 21.24 9 GLY A N 13
ATOM 10657 C CA . GLY A 1 9 ? 11.952 -4.232 -2.335 1.00 4.44 9 GLY A CA 13
ATOM 10658 C C . GLY A 1 9 ? 12.066 -2.720 -2.361 1.00 25.34 9 GLY A C 13
ATOM 10659 O O . GLY A 1 9 ? 12.765 -2.128 -1.538 1.00 4.14 9 GLY A O 13
ATOM 10663 N N . THR A 1 10 ? 11.379 -2.093 -3.310 1.00 0.42 10 THR A N 13
ATOM 10664 C CA . THR A 1 10 ? 11.408 -0.641 -3.442 1.00 23.51 10 THR A CA 13
ATOM 10665 C C . THR A 1 10 ? 10.564 0.026 -2.362 1.00 41.14 10 THR A C 13
ATOM 10666 O O . THR A 1 10 ? 11.004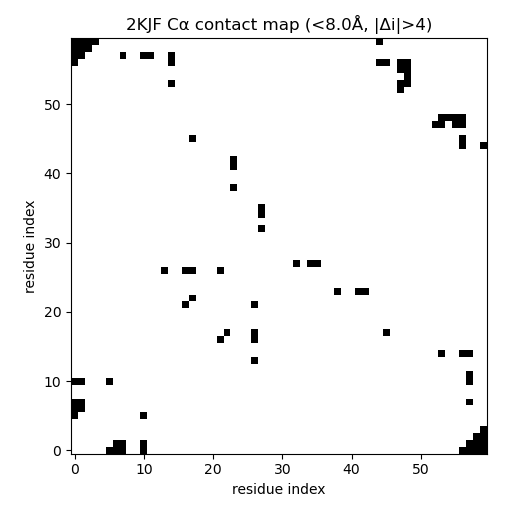 0.976 -1.716 1.00 4.20 10 THR A O 13
ATOM 10677 N N . ALA A 1 11 ? 9.349 -0.478 -2.172 1.00 1.30 11 ALA A N 13
ATOM 10678 C CA . ALA A 1 11 ? 8.444 0.069 -1.168 1.00 63.33 11 ALA A CA 13
ATOM 10679 C C . ALA A 1 11 ? 9.127 0.166 0.192 1.00 63.23 11 ALA A C 13
ATOM 10680 O O . ALA A 1 11 ? 8.818 1.050 0.989 1.00 1.33 11 ALA A O 13
ATOM 10687 N N . GLU A 1 12 ? 10.056 -0.750 0.449 1.00 3.41 12 GLU A N 13
ATOM 10688 C CA . GLU A 1 12 ? 10.781 -0.767 1.714 1.00 2.42 12 GLU A CA 13
ATOM 10689 C C . GLU A 1 12 ? 11.730 0.424 1.814 1.00 40.44 12 GLU A C 13
ATOM 10690 O O . GLU A 1 12 ? 11.694 1.183 2.783 1.00 61.41 12 GLU A O 13
ATOM 10702 N N . LYS A 1 13 ? 12.579 0.582 0.804 1.00 3.40 13 LYS A N 13
ATOM 10703 C CA . LYS A 1 13 ? 13.538 1.680 0.775 1.00 3.31 13 LYS A CA 13
ATOM 10704 C C . LYS A 1 13 ? 12.823 3.027 0.735 1.00 72.22 13 LYS A C 13
ATOM 10705 O O . LYS A 1 13 ? 13.222 3.974 1.413 1.00 71.23 13 LYS A O 13
ATOM 10724 N N . VAL A 1 14 ? 11.762 3.105 -0.063 1.00 65.11 14 VAL A N 13
ATOM 10725 C CA . VAL A 1 14 ? 10.990 4.335 -0.190 1.00 33.35 14 VAL A CA 13
ATOM 10726 C C . VAL A 1 14 ? 10.551 4.851 1.176 1.00 4.13 14 VAL A C 13
ATOM 10727 O O . VAL A 1 14 ? 10.483 6.059 1.403 1.00 40.34 14 VAL A O 13
ATOM 10740 N N . VAL A 1 15 ? 10.255 3.927 2.085 1.00 4.31 15 VAL A N 13
ATOM 10741 C CA . VAL A 1 15 ? 9.825 4.289 3.430 1.00 31.44 15 VAL A CA 13
ATOM 10742 C C . VAL A 1 15 ? 10.842 5.202 4.106 1.00 32.42 15 VAL A C 13
ATOM 10743 O O . VAL A 1 15 ? 10.475 6.161 4.785 1.00 24.44 15 VAL A O 13
ATOM 10756 N N . SER A 1 16 ? 12.121 4.897 3.915 1.00 44.23 16 SER A N 13
ATOM 10757 C CA . SER A 1 16 ? 13.193 5.689 4.508 1.00 34.44 16 SER A CA 13
ATOM 10758 C C . SER A 1 16 ? 13.146 7.129 4.006 1.00 25.45 16 SER A C 13
ATOM 10759 O O . SER A 1 16 ? 13.503 8.062 4.727 1.00 33.45 16 SER A O 13
ATOM 10767 N N . LEU A 1 17 ? 12.705 7.302 2.765 1.00 24.25 17 LEU A N 13
ATOM 10768 C CA . LEU A 1 17 ? 12.612 8.628 2.165 1.00 72.12 17 LEU A CA 13
ATOM 10769 C C . LEU A 1 17 ? 11.476 9.431 2.791 1.00 21.53 17 LEU A C 13
ATOM 10770 O O . LEU A 1 17 ? 11.551 10.656 2.892 1.00 73.51 17 LEU A O 13
ATOM 10786 N N . ILE A 1 18 ? 10.427 8.732 3.212 1.00 2.15 18 ILE A N 13
ATOM 10787 C CA . ILE A 1 18 ? 9.278 9.380 3.832 1.00 32.43 18 ILE A CA 13
ATOM 10788 C C . ILE A 1 18 ? 9.660 10.025 5.160 1.00 21.20 18 ILE A C 13
ATOM 10789 O O . ILE A 1 18 ? 9.331 11.182 5.417 1.00 71.01 18 ILE A O 13
ATOM 10805 N N . ASN A 1 19 ? 10.359 9.268 6.000 1.00 40.01 19 ASN A N 13
ATOM 10806 C CA . ASN A 1 19 ? 10.788 9.767 7.302 1.00 60.54 19 ASN A CA 13
ATOM 10807 C C . ASN A 1 19 ? 11.645 11.019 7.149 1.00 45.22 19 ASN A C 13
ATOM 10808 O O . ASN A 1 19 ? 11.665 11.881 8.027 1.00 42.11 19 ASN A O 13
ATOM 10819 N N . ALA A 1 20 ? 12.352 11.113 6.027 1.00 24.53 20 ALA A N 13
ATOM 10820 C CA . ALA A 1 20 ? 13.209 12.260 5.758 1.00 44.32 20 ALA A CA 13
ATOM 10821 C C . ALA A 1 20 ? 12.388 13.537 5.612 1.00 71.31 20 ALA A C 13
ATOM 10822 O O . ALA A 1 20 ? 12.911 14.642 5.747 1.00 32.03 20 ALA A O 13
ATOM 10829 N N . GLY A 1 21 ? 11.097 13.376 5.334 1.00 45.10 21 GLY A N 13
ATOM 10830 C CA . GLY A 1 21 ? 10.225 14.524 5.173 1.00 12.44 21 GLY A CA 13
ATOM 10831 C C . GLY A 1 21 ? 10.207 15.045 3.750 1.00 63.22 21 GLY A C 13
ATOM 10832 O O . GLY A 1 21 ? 9.814 16.185 3.502 1.00 14.45 21 GLY A O 13
ATOM 10836 N N . LEU A 1 22 ? 10.636 14.209 2.811 1.00 61.32 22 LEU A N 13
ATOM 10837 C CA . LEU A 1 22 ? 10.670 14.591 1.403 1.00 11.04 22 LEU A CA 13
ATOM 10838 C C . LEU A 1 22 ? 9.267 14.591 0.805 1.00 33.03 22 LEU A C 13
ATOM 10839 O O . LEU A 1 22 ? 8.378 13.880 1.277 1.00 45.12 22 LEU A O 13
ATOM 10855 N N . THR A 1 23 ? 9.074 15.392 -0.238 1.00 74.12 23 THR A N 13
ATOM 10856 C CA . THR A 1 23 ? 7.779 15.484 -0.902 1.00 24.21 23 THR A CA 13
ATOM 10857 C C . THR A 1 23 ? 7.534 14.275 -1.798 1.00 40.31 23 THR A C 13
ATOM 10858 O O . THR A 1 23 ? 8.439 13.808 -2.489 1.00 44.33 23 THR A O 13
ATOM 10869 N N . VAL A 1 24 ? 6.303 13.773 -1.783 1.00 24.14 24 VAL A N 13
ATOM 10870 C CA . VAL A 1 24 ? 5.938 12.619 -2.596 1.00 4.12 24 VAL A CA 13
ATOM 10871 C C . VAL A 1 24 ? 6.341 12.824 -4.052 1.00 31.41 24 VAL A C 13
ATOM 10872 O O . VAL A 1 24 ? 6.648 11.867 -4.762 1.00 42.42 24 VAL A O 13
ATOM 10885 N N . GLY A 1 25 ? 6.337 14.079 -4.491 1.00 23.13 25 GLY A N 13
ATOM 10886 C CA . GLY A 1 25 ? 6.704 14.387 -5.861 1.00 22.15 25 GLY A CA 13
ATOM 10887 C C . GLY A 1 25 ? 8.062 13.828 -6.237 1.00 3.54 25 GLY A C 13
ATOM 10888 O O . GLY A 1 25 ? 8.291 13.455 -7.387 1.00 54.31 25 GLY A O 13
ATOM 10892 N N . SER A 1 26 ? 8.967 13.772 -5.265 1.00 1.35 26 SER A N 13
ATOM 10893 C CA . SER A 1 26 ? 10.312 13.260 -5.501 1.00 10.53 26 SER A CA 13
ATOM 10894 C C . SER A 1 26 ? 10.280 11.764 -5.795 1.00 73.14 26 SER A C 13
ATOM 10895 O O . SER A 1 26 ? 11.145 11.240 -6.497 1.00 63.21 26 SER A O 13
ATOM 10903 N N . ILE A 1 27 ? 9.276 11.082 -5.254 1.00 53.43 27 ILE A N 13
ATOM 10904 C CA . ILE A 1 27 ? 9.129 9.647 -5.460 1.00 23.34 27 ILE A CA 13
ATOM 10905 C C . ILE A 1 27 ? 8.968 9.317 -6.940 1.00 32.45 27 ILE A C 13
ATOM 10906 O O . ILE A 1 27 ? 9.548 8.352 -7.437 1.00 62.54 27 ILE A O 13
ATOM 10922 N N . ILE A 1 28 ? 8.177 10.125 -7.637 1.00 43.05 28 ILE A N 13
ATOM 10923 C CA . ILE A 1 28 ? 7.942 9.920 -9.061 1.00 50.43 28 ILE A CA 13
ATOM 10924 C C . ILE A 1 28 ? 9.244 10.001 -9.851 1.00 1.22 28 ILE A C 13
ATOM 10925 O O . ILE A 1 28 ? 9.514 9.163 -10.711 1.00 34.32 28 ILE A O 13
ATOM 10941 N N . SER A 1 29 ? 10.049 11.015 -9.551 1.00 44.43 29 SER A N 13
ATOM 10942 C CA . SER A 1 29 ? 11.323 11.207 -10.234 1.00 44.34 29 SER A CA 13
ATOM 10943 C C . SER A 1 29 ? 12.210 9.974 -10.088 1.00 14.13 29 SER A C 13
ATOM 10944 O O . SER A 1 29 ? 13.011 9.664 -10.970 1.00 31.12 29 SER A O 13
ATOM 10952 N N . ILE A 1 30 ? 12.059 9.275 -8.968 1.00 4.33 30 ILE A N 13
ATOM 10953 C CA . ILE A 1 30 ? 12.845 8.076 -8.705 1.00 74.32 30 ILE A CA 13
ATOM 10954 C C . ILE A 1 30 ? 12.427 6.933 -9.625 1.00 2.21 30 ILE A C 13
ATOM 10955 O O . ILE A 1 30 ? 13.230 6.430 -10.412 1.00 21.12 30 ILE A O 13
ATOM 10971 N N . LEU A 1 31 ? 11.166 6.529 -9.522 1.00 11.20 31 LEU A N 13
ATOM 10972 C CA . LEU A 1 31 ? 10.640 5.447 -10.346 1.00 73.41 31 LEU A CA 13
ATOM 10973 C C . LEU A 1 31 ? 10.854 5.737 -11.828 1.00 64.31 31 LEU A C 13
ATOM 10974 O O . LEU A 1 31 ? 11.229 4.852 -12.596 1.00 62.14 31 LEU A O 13
ATOM 10990 N N . GLY A 1 32 ? 10.616 6.984 -12.223 1.00 31.14 32 GLY A N 13
ATOM 10991 C CA . GLY A 1 32 ? 10.791 7.369 -13.611 1.00 14.12 32 GLY A CA 13
ATOM 10992 C C . GLY A 1 32 ? 10.056 6.448 -14.565 1.00 2.21 32 GLY A C 13
ATOM 10993 O O . GLY A 1 32 ? 10.470 6.271 -15.710 1.00 12.31 32 GLY A O 13
ATOM 10997 N N . GLY A 1 33 ? 8.963 5.858 -14.091 1.00 71.35 33 GLY A N 13
ATOM 10998 C CA . GLY A 1 33 ? 8.188 4.956 -14.923 1.00 72.41 33 GLY A CA 13
ATOM 10999 C C . GLY A 1 33 ? 6.710 5.294 -14.925 1.00 23.12 33 GLY A C 13
ATOM 11000 O O . GLY A 1 33 ? 5.880 4.484 -14.513 1.00 31.23 33 GLY A O 13
ATOM 11004 N N . VAL A 1 34 ? 6.380 6.495 -15.388 1.00 43.33 34 VAL A N 13
ATOM 11005 C CA . VAL A 1 34 ? 4.993 6.940 -15.441 1.00 73.43 34 VAL A CA 13
ATOM 11006 C C . VAL A 1 34 ? 4.291 6.712 -14.107 1.00 63.41 34 VAL A C 13
ATOM 11007 O O . VAL A 1 34 ? 3.246 6.063 -14.044 1.00 64.34 34 VAL A O 13
ATOM 11020 N N . THR A 1 35 ? 4.872 7.250 -13.039 1.00 44.25 35 THR A N 13
ATOM 11021 C CA . THR A 1 35 ? 4.304 7.105 -11.705 1.00 41.43 35 THR A CA 13
ATOM 11022 C C . THR A 1 35 ? 3.283 8.201 -11.421 1.00 32.21 35 THR A C 13
ATOM 11023 O O . THR A 1 35 ? 2.793 8.330 -10.299 1.00 54.40 35 THR A O 13
ATOM 11034 N N . VAL A 1 36 ? 2.965 8.988 -12.444 1.00 61.52 36 VAL A N 13
ATOM 11035 C CA . VAL A 1 36 ? 2.000 10.071 -12.304 1.00 51.34 36 VAL A CA 13
ATOM 11036 C C . VAL A 1 36 ? 0.672 9.558 -11.760 1.00 73.42 36 VAL A C 13
ATOM 11037 O O . VAL A 1 36 ? -0.137 8.995 -12.497 1.00 30.11 36 VAL A O 13
ATOM 11050 N N . GLY A 1 37 ? 0.453 9.756 -10.464 1.00 11.03 37 GLY A N 13
ATOM 11051 C CA . GLY A 1 37 ? -0.779 9.307 -9.842 1.00 53.32 37 GLY A CA 13
ATOM 11052 C C . GLY A 1 37 ? -0.555 8.739 -8.455 1.00 74.40 37 GLY A C 13
ATOM 11053 O O . GLY A 1 37 ? -1.335 8.997 -7.537 1.00 22.32 37 GLY A O 13
ATOM 11057 N N . LEU A 1 38 ? 0.511 7.961 -8.301 1.00 52.32 38 LEU A N 13
ATOM 11058 C CA . LEU A 1 38 ? 0.835 7.353 -7.016 1.00 33.54 38 LEU A CA 13
ATOM 11059 C C . LEU A 1 38 ? 1.191 8.417 -5.983 1.00 45.33 38 LEU A C 13
ATOM 11060 O O . LEU A 1 38 ? 1.169 8.161 -4.780 1.00 13.35 38 LEU A O 13
ATOM 11076 N N . SER A 1 39 ? 1.519 9.613 -6.463 1.00 31.11 39 SER A N 13
ATOM 11077 C CA . SER A 1 39 ? 1.882 10.717 -5.582 1.00 30.32 39 SER A CA 13
ATOM 11078 C C . SER A 1 39 ? 0.670 11.204 -4.794 1.00 52.31 39 SER A C 13
ATOM 11079 O O . SER A 1 39 ? 0.772 11.525 -3.611 1.00 23.12 39 SER A O 13
ATOM 11087 N N . GLY A 1 40 ? -0.479 11.257 -5.461 1.00 53.50 40 GLY A N 13
ATOM 11088 C CA . GLY A 1 40 ? -1.695 11.707 -4.809 1.00 34.01 40 GLY A CA 13
ATOM 11089 C C . GLY A 1 40 ? -2.139 10.772 -3.701 1.00 42.11 40 GLY A C 13
ATOM 11090 O O . GLY A 1 40 ? -2.874 11.172 -2.798 1.00 41.13 40 GLY A O 13
ATOM 11094 N N . VAL A 1 41 ? -1.693 9.522 -3.770 1.00 25.21 41 VAL A N 13
ATOM 11095 C CA . VAL A 1 41 ? -2.048 8.527 -2.765 1.00 72.24 41 VAL A CA 13
ATOM 11096 C C . VAL A 1 41 ? -0.906 8.309 -1.779 1.00 15.31 41 VAL A C 13
ATOM 11097 O O . VAL A 1 41 ? -1.122 7.866 -0.651 1.00 14.45 41 VAL A O 13
ATOM 11110 N N . PHE A 1 42 ? 0.310 8.624 -2.211 1.00 50.15 42 PHE A N 13
ATOM 11111 C CA . PHE A 1 42 ? 1.487 8.463 -1.366 1.00 64.24 42 PHE A CA 13
ATOM 11112 C C . PHE A 1 42 ? 1.356 9.284 -0.087 1.00 54.44 42 PHE A C 13
ATOM 11113 O O . PHE A 1 42 ? 1.573 8.779 1.015 1.00 52.34 42 PHE A O 13
ATOM 11130 N N . THR A 1 43 ? 0.999 10.556 -0.242 1.00 34.32 43 THR A N 13
ATOM 11131 C CA . THR A 1 43 ? 0.839 11.449 0.899 1.00 63.22 43 THR A CA 13
ATOM 11132 C C . THR A 1 43 ? -0.194 10.908 1.880 1.00 0.14 43 THR A C 13
ATOM 11133 O O . THR A 1 43 ? 0.020 10.923 3.092 1.00 31.12 43 THR A O 13
ATOM 11144 N N . ALA A 1 44 ? -1.315 10.430 1.349 1.00 3.43 44 ALA A N 13
ATOM 11145 C CA . ALA A 1 44 ? -2.380 9.882 2.179 1.00 12.12 44 ALA A CA 13
ATOM 11146 C C . ALA A 1 44 ? -1.880 8.702 3.005 1.00 34.32 44 ALA A C 13
ATOM 11147 O O . ALA A 1 44 ? -2.286 8.518 4.153 1.00 4.52 44 ALA A O 13
ATOM 11154 N N . VAL A 1 45 ? -0.998 7.903 2.414 1.00 71.34 45 VAL A N 13
ATOM 11155 C CA . VAL A 1 45 ? -0.443 6.740 3.095 1.00 24.33 45 VAL A CA 13
ATOM 11156 C C . VAL A 1 45 ? 0.514 7.159 4.206 1.00 61.41 45 VAL A C 13
ATOM 11157 O O . VAL A 1 45 ? 0.622 6.489 5.233 1.00 21.23 45 VAL A O 13
ATOM 11170 N N . LYS A 1 46 ? 1.207 8.272 3.993 1.00 24.03 46 LYS A N 13
ATOM 11171 C CA . LYS A 1 46 ? 2.155 8.783 4.976 1.00 11.45 46 LYS A CA 13
ATOM 11172 C C . LYS A 1 46 ? 1.503 8.902 6.350 1.00 14.12 46 LYS A C 13
ATOM 11173 O O . LYS A 1 46 ? 2.019 8.384 7.340 1.00 72.54 46 LYS A O 13
ATOM 11192 N N . ALA A 1 47 ? 0.365 9.587 6.403 1.00 73.22 47 ALA A N 13
ATOM 11193 C CA . ALA A 1 47 ? -0.359 9.770 7.654 1.00 34.05 47 ALA A CA 13
ATOM 11194 C C . ALA A 1 47 ? -0.838 8.434 8.212 1.00 30.14 47 ALA A C 13
ATOM 11195 O O . ALA A 1 47 ? -0.961 8.265 9.425 1.00 2.32 47 ALA A O 13
ATOM 11202 N N . ALA A 1 48 ? -1.108 7.487 7.319 1.00 4.43 48 ALA A N 13
ATOM 11203 C CA . ALA A 1 48 ? -1.572 6.166 7.723 1.00 24.11 48 ALA A CA 13
ATOM 11204 C C . ALA A 1 48 ? -0.580 5.503 8.673 1.00 32.41 48 ALA A C 13
ATOM 11205 O O . ALA A 1 48 ? -0.963 4.692 9.517 1.00 23.40 48 ALA A O 13
ATOM 11212 N N . ILE A 1 49 ? 0.694 5.852 8.530 1.00 72.45 49 ILE A N 13
ATOM 11213 C CA . ILE A 1 49 ? 1.739 5.290 9.376 1.00 63.24 49 ILE A CA 13
ATOM 11214 C C . ILE A 1 49 ? 1.441 5.531 10.851 1.00 33.55 49 ILE A C 13
ATOM 11215 O O . ILE A 1 49 ? 1.381 4.591 11.644 1.00 5.45 49 ILE A O 13
ATOM 11231 N N . ALA A 1 50 ? 1.252 6.796 11.213 1.00 73.54 50 ALA A N 13
ATOM 11232 C CA . ALA A 1 50 ? 0.955 7.160 12.592 1.00 21.14 50 ALA A CA 13
ATOM 11233 C C . ALA A 1 50 ? -0.360 6.541 13.053 1.00 20.42 50 ALA A C 13
ATOM 11234 O O . ALA A 1 50 ? -0.583 6.348 14.249 1.00 44.13 50 ALA A O 13
ATOM 11241 N N . LYS A 1 51 ? -1.230 6.231 12.098 1.00 64.25 51 LYS A N 13
ATOM 11242 C CA . LYS A 1 51 ? -2.523 5.633 12.404 1.00 34.43 51 LYS A CA 13
ATOM 11243 C C . LYS A 1 51 ? -2.374 4.150 12.731 1.00 4.35 51 LYS A C 13
ATOM 11244 O O . LYS A 1 51 ? -2.889 3.674 13.742 1.00 14.01 51 LYS A O 13
ATOM 11263 N N . GLN A 1 52 ? -1.664 3.428 11.871 1.00 64.20 52 GLN A N 13
ATOM 11264 C CA . GLN A 1 52 ? -1.446 2.000 12.070 1.00 21.14 52 GLN A CA 13
ATOM 11265 C C . GLN A 1 52 ? -0.002 1.720 12.472 1.00 4.35 52 GLN A C 13
ATOM 11266 O O . GLN A 1 52 ? 0.277 1.364 13.617 1.00 50.43 52 GLN A O 13
ATOM 11280 N N . GLY A 1 53 ? 0.914 1.884 11.523 1.00 64.44 53 GLY A N 13
ATOM 11281 C CA . GLY A 1 53 ? 2.319 1.644 11.797 1.00 21.15 53 GLY A CA 13
ATOM 11282 C C . GLY A 1 53 ? 3.164 1.639 10.539 1.00 75.53 53 GLY A C 13
ATOM 11283 O O . GLY A 1 53 ? 2.656 1.394 9.444 1.00 73.21 53 GLY A O 13
ATOM 11287 N N . ILE A 1 54 ? 4.455 1.911 10.693 1.00 31.53 54 ILE A N 13
ATOM 11288 C CA . ILE A 1 54 ? 5.371 1.936 9.560 1.00 54.54 54 ILE A CA 13
ATOM 11289 C C . ILE A 1 54 ? 5.301 0.636 8.767 1.00 23.50 54 ILE A C 13
ATOM 11290 O O . ILE A 1 54 ? 5.280 0.646 7.536 1.00 22.41 54 ILE A O 13
ATOM 11306 N N . LYS A 1 55 ? 5.264 -0.484 9.481 1.00 62.50 55 LYS A N 13
ATOM 11307 C CA . LYS A 1 55 ? 5.194 -1.795 8.846 1.00 32.10 55 LYS A CA 13
ATOM 11308 C C . LYS A 1 55 ? 3.980 -1.890 7.927 1.00 31.02 55 LYS A C 13
ATOM 11309 O O . LYS A 1 55 ? 4.072 -2.400 6.810 1.00 11.03 55 LYS A O 13
ATOM 11328 N N . LYS A 1 56 ? 2.843 -1.395 8.404 1.00 52.44 56 LYS A N 13
ATOM 11329 C CA . LYS A 1 56 ? 1.611 -1.421 7.625 1.00 54.54 56 LYS A CA 13
ATOM 11330 C C . LYS A 1 56 ? 1.733 -0.542 6.383 1.00 31.44 56 LYS A C 13
ATOM 11331 O O . LYS A 1 56 ? 1.109 -0.811 5.358 1.00 73.25 56 LYS A O 13
ATOM 11350 N N . ALA A 1 57 ? 2.542 0.507 6.484 1.00 10.21 57 ALA A N 13
ATOM 11351 C CA . ALA A 1 57 ? 2.749 1.422 5.369 1.00 55.35 57 ALA A CA 13
ATOM 11352 C C . ALA A 1 57 ? 3.317 0.691 4.157 1.00 5.41 57 ALA A C 13
ATOM 11353 O O . ALA A 1 57 ? 2.913 0.944 3.022 1.00 73.21 57 ALA A O 13
ATOM 11360 N N . ILE A 1 58 ? 4.258 -0.214 4.406 1.00 52.21 58 ILE A N 13
ATOM 11361 C CA . ILE A 1 58 ? 4.881 -0.981 3.335 1.00 44.11 58 ILE A CA 13
ATOM 11362 C C . ILE A 1 58 ? 3.837 -1.734 2.518 1.00 50.00 58 ILE A C 13
ATOM 11363 O O . ILE A 1 58 ? 3.732 -1.549 1.306 1.00 51.31 58 ILE A O 13
ATOM 11379 N N . GLN A 1 59 ? 3.066 -2.582 3.191 1.00 61.10 59 GLN A N 13
ATOM 11380 C CA . GLN A 1 59 ? 2.029 -3.362 2.527 1.00 74.31 59 GLN A CA 13
ATOM 11381 C C . GLN A 1 59 ? 1.093 -2.458 1.731 1.00 62.32 59 GLN A C 13
ATOM 11382 O O . GLN A 1 59 ? 0.569 -2.854 0.689 1.00 54.41 59 GLN A O 13
ATOM 11396 N N . LEU A 1 60 ? 0.888 -1.244 2.228 1.00 41.43 60 LEU A N 13
ATOM 11397 C CA . LEU A 1 60 ? 0.015 -0.282 1.563 1.00 60.42 60 LEU A CA 13
ATOM 11398 C C . LEU A 1 60 ? 0.592 0.135 0.214 1.00 40.10 60 LEU A C 13
ATOM 11399 O O . LEU A 1 60 ? -0.125 0.209 -0.783 1.00 55.43 60 LEU A O 13
ATOM 11415 N N . LEU A 1 1 ? 1.493 -0.208 0.324 1.00 73.35 1 LEU A N 14
ATOM 11416 C CA . LEU A 1 1 ? 2.246 -0.093 -0.920 1.00 42.24 1 LEU A CA 14
ATOM 11417 C C . LEU A 1 1 ? 2.215 -1.404 -1.700 1.00 11.43 1 LEU A C 14
ATOM 11418 O O . LEU A 1 1 ? 1.849 -1.431 -2.875 1.00 12.12 1 LEU A O 14
ATOM 11434 N N . VAL A 1 2 ? 2.599 -2.490 -1.037 1.00 4.33 2 VAL A N 14
ATOM 11435 C CA . VAL A 1 2 ? 2.612 -3.805 -1.666 1.00 3.12 2 VAL A CA 14
ATOM 11436 C C . VAL A 1 2 ? 1.217 -4.204 -2.133 1.00 62.14 2 VAL A C 14
ATOM 11437 O O . VAL A 1 2 ? 1.024 -4.587 -3.287 1.00 21.33 2 VAL A O 14
ATOM 11450 N N . ALA A 1 3 ? 0.247 -4.111 -1.230 1.00 21.12 3 ALA A N 14
ATOM 11451 C CA . ALA A 1 3 ? -1.131 -4.460 -1.550 1.00 73.12 3 ALA A CA 14
ATOM 11452 C C . ALA A 1 3 ? -1.708 -3.514 -2.598 1.00 63.12 3 ALA A C 14
ATOM 11453 O O . ALA A 1 3 ? -2.606 -3.883 -3.355 1.00 20.51 3 ALA A O 14
ATOM 11460 N N . TYR A 1 4 ? -1.186 -2.293 -2.637 1.00 13.05 4 TYR A N 14
ATOM 11461 C CA . TYR A 1 4 ? -1.652 -1.293 -3.590 1.00 3.20 4 TYR A CA 14
ATOM 11462 C C . TYR A 1 4 ? -1.152 -1.607 -4.997 1.00 4.03 4 TYR A C 14
ATOM 11463 O O . TYR A 1 4 ? -1.928 -1.644 -5.950 1.00 71.12 4 TYR A O 14
ATOM 11481 N N . GLY A 1 5 ? 0.153 -1.833 -5.117 1.00 61.42 5 GLY A N 14
ATOM 11482 C CA . GLY A 1 5 ? 0.736 -2.142 -6.410 1.00 22.12 5 GLY A CA 14
ATOM 11483 C C . GLY A 1 5 ? 2.241 -1.963 -6.425 1.00 2.33 5 GLY A C 14
ATOM 11484 O O . GLY A 1 5 ? 2.941 -2.598 -7.214 1.00 32.20 5 GLY A O 14
ATOM 11488 N N . ILE A 1 6 ? 2.741 -1.094 -5.552 1.00 34.32 6 ILE A N 14
ATOM 11489 C CA . ILE A 1 6 ? 4.172 -0.833 -5.469 1.00 22.14 6 ILE A CA 14
ATOM 11490 C C . ILE A 1 6 ? 4.941 -2.096 -5.094 1.00 15.23 6 ILE A C 14
ATOM 11491 O O . ILE A 1 6 ? 4.507 -2.867 -4.238 1.00 64.13 6 ILE A O 14
ATOM 11507 N N . ALA A 1 7 ? 6.084 -2.299 -5.739 1.00 64.30 7 ALA A N 14
ATOM 11508 C CA . ALA A 1 7 ? 6.916 -3.466 -5.471 1.00 34.22 7 ALA A CA 14
ATOM 11509 C C . ALA A 1 7 ? 7.189 -3.614 -3.978 1.00 34.32 7 ALA A C 14
ATOM 11510 O O . ALA A 1 7 ? 7.362 -2.624 -3.269 1.00 12.43 7 ALA A O 14
ATOM 11517 N N . GLN A 1 8 ? 7.225 -4.857 -3.508 1.00 34.11 8 GLN A N 14
ATOM 11518 C CA . GLN A 1 8 ? 7.475 -5.133 -2.098 1.00 62.33 8 GLN A CA 14
ATOM 11519 C C . GLN A 1 8 ? 8.905 -4.765 -1.717 1.00 42.22 8 GLN A C 14
ATOM 11520 O O . GLN A 1 8 ? 9.130 -3.964 -0.811 1.00 31.14 8 GLN A O 14
ATOM 11534 N N . GLY A 1 9 ? 9.870 -5.356 -2.416 1.00 52.41 9 GLY A N 14
ATOM 11535 C CA . GLY A 1 9 ? 11.266 -5.077 -2.136 1.00 22.04 9 GLY A CA 14
ATOM 11536 C C . GLY A 1 9 ? 11.571 -3.592 -2.130 1.00 65.34 9 GLY A C 14
ATOM 11537 O O . GLY A 1 9 ? 12.305 -3.104 -1.270 1.00 41.01 9 GLY A O 14
ATOM 11541 N N . THR A 1 10 ? 11.009 -2.870 -3.095 1.00 31.43 10 THR A N 14
ATOM 11542 C CA . THR A 1 10 ? 11.227 -1.433 -3.200 1.00 30.31 10 THR A CA 14
ATOM 11543 C C . THR A 1 10 ? 10.396 -0.674 -2.171 1.00 63.44 10 THR A C 14
ATOM 11544 O O . THR A 1 10 ? 10.752 0.432 -1.767 1.00 53.21 10 THR A O 14
ATOM 11555 N N . ALA A 1 11 ? 9.289 -1.277 -1.751 1.00 54.34 11 ALA A N 14
ATOM 11556 C CA . ALA A 1 11 ? 8.409 -0.658 -0.768 1.00 32.35 11 ALA A CA 14
ATOM 11557 C C . ALA A 1 11 ? 9.193 -0.191 0.454 1.00 45.24 11 ALA A C 14
ATOM 11558 O O . ALA A 1 11 ? 8.918 0.872 1.009 1.00 21.14 11 ALA A O 14
ATOM 11565 N N . GLU A 1 12 ? 10.171 -0.992 0.866 1.00 71.13 12 GLU A N 14
ATOM 11566 C CA . GLU A 1 12 ? 10.994 -0.660 2.023 1.00 52.54 12 GLU A CA 14
ATOM 11567 C C . GLU A 1 12 ? 11.945 0.490 1.702 1.00 73.05 12 GLU A C 14
ATOM 11568 O O . GLU A 1 12 ? 12.254 1.314 2.562 1.00 10.32 12 GLU A O 14
ATOM 11580 N N . LYS A 1 13 ? 12.406 0.538 0.456 1.00 10.14 13 LYS A N 14
ATOM 11581 C CA . LYS A 1 13 ? 13.321 1.586 0.019 1.00 61.51 13 LYS A CA 14
ATOM 11582 C C . LYS A 1 13 ? 12.614 2.936 -0.041 1.00 21.32 13 LYS A C 14
ATOM 11583 O O . LYS A 1 13 ? 13.061 3.909 0.566 1.00 10.21 13 LYS A O 14
ATOM 11602 N N . VAL A 1 14 ? 11.507 2.987 -0.775 1.00 42.10 14 VAL A N 14
ATOM 11603 C CA . VAL A 1 14 ? 10.737 4.217 -0.912 1.00 12.44 14 VAL A CA 14
ATOM 11604 C C . VAL A 1 14 ? 10.394 4.806 0.453 1.00 65.24 14 VAL A C 14
ATOM 11605 O O . VAL A 1 14 ? 10.495 6.015 0.662 1.00 21.44 14 VAL A O 14
ATOM 11618 N N . VAL A 1 15 ? 9.989 3.942 1.379 1.00 45.34 15 VAL A N 14
ATOM 11619 C CA . VAL A 1 15 ? 9.633 4.376 2.724 1.00 25.34 15 VAL A CA 14
ATOM 11620 C C . VAL A 1 15 ? 10.775 5.151 3.372 1.00 1.30 15 VAL A C 14
ATOM 11621 O O . VAL A 1 15 ? 10.563 6.208 3.966 1.00 13.21 15 VAL A O 14
ATOM 11634 N N . SER A 1 16 ? 11.987 4.619 3.253 1.00 43.13 16 SER A N 14
ATOM 11635 C CA . SER A 1 16 ? 13.163 5.260 3.829 1.00 24.35 16 SER A CA 14
ATOM 11636 C C . SER A 1 16 ? 13.324 6.681 3.298 1.00 34.20 16 SER A C 14
ATOM 11637 O O . SER A 1 16 ? 13.806 7.569 4.002 1.00 32.02 16 SER A O 14
ATOM 11645 N N . LEU A 1 17 ? 12.916 6.889 2.051 1.00 70.51 17 LEU A N 14
ATOM 11646 C CA . LEU A 1 17 ? 13.013 8.202 1.423 1.00 64.42 17 LEU A CA 14
ATOM 11647 C C . LEU A 1 17 ? 11.997 9.168 2.021 1.00 14.33 17 LEU A C 14
ATOM 11648 O O . LEU A 1 17 ? 12.212 10.381 2.036 1.00 60.44 17 LEU A O 14
ATOM 11664 N N . ILE A 1 18 ? 10.890 8.624 2.516 1.00 61.42 18 ILE A N 14
ATOM 11665 C CA . ILE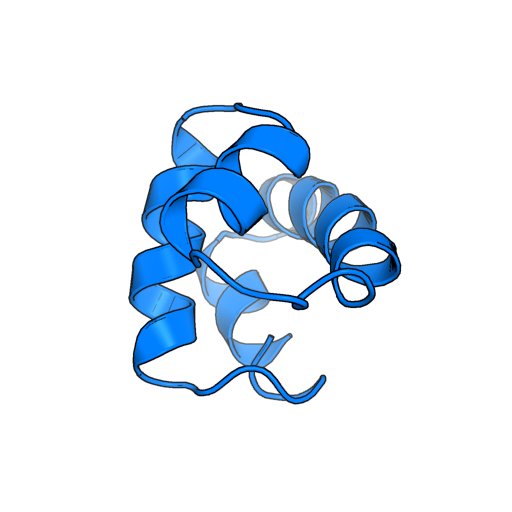 A 1 18 ? 9.842 9.438 3.119 1.00 60.34 18 ILE A CA 14
ATOM 11666 C C . ILE A 1 18 ? 10.352 10.158 4.362 1.00 43.31 18 ILE A C 14
ATOM 11667 O O . ILE A 1 18 ? 10.129 11.356 4.533 1.00 63.03 18 ILE A O 14
ATOM 11683 N N . ASN A 1 19 ? 11.040 9.420 5.227 1.00 60.33 19 ASN A N 14
ATOM 11684 C CA . ASN A 1 19 ? 11.584 9.989 6.455 1.00 72.44 19 ASN A CA 14
ATOM 11685 C C . ASN A 1 19 ? 12.541 11.136 6.145 1.00 31.34 19 ASN A C 14
ATOM 11686 O O . ASN A 1 19 ? 12.792 11.993 6.992 1.00 43.04 19 ASN A O 14
ATOM 11697 N N . ALA A 1 20 ? 13.071 11.145 4.927 1.00 62.42 20 ALA A N 14
ATOM 11698 C CA . ALA A 1 20 ? 13.998 12.187 4.505 1.00 41.25 20 ALA A CA 14
ATOM 11699 C C . ALA A 1 20 ? 13.312 13.548 4.463 1.00 54.12 20 ALA A C 14
ATOM 11700 O O . ALA A 1 20 ? 13.969 14.587 4.493 1.00 4.33 20 ALA A O 14
ATOM 11707 N N . GLY A 1 21 ? 11.984 13.534 4.392 1.00 11.40 21 GLY A N 14
ATOM 11708 C CA . GLY A 1 21 ? 11.231 14.774 4.346 1.00 35.13 21 GLY A CA 14
ATOM 11709 C C . GLY A 1 21 ? 10.735 15.100 2.951 1.00 35.35 21 GLY A C 14
ATOM 11710 O O . GLY A 1 21 ? 9.997 16.067 2.757 1.00 42.13 21 GLY A O 14
ATOM 11714 N N . LEU A 1 22 ? 11.140 14.292 1.978 1.00 41.54 22 LEU A N 14
ATOM 11715 C CA . LEU A 1 22 ? 10.733 14.501 0.592 1.00 25.41 22 LEU A CA 14
ATOM 11716 C C . LEU A 1 22 ? 9.239 14.249 0.420 1.00 51.13 22 LEU A C 14
ATOM 11717 O O . LEU A 1 22 ? 8.730 13.189 0.785 1.00 32.02 22 LEU A O 14
ATOM 11733 N N . THR A 1 23 ? 8.540 15.231 -0.142 1.00 33.31 23 THR A N 14
ATOM 11734 C CA . THR A 1 23 ? 7.104 15.116 -0.364 1.00 70.02 23 THR A CA 14
ATOM 11735 C C . THR A 1 23 ? 6.803 14.228 -1.566 1.00 71.01 23 THR A C 14
ATOM 11736 O O . THR A 1 23 ? 7.710 13.814 -2.288 1.00 24.35 23 THR A O 14
ATOM 11747 N N . VAL A 1 24 ? 5.523 13.939 -1.777 1.00 14.12 24 VAL A N 14
ATOM 11748 C CA . VAL A 1 24 ? 5.102 13.101 -2.893 1.00 54.22 24 VAL A CA 14
ATOM 11749 C C . VAL A 1 24 ? 5.691 13.600 -4.208 1.00 1.23 24 VAL A C 14
ATOM 11750 O O . VAL A 1 24 ? 5.944 12.818 -5.123 1.00 42.32 24 VAL A O 14
ATOM 11763 N N . GLY A 1 25 ? 5.908 14.909 -4.294 1.00 3.24 25 GLY A N 14
ATOM 11764 C CA . GLY A 1 25 ? 6.467 15.491 -5.500 1.00 62.21 25 GLY A CA 14
ATOM 11765 C C . GLY A 1 25 ? 7.879 15.011 -5.775 1.00 14.22 25 GLY A C 14
ATOM 11766 O O . GLY A 1 25 ? 8.225 14.700 -6.914 1.00 71.03 25 GLY A O 14
ATOM 11770 N N . SER A 1 26 ? 8.696 14.953 -4.729 1.00 24.14 26 SER A N 14
ATOM 11771 C CA . SER A 1 26 ? 10.080 14.513 -4.864 1.00 2.25 26 SER A CA 14
ATOM 11772 C C . SER A 1 26 ? 10.149 13.016 -5.149 1.00 41.13 26 SER A C 14
ATOM 11773 O O . SER A 1 26 ? 11.050 12.547 -5.846 1.00 14.11 26 SER A O 14
ATOM 11781 N N . ILE A 1 27 ? 9.192 12.272 -4.606 1.00 74.03 27 ILE A N 14
ATOM 11782 C CA . ILE A 1 27 ? 9.142 10.829 -4.803 1.00 63.42 27 ILE A CA 14
ATOM 11783 C C . ILE A 1 27 ? 9.001 10.480 -6.281 1.00 33.11 27 ILE A C 14
ATOM 11784 O O . ILE A 1 27 ? 9.804 9.726 -6.831 1.00 20.33 27 ILE A O 14
ATOM 11800 N N . ILE A 1 28 ? 7.976 11.035 -6.919 1.00 34.05 28 ILE A N 14
ATOM 11801 C CA . ILE A 1 28 ? 7.731 10.785 -8.333 1.00 72.15 28 ILE A CA 14
ATOM 11802 C C . ILE A 1 28 ? 8.971 11.086 -9.168 1.00 3.34 28 ILE A C 14
ATOM 11803 O O . ILE A 1 28 ? 9.237 10.418 -10.167 1.00 3.32 28 ILE A O 14
ATOM 11819 N N . SER A 1 29 ? 9.728 12.096 -8.749 1.00 62.43 29 SER A N 14
ATOM 11820 C CA . SER A 1 29 ? 10.940 12.487 -9.459 1.00 5.22 29 SER A CA 14
ATOM 11821 C C . SER A 1 29 ? 11.966 11.358 -9.446 1.00 3.02 29 SER A C 14
ATOM 11822 O O . SER A 1 29 ? 12.731 11.189 -10.396 1.00 22.11 29 SER A O 14
ATOM 11830 N N . ILE A 1 30 ? 11.976 10.588 -8.363 1.00 11.43 30 ILE A N 14
ATOM 11831 C CA . ILE A 1 30 ? 12.906 9.475 -8.226 1.00 23.32 30 ILE A CA 14
ATOM 11832 C C . ILE A 1 30 ? 12.551 8.341 -9.182 1.00 4.11 30 ILE A C 14
ATOM 11833 O O . ILE A 1 30 ? 13.410 7.546 -9.566 1.00 3.02 30 ILE A O 14
ATOM 11849 N N . LEU A 1 31 ? 11.281 8.273 -9.565 1.00 1.45 31 LEU A N 14
ATOM 11850 C CA . LEU A 1 31 ? 10.811 7.238 -10.478 1.00 65.25 31 LEU A CA 14
ATOM 11851 C C . LEU A 1 31 ? 11.095 7.621 -11.927 1.00 61.24 31 LEU A C 14
ATOM 11852 O O . LEU A 1 31 ? 11.227 6.758 -12.794 1.00 74.41 31 LEU A O 14
ATOM 11868 N N . GLY A 1 32 ? 11.190 8.922 -12.183 1.00 3.35 32 GLY A N 14
ATOM 11869 C CA . GLY A 1 32 ? 11.460 9.397 -13.527 1.00 60.12 32 GLY A CA 14
ATOM 11870 C C . GLY A 1 32 ? 10.460 10.439 -13.986 1.00 13.44 32 GLY A C 14
ATOM 11871 O O . GLY A 1 32 ? 10.739 11.221 -14.894 1.00 70.40 32 GLY A O 14
ATOM 11875 N N . GLY A 1 33 ? 9.289 10.451 -13.356 1.00 75.01 33 GLY A N 14
ATOM 11876 C CA . GLY A 1 33 ? 8.260 11.408 -13.720 1.00 3.31 33 GLY A CA 14
ATOM 11877 C C . GLY A 1 33 ? 7.267 10.842 -14.715 1.00 35.24 33 GLY A C 14
ATOM 11878 O O . GLY A 1 33 ? 6.283 11.496 -15.062 1.00 20.23 33 GLY A O 14
ATOM 11882 N N . VAL A 1 34 ? 7.524 9.622 -15.176 1.00 54.14 34 VAL A N 14
ATOM 11883 C CA . VAL A 1 34 ? 6.644 8.968 -16.138 1.00 24.31 34 VAL A CA 14
ATOM 11884 C C . VAL A 1 34 ? 5.357 8.496 -15.472 1.00 75.24 34 VAL A C 14
ATOM 11885 O O . VAL A 1 34 ? 4.418 8.066 -16.144 1.00 40.22 34 VAL A O 14
ATOM 11898 N N . THR A 1 35 ? 5.317 8.579 -14.146 1.00 62.21 35 THR A N 14
ATOM 11899 C CA . THR A 1 35 ? 4.145 8.160 -13.388 1.00 72.15 35 THR A CA 14
ATOM 11900 C C . THR A 1 35 ? 3.053 9.222 -13.434 1.00 14.33 35 THR A C 14
ATOM 11901 O O . THR A 1 35 ? 2.011 9.030 -14.060 1.00 75.42 35 THR A O 14
ATOM 11912 N N . VAL A 1 36 ? 3.298 10.345 -12.766 1.00 13.30 36 VAL A N 14
ATOM 11913 C CA . VAL A 1 36 ? 2.335 11.440 -12.732 1.00 22.14 36 VAL A CA 14
ATOM 11914 C C . VAL A 1 36 ? 0.963 10.951 -12.281 1.00 41.25 36 VAL A C 14
ATOM 11915 O O . VAL A 1 36 ? 0.058 10.773 -13.095 1.00 51.55 36 VAL A O 14
ATOM 11928 N N . GLY A 1 37 ? 0.816 10.736 -10.978 1.00 32.14 37 GLY A N 14
ATOM 11929 C CA . GLY A 1 37 ? -0.449 10.270 -10.441 1.00 34.11 37 GLY A CA 14
ATOM 11930 C C . GLY A 1 37 ? -0.293 9.586 -9.098 1.00 25.55 37 GLY A C 14
ATOM 11931 O O . GLY A 1 37 ? -1.123 9.757 -8.204 1.00 73.43 37 GLY A O 14
ATOM 11935 N N . LEU A 1 38 ? 0.774 8.807 -8.953 1.00 60.11 38 LEU A N 14
ATOM 11936 C CA . LEU A 1 38 ? 1.037 8.092 -7.709 1.00 13.12 38 LEU A CA 14
ATOM 11937 C C . LEU A 1 38 ? 1.156 9.063 -6.538 1.00 63.42 38 LEU A C 14
ATOM 11938 O O . LEU A 1 38 ? 0.915 8.696 -5.388 1.00 3.10 38 LEU A O 14
ATOM 11954 N N . SER A 1 39 ? 1.528 10.303 -6.840 1.00 31.43 39 SER A N 14
ATOM 11955 C CA . SER A 1 39 ? 1.681 11.326 -5.812 1.00 71.03 39 SER A CA 14
ATOM 11956 C C . SER A 1 39 ? 0.404 11.464 -4.989 1.00 21.14 39 SER A C 14
ATOM 11957 O O . SER A 1 39 ? 0.449 11.793 -3.804 1.00 33.00 39 SER A O 14
ATOM 11965 N N . GLY A 1 40 ? -0.735 11.209 -5.626 1.00 43.42 40 GLY A N 14
ATOM 11966 C CA . GLY A 1 40 ? -2.009 11.310 -4.938 1.00 45.34 40 GLY A CA 14
ATOM 11967 C C . GLY A 1 40 ? -2.259 10.141 -4.008 1.00 32.54 40 GLY A C 14
ATOM 11968 O O . GLY A 1 40 ? -3.057 10.239 -3.075 1.00 52.35 40 GLY A O 14
ATOM 11972 N N . VAL A 1 41 ? -1.577 9.028 -4.261 1.00 11.01 41 VAL A N 14
ATOM 11973 C CA . VAL A 1 41 ? -1.730 7.834 -3.439 1.00 31.42 41 VAL A CA 14
ATOM 11974 C C . VAL A 1 41 ? -0.682 7.790 -2.332 1.00 54.12 41 VAL A C 14
ATOM 11975 O O . VAL A 1 41 ? -0.932 7.267 -1.246 1.00 13.31 41 VAL A O 14
ATOM 11988 N N . PHE A 1 42 ? 0.492 8.344 -2.615 1.00 63.51 42 PHE A N 14
ATOM 11989 C CA . PHE A 1 42 ? 1.580 8.368 -1.644 1.00 34.12 42 PHE A CA 14
ATOM 11990 C C . PHE A 1 42 ? 1.210 9.223 -0.435 1.00 42.02 42 PHE A C 14
ATOM 11991 O O . PHE A 1 42 ? 1.379 8.806 0.711 1.00 23.41 42 PHE A O 14
ATOM 12008 N N . THR A 1 43 ? 0.705 10.424 -0.700 1.00 31.14 43 THR A N 14
ATOM 12009 C CA . THR A 1 43 ? 0.313 11.339 0.364 1.00 11.45 43 THR A CA 14
ATOM 12010 C C . THR A 1 43 ? -0.662 10.675 1.330 1.00 2.10 43 THR A C 14
ATOM 12011 O O . THR A 1 43 ? -0.565 10.852 2.544 1.00 54.50 43 THR A O 14
ATOM 12022 N N . ALA A 1 44 ? -1.600 9.909 0.783 1.00 42.01 44 ALA A N 14
ATOM 12023 C CA . ALA A 1 44 ? -2.591 9.216 1.597 1.00 64.22 44 ALA A CA 14
ATOM 12024 C C . ALA A 1 44 ? -1.938 8.141 2.460 1.00 44.52 44 ALA A C 14
ATOM 12025 O O . ALA A 1 44 ? -2.341 7.917 3.601 1.00 55.20 44 ALA A O 14
ATOM 12032 N N . VAL A 1 45 ? -0.926 7.479 1.907 1.00 33.24 45 VAL A N 14
ATOM 12033 C CA . VAL A 1 45 ? -0.217 6.428 2.627 1.00 20.21 45 VAL A CA 14
ATOM 12034 C C . VAL A 1 45 ? 0.634 7.009 3.750 1.00 0.05 45 VAL A C 14
ATOM 12035 O O . VAL A 1 45 ? 0.759 6.415 4.822 1.00 74.24 45 VAL A O 14
ATOM 12048 N N . LYS A 1 46 ? 1.219 8.176 3.499 1.00 35.45 46 LYS A N 14
ATOM 12049 C CA . LYS A 1 46 ? 2.057 8.840 4.490 1.00 43.44 46 LYS A CA 14
ATOM 12050 C C . LYS A 1 46 ? 1.329 8.965 5.824 1.00 1.01 46 LYS A C 14
ATOM 12051 O O . LYS A 1 46 ? 1.860 8.589 6.869 1.00 74.02 46 LYS A O 14
ATOM 12070 N N . ALA A 1 47 ? 0.111 9.494 5.781 1.00 74.11 47 ALA A N 14
ATOM 12071 C CA . ALA A 1 47 ? -0.691 9.664 6.986 1.00 12.42 47 ALA A CA 14
ATOM 12072 C C . ALA A 1 47 ? -1.013 8.318 7.626 1.00 12.43 47 ALA A C 14
ATOM 12073 O O . ALA A 1 47 ? -1.162 8.219 8.844 1.00 51.32 47 ALA A O 14
ATOM 12080 N N . ALA A 1 48 ? -1.120 7.285 6.798 1.00 61.32 48 ALA A N 14
ATOM 12081 C CA . ALA A 1 48 ? -1.423 5.944 7.284 1.00 41.33 48 ALA A CA 14
ATOM 12082 C C . ALA A 1 48 ? -0.361 5.464 8.267 1.00 32.21 48 ALA A C 14
ATOM 12083 O O . ALA A 1 48 ? -0.676 4.824 9.271 1.00 0.11 48 ALA A O 14
ATOM 12090 N N . ILE A 1 49 ? 0.896 5.775 7.972 1.00 43.13 49 ILE A N 14
ATOM 12091 C CA . ILE A 1 49 ? 2.004 5.375 8.831 1.00 72.13 49 ILE A CA 14
ATOM 12092 C C . ILE A 1 49 ? 1.803 5.877 10.256 1.00 0.15 49 ILE A C 14
ATOM 12093 O O . ILE A 1 49 ? 1.806 5.095 11.207 1.00 44.51 49 ILE A O 14
ATOM 12109 N N . ALA A 1 50 ? 1.626 7.187 10.397 1.00 25.23 50 ALA A N 14
ATOM 12110 C CA . ALA A 1 50 ? 1.420 7.793 11.707 1.00 50.45 50 ALA A CA 14
ATOM 12111 C C . ALA A 1 50 ? 0.116 7.313 12.334 1.00 12.43 50 ALA A C 14
ATOM 12112 O O . ALA A 1 50 ? -0.067 7.394 13.549 1.00 13.02 50 ALA A O 14
ATOM 12119 N N . LYS A 1 51 ? -0.789 6.814 11.499 1.00 0.40 51 LYS A N 14
ATOM 12120 C CA . LYS A 1 51 ? -2.077 6.320 11.971 1.00 0.54 51 LYS A CA 14
ATOM 12121 C C . LYS A 1 51 ? -1.929 4.946 12.616 1.00 75.33 51 LYS A C 14
ATOM 12122 O O . LYS A 1 51 ? -2.253 4.763 13.789 1.00 73.12 51 LYS A O 14
ATOM 12141 N N . GLN A 1 52 ? -1.438 3.984 11.841 1.00 22.03 52 GLN A N 14
ATOM 12142 C CA . GLN A 1 52 ? -1.247 2.626 12.338 1.00 11.41 52 GLN A CA 14
ATOM 12143 C C . GLN A 1 52 ? 0.214 2.379 12.699 1.00 11.23 52 GLN A C 14
ATOM 12144 O O . GLN A 1 52 ? 0.576 2.343 13.875 1.00 74.34 52 GLN A O 14
ATOM 12158 N N . GLY A 1 53 ? 1.050 2.209 11.680 1.00 41.35 53 GLY A N 14
ATOM 12159 C CA . GLY A 1 53 ? 2.462 1.967 11.911 1.00 62.04 53 GLY A CA 14
ATOM 12160 C C . GLY A 1 53 ? 3.223 1.703 10.626 1.00 10.43 53 GLY A C 14
ATOM 12161 O O . GLY A 1 53 ? 2.648 1.243 9.640 1.00 55.54 53 GLY A O 14
ATOM 12165 N N . ILE A 1 54 ? 4.519 1.997 10.637 1.00 31.44 54 ILE A N 14
ATOM 12166 C CA . ILE A 1 54 ? 5.359 1.789 9.464 1.00 33.23 54 ILE A CA 14
ATOM 12167 C C . ILE A 1 54 ? 5.209 0.370 8.926 1.00 44.04 54 ILE A C 14
ATOM 12168 O O . ILE A 1 54 ? 5.241 0.147 7.715 1.00 24.33 54 ILE A O 14
ATOM 12184 N N . LYS A 1 55 ? 5.044 -0.587 9.833 1.00 43.14 55 LYS A N 14
ATOM 12185 C CA . LYS A 1 55 ? 4.886 -1.985 9.450 1.00 24.03 55 LYS A CA 14
ATOM 12186 C C . LYS A 1 55 ? 3.703 -2.160 8.504 1.00 60.01 55 LYS A C 14
ATOM 12187 O O . LYS A 1 55 ? 3.806 -2.841 7.483 1.00 1.13 55 LYS A O 14
ATOM 12206 N N . LYS A 1 56 ? 2.579 -1.540 8.848 1.00 24.11 56 LYS A N 14
ATOM 12207 C CA . LYS A 1 56 ? 1.376 -1.624 8.028 1.00 24.44 56 LYS A CA 14
ATOM 12208 C C . LYS A 1 56 ? 1.584 -0.932 6.685 1.00 14.44 56 LYS A C 14
ATOM 12209 O O . LYS A 1 56 ? 1.029 -1.349 5.669 1.00 10.12 56 LYS A O 14
ATOM 12228 N N . ALA A 1 57 ? 2.386 0.128 6.689 1.00 63.44 57 ALA A N 14
ATOM 12229 C CA . ALA A 1 57 ? 2.669 0.875 5.470 1.00 41.41 57 ALA A CA 14
ATOM 12230 C C . ALA A 1 57 ? 3.220 -0.038 4.380 1.00 32.43 57 ALA A C 14
ATOM 12231 O O . ALA A 1 57 ? 2.854 0.085 3.211 1.00 64.31 57 ALA A O 14
ATOM 12238 N N . ILE A 1 58 ? 4.100 -0.954 4.771 1.00 1.43 58 ILE A N 14
ATOM 12239 C CA . ILE A 1 58 ? 4.700 -1.888 3.827 1.00 3.12 58 ILE A CA 14
ATOM 12240 C C . ILE A 1 58 ? 3.631 -2.676 3.078 1.00 11.23 58 ILE A C 14
ATOM 12241 O O . ILE A 1 58 ? 3.545 -2.613 1.852 1.00 12.43 58 ILE A O 14
ATOM 12257 N N . GLN A 1 59 ? 2.817 -3.416 3.825 1.00 44.22 59 GLN A N 14
ATOM 12258 C CA . GLN A 1 59 ? 1.752 -4.215 3.231 1.00 63.11 59 GLN A CA 14
ATOM 12259 C C . GLN A 1 59 ? 0.821 -3.345 2.393 1.00 11.14 59 GLN A C 14
ATOM 12260 O O . GLN A 1 59 ? 0.196 -3.821 1.445 1.00 53.43 59 GLN A O 14
ATOM 12274 N N . LEU A 1 60 ? 0.732 -2.068 2.750 1.00 25.41 60 LEU A N 14
ATOM 12275 C CA . LEU A 1 60 ? -0.123 -1.131 2.032 1.00 54.35 60 LEU A CA 14
ATOM 12276 C C . LEU A 1 60 ? 0.377 -0.919 0.606 1.00 31.22 60 LEU A C 14
ATOM 12277 O O . LEU A 1 60 ? -0.390 -1.011 -0.352 1.00 13.01 60 LEU A O 14
ATOM 12293 N N . LEU A 1 1 ? 1.529 0.467 -0.002 1.00 5.23 1 LEU A N 15
ATOM 12294 C CA . LEU A 1 1 ? 2.322 0.573 -1.222 1.00 75.52 1 LEU A CA 15
ATOM 12295 C C . LEU A 1 1 ? 2.302 -0.740 -1.999 1.00 54.13 1 LEU A C 15
ATOM 12296 O O . LEU A 1 1 ? 1.970 -0.767 -3.184 1.00 52.15 1 LEU A O 15
ATOM 12312 N N . VAL A 1 2 ? 2.657 -1.828 -1.323 1.00 0.41 2 VAL A N 15
ATOM 12313 C CA . VAL A 1 2 ? 2.677 -3.144 -1.948 1.00 72.45 2 VAL A CA 15
ATOM 12314 C C . VAL A 1 2 ? 1.280 -3.561 -2.397 1.00 5.04 2 VAL A C 15
ATOM 12315 O O . VAL A 1 2 ? 1.085 -3.993 -3.532 1.00 40.12 2 VAL A O 15
ATOM 12328 N N . ALA A 1 3 ? 0.312 -3.428 -1.496 1.00 52.35 3 ALA A N 15
ATOM 12329 C CA . ALA A 1 3 ? -1.068 -3.788 -1.800 1.00 4.22 3 ALA A CA 15
ATOM 12330 C C . ALA A 1 3 ? -1.637 -2.901 -2.902 1.00 63.33 3 ALA A C 15
ATOM 12331 O O . ALA A 1 3 ? -2.500 -3.326 -3.671 1.00 22.44 3 ALA A O 15
ATOM 12338 N N . TYR A 1 4 ? -1.149 -1.668 -2.974 1.00 1.11 4 TYR A N 15
ATOM 12339 C CA . TYR A 1 4 ? -1.612 -0.720 -3.981 1.00 24.32 4 TYR A CA 15
ATOM 12340 C C . TYR A 1 4 ? -1.054 -1.071 -5.357 1.00 25.44 4 TYR A C 15
ATOM 12341 O O . TYR A 1 4 ? -1.791 -1.140 -6.339 1.00 63.51 4 TYR A O 15
ATOM 12359 N N . GLY A 1 5 ? 0.256 -1.293 -5.418 1.00 61.30 5 GLY A N 15
ATOM 12360 C CA . GLY A 1 5 ? 0.892 -1.635 -6.677 1.00 23.33 5 GLY A CA 15
ATOM 12361 C C . GLY A 1 5 ? 2.392 -1.419 -6.646 1.00 2.52 5 GLY A C 15
ATOM 12362 O O . GLY A 1 5 ? 3.133 -2.056 -7.395 1.00 5.41 5 GLY A O 15
ATOM 12366 N N . ILE A 1 6 ? 2.840 -0.517 -5.779 1.00 44.42 6 ILE A N 15
ATOM 12367 C CA . ILE A 1 6 ? 4.262 -0.217 -5.655 1.00 35.51 6 ILE A CA 15
ATOM 12368 C C . ILE A 1 6 ? 5.062 -1.475 -5.333 1.00 12.12 6 ILE A C 15
ATOM 12369 O O . ILE A 1 6 ? 4.656 -2.285 -4.500 1.00 0.21 6 ILE A O 15
ATOM 12385 N N . ALA A 1 7 ? 6.202 -1.630 -5.998 1.00 20.54 7 ALA A N 15
ATOM 12386 C CA . ALA A 1 7 ? 7.062 -2.787 -5.780 1.00 32.15 7 ALA A CA 15
ATOM 12387 C C . ALA A 1 7 ? 7.359 -2.978 -4.296 1.00 61.21 7 ALA A C 15
ATOM 12388 O O . ALA A 1 7 ? 7.680 -2.022 -3.591 1.00 25.43 7 ALA A O 15
ATOM 12395 N N . GLN A 1 8 ? 7.249 -4.218 -3.830 1.00 72.12 8 GLN A N 15
ATOM 12396 C CA . GLN A 1 8 ? 7.505 -4.533 -2.430 1.00 12.13 8 GLN A CA 15
ATOM 12397 C C . GLN A 1 8 ? 8.981 -4.352 -2.092 1.00 61.42 8 GLN A C 15
ATOM 12398 O O . GLN A 1 8 ? 9.332 -3.619 -1.169 1.00 30.45 8 GLN A O 15
ATOM 12412 N N . GLY A 1 9 ? 9.843 -5.027 -2.848 1.00 12.14 9 GLY A N 15
ATOM 12413 C CA . GLY A 1 9 ? 11.271 -4.928 -2.612 1.00 44.23 9 GLY A CA 15
ATOM 12414 C C . GLY A 1 9 ? 11.753 -3.491 -2.567 1.00 21.34 9 GLY A C 15
ATOM 12415 O O . GLY A 1 9 ? 12.563 -3.126 -1.713 1.00 74.14 9 GLY A O 15
ATOM 12419 N N . THR A 1 10 ? 11.256 -2.672 -3.489 1.00 22.35 10 THR A N 15
ATOM 12420 C CA . THR A 1 10 ? 11.643 -1.269 -3.552 1.00 52.41 10 THR A CA 15
ATOM 12421 C C . THR A 1 10 ? 10.963 -0.461 -2.452 1.00 42.24 10 THR A C 15
ATOM 12422 O O . THR A 1 10 ? 11.578 0.412 -1.840 1.00 50.14 10 THR A O 15
ATOM 12433 N N . ALA A 1 11 ? 9.692 -0.758 -2.206 1.00 34.11 11 ALA A N 15
ATOM 12434 C CA . ALA A 1 11 ? 8.930 -0.061 -1.177 1.00 55.14 11 ALA A CA 15
ATOM 12435 C C . ALA A 1 11 ? 9.676 -0.059 0.152 1.00 10.03 11 ALA A C 15
ATOM 12436 O O . ALA A 1 11 ? 9.546 0.873 0.945 1.00 24.02 11 ALA A O 15
ATOM 12443 N N . GLU A 1 12 ? 10.456 -1.109 0.389 1.00 3.23 12 GLU A N 15
ATOM 12444 C CA . GLU A 1 12 ? 11.222 -1.227 1.625 1.00 71.43 12 GLU A CA 15
ATOM 12445 C C . GLU A 1 12 ? 12.167 -0.041 1.795 1.00 60.51 12 GLU A C 15
ATOM 12446 O O . GLU A 1 12 ? 12.113 0.672 2.797 1.00 72.10 12 GLU A O 15
ATOM 12458 N N . LYS A 1 13 ? 13.034 0.163 0.809 1.00 71.11 13 LYS A N 15
ATOM 12459 C CA . LYS A 1 13 ? 13.992 1.262 0.847 1.00 74.31 13 LYS A CA 15
ATOM 12460 C C . LYS A 1 13 ? 13.283 2.606 0.718 1.00 14.14 13 LYS A C 15
ATOM 12461 O O . LYS A 1 13 ? 13.707 3.602 1.306 1.00 74.53 13 LYS A O 15
ATOM 12480 N N . VAL A 1 14 ? 12.200 2.628 -0.052 1.00 71.25 14 VAL A N 15
ATOM 12481 C CA . VAL A 1 14 ? 11.430 3.849 -0.256 1.00 4.43 14 VAL A CA 15
ATOM 12482 C C . VAL A 1 14 ? 10.944 4.420 1.072 1.00 60.22 14 VAL A C 15
ATOM 12483 O O . VAL A 1 14 ? 10.867 5.636 1.246 1.00 31.04 14 VAL A O 15
ATOM 12496 N N . VAL A 1 15 ? 10.617 3.533 2.006 1.00 32.13 15 VAL A N 15
ATOM 12497 C CA . VAL A 1 15 ? 10.139 3.947 3.320 1.00 41.50 15 VAL A CA 15
ATOM 12498 C C . VAL A 1 15 ? 11.130 4.890 3.993 1.00 42.32 15 VAL A C 15
ATOM 12499 O O . VAL A 1 15 ? 10.751 5.943 4.505 1.00 2.43 15 VAL A O 15
ATOM 12512 N N . SER A 1 16 ? 12.402 4.505 3.987 1.00 4.10 16 SER A N 15
ATOM 12513 C CA . SER A 1 16 ? 13.449 5.315 4.600 1.00 70.30 16 SER A CA 15
ATOM 12514 C C . SER A 1 16 ? 13.413 6.743 4.066 1.00 3.52 16 SER A C 15
ATOM 12515 O O . SER A 1 16 ? 13.726 7.695 4.784 1.00 70.25 16 SER A O 15
ATOM 12523 N N . LEU A 1 17 ? 13.030 6.887 2.802 1.00 22.43 17 LEU A N 15
ATOM 12524 C CA . LEU A 1 17 ? 12.953 8.199 2.170 1.00 11.02 17 LEU A CA 15
ATOM 12525 C C . LEU A 1 17 ? 11.780 9.002 2.724 1.00 4.13 17 LEU A C 15
ATOM 12526 O O . LEU A 1 17 ? 11.854 10.226 2.841 1.00 32.34 17 LEU A O 15
ATOM 12542 N N . ILE A 1 18 ? 10.702 8.306 3.065 1.00 34.54 18 ILE A N 15
ATOM 12543 C CA . ILE A 1 18 ? 9.515 8.954 3.610 1.00 22.34 18 ILE A CA 15
ATOM 12544 C C . ILE A 1 18 ? 9.808 9.585 4.967 1.00 20.13 18 ILE A C 15
ATOM 12545 O O . ILE A 1 18 ? 9.489 10.749 5.203 1.00 2.42 18 ILE A O 15
ATOM 12561 N N . ASN A 1 19 ? 10.419 8.808 5.856 1.00 61.12 19 ASN A N 15
ATOM 12562 C CA . ASN A 1 19 ? 10.757 9.291 7.190 1.00 52.33 19 ASN A CA 15
ATOM 12563 C C . ASN A 1 19 ? 11.651 10.525 7.111 1.00 61.10 19 ASN A C 15
ATOM 12564 O O . ASN A 1 19 ? 11.690 11.336 8.036 1.00 53.04 19 ASN A O 15
ATOM 12575 N N . ALA A 1 20 ? 12.368 10.659 6.000 1.00 11.40 20 ALA A N 15
ATOM 12576 C CA . ALA A 1 20 ? 13.260 11.795 5.799 1.00 34.20 20 ALA A CA 15
ATOM 12577 C C . ALA A 1 20 ? 12.476 13.101 5.721 1.00 24.14 20 ALA A C 15
ATOM 12578 O O . ALA A 1 20 ? 13.030 14.181 5.921 1.00 44.12 20 ALA A O 15
ATOM 12585 N N . GLY A 1 21 ? 11.184 12.994 5.429 1.00 15.14 21 GLY A N 15
ATOM 12586 C CA . GLY A 1 21 ? 10.346 14.175 5.330 1.00 74.23 21 GLY A CA 15
ATOM 12587 C C . GLY A 1 21 ? 10.179 14.648 3.899 1.00 11.45 21 GLY A C 15
ATOM 12588 O O . GLY A 1 21 ? 9.695 15.755 3.656 1.00 23.13 21 GLY A O 15
ATOM 12592 N N . LEU A 1 22 ? 10.581 13.811 2.950 1.00 22.11 22 LEU A N 15
ATOM 12593 C CA . LEU A 1 22 ? 10.475 14.150 1.535 1.00 5.43 22 LEU A CA 15
ATOM 12594 C C . LEU A 1 22 ? 9.031 14.046 1.057 1.00 50.23 22 LEU A C 15
ATOM 12595 O O . LEU A 1 22 ? 8.302 13.130 1.440 1.00 4.32 22 LEU A O 15
ATOM 12611 N N . THR A 1 23 ? 8.622 14.990 0.214 1.00 4.02 23 THR A N 15
ATOM 12612 C CA . THR A 1 23 ? 7.266 15.004 -0.318 1.00 52.21 23 THR A CA 15
ATOM 12613 C C . THR A 1 23 ? 7.135 14.069 -1.515 1.00 12.21 23 THR A C 15
ATOM 12614 O O . THR A 1 23 ? 8.130 13.702 -2.141 1.00 15.34 23 THR A O 15
ATOM 12625 N N . VAL A 1 24 ? 5.901 13.687 -1.829 1.00 61.21 24 VAL A N 15
ATOM 12626 C CA . VAL A 1 24 ? 5.640 12.795 -2.953 1.00 10.31 24 VAL A CA 15
ATOM 12627 C C . VAL A 1 24 ? 6.310 13.303 -4.225 1.00 2.25 24 VAL A C 15
ATOM 12628 O O . VAL A 1 24 ? 6.700 12.519 -5.089 1.00 4.33 24 VAL A O 15
ATOM 12641 N N . GLY A 1 25 ? 6.441 14.622 -4.332 1.00 2.01 25 GLY A N 15
ATOM 12642 C CA . GLY A 1 25 ? 7.065 15.213 -5.501 1.00 63.34 25 GLY A CA 15
ATOM 12643 C C . GLY A 1 25 ? 8.432 14.623 -5.789 1.00 52.43 25 GLY A C 15
ATOM 12644 O O . GLY A 1 25 ? 8.758 14.327 -6.939 1.00 0.23 25 GLY A O 15
ATOM 12648 N N . SER A 1 26 ? 9.234 14.454 -4.743 1.00 0.30 26 SER A N 15
ATOM 12649 C CA . SER A 1 26 ? 10.575 13.902 -4.890 1.00 25.33 26 SER A CA 15
ATOM 12650 C C . SER A 1 26 ? 10.516 12.421 -5.253 1.00 43.11 26 SER A C 15
ATOM 12651 O O . SER A 1 26 ? 11.354 11.922 -6.005 1.00 31.40 26 SER A O 15
ATOM 12659 N N . ILE A 1 27 ? 9.521 11.725 -4.714 1.00 1.42 27 ILE A N 15
ATOM 12660 C CA . ILE A 1 27 ? 9.351 10.303 -4.982 1.00 24.35 27 ILE A CA 15
ATOM 12661 C C . ILE A 1 27 ? 9.140 10.045 -6.469 1.00 71.35 27 ILE A C 15
ATOM 12662 O O . ILE A 1 27 ? 9.654 9.070 -7.020 1.00 14.32 27 ILE A O 15
ATOM 12678 N N . ILE A 1 28 ? 8.382 10.925 -7.115 1.00 62.20 28 ILE A N 15
ATOM 12679 C CA . ILE A 1 28 ? 8.105 10.794 -8.540 1.00 65.21 28 ILE A CA 15
ATOM 12680 C C . ILE A 1 28 ? 9.393 10.836 -9.356 1.00 71.12 28 ILE A C 15
ATOM 12681 O O . ILE A 1 28 ? 9.594 10.024 -10.259 1.00 43.14 28 ILE A O 15
ATOM 12697 N N . SER A 1 29 ? 10.263 11.787 -9.031 1.00 33.23 29 SER A N 15
ATOM 12698 C CA . SER A 1 29 ? 11.531 11.936 -9.735 1.00 11.42 29 SER A CA 15
ATOM 12699 C C . SER A 1 29 ? 12.410 10.705 -9.539 1.00 34.33 29 SER A C 15
ATOM 12700 O O . SER A 1 29 ? 13.192 10.341 -10.417 1.00 42.12 29 SER A O 15
ATOM 12708 N N . ILE A 1 30 ? 12.274 10.067 -8.381 1.00 2.53 30 ILE A N 15
ATOM 12709 C CA . ILE A 1 30 ? 13.054 8.876 -8.069 1.00 4.40 30 ILE A CA 15
ATOM 12710 C C . ILE A 1 30 ? 12.610 7.691 -8.919 1.00 25.53 30 ILE A C 15
ATOM 12711 O O . ILE A 1 30 ? 13.394 7.140 -9.693 1.00 70.33 30 ILE A O 15
ATOM 12727 N N . LEU A 1 31 ? 11.349 7.303 -8.770 1.00 74.11 31 LEU A N 15
ATOM 12728 C CA . LEU A 1 31 ? 10.798 6.183 -9.526 1.00 23.25 31 LEU A CA 15
ATOM 12729 C C . LEU A 1 31 ? 10.859 6.455 -11.025 1.00 54.21 31 LEU A C 15
ATOM 12730 O O . LEU A 1 31 ? 11.202 5.575 -11.813 1.00 3.11 31 LEU A O 15
ATOM 12746 N N . GLY A 1 32 ? 10.524 7.682 -11.413 1.00 13.34 32 GLY A N 15
ATOM 12747 C CA . GLY A 1 32 ? 10.548 8.050 -12.816 1.00 64.43 32 GLY A CA 15
ATOM 12748 C C . GLY A 1 32 ? 9.778 7.075 -13.684 1.00 71.33 32 GLY A C 15
ATOM 12749 O O . GLY A 1 32 ? 10.119 6.865 -14.848 1.00 12.03 32 GLY A O 15
ATOM 12753 N N . GLY A 1 33 ? 8.736 6.475 -13.117 1.00 14.12 33 GLY A N 15
ATOM 12754 C CA . GLY A 1 33 ? 7.932 5.523 -13.861 1.00 22.54 33 GLY A CA 15
ATOM 12755 C C . GLY A 1 33 ? 6.452 5.843 -13.804 1.00 12.33 33 GLY A C 15
ATOM 12756 O O . GLY A 1 33 ? 5.680 5.136 -13.156 1.00 22.21 33 GLY A O 15
ATOM 12760 N N . VAL A 1 34 ? 6.053 6.915 -14.482 1.00 64.44 34 VAL A N 15
ATOM 12761 C CA . VAL A 1 34 ? 4.656 7.328 -14.506 1.00 54.41 34 VAL A CA 15
ATOM 12762 C C . VAL A 1 34 ? 4.075 7.383 -13.098 1.00 13.04 34 VAL A C 15
ATOM 12763 O O . VAL A 1 34 ? 3.016 6.814 -12.827 1.00 65.03 34 VAL A O 15
ATOM 12776 N N . THR A 1 35 ? 4.774 8.073 -12.201 1.00 72.52 35 THR A N 15
ATOM 12777 C CA . THR A 1 35 ? 4.328 8.202 -10.820 1.00 25.55 35 THR A CA 15
ATOM 12778 C C . THR A 1 35 ? 3.389 9.391 -10.653 1.00 64.23 35 THR A C 15
ATOM 12779 O O . THR A 1 35 ? 3.031 9.760 -9.535 1.00 32.00 35 THR A O 15
ATOM 12790 N N . VAL A 1 36 ? 2.993 9.987 -11.773 1.00 42.13 36 VAL A N 15
ATOM 12791 C CA . VAL A 1 36 ? 2.094 11.134 -11.752 1.00 15.35 36 VAL A CA 15
ATOM 12792 C C . VAL A 1 36 ? 0.805 10.808 -11.004 1.00 42.25 36 VAL A C 15
ATOM 12793 O O . VAL A 1 36 ? 0.135 11.699 -10.484 1.00 32.44 36 VAL A O 15
ATOM 12806 N N . GLY A 1 37 ? 0.465 9.524 -10.956 1.00 35.24 37 GLY A N 15
ATOM 12807 C CA . GLY A 1 37 ? -0.743 9.102 -10.269 1.00 43.25 37 GLY A CA 15
ATOM 12808 C C . GLY A 1 37 ? -0.495 8.768 -8.812 1.00 4.31 37 GLY A C 15
ATOM 12809 O O . GLY A 1 37 ? -1.420 8.775 -7.999 1.00 74.34 37 GLY A O 15
ATOM 12813 N N . LEU A 1 38 ? 0.757 8.474 -8.479 1.00 23.01 38 LEU A N 15
ATOM 12814 C CA . LEU A 1 38 ? 1.125 8.134 -7.109 1.00 32.13 38 LEU A CA 15
ATOM 12815 C C . LEU A 1 38 ? 0.944 9.333 -6.183 1.00 63.30 38 LEU A C 15
ATOM 12816 O O . LEU A 1 38 ? 0.878 9.183 -4.963 1.00 2.20 38 LEU A O 15
ATOM 12832 N N . SER A 1 39 ? 0.863 10.522 -6.772 1.00 21.42 39 SER A N 15
ATOM 12833 C CA . SER A 1 39 ? 0.692 11.747 -6.000 1.00 35.21 39 SER A CA 15
ATOM 12834 C C . SER A 1 39 ? -0.498 11.629 -5.051 1.00 43.35 39 SER A C 15
ATOM 12835 O O . SER A 1 39 ? -0.523 12.250 -3.989 1.00 63.53 39 SER A O 15
ATOM 12843 N N . GLY A 1 40 ? -1.483 10.828 -5.444 1.00 72.33 40 GLY A N 15
ATOM 12844 C CA . GLY A 1 40 ? -2.663 10.643 -4.619 1.00 65.41 40 GLY A CA 15
ATOM 12845 C C . GLY A 1 40 ? -2.604 9.367 -3.803 1.00 35.42 40 GLY A C 15
ATOM 12846 O O . GLY A 1 40 ? -3.409 9.166 -2.893 1.00 31.20 40 GLY A O 15
ATOM 12850 N N . VAL A 1 41 ? -1.651 8.500 -4.129 1.00 3.10 41 VAL A N 15
ATOM 12851 C CA . VAL A 1 41 ? -1.491 7.236 -3.420 1.00 1.22 41 VAL A CA 15
ATOM 12852 C C . VAL A 1 41 ? -0.484 7.368 -2.283 1.00 30.43 41 VAL A C 15
ATOM 12853 O O . VAL A 1 41 ? -0.811 7.131 -1.119 1.00 43.43 41 VAL A O 15
ATOM 12866 N N . PHE A 1 42 ? 0.742 7.746 -2.627 1.00 4.44 42 PHE A N 15
ATOM 12867 C CA . PHE A 1 42 ? 1.799 7.909 -1.634 1.00 53.24 42 PHE A CA 15
ATOM 12868 C C . PHE A 1 42 ? 1.338 8.810 -0.492 1.00 71.21 42 PHE A C 15
ATOM 12869 O O . PHE A 1 42 ? 1.764 8.649 0.652 1.00 0.11 42 PHE A O 15
ATOM 12886 N N . THR A 1 43 ? 0.464 9.760 -0.811 1.00 30.31 43 THR A N 15
ATOM 12887 C CA . THR A 1 43 ? -0.054 10.688 0.186 1.00 31.54 43 THR A CA 15
ATOM 12888 C C . THR A 1 43 ? -0.820 9.950 1.278 1.00 33.33 43 THR A C 15
ATOM 12889 O O . THR A 1 43 ? -0.538 10.112 2.465 1.00 35.31 43 THR A O 15
ATOM 12900 N N . ALA A 1 44 ? -1.790 9.138 0.869 1.00 11.41 44 ALA A N 15
ATOM 12901 C CA . ALA A 1 44 ? -2.595 8.373 1.813 1.00 12.31 44 ALA A CA 15
ATOM 12902 C C . ALA A 1 44 ? -1.722 7.455 2.661 1.00 1.25 44 ALA A C 15
ATOM 12903 O O . ALA A 1 44 ? -2.002 7.229 3.839 1.00 43.21 44 ALA A O 15
ATOM 12910 N N . VAL A 1 45 ? -0.663 6.928 2.056 1.00 62.52 45 VAL A N 15
ATOM 12911 C CA . VAL A 1 45 ? 0.252 6.034 2.756 1.00 20.10 45 VAL A CA 15
ATOM 12912 C C . VAL A 1 45 ? 0.973 6.761 3.886 1.00 63.35 45 VAL A C 15
ATOM 12913 O O . VAL A 1 45 ? 1.072 6.253 5.003 1.00 73.22 45 VAL A O 15
ATOM 12926 N N . LYS A 1 46 ? 1.477 7.954 3.588 1.00 74.35 46 LYS A N 15
ATOM 12927 C CA . LYS A 1 46 ? 2.188 8.753 4.577 1.00 1.55 46 LYS A CA 15
ATOM 12928 C C . LYS A 1 46 ? 1.331 8.969 5.821 1.00 62.22 46 LYS A C 15
ATOM 12929 O O . LYS A 1 46 ? 1.808 8.827 6.947 1.00 74.04 46 LYS A O 15
ATOM 12948 N N . ALA A 1 47 ? 0.064 9.310 5.609 1.00 44.50 47 ALA A N 15
ATOM 12949 C CA . ALA A 1 47 ? -0.859 9.542 6.713 1.00 73.54 47 ALA A CA 15
ATOM 12950 C C . ALA A 1 47 ? -1.070 8.270 7.528 1.00 42.04 47 ALA A C 15
ATOM 12951 O O . ALA A 1 47 ? -1.206 8.320 8.750 1.00 41.24 47 ALA A O 15
ATOM 12958 N N . ALA A 1 48 ? -1.096 7.131 6.843 1.00 53.32 48 ALA A N 15
ATOM 12959 C CA . ALA A 1 48 ? -1.289 5.847 7.504 1.00 70.41 48 ALA A CA 15
ATOM 12960 C C . ALA A 1 48 ? -0.207 5.599 8.549 1.00 4.21 48 ALA A C 15
ATOM 12961 O O . ALA A 1 48 ? -0.453 4.957 9.571 1.00 44.42 48 ALA A O 15
ATOM 12968 N N . ILE A 1 49 ? 0.991 6.111 8.286 1.00 10.25 49 ILE A N 15
ATOM 12969 C CA . ILE A 1 49 ? 2.110 5.946 9.205 1.00 23.53 49 ILE A CA 15
ATOM 12970 C C . ILE A 1 49 ? 1.763 6.469 10.595 1.00 40.12 49 ILE A C 15
ATOM 12971 O O . ILE A 1 49 ? 1.860 5.744 11.584 1.00 12.25 49 ILE A O 15
ATOM 12987 N N . ALA A 1 50 ? 1.356 7.733 10.660 1.00 24.34 50 ALA A N 15
ATOM 12988 C CA . ALA A 1 50 ? 0.991 8.353 11.928 1.00 74.41 50 ALA A CA 15
ATOM 12989 C C . ALA A 1 50 ? -0.234 7.677 12.536 1.00 3.03 50 ALA A C 15
ATOM 12990 O O . ALA A 1 50 ? -0.458 7.747 13.745 1.00 70.31 50 ALA A O 15
ATOM 12997 N N . LYS A 1 51 ? -1.024 7.024 11.691 1.00 31.44 51 LYS A N 15
ATOM 12998 C CA . LYS A 1 51 ? -2.226 6.334 12.145 1.00 12.41 51 LYS A CA 15
ATOM 12999 C C . LYS A 1 51 ? -1.874 5.013 12.821 1.00 64.05 51 LYS A C 15
ATOM 13000 O O . LYS A 1 51 ? -2.364 4.712 13.908 1.00 13.02 51 LYS A O 15
ATOM 13019 N N . GLN A 1 52 ? -1.020 4.230 12.169 1.00 21.10 52 GLN A N 15
ATOM 13020 C CA . GLN A 1 52 ? -0.602 2.941 12.708 1.00 1.33 52 GLN A CA 15
ATOM 13021 C C . GLN A 1 52 ? 0.914 2.883 12.866 1.00 60.14 52 GLN A C 15
ATOM 13022 O O . GLN A 1 52 ? 1.431 2.835 13.981 1.00 60.51 52 GLN A O 15
ATOM 13036 N N . GLY A 1 53 ? 1.622 2.887 11.740 1.00 53.41 53 GLY A N 15
ATOM 13037 C CA . GLY A 1 53 ? 3.072 2.834 11.775 1.00 55.11 53 GLY A CA 15
ATOM 13038 C C . GLY A 1 53 ? 3.677 2.622 10.402 1.00 62.13 53 GLY A C 15
ATOM 13039 O O . GLY A 1 53 ? 3.022 2.096 9.502 1.00 72.04 53 GLY A O 15
ATOM 13043 N N . ILE A 1 54 ? 4.930 3.033 10.240 1.00 63.05 54 ILE A N 15
ATOM 13044 C CA . ILE A 1 54 ? 5.623 2.885 8.966 1.00 44.32 54 ILE A CA 15
ATOM 13045 C C . ILE A 1 54 ? 5.537 1.451 8.456 1.00 24.42 54 ILE A C 15
ATOM 13046 O O . ILE A 1 54 ? 5.442 1.212 7.252 1.00 13.12 54 ILE A O 15
ATOM 13062 N N . LYS A 1 55 ? 5.570 0.497 9.381 1.00 2.21 55 LYS A N 15
ATOM 13063 C CA . LYS A 1 55 ? 5.493 -0.915 9.028 1.00 72.34 55 LYS A CA 15
ATOM 13064 C C . LYS A 1 55 ? 4.230 -1.206 8.223 1.00 62.42 55 LYS A C 15
ATOM 13065 O O . LYS A 1 55 ? 4.267 -1.939 7.234 1.00 72.00 55 LYS A O 15
ATOM 13084 N N . LYS A 1 56 ? 3.114 -0.627 8.652 1.00 41.04 56 LYS A N 15
ATOM 13085 C CA . LYS A 1 56 ? 1.840 -0.821 7.970 1.00 71.41 56 LYS A CA 15
ATOM 13086 C C . LYS A 1 56 ? 1.867 -0.199 6.578 1.00 62.04 56 LYS A C 15
ATOM 13087 O O . LYS A 1 56 ? 1.272 -0.728 5.639 1.00 23.23 56 LYS A O 15
ATOM 13106 N N . ALA A 1 57 ? 2.563 0.926 6.451 1.00 54.40 57 ALA A N 15
ATOM 13107 C CA . ALA A 1 57 ? 2.670 1.618 5.173 1.00 42.25 57 ALA A CA 15
ATOM 13108 C C . ALA A 1 57 ? 3.230 0.696 4.095 1.00 40.12 57 ALA A C 15
ATOM 13109 O O . ALA A 1 57 ? 2.858 0.796 2.925 1.00 24.01 57 ALA A O 15
ATOM 13116 N N . ILE A 1 58 ? 4.125 -0.200 4.496 1.00 23.00 58 ILE A N 15
ATOM 13117 C CA . ILE A 1 58 ? 4.736 -1.140 3.564 1.00 55.33 58 ILE A CA 15
ATOM 13118 C C . ILE A 1 58 ? 3.675 -1.958 2.835 1.00 41.12 58 ILE A C 15
ATOM 13119 O O . ILE A 1 58 ? 3.601 -1.941 1.606 1.00 21.55 58 ILE A O 15
ATOM 13135 N N . GLN A 1 59 ? 2.856 -2.671 3.601 1.00 54.13 59 GLN A N 15
ATOM 13136 C CA . GLN A 1 59 ? 1.798 -3.495 3.027 1.00 0.40 59 GLN A CA 15
ATOM 13137 C C . GLN A 1 59 ? 0.879 -2.661 2.140 1.00 44.01 59 GLN A C 15
ATOM 13138 O O . GLN A 1 59 ? 0.302 -3.167 1.176 1.00 23.15 59 GLN A O 15
ATOM 13152 N N . LEU A 1 60 ? 0.747 -1.381 2.471 1.00 65.23 60 LEU A N 15
ATOM 13153 C CA . LEU A 1 60 ? -0.102 -0.476 1.704 1.00 61.31 60 LEU A CA 15
ATOM 13154 C C . LEU A 1 60 ? 0.442 -0.284 0.292 1.00 5.10 60 LEU A C 15
ATOM 13155 O O . LEU A 1 60 ? -0.276 -0.462 -0.691 1.00 54.10 60 LEU A O 15
ATOM 13171 N N . LEU A 1 1 ? 1.832 -0.124 0.171 1.00 55.31 1 LEU A N 16
ATOM 13172 C CA . LEU A 1 1 ? 2.604 -0.049 -1.065 1.00 34.04 1 LEU A CA 16
ATOM 13173 C C . LEU A 1 1 ? 2.653 -1.406 -1.759 1.00 23.44 1 LEU A C 16
ATOM 13174 O O . LEU A 1 1 ? 2.311 -1.527 -2.935 1.00 32.11 1 LEU A O 16
ATOM 13190 N N . VAL A 1 2 ? 3.080 -2.427 -1.021 1.00 41.05 2 VAL A N 16
ATOM 13191 C CA . VAL A 1 2 ? 3.171 -3.777 -1.565 1.00 3.14 2 VAL A CA 16
ATOM 13192 C C . VAL A 1 2 ? 1.798 -4.301 -1.968 1.00 33.01 2 VAL A C 16
ATOM 13193 O O . VAL A 1 2 ? 1.616 -4.808 -3.074 1.00 71.13 2 VAL A O 16
ATOM 13206 N N . ALA A 1 3 ? 0.833 -4.174 -1.063 1.00 30.54 3 ALA A N 16
ATOM 13207 C CA . ALA A 1 3 ? -0.526 -4.633 -1.325 1.00 4.03 3 ALA A CA 16
ATOM 13208 C C . ALA A 1 3 ? -1.160 -3.845 -2.465 1.00 55.33 3 ALA A C 16
ATOM 13209 O O . ALA A 1 3 ? -2.016 -4.358 -3.187 1.00 33.05 3 ALA A O 16
ATOM 13216 N N . TYR A 1 4 ? -0.737 -2.596 -2.623 1.00 2.35 4 TYR A N 16
ATOM 13217 C CA . TYR A 1 4 ? -1.267 -1.735 -3.674 1.00 24.51 4 TYR A CA 16
ATOM 13218 C C . TYR A 1 4 ? -0.722 -2.145 -5.039 1.00 35.30 4 TYR A C 16
ATOM 13219 O O . TYR A 1 4 ? -1.479 -2.339 -5.989 1.00 75.21 4 TYR A O 16
ATOM 13237 N N . GLY A 1 5 ? 0.598 -2.276 -5.128 1.00 12.03 5 GLY A N 16
ATOM 13238 C CA . GLY A 1 5 ? 1.223 -2.662 -6.379 1.00 75.52 5 GLY A CA 16
ATOM 13239 C C . GLY A 1 5 ? 2.712 -2.381 -6.395 1.00 30.31 5 GLY A C 16
ATOM 13240 O O . GLY A 1 5 ? 3.469 -3.049 -7.100 1.00 71.02 5 GLY A O 16
ATOM 13244 N N . ILE A 1 6 ? 3.133 -1.390 -5.617 1.00 45.11 6 ILE A N 16
ATOM 13245 C CA . ILE A 1 6 ? 4.542 -1.022 -5.545 1.00 40.03 6 ILE A CA 16
ATOM 13246 C C . ILE A 1 6 ? 5.401 -2.213 -5.134 1.00 11.13 6 ILE A C 16
ATOM 13247 O O . ILE A 1 6 ? 5.054 -2.953 -4.214 1.00 11.01 6 ILE A O 16
ATOM 13263 N N . ALA A 1 7 ? 6.525 -2.390 -5.821 1.00 32.44 7 ALA A N 16
ATOM 13264 C CA . ALA A 1 7 ? 7.436 -3.489 -5.524 1.00 52.11 7 ALA A CA 16
ATOM 13265 C C . ALA A 1 7 ? 7.787 -3.526 -4.041 1.00 12.14 7 ALA A C 16
ATOM 13266 O O . ALA A 1 7 ? 8.072 -2.493 -3.436 1.00 2.22 7 ALA A O 16
ATOM 13273 N N . GLN A 1 8 ? 7.763 -4.722 -3.461 1.00 53.22 8 GLN A N 16
ATOM 13274 C CA . GLN A 1 8 ? 8.077 -4.892 -2.048 1.00 3.44 8 GLN A CA 16
ATOM 13275 C C . GLN A 1 8 ? 9.551 -4.603 -1.779 1.00 73.33 8 GLN A C 16
ATOM 13276 O O . GLN A 1 8 ? 9.896 -3.948 -0.798 1.00 5.45 8 GLN A O 16
ATOM 13290 N N . GLY A 1 9 ? 10.416 -5.099 -2.659 1.00 54.34 9 GLY A N 16
ATOM 13291 C CA . GLY A 1 9 ? 11.842 -4.884 -2.499 1.00 71.13 9 GLY A CA 16
ATOM 13292 C C . GLY A 1 9 ? 12.205 -3.413 -2.455 1.00 24.23 9 GLY A C 16
ATOM 13293 O O . GLY A 1 9 ? 12.959 -2.978 -1.583 1.00 54.51 9 GLY A O 16
ATOM 13297 N N . THR A 1 10 ? 11.671 -2.644 -3.398 1.00 53.10 10 THR A N 16
ATOM 13298 C CA . THR A 1 10 ? 11.945 -1.214 -3.465 1.00 21.21 10 THR A CA 16
ATOM 13299 C C . THR A 1 10 ? 11.150 -0.452 -2.411 1.00 4.11 10 THR A C 16
ATOM 13300 O O . THR A 1 10 ? 11.612 0.559 -1.883 1.00 0.21 10 THR A O 16
ATOM 13311 N N . ALA A 1 11 ? 9.953 -0.944 -2.109 1.00 3.23 11 ALA A N 16
ATOM 13312 C CA . ALA A 1 11 ? 9.096 -0.310 -1.115 1.00 55.12 11 ALA A CA 16
ATOM 13313 C C . ALA A 1 11 ? 9.846 -0.081 0.192 1.00 3.41 11 ALA A C 16
ATOM 13314 O O . ALA A 1 11 ? 9.805 1.011 0.758 1.00 4.21 11 ALA A O 16
ATOM 13321 N N . GLU A 1 12 ? 10.530 -1.117 0.666 1.00 25.21 12 GLU A N 16
ATOM 13322 C CA . GLU A 1 12 ? 11.289 -1.028 1.908 1.00 10.52 12 GLU A CA 16
ATOM 13323 C C . GLU A 1 12 ? 12.227 0.176 1.887 1.00 14.34 12 GLU A C 16
ATOM 13324 O O . GLU A 1 12 ? 12.270 0.961 2.835 1.00 32.13 12 GLU A O 16
ATOM 13336 N N . LYS A 1 13 ? 12.977 0.316 0.800 1.00 71.52 13 LYS A N 16
ATOM 13337 C CA . LYS A 1 13 ? 13.914 1.423 0.653 1.00 61.22 13 LYS A CA 16
ATOM 13338 C C . LYS A 1 13 ? 13.172 2.748 0.507 1.00 63.32 13 LYS A C 16
ATOM 13339 O O . LYS A 1 13 ? 13.590 3.768 1.054 1.00 1.13 13 LYS A O 16
ATOM 13358 N N . VAL A 1 14 ? 12.069 2.724 -0.234 1.00 13.42 14 VAL A N 16
ATOM 13359 C CA . VAL A 1 14 ? 11.267 3.923 -0.449 1.00 42.22 14 VAL A CA 16
ATOM 13360 C C . VAL A 1 14 ? 10.725 4.466 0.868 1.00 21.12 14 VAL A C 16
ATOM 13361 O O . VAL A 1 14 ? 10.605 5.678 1.051 1.00 64.52 14 VAL A O 16
ATOM 13374 N N . VAL A 1 15 ? 10.399 3.561 1.785 1.00 34.33 15 VAL A N 16
ATOM 13375 C CA . VAL A 1 15 ? 9.870 3.948 3.088 1.00 44.22 15 VAL A CA 16
ATOM 13376 C C . VAL A 1 15 ? 10.813 4.913 3.798 1.00 21.14 15 VAL A C 16
ATOM 13377 O O . VAL A 1 15 ? 10.373 5.857 4.454 1.00 21.13 15 VAL A O 16
ATOM 13390 N N . SER A 1 16 ? 12.113 4.669 3.663 1.00 52.23 16 SER A N 16
ATOM 13391 C CA . SER A 1 16 ? 13.119 5.515 4.295 1.00 70.44 16 SER A CA 16
ATOM 13392 C C . SER A 1 16 ? 13.026 6.948 3.779 1.00 20.51 16 SER A C 16
ATOM 13393 O O . SER A 1 16 ? 13.276 7.902 4.516 1.00 11.41 16 SER A O 16
ATOM 13401 N N . LEU A 1 17 ? 12.665 7.090 2.509 1.00 40.13 17 LEU A N 16
ATOM 13402 C CA . LEU A 1 17 ? 12.538 8.406 1.892 1.00 4.34 17 LEU A CA 16
ATOM 13403 C C . LEU A 1 17 ? 11.316 9.144 2.430 1.00 5.12 17 LEU A C 16
ATOM 13404 O O . LEU A 1 17 ? 11.354 10.357 2.638 1.00 54.31 17 LEU A O 16
ATOM 13420 N N . ILE A 1 18 ? 10.236 8.404 2.655 1.00 24.34 18 ILE A N 16
ATOM 13421 C CA . ILE A 1 18 ? 9.005 8.987 3.172 1.00 11.43 18 ILE A CA 16
ATOM 13422 C C . ILE A 1 18 ? 9.203 9.528 4.585 1.00 61.45 18 ILE A C 16
ATOM 13423 O O . ILE A 1 18 ? 8.851 10.669 4.878 1.00 33.04 18 ILE A O 16
ATOM 13439 N N . ASN A 1 19 ? 9.772 8.699 5.455 1.00 55.33 19 ASN A N 16
ATOM 13440 C CA . ASN A 1 19 ? 10.018 9.094 6.837 1.00 44.23 19 ASN A CA 16
ATOM 13441 C C . ASN A 1 19 ? 10.916 10.327 6.898 1.00 35.33 19 ASN A C 16
ATOM 13442 O O . ASN A 1 19 ? 10.861 11.100 7.854 1.00 32.44 19 ASN A O 16
ATOM 13453 N N . ALA A 1 20 ? 11.740 10.503 5.871 1.00 3.43 20 ALA A N 16
ATOM 13454 C CA . ALA A 1 20 ? 12.647 11.643 5.807 1.00 22.31 20 ALA A CA 16
ATOM 13455 C C . ALA A 1 20 ? 11.875 12.954 5.704 1.00 21.30 20 ALA A C 16
ATOM 13456 O O . ALA A 1 20 ? 12.406 14.023 6.001 1.00 11.03 20 ALA A O 16
ATOM 13463 N N . GLY A 1 21 ? 10.618 12.863 5.280 1.00 42.42 21 GLY A N 16
ATOM 13464 C CA . GLY A 1 21 ? 9.794 14.050 5.144 1.00 11.12 21 GLY A CA 16
ATOM 13465 C C . GLY A 1 21 ? 9.821 14.618 3.739 1.00 63.30 21 GLY A C 16
ATOM 13466 O O . GLY A 1 21 ? 9.460 15.775 3.521 1.00 35.14 21 GLY A O 16
ATOM 13470 N N . LEU A 1 22 ? 10.253 13.803 2.782 1.00 12.42 22 LEU A N 16
ATOM 13471 C CA . LEU A 1 22 ? 10.328 14.231 1.390 1.00 40.34 22 LEU A CA 16
ATOM 13472 C C . LEU A 1 22 ? 8.939 14.285 0.761 1.00 65.54 22 LEU A C 16
ATOM 13473 O O . LEU A 1 22 ? 8.095 13.426 1.019 1.00 50.11 22 LEU A O 16
ATOM 13489 N N . THR A 1 23 ? 8.709 15.298 -0.069 1.00 65.30 23 THR A N 16
ATOM 13490 C CA . THR A 1 23 ? 7.424 15.463 -0.736 1.00 63.42 23 THR A CA 16
ATOM 13491 C C . THR A 1 23 ? 7.281 14.491 -1.902 1.00 23.21 23 THR A C 16
ATOM 13492 O O . THR A 1 23 ? 8.274 14.001 -2.440 1.00 61.32 23 THR A O 16
ATOM 13503 N N . VAL A 1 24 ? 6.039 14.216 -2.288 1.00 44.25 24 VAL A N 16
ATOM 13504 C CA . VAL A 1 24 ? 5.767 13.304 -3.393 1.00 35.25 24 VAL A CA 16
ATOM 13505 C C . VAL A 1 24 ? 6.568 13.686 -4.632 1.00 21.51 24 VAL A C 16
ATOM 13506 O O . VAL A 1 24 ? 6.931 12.829 -5.438 1.00 15.53 24 VAL A O 16
ATOM 13519 N N . GLY A 1 25 ? 6.842 14.978 -4.778 1.00 4.43 25 GLY A N 16
ATOM 13520 C CA . GLY A 1 25 ? 7.600 15.452 -5.921 1.00 70.45 25 GLY A CA 16
ATOM 13521 C C . GLY A 1 25 ? 8.917 14.719 -6.088 1.00 13.21 25 GLY A C 16
ATOM 13522 O O . GLY A 1 25 ? 9.219 14.209 -7.167 1.00 1.43 25 GLY A O 16
ATOM 13526 N N . SER A 1 26 ? 9.703 14.668 -5.017 1.00 70.05 26 SER A N 16
ATOM 13527 C CA . SER A 1 26 ? 10.997 13.997 -5.051 1.00 44.42 26 SER A CA 16
ATOM 13528 C C . SER A 1 26 ? 10.829 12.503 -5.310 1.00 53.45 26 SER A C 16
ATOM 13529 O O . SER A 1 26 ? 11.723 11.851 -5.849 1.00 45.01 26 SER A O 16
ATOM 13537 N N . ILE A 1 27 ? 9.676 11.969 -4.923 1.00 74.21 27 ILE A N 16
ATOM 13538 C CA . ILE A 1 27 ? 9.388 10.553 -5.114 1.00 64.52 27 ILE A CA 16
ATOM 13539 C C . ILE A 1 27 ? 9.242 10.216 -6.594 1.00 64.03 27 ILE A C 16
ATOM 13540 O O . ILE A 1 27 ? 9.821 9.244 -7.080 1.00 22.30 27 ILE A O 16
ATOM 13556 N N . ILE A 1 28 ? 8.467 11.027 -7.306 1.00 61.00 28 ILE A N 16
ATOM 13557 C CA . ILE A 1 28 ? 8.248 10.817 -8.732 1.00 33.24 28 ILE A CA 16
ATOM 13558 C C . ILE A 1 28 ? 9.571 10.674 -9.476 1.00 72.32 28 ILE A C 16
ATOM 13559 O O . ILE A 1 28 ? 9.665 9.940 -10.460 1.00 70.01 28 ILE A O 16
ATOM 13575 N N . SER A 1 29 ? 10.592 11.379 -8.999 1.00 35.33 29 SER A N 16
ATOM 13576 C CA . SER A 1 29 ? 11.910 11.332 -9.620 1.00 52.02 29 SER A CA 16
ATOM 13577 C C . SER A 1 29 ? 12.470 9.913 -9.600 1.00 2.12 29 SER A C 16
ATOM 13578 O O . SER A 1 29 ? 12.911 9.393 -10.626 1.00 15.35 29 SER A O 16
ATOM 13586 N N . ILE A 1 30 ? 12.450 9.293 -8.425 1.00 31.31 30 ILE A N 16
ATOM 13587 C CA . ILE A 1 30 ? 12.955 7.934 -8.270 1.00 55.13 30 ILE A CA 16
ATOM 13588 C C . ILE A 1 30 ? 11.955 6.913 -8.803 1.00 24.42 30 ILE A C 16
ATOM 13589 O O . ILE A 1 30 ? 12.332 5.810 -9.204 1.00 15.25 30 ILE A O 16
ATOM 13605 N N . LEU A 1 31 ? 10.681 7.286 -8.806 1.00 54.40 31 LEU A N 16
ATOM 13606 C CA . LEU A 1 31 ? 9.626 6.404 -9.292 1.00 34.44 31 LEU A CA 16
ATOM 13607 C C . LEU A 1 31 ? 9.803 6.109 -10.778 1.00 22.14 31 LEU A C 16
ATOM 13608 O O . LEU A 1 31 ? 9.336 5.087 -11.278 1.00 62.14 31 LEU A O 16
ATOM 13624 N N . GLY A 1 32 ? 10.484 7.012 -11.478 1.00 32.43 32 GLY A N 16
ATOM 13625 C CA . GLY A 1 32 ? 10.713 6.829 -12.899 1.00 1.10 32 GLY A CA 16
ATOM 13626 C C . GLY A 1 32 ? 10.302 8.040 -13.713 1.00 2.23 32 GLY A C 16
ATOM 13627 O O . GLY A 1 32 ? 10.968 8.400 -14.682 1.00 41.34 32 GLY A O 16
ATOM 13631 N N . GLY A 1 33 ? 9.200 8.670 -13.318 1.00 52.41 33 GLY A N 16
ATOM 13632 C CA . GLY A 1 33 ? 8.719 9.840 -14.030 1.00 11.11 33 GLY A CA 16
ATOM 13633 C C . GLY A 1 33 ? 7.245 9.745 -14.372 1.00 43.31 33 GLY A C 16
ATOM 13634 O O . GLY A 1 33 ? 6.730 8.659 -14.637 1.00 24.24 33 GLY A O 16
ATOM 13638 N N . VAL A 1 34 ? 6.563 10.886 -14.366 1.00 2.34 34 VAL A N 16
ATOM 13639 C CA . VAL A 1 34 ? 5.139 10.928 -14.677 1.00 65.31 34 VAL A CA 16
ATOM 13640 C C . VAL A 1 34 ? 4.365 9.912 -13.845 1.00 21.21 34 VAL A C 16
ATOM 13641 O O . VAL A 1 34 ? 3.318 9.417 -14.264 1.00 64.34 34 VAL A O 16
ATOM 13654 N N . THR A 1 35 ? 4.886 9.605 -12.661 1.00 21.51 35 THR A N 16
ATOM 13655 C CA . THR A 1 35 ? 4.245 8.647 -11.769 1.00 34.01 35 THR A CA 16
ATOM 13656 C C . THR A 1 35 ? 3.238 9.336 -10.855 1.00 1.13 35 THR A C 16
ATOM 13657 O O . THR A 1 35 ? 2.732 8.735 -9.907 1.00 2.22 35 THR A O 16
ATOM 13668 N N . VAL A 1 36 ? 2.951 10.601 -11.146 1.00 34.05 36 VAL A N 16
ATOM 13669 C CA . VAL A 1 36 ? 2.002 11.372 -10.350 1.00 63.32 36 VAL A CA 16
ATOM 13670 C C . VAL A 1 36 ? 0.689 10.617 -10.177 1.00 23.45 36 VAL A C 16
ATOM 13671 O O . VAL A 1 36 ? -0.007 10.783 -9.176 1.00 24.53 36 VAL A O 16
ATOM 13684 N N . GLY A 1 37 ? 0.357 9.785 -11.159 1.00 55.02 37 GLY A N 16
ATOM 13685 C CA . GLY A 1 37 ? -0.872 9.016 -11.096 1.00 34.11 37 GLY A CA 16
ATOM 13686 C C . GLY A 1 37 ? -0.962 8.168 -9.843 1.00 25.52 37 GLY A C 16
ATOM 13687 O O . GLY A 1 37 ? -1.833 8.383 -8.999 1.00 23.40 37 GLY A O 16
ATOM 13691 N N . LEU A 1 38 ? -0.060 7.200 -9.720 1.00 60.45 38 LEU A N 16
ATOM 13692 C CA . LEU A 1 38 ? -0.041 6.314 -8.562 1.00 20.25 38 LEU A CA 16
ATOM 13693 C C . LEU A 1 38 ? 0.319 7.083 -7.294 1.00 63.44 38 LEU A C 16
ATOM 13694 O O . LEU A 1 38 ? -0.086 6.710 -6.194 1.00 34.24 38 LEU A O 16
ATOM 13710 N N . SER A 1 39 ? 1.082 8.159 -7.458 1.00 61.20 39 SER A N 16
ATOM 13711 C CA . SER A 1 39 ? 1.498 8.980 -6.327 1.00 64.21 39 SER A CA 16
ATOM 13712 C C . SER A 1 39 ? 0.288 9.563 -5.605 1.00 11.44 39 SER A C 16
ATOM 13713 O O . SER A 1 39 ? 0.378 9.969 -4.447 1.00 30.13 39 SER A O 16
ATOM 13721 N N . GLY A 1 40 ? -0.846 9.602 -6.299 1.00 3.25 40 GLY A N 16
ATOM 13722 C CA . GLY A 1 40 ? -2.059 10.138 -5.708 1.00 64.55 40 GLY A CA 16
ATOM 13723 C C . GLY A 1 40 ? -2.378 9.507 -4.367 1.00 51.34 40 GLY A C 16
ATOM 13724 O O . GLY A 1 40 ? -3.014 10.129 -3.517 1.00 14.33 40 GLY A O 16
ATOM 13728 N N . VAL A 1 41 ? -1.937 8.268 -4.178 1.00 30.33 41 VAL A N 16
ATOM 13729 C CA . VAL A 1 41 ? -2.180 7.552 -2.931 1.00 11.33 41 VAL A CA 16
ATOM 13730 C C . VAL A 1 41 ? -1.002 7.700 -1.974 1.00 73.41 41 VAL A C 16
ATOM 13731 O O . VAL A 1 41 ? -1.148 7.532 -0.763 1.00 4.30 41 VAL A O 16
ATOM 13744 N N . PHE A 1 42 ? 0.165 8.014 -2.526 1.00 1.24 42 PHE A N 16
ATOM 13745 C CA . PHE A 1 42 ? 1.370 8.184 -1.721 1.00 74.14 42 PHE A CA 16
ATOM 13746 C C . PHE A 1 42 ? 1.122 9.152 -0.568 1.00 52.14 42 PHE A C 16
ATOM 13747 O O . PHE A 1 42 ? 1.558 8.919 0.559 1.00 23.43 42 PHE A O 16
ATOM 13764 N N . THR A 1 43 ? 0.418 10.242 -0.859 1.00 72.23 43 THR A N 16
ATOM 13765 C CA . THR A 1 43 ? 0.113 11.247 0.151 1.00 73.10 43 THR A CA 16
ATOM 13766 C C . THR A 1 43 ? -0.738 10.660 1.272 1.00 64.34 43 THR A C 16
ATOM 13767 O O . THR A 1 43 ? -0.460 10.873 2.451 1.00 1.33 43 THR A O 16
ATOM 13778 N N . ALA A 1 44 ? -1.774 9.918 0.895 1.00 13.31 44 ALA A N 16
ATOM 13779 C CA . ALA A 1 44 ? -2.664 9.298 1.869 1.00 24.32 44 ALA A CA 16
ATOM 13780 C C . ALA A 1 44 ? -1.936 8.224 2.671 1.00 2.22 44 ALA A C 16
ATOM 13781 O O . ALA A 1 44 ? -2.212 8.024 3.854 1.00 13.30 44 ALA A O 16
ATOM 13788 N N . VAL A 1 45 ? -1.004 7.535 2.020 1.00 75.33 45 VAL A N 16
ATOM 13789 C CA . VAL A 1 45 ? -0.236 6.481 2.673 1.00 55.34 45 VAL A CA 16
ATOM 13790 C C . VAL A 1 45 ? 0.613 7.043 3.807 1.00 43.22 45 VAL A C 16
ATOM 13791 O O . VAL A 1 45 ? 0.716 6.443 4.877 1.00 50.11 45 VAL A O 16
ATOM 13804 N N . LYS A 1 46 ? 1.222 8.200 3.566 1.00 74.41 46 LYS A N 16
ATOM 13805 C CA . LYS A 1 46 ? 2.062 8.846 4.567 1.00 62.31 46 LYS A CA 16
ATOM 13806 C C . LYS A 1 46 ? 1.298 9.046 5.872 1.00 50.03 46 LYS A C 16
ATOM 13807 O O . LYS A 1 46 ? 1.849 8.868 6.958 1.00 55.21 46 LYS A O 16
ATOM 13826 N N . ALA A 1 47 ? 0.027 9.416 5.757 1.00 74.31 47 ALA A N 16
ATOM 13827 C CA . ALA A 1 47 ? -0.814 9.636 6.927 1.00 5.44 47 ALA A CA 16
ATOM 13828 C C . ALA A 1 47 ? -0.984 8.352 7.731 1.00 71.42 47 ALA A C 16
ATOM 13829 O O . ALA A 1 47 ? -1.103 8.385 8.955 1.00 3.22 47 ALA A O 16
ATOM 13836 N N . ALA A 1 48 ? -0.996 7.220 7.033 1.00 13.44 48 ALA A N 16
ATOM 13837 C CA . ALA A 1 48 ? -1.151 5.924 7.683 1.00 53.55 48 ALA A CA 16
ATOM 13838 C C . ALA A 1 48 ? -0.064 5.701 8.728 1.00 61.41 48 ALA A C 16
ATOM 13839 O O . ALA A 1 48 ? -0.312 5.106 9.778 1.00 40.45 48 ALA A O 16
ATOM 13846 N N . ILE A 1 49 ? 1.140 6.179 8.434 1.00 3.21 49 ILE A N 16
ATOM 13847 C CA . ILE A 1 49 ? 2.265 6.031 9.350 1.00 51.05 49 ILE A CA 16
ATOM 13848 C C . ILE A 1 49 ? 1.942 6.622 10.718 1.00 75.24 49 ILE A C 16
ATOM 13849 O O . ILE A 1 49 ? 2.031 5.938 11.737 1.00 11.30 49 ILE A O 16
ATOM 13865 N N . ALA A 1 50 ? 1.564 7.896 10.732 1.00 73.14 50 ALA A N 16
ATOM 13866 C CA . ALA A 1 50 ? 1.223 8.578 11.974 1.00 51.12 50 ALA A CA 16
ATOM 13867 C C . ALA A 1 50 ? -0.004 7.950 12.627 1.00 64.35 50 ALA A C 16
ATOM 13868 O O . ALA A 1 50 ? -0.215 8.082 13.832 1.00 24.33 50 ALA A O 16
ATOM 13875 N N . LYS A 1 51 ? -0.811 7.266 11.823 1.00 50.24 51 LYS A N 16
ATOM 13876 C CA . LYS A 1 51 ? -2.017 6.616 12.321 1.00 12.22 51 LYS A CA 16
ATOM 13877 C C . LYS A 1 51 ? -1.675 5.325 13.057 1.00 62.31 51 LYS A C 16
ATOM 13878 O O . LYS A 1 51 ? -1.957 5.185 14.247 1.00 63.24 51 LYS A O 16
ATOM 13897 N N . GLN A 1 52 ? -1.065 4.385 12.341 1.00 2.35 52 GLN A N 16
ATOM 13898 C CA . GLN A 1 52 ? -0.684 3.106 12.928 1.00 24.10 52 GLN A CA 16
ATOM 13899 C C . GLN A 1 52 ? 0.832 2.995 13.054 1.00 22.12 52 GLN A C 16
ATOM 13900 O O . GLN A 1 52 ? 1.362 2.812 14.149 1.00 22.42 52 GLN A O 16
ATOM 13914 N N . GLY A 1 53 ? 1.525 3.107 11.925 1.00 41.11 53 GLY A N 16
ATOM 13915 C CA . GLY A 1 53 ? 2.973 3.016 11.931 1.00 5.12 53 GLY A CA 16
ATOM 13916 C C . GLY A 1 53 ? 3.542 2.721 10.557 1.00 32.13 53 GLY A C 16
ATOM 13917 O O . GLY A 1 53 ? 2.838 2.216 9.683 1.00 75.34 53 GLY A O 16
ATOM 13921 N N . ILE A 1 54 ? 4.818 3.038 10.366 1.00 31.21 54 ILE A N 16
ATOM 13922 C CA . ILE A 1 54 ? 5.479 2.804 9.089 1.00 65.35 54 ILE A CA 16
ATOM 13923 C C . ILE A 1 54 ? 5.283 1.365 8.623 1.00 32.11 54 ILE A C 16
ATOM 13924 O O . ILE A 1 54 ? 5.245 1.088 7.424 1.00 22.21 54 ILE A O 16
ATOM 13940 N N . LYS A 1 55 ? 5.156 0.452 9.580 1.00 70.42 55 LYS A N 16
ATOM 13941 C CA . LYS A 1 55 ? 4.960 -0.960 9.270 1.00 54.41 55 LYS A CA 16
ATOM 13942 C C . LYS A 1 55 ? 3.767 -1.151 8.339 1.00 34.30 55 LYS A C 16
ATOM 13943 O O . LYS A 1 55 ? 3.838 -1.906 7.369 1.00 73.20 55 LYS A O 16
ATOM 13962 N N . LYS A 1 56 ? 2.671 -0.462 8.639 1.00 31.33 56 LYS A N 16
ATOM 13963 C CA . LYS A 1 56 ? 1.463 -0.554 7.828 1.00 14.14 56 LYS A CA 16
ATOM 13964 C C . LYS A 1 56 ? 1.705 -0.004 6.426 1.00 24.43 56 LYS A C 16
ATOM 13965 O O . LYS A 1 56 ? 1.129 -0.487 5.452 1.00 63.30 56 LYS A O 16
ATOM 13984 N N . ALA A 1 57 ? 2.563 1.007 6.332 1.00 34.22 57 ALA A N 16
ATOM 13985 C CA . ALA A 1 57 ? 2.884 1.619 5.049 1.00 12.00 57 ALA A CA 16
ATOM 13986 C C . ALA A 1 57 ? 3.589 0.628 4.129 1.00 11.01 57 ALA A C 16
ATOM 13987 O O . ALA A 1 57 ? 3.426 0.675 2.910 1.00 73.25 57 ALA A O 16
ATOM 13994 N N . ILE A 1 58 ? 4.373 -0.267 4.721 1.00 52.21 58 ILE A N 16
ATOM 13995 C CA . ILE A 1 58 ? 5.102 -1.269 3.954 1.00 40.13 58 ILE A CA 16
ATOM 13996 C C . ILE A 1 58 ? 4.146 -2.211 3.231 1.00 74.30 58 ILE A C 16
ATOM 13997 O O . ILE A 1 58 ? 4.153 -2.297 2.003 1.00 2.53 58 ILE A O 16
ATOM 14013 N N . GLN A 1 59 ? 3.322 -2.915 4.001 1.00 24.22 59 GLN A N 16
ATOM 14014 C CA . GLN A 1 59 ? 2.359 -3.851 3.434 1.00 53.34 59 GLN A CA 16
ATOM 14015 C C . GLN A 1 59 ? 1.383 -3.132 2.507 1.00 20.24 59 GLN A C 16
ATOM 14016 O O . GLN A 1 59 ? 0.828 -3.733 1.586 1.00 4.30 59 GLN A O 16
ATOM 14030 N N . LEU A 1 60 ? 1.177 -1.844 2.758 1.00 43.12 60 LEU A N 16
ATOM 14031 C CA . LEU A 1 60 ? 0.268 -1.043 1.946 1.00 14.54 60 LEU A CA 16
ATOM 14032 C C . LEU A 1 60 ? 0.786 -0.909 0.518 1.00 20.01 60 LEU A C 16
ATOM 14033 O O . LEU A 1 60 ? 0.061 -1.166 -0.443 1.00 10.22 60 LEU A O 16
ATOM 14049 N N . LEU A 1 1 ? 1.478 0.042 0.194 1.00 31.43 1 LEU A N 17
ATOM 14050 C CA . LEU A 1 1 ? 2.326 0.105 -0.991 1.00 54.12 1 LEU A CA 17
ATOM 14051 C C . LEU A 1 1 ? 2.328 -1.229 -1.731 1.00 25.04 1 LEU A C 17
ATOM 14052 O O . LEU A 1 1 ? 2.048 -1.288 -2.928 1.00 3.10 1 LEU A O 17
ATOM 14068 N N . VAL A 1 2 ? 2.645 -2.299 -1.009 1.00 21.34 2 VAL A N 17
ATOM 14069 C CA . VAL A 1 2 ? 2.681 -3.634 -1.595 1.00 1.30 2 VAL A CA 17
ATOM 14070 C C . VAL A 1 2 ? 1.310 -4.039 -2.123 1.00 35.21 2 VAL A C 17
ATOM 14071 O O . VAL A 1 2 ? 1.176 -4.470 -3.268 1.00 24.22 2 VAL A O 17
ATOM 14084 N N . ALA A 1 3 ? 0.292 -3.897 -1.280 1.00 73.51 3 ALA A N 17
ATOM 14085 C CA . ALA A 1 3 ? -1.071 -4.247 -1.662 1.00 41.55 3 ALA A CA 17
ATOM 14086 C C . ALA A 1 3 ? -1.572 -3.350 -2.789 1.00 43.54 3 ALA A C 17
ATOM 14087 O O . ALA A 1 3 ? -2.401 -3.761 -3.601 1.00 40.23 3 ALA A O 17
ATOM 14094 N N . TYR A 1 4 ? -1.064 -2.123 -2.833 1.00 1.12 4 TYR A N 17
ATOM 14095 C CA . TYR A 1 4 ? -1.462 -1.167 -3.859 1.00 14.43 4 TYR A CA 17
ATOM 14096 C C . TYR A 1 4 ? -0.840 -1.522 -5.206 1.00 0.53 4 TYR A C 17
ATOM 14097 O O . TYR A 1 4 ? -1.532 -1.608 -6.219 1.00 33.11 4 TYR A O 17
ATOM 14115 N N . GLY A 1 5 ? 0.474 -1.727 -5.208 1.00 12.14 5 GLY A N 17
ATOM 14116 C CA . GLY A 1 5 ? 1.169 -2.071 -6.434 1.00 41.31 5 GLY A CA 17
ATOM 14117 C C . GLY A 1 5 ? 2.670 -1.890 -6.320 1.00 73.01 5 GLY A C 17
ATOM 14118 O O . GLY A 1 5 ? 3.436 -2.559 -7.014 1.00 44.50 5 GLY A O 17
ATOM 14122 N N . ILE A 1 6 ? 3.090 -0.984 -5.444 1.00 40.53 6 ILE A N 17
ATOM 14123 C CA . ILE A 1 6 ? 4.509 -0.717 -5.243 1.00 12.11 6 ILE A CA 17
ATOM 14124 C C . ILE A 1 6 ? 5.257 -1.987 -4.854 1.00 21.42 6 ILE A C 17
ATOM 14125 O O . ILE A 1 6 ? 4.824 -2.730 -3.974 1.00 32.15 6 ILE A O 17
ATOM 14141 N N . ALA A 1 7 ? 6.384 -2.230 -5.515 1.00 41.31 7 ALA A N 17
ATOM 14142 C CA . ALA A 1 7 ? 7.195 -3.408 -5.236 1.00 23.11 7 ALA A CA 17
ATOM 14143 C C . ALA A 1 7 ? 7.497 -3.526 -3.746 1.00 21.52 7 ALA A C 17
ATOM 14144 O O . ALA A 1 7 ? 7.657 -2.521 -3.055 1.00 0.04 7 ALA A O 17
ATOM 14151 N N . GLN A 1 8 ? 7.573 -4.761 -3.258 1.00 55.43 8 GLN A N 17
ATOM 14152 C CA . GLN A 1 8 ? 7.854 -5.009 -1.849 1.00 53.12 8 GLN A CA 17
ATOM 14153 C C . GLN A 1 8 ? 9.280 -4.600 -1.499 1.00 5.35 8 GLN A C 17
ATOM 14154 O O . GLN A 1 8 ? 9.501 -3.780 -0.608 1.00 32.33 8 GLN A O 17
ATOM 14168 N N . GLY A 1 9 ? 10.247 -5.177 -2.206 1.00 4.04 9 GLY A N 17
ATOM 14169 C CA . GLY A 1 9 ? 11.641 -4.860 -1.954 1.00 30.14 9 GLY A CA 17
ATOM 14170 C C . GLY A 1 9 ? 11.921 -3.373 -2.035 1.00 1.43 9 GLY A C 17
ATOM 14171 O O . GLY A 1 9 ? 12.663 -2.827 -1.217 1.00 41.33 9 GLY A O 17
ATOM 14175 N N . THR A 1 10 ? 11.327 -2.713 -3.025 1.00 24.12 10 THR A N 17
ATOM 14176 C CA . THR A 1 10 ? 11.519 -1.281 -3.212 1.00 0.41 10 THR A CA 17
ATOM 14177 C C . THR A 1 10 ? 10.729 -0.481 -2.182 1.00 24.12 10 THR A C 17
ATOM 14178 O O . THR A 1 10 ? 11.157 0.590 -1.753 1.00 53.55 10 THR A O 17
ATOM 14189 N N . ALA A 1 11 ? 9.576 -1.010 -1.787 1.00 55.54 11 ALA A N 17
ATOM 14190 C CA . ALA A 1 11 ? 8.728 -0.346 -0.805 1.00 14.11 11 ALA A CA 17
ATOM 14191 C C . ALA A 1 11 ? 9.517 0.012 0.449 1.00 4.24 11 ALA A C 17
ATOM 14192 O O . ALA A 1 11 ? 9.500 1.158 0.898 1.00 33.34 11 ALA A O 17
ATOM 14199 N N . GLU A 1 12 ? 10.209 -0.975 1.010 1.00 35.31 12 GLU A N 17
ATOM 14200 C CA . GLU A 1 12 ? 11.003 -0.763 2.214 1.00 3.11 12 GLU A CA 17
ATOM 14201 C C . GLU A 1 12 ? 11.960 0.412 2.034 1.00 43.00 12 GLU A C 17
ATOM 14202 O O . GLU A 1 12 ? 12.033 1.304 2.880 1.00 61.04 12 GLU A O 17
ATOM 14214 N N . LYS A 1 13 ? 12.694 0.405 0.926 1.00 12.41 13 LYS A N 17
ATOM 14215 C CA . LYS A 1 13 ? 13.646 1.469 0.632 1.00 5.43 13 LYS A CA 17
ATOM 14216 C C . LYS A 1 13 ? 12.936 2.811 0.486 1.00 12.14 13 LYS A C 17
ATOM 14217 O O . LYS A 1 13 ? 13.375 3.821 1.037 1.00 31.34 13 LYS A O 17
ATOM 14236 N N . VAL A 1 14 ? 11.835 2.815 -0.258 1.00 74.41 14 VAL A N 17
ATOM 14237 C CA . VAL A 1 14 ? 11.062 4.032 -0.474 1.00 75.20 14 VAL A CA 17
ATOM 14238 C C . VAL A 1 14 ? 10.617 4.643 0.850 1.00 24.12 14 VAL A C 17
ATOM 14239 O O . VAL A 1 14 ? 10.560 5.864 0.995 1.00 45.12 14 VAL A O 17
ATOM 14252 N N . VAL A 1 15 ? 10.303 3.785 1.816 1.00 65.02 15 VAL A N 17
ATOM 14253 C CA . VAL A 1 15 ? 9.866 4.240 3.130 1.00 34.10 15 VAL A CA 17
ATOM 14254 C C . VAL A 1 15 ? 10.891 5.178 3.756 1.00 12.35 15 VAL A C 17
ATOM 14255 O O . VAL A 1 15 ? 10.539 6.227 4.296 1.00 42.41 15 VAL A O 17
ATOM 14268 N N . SER A 1 16 ? 12.161 4.794 3.681 1.00 71.22 16 SER A N 17
ATOM 14269 C CA . SER A 1 16 ? 13.238 5.599 4.243 1.00 3.44 16 SER A CA 17
ATOM 14270 C C . SER A 1 16 ? 13.236 7.003 3.646 1.00 14.44 16 SER A C 17
ATOM 14271 O O . SER A 1 16 ? 13.538 7.982 4.330 1.00 2.22 16 SER A O 17
ATOM 14279 N N . LEU A 1 17 ? 12.892 7.094 2.366 1.00 10.24 17 LEU A N 17
ATOM 14280 C CA . LEU A 1 17 ? 12.849 8.378 1.675 1.00 42.10 17 LEU A CA 17
ATOM 14281 C C . LEU A 1 17 ? 11.766 9.277 2.263 1.00 41.15 17 LEU A C 17
ATOM 14282 O O . LEU A 1 17 ? 11.929 10.496 2.334 1.00 74.32 17 LEU A O 17
ATOM 14298 N N . ILE A 1 18 ? 10.663 8.668 2.684 1.00 71.04 18 ILE A N 17
ATOM 14299 C CA . ILE A 1 18 ? 9.555 9.413 3.268 1.00 0.31 18 ILE A CA 17
ATOM 14300 C C . ILE A 1 18 ? 9.960 10.052 4.592 1.00 30.24 18 ILE A C 17
ATOM 14301 O O . ILE A 1 18 ? 9.746 11.244 4.809 1.00 21.33 18 ILE A O 17
ATOM 14317 N N . ASN A 1 19 ? 10.548 9.250 5.474 1.00 31.04 19 ASN A N 17
ATOM 14318 C CA . ASN A 1 19 ? 10.985 9.737 6.778 1.00 54.02 19 ASN A CA 17
ATOM 14319 C C . ASN A 1 19 ? 12.010 10.856 6.625 1.00 42.14 19 ASN A C 17
ATOM 14320 O O . ASN A 1 19 ? 12.246 11.627 7.554 1.00 1.13 19 ASN A O 17
ATOM 14331 N N . ALA A 1 20 ? 12.616 10.938 5.445 1.00 42.53 20 ALA A N 17
ATOM 14332 C CA . ALA A 1 20 ? 13.614 11.964 5.168 1.00 2.34 20 ALA A CA 17
ATOM 14333 C C . ALA A 1 20 ? 12.997 13.358 5.218 1.00 23.12 20 ALA A C 17
ATOM 14334 O O . ALA A 1 20 ? 13.702 14.354 5.378 1.00 74.13 20 ALA A O 17
ATOM 14341 N N . GLY A 1 21 ? 11.676 13.421 5.080 1.00 63.23 21 GLY A N 17
ATOM 14342 C CA . GLY A 1 21 ? 10.987 14.698 5.111 1.00 61.42 21 GLY A CA 17
ATOM 14343 C C . GLY A 1 21 ? 11.069 15.433 3.788 1.00 73.12 21 GLY A C 17
ATOM 14344 O O . GLY A 1 21 ? 11.953 16.266 3.586 1.00 52.44 21 GLY A O 17
ATOM 14348 N N . LEU A 1 22 ? 10.146 15.124 2.883 1.00 22.13 22 LEU A N 17
ATOM 14349 C CA . LEU A 1 22 ? 10.118 15.760 1.571 1.00 51.40 22 LEU A CA 17
ATOM 14350 C C . LEU A 1 22 ? 8.758 15.575 0.905 1.00 63.11 22 LEU A C 17
ATOM 14351 O O . LEU A 1 22 ? 7.944 14.763 1.346 1.00 51.03 22 LEU A O 17
ATOM 14367 N N . THR A 1 23 ? 8.519 16.332 -0.162 1.00 22.33 23 THR A N 17
ATOM 14368 C CA . THR A 1 23 ? 7.259 16.250 -0.890 1.00 3.43 23 THR A CA 17
ATOM 14369 C C . THR A 1 23 ? 7.213 15.008 -1.772 1.00 22.03 23 THR A C 17
ATOM 14370 O O . THR A 1 23 ? 8.228 14.595 -2.333 1.00 30.41 23 THR A O 17
ATOM 14381 N N . VAL A 1 24 ? 6.029 14.416 -1.891 1.00 30.02 24 VAL A N 17
ATOM 14382 C CA . VAL A 1 24 ? 5.850 13.221 -2.707 1.00 22.02 24 VAL A CA 17
ATOM 14383 C C . VAL A 1 24 ? 6.412 13.424 -4.109 1.00 52.35 24 VAL A C 17
ATOM 14384 O O . VAL A 1 24 ? 6.861 12.477 -4.753 1.00 23.10 24 VAL A O 17
ATOM 14397 N N . GLY A 1 25 ? 6.383 14.668 -4.578 1.00 42.31 25 GLY A N 17
ATOM 14398 C CA . GLY A 1 25 ? 6.893 14.974 -5.902 1.00 53.21 25 GLY A CA 17
ATOM 14399 C C . GLY A 1 25 ? 8.308 14.472 -6.109 1.00 73.52 25 GLY A C 17
ATOM 14400 O O . GLY A 1 25 ? 8.674 14.066 -7.212 1.00 5.00 25 GLY A O 17
ATOM 14404 N N . SER A 1 26 ? 9.105 14.499 -5.046 1.00 44.43 26 SER A N 17
ATOM 14405 C CA . SER A 1 26 ? 10.490 14.048 -5.118 1.00 2.11 26 SER A CA 17
ATOM 14406 C C . SER A 1 26 ? 10.561 12.563 -5.459 1.00 34.33 26 SER A C 17
ATOM 14407 O O . SER A 1 26 ? 11.542 12.093 -6.035 1.00 60.03 26 SER A O 17
ATOM 14415 N N . ILE A 1 27 ? 9.513 11.829 -5.098 1.00 1.21 27 ILE A N 17
ATOM 14416 C CA . ILE A 1 27 ? 9.455 10.398 -5.366 1.00 32.40 27 ILE A CA 17
ATOM 14417 C C . ILE A 1 27 ? 9.385 10.121 -6.864 1.00 52.20 27 ILE A C 17
ATOM 14418 O O . ILE A 1 27 ? 10.092 9.255 -7.379 1.00 61.12 27 ILE A O 17
ATOM 14434 N N . ILE A 1 28 ? 8.529 10.864 -7.558 1.00 10.13 28 ILE A N 17
ATOM 14435 C CA . ILE A 1 28 ? 8.369 10.701 -8.997 1.00 40.03 28 ILE A CA 17
ATOM 14436 C C . ILE A 1 28 ? 9.679 10.971 -9.730 1.00 53.40 28 ILE A C 17
ATOM 14437 O O . ILE A 1 28 ? 10.012 10.289 -10.699 1.00 1.21 28 ILE A O 17
ATOM 14453 N N . SER A 1 29 ? 10.418 11.970 -9.259 1.00 45.34 29 SER A N 17
ATOM 14454 C CA . SER A 1 29 ? 11.692 12.333 -9.871 1.00 33.30 29 SER A CA 17
ATOM 14455 C C . SER A 1 29 ? 12.632 11.132 -9.921 1.00 34.12 29 SER A C 17
ATOM 14456 O O . SER A 1 29 ? 13.425 10.989 -10.852 1.00 1.54 29 SER A O 17
ATOM 14464 N N . ILE A 1 30 ? 12.536 10.271 -8.913 1.00 12.40 30 ILE A N 17
ATOM 14465 C CA . ILE A 1 30 ? 13.376 9.083 -8.842 1.00 20.53 30 ILE A CA 17
ATOM 14466 C C . ILE A 1 30 ? 12.873 7.997 -9.787 1.00 65.22 30 ILE A C 17
ATOM 14467 O O . ILE A 1 30 ? 13.583 7.579 -10.704 1.00 13.13 30 ILE A O 17
ATOM 14483 N N . LEU A 1 31 ? 11.645 7.544 -9.560 1.00 43.51 31 LEU A N 17
ATOM 14484 C CA . LEU A 1 31 ? 11.045 6.508 -10.393 1.00 65.21 31 LEU A CA 17
ATOM 14485 C C . LEU A 1 31 ? 11.137 6.876 -11.871 1.00 21.35 31 LEU A C 17
ATOM 14486 O O . LEU A 1 31 ? 11.440 6.032 -12.713 1.00 43.11 31 LEU A O 17
ATOM 14502 N N . GLY A 1 32 ? 10.875 8.143 -12.177 1.00 74.43 32 GLY A N 17
ATOM 14503 C CA . GLY A 1 32 ? 10.935 8.601 -13.553 1.00 72.50 32 GLY A CA 17
ATOM 14504 C C . GLY A 1 32 ? 10.111 7.737 -14.488 1.00 0.41 32 GLY A C 17
ATOM 14505 O O . GLY A 1 32 ? 10.634 7.180 -15.452 1.00 50.32 32 GLY A O 17
ATOM 14509 N N . GLY A 1 33 ? 8.817 7.625 -14.201 1.00 65.54 33 GLY A N 17
ATOM 14510 C CA . GLY A 1 33 ? 7.941 6.820 -15.032 1.00 61.23 33 GLY A CA 17
ATOM 14511 C C . GLY A 1 33 ? 6.481 7.191 -14.864 1.00 61.32 33 GLY A C 17
ATOM 14512 O O . GLY A 1 33 ? 5.647 6.338 -14.559 1.00 63.22 33 GLY A O 17
ATOM 14516 N N . VAL A 1 34 ? 6.170 8.468 -15.062 1.00 31.11 34 VAL A N 17
ATOM 14517 C CA . VAL A 1 34 ? 4.800 8.950 -14.930 1.00 4.42 34 VAL A CA 17
ATOM 14518 C C . VAL A 1 34 ? 4.177 8.483 -13.620 1.00 30.24 34 VAL A C 17
ATOM 14519 O O . VAL A 1 34 ? 3.092 7.900 -13.608 1.00 23.32 34 VAL A O 17
ATOM 14532 N N . THR A 1 35 ? 4.870 8.743 -12.515 1.00 34.41 35 THR A N 17
ATOM 14533 C CA . THR A 1 35 ? 4.385 8.348 -11.198 1.00 51.13 35 THR A CA 17
ATOM 14534 C C . THR A 1 35 ? 3.482 9.421 -10.600 1.00 42.25 35 THR A C 17
ATOM 14535 O O . THR A 1 35 ? 3.101 9.346 -9.432 1.00 44.22 35 THR A O 17
ATOM 14546 N N . VAL A 1 36 ? 3.142 10.420 -11.409 1.00 61.12 36 VAL A N 17
ATOM 14547 C CA . VAL A 1 36 ? 2.282 11.508 -10.960 1.00 40.22 36 VAL A CA 17
ATOM 14548 C C . VAL A 1 36 ? 0.965 10.975 -10.408 1.00 13.43 36 VAL A C 17
ATOM 14549 O O . VAL A 1 36 ? 0.315 11.625 -9.590 1.00 34.33 36 VAL A O 17
ATOM 14562 N N . GLY A 1 37 ? 0.577 9.787 -10.861 1.00 14.02 37 GLY A N 17
ATOM 14563 C CA . GLY A 1 37 ? -0.662 9.186 -10.401 1.00 3.12 37 GLY A CA 17
ATOM 14564 C C . GLY A 1 37 ? -0.546 8.621 -8.999 1.00 12.11 37 GLY A C 17
ATOM 14565 O O . GLY A 1 37 ? -1.432 8.820 -8.166 1.00 71.45 37 GLY A O 17
ATOM 14569 N N . LEU A 1 38 ? 0.547 7.914 -8.736 1.00 61.33 38 LEU A N 17
ATOM 14570 C CA . LEU A 1 38 ? 0.775 7.316 -7.425 1.00 60.02 38 LEU A CA 17
ATOM 14571 C C . LEU A 1 38 ? 0.968 8.393 -6.362 1.00 64.41 38 LEU A C 17
ATOM 14572 O O . LEU A 1 38 ? 0.772 8.146 -5.172 1.00 43.31 38 LEU A O 17
ATOM 14588 N N . SER A 1 39 ? 1.352 9.587 -6.800 1.00 43.42 39 SER A N 17
ATOM 14589 C CA . SER A 1 39 ? 1.574 10.702 -5.886 1.00 73.22 39 SER A CA 17
ATOM 14590 C C . SER A 1 39 ? 0.339 10.952 -5.026 1.00 12.40 39 SER A C 17
ATOM 14591 O O . SER A 1 39 ? 0.441 11.433 -3.898 1.00 41.43 39 SER A O 17
ATOM 14599 N N . GLY A 1 40 ? -0.830 10.622 -5.568 1.00 45.01 40 GLY A N 17
ATOM 14600 C CA . GLY A 1 40 ? -2.068 10.818 -4.838 1.00 12.22 40 GLY A CA 17
ATOM 14601 C C . GLY A 1 40 ? -2.302 9.744 -3.794 1.00 73.03 40 GLY A C 17
ATOM 14602 O O . GLY A 1 40 ? -3.053 9.948 -2.840 1.00 72.13 40 GLY A O 17
ATOM 14606 N N . VAL A 1 41 ? -1.659 8.595 -3.976 1.00 32.25 41 VAL A N 17
ATOM 14607 C CA . VAL A 1 41 ? -1.801 7.484 -3.042 1.00 75.33 41 VAL A CA 17
ATOM 14608 C C . VAL A 1 41 ? -0.706 7.513 -1.982 1.00 73.31 41 VAL A C 17
ATOM 14609 O O . VAL A 1 41 ? -0.886 7.005 -0.875 1.00 4.22 41 VAL A O 17
ATOM 14622 N N . PHE A 1 42 ? 0.429 8.111 -2.328 1.00 71.53 42 PHE A N 17
ATOM 14623 C CA . PHE A 1 42 ? 1.555 8.206 -1.406 1.00 72.14 42 PHE A CA 17
ATOM 14624 C C . PHE A 1 42 ? 1.148 8.927 -0.124 1.00 64.34 42 PHE A C 17
ATOM 14625 O O . PHE A 1 42 ? 1.385 8.436 0.980 1.00 21.11 42 PHE A O 17
ATOM 14642 N N . THR A 1 43 ? 0.535 10.096 -0.279 1.00 1.20 43 THR A N 17
ATOM 14643 C CA . THR A 1 43 ? 0.097 10.886 0.864 1.00 0.55 43 THR A CA 17
ATOM 14644 C C . THR A 1 43 ? -0.853 10.090 1.752 1.00 50.24 43 THR A C 17
ATOM 14645 O O . THR A 1 43 ? -0.727 10.098 2.976 1.00 72.32 43 THR A O 17
ATOM 14656 N N . ALA A 1 44 ? -1.803 9.403 1.126 1.00 14.32 44 ALA A N 17
ATOM 14657 C CA . ALA A 1 44 ? -2.773 8.599 1.859 1.00 12.45 44 ALA A CA 17
ATOM 14658 C C . ALA A 1 44 ? -2.079 7.532 2.698 1.00 31.41 44 ALA A C 17
ATOM 14659 O O . ALA A 1 44 ? -2.472 7.267 3.834 1.00 13.34 44 ALA A O 17
ATOM 14666 N N . VAL A 1 45 ? -1.045 6.920 2.130 1.00 24.53 45 VAL A N 17
ATOM 14667 C CA . VAL A 1 45 ? -0.295 5.880 2.826 1.00 12.31 45 VAL A CA 17
ATOM 14668 C C . VAL A 1 45 ? 0.535 6.468 3.962 1.00 41.14 45 VAL A C 17
ATOM 14669 O O . VAL A 1 45 ? 0.575 5.922 5.064 1.00 20.41 45 VAL A O 17
ATOM 14682 N N . LYS A 1 46 ? 1.197 7.586 3.685 1.00 4.43 46 LYS A N 17
ATOM 14683 C CA . LYS A 1 46 ? 2.026 8.252 4.683 1.00 25.43 46 LYS A CA 17
ATOM 14684 C C . LYS A 1 46 ? 1.239 8.501 5.966 1.00 64.02 46 LYS A C 17
ATOM 14685 O O . LYS A 1 46 ? 1.684 8.147 7.057 1.00 24.50 46 LYS A O 17
ATOM 14704 N N . ALA A 1 47 ? 0.067 9.112 5.826 1.00 23.32 47 ALA A N 17
ATOM 14705 C CA . ALA A 1 47 ? -0.783 9.405 6.973 1.00 22.23 47 ALA A CA 17
ATOM 14706 C C . ALA A 1 47 ? -1.089 8.139 7.768 1.00 44.54 47 ALA A C 17
ATOM 14707 O O . ALA A 1 47 ? -1.156 8.168 8.996 1.00 75.40 47 ALA A O 17
ATOM 14714 N N . ALA A 1 48 ? -1.273 7.031 7.058 1.00 51.01 48 ALA A N 17
ATOM 14715 C CA . ALA A 1 48 ? -1.570 5.755 7.697 1.00 15.32 48 ALA A CA 17
ATOM 14716 C C . ALA A 1 48 ? -0.479 5.372 8.691 1.00 72.42 48 ALA A C 17
ATOM 14717 O O . ALA A 1 48 ? -0.739 4.680 9.676 1.00 51.10 48 ALA A O 17
ATOM 14724 N N . ILE A 1 49 ? 0.742 5.824 8.425 1.00 33.42 49 ILE A N 17
ATOM 14725 C CA . ILE A 1 49 ? 1.872 5.527 9.297 1.00 52.31 49 ILE A CA 17
ATOM 14726 C C . ILE A 1 49 ? 1.598 5.983 10.726 1.00 32.32 49 ILE A C 17
ATOM 14727 O O . ILE A 1 49 ? 1.686 5.195 11.667 1.00 34.51 49 ILE A O 17
ATOM 14743 N N . ALA A 1 50 ? 1.264 7.260 10.881 1.00 72.23 50 ALA A N 17
ATOM 14744 C CA . ALA A 1 50 ? 0.973 7.820 12.195 1.00 72.43 50 ALA A CA 17
ATOM 14745 C C . ALA A 1 50 ? -0.282 7.193 12.793 1.00 70.32 50 ALA A C 17
ATOM 14746 O O . ALA A 1 50 ? -0.465 7.184 14.010 1.00 2.44 50 ALA A O 17
ATOM 14753 N N . LYS A 1 51 ? -1.145 6.669 11.929 1.00 32.33 51 LYS A N 17
ATOM 14754 C CA . LYS A 1 51 ? -2.384 6.039 12.371 1.00 24.35 51 LYS A CA 17
ATOM 14755 C C . LYS A 1 51 ? -2.115 4.645 12.931 1.00 14.20 51 LYS A C 17
ATOM 14756 O O . LYS A 1 51 ? -2.696 4.251 13.942 1.00 4.23 51 LYS A O 17
ATOM 14775 N N . GLN A 1 52 ? -1.233 3.906 12.268 1.00 65.25 52 GLN A N 17
ATOM 14776 C CA . GLN A 1 52 ? -0.888 2.557 12.700 1.00 22.23 52 GLN A CA 17
ATOM 14777 C C . GLN A 1 52 ? 0.615 2.425 12.926 1.00 33.14 52 GLN A C 17
ATOM 14778 O O . GLN A 1 52 ? 1.072 2.288 14.060 1.00 24.50 52 GLN A O 17
ATOM 14792 N N . GLY A 1 53 ? 1.378 2.467 11.838 1.00 0.14 53 GLY A N 17
ATOM 14793 C CA . GLY A 1 53 ? 2.821 2.350 11.940 1.00 50.44 53 GLY A CA 17
ATOM 14794 C C . GLY A 1 53 ? 3.480 2.124 10.594 1.00 62.24 53 GLY A C 17
ATOM 14795 O O . GLY A 1 53 ? 2.843 1.641 9.657 1.00 64.41 53 GLY A O 17
ATOM 14799 N N . ILE A 1 54 ? 4.758 2.475 10.496 1.00 70.42 54 ILE A N 17
ATOM 14800 C CA . ILE A 1 54 ? 5.503 2.307 9.254 1.00 12.12 54 ILE A CA 17
ATOM 14801 C C . ILE A 1 54 ? 5.372 0.884 8.722 1.00 33.02 54 ILE A C 17
ATOM 14802 O O . ILE A 1 54 ? 5.323 0.663 7.512 1.00 45.41 54 ILE A O 17
ATOM 14818 N N . LYS A 1 55 ? 5.313 -0.080 9.635 1.00 53.20 55 LYS A N 17
ATOM 14819 C CA . LYS A 1 55 ? 5.184 -1.483 9.260 1.00 53.23 55 LYS A CA 17
ATOM 14820 C C . LYS A 1 55 ? 3.944 -1.704 8.399 1.00 31.11 55 LYS A C 17
ATOM 14821 O O . LYS A 1 55 ? 3.996 -2.397 7.383 1.00 63.12 55 LYS A O 17
ATOM 14840 N N . LYS A 1 56 ? 2.829 -1.110 8.811 1.00 4.14 56 LYS A N 17
ATOM 14841 C CA . LYS A 1 56 ? 1.576 -1.239 8.077 1.00 22.14 56 LYS A CA 17
ATOM 14842 C C . LYS A 1 56 ? 1.671 -0.561 6.715 1.00 44.54 56 LYS A C 17
ATOM 14843 O O . LYS A 1 56 ? 1.071 -1.015 5.741 1.00 22.12 56 LYS A O 17
ATOM 14862 N N . ALA A 1 57 ? 2.430 0.529 6.653 1.00 64.33 57 ALA A N 17
ATOM 14863 C CA . ALA A 1 57 ? 2.607 1.267 5.409 1.00 53.25 57 ALA A CA 17
ATOM 14864 C C . ALA A 1 57 ? 3.123 0.358 4.299 1.00 70.23 57 ALA A C 17
ATOM 14865 O O . ALA A 1 57 ? 2.749 0.509 3.135 1.00 1.23 57 ALA A O 17
ATOM 14872 N N . ILE A 1 58 ? 3.984 -0.586 4.666 1.00 53.43 58 ILE A N 17
ATOM 14873 C CA . ILE A 1 58 ? 4.550 -1.519 3.700 1.00 25.24 58 ILE A CA 17
ATOM 14874 C C . ILE A 1 58 ? 3.458 -2.333 3.015 1.00 14.25 58 ILE A C 17
ATOM 14875 O O . ILE A 1 58 ? 3.383 -2.380 1.788 1.00 24.30 58 ILE A O 17
ATOM 14891 N N . GLN A 1 59 ? 2.611 -2.970 3.818 1.00 52.41 59 GLN A N 17
ATOM 14892 C CA . GLN A 1 59 ? 1.521 -3.780 3.288 1.00 33.54 59 GLN A CA 17
ATOM 14893 C C . GLN A 1 59 ? 0.648 -2.966 2.339 1.00 62.21 59 GLN A C 17
ATOM 14894 O O . GLN A 1 59 ? 0.102 -3.498 1.371 1.00 12.42 59 GLN A O 17
ATOM 14908 N N . LEU A 1 60 ? 0.521 -1.675 2.621 1.00 11.55 60 LEU A N 17
ATOM 14909 C CA . LEU A 1 60 ? -0.286 -0.786 1.792 1.00 12.15 60 LEU A CA 17
ATOM 14910 C C . LEU A 1 60 ? 0.323 -0.635 0.402 1.00 23.33 60 LEU A C 17
ATOM 14911 O O . LEU A 1 60 ? -0.382 -0.687 -0.605 1.00 13.21 60 LEU A O 17
ATOM 14927 N N . LEU A 1 1 ? 1.369 0.281 0.066 1.00 32.43 1 LEU A N 18
ATOM 14928 C CA . LEU A 1 1 ? 2.182 0.363 -1.142 1.00 2.31 1 LEU A CA 18
ATOM 14929 C C . LEU A 1 1 ? 2.173 -0.962 -1.896 1.00 62.43 1 LEU A C 18
ATOM 14930 O O . LEU A 1 1 ? 1.861 -1.010 -3.086 1.00 43.53 1 LEU A O 18
ATOM 14946 N N . VAL A 1 2 ? 2.515 -2.039 -1.195 1.00 44.33 2 VAL A N 18
ATOM 14947 C CA . VAL A 1 2 ? 2.544 -3.366 -1.798 1.00 35.25 2 VAL A CA 18
ATOM 14948 C C . VAL A 1 2 ? 1.160 -3.775 -2.291 1.00 44.04 2 VAL A C 18
ATOM 14949 O O . VAL A 1 2 ? 0.997 -4.188 -3.439 1.00 70.10 2 VAL A O 18
ATOM 14962 N N . ALA A 1 3 ? 0.167 -3.656 -1.417 1.00 32.43 3 ALA A N 18
ATOM 14963 C CA . ALA A 1 3 ? -1.204 -4.011 -1.765 1.00 25.15 3 ALA A CA 18
ATOM 14964 C C . ALA A 1 3 ? -1.746 -3.098 -2.859 1.00 12.15 3 ALA A C 18
ATOM 14965 O O . ALA A 1 3 ? -2.602 -3.499 -3.647 1.00 52.05 3 ALA A O 18
ATOM 14972 N N . TYR A 1 4 ? -1.244 -1.869 -2.900 1.00 1.13 4 TYR A N 18
ATOM 14973 C CA . TYR A 1 4 ? -1.681 -0.898 -3.895 1.00 40.45 4 TYR A CA 18
ATOM 14974 C C . TYR A 1 4 ? -1.106 -1.229 -5.269 1.00 61.21 4 TYR A C 18
ATOM 14975 O O . TYR A 1 4 ? -1.834 -1.303 -6.258 1.00 43.02 4 TYR A O 18
ATOM 14993 N N . GLY A 1 5 ? 0.208 -1.429 -5.321 1.00 53.11 5 GLY A N 18
ATOM 14994 C CA . GLY A 1 5 ? 0.860 -1.751 -6.577 1.00 11.11 5 GLY A CA 18
ATOM 14995 C C . GLY A 1 5 ? 2.364 -1.580 -6.509 1.00 45.34 5 GLY A C 18
ATOM 14996 O O . GLY A 1 5 ? 3.104 -2.243 -7.236 1.00 65.51 5 GLY A O 18
ATOM 15000 N N . ILE A 1 6 ? 2.818 -0.687 -5.636 1.00 41.55 6 ILE A N 18
ATOM 15001 C CA . ILE A 1 6 ? 4.244 -0.430 -5.478 1.00 22.10 6 ILE A CA 18
ATOM 15002 C C . ILE A 1 6 ? 4.998 -1.710 -5.131 1.00 54.32 6 ILE A C 18
ATOM 15003 O O . ILE A 1 6 ? 4.650 -2.409 -4.180 1.00 14.51 6 ILE A O 18
ATOM 15019 N N . ALA A 1 7 ? 6.033 -2.009 -5.909 1.00 20.44 7 ALA A N 18
ATOM 15020 C CA . ALA A 1 7 ? 6.839 -3.203 -5.682 1.00 14.34 7 ALA A CA 18
ATOM 15021 C C . ALA A 1 7 ? 7.305 -3.283 -4.232 1.00 1.50 7 ALA A C 18
ATOM 15022 O O . ALA A 1 7 ? 7.794 -2.301 -3.674 1.00 1.15 7 ALA A O 18
ATOM 15029 N N . GLN A 1 8 ? 7.150 -4.457 -3.629 1.00 12.20 8 GLN A N 18
ATOM 15030 C CA . GLN A 1 8 ? 7.554 -4.663 -2.243 1.00 44.24 8 GLN A CA 18
ATOM 15031 C C . GLN A 1 8 ? 9.061 -4.486 -2.084 1.00 12.30 8 GLN A C 18
ATOM 15032 O O . GLN A 1 8 ? 9.525 -3.861 -1.131 1.00 41.14 8 GLN A O 18
ATOM 15046 N N . GLY A 1 9 ? 9.820 -5.041 -3.024 1.00 11.10 9 GLY A N 18
ATOM 15047 C CA . GLY A 1 9 ? 11.266 -4.933 -2.969 1.00 21.41 9 GLY A CA 18
ATOM 15048 C C . GLY A 1 9 ? 11.737 -3.497 -2.860 1.00 51.30 9 GLY A C 18
ATOM 15049 O O . GLY A 1 9 ? 12.570 -3.170 -2.014 1.00 31.13 9 GLY A O 18
ATOM 15053 N N . THR A 1 10 ? 11.204 -2.634 -3.720 1.00 62.11 10 THR A N 18
ATOM 15054 C CA . THR A 1 10 ? 11.577 -1.225 -3.719 1.00 72.11 10 THR A CA 18
ATOM 15055 C C . THR A 1 10 ? 10.900 -0.478 -2.576 1.00 33.23 10 THR A C 18
ATOM 15056 O O . THR A 1 10 ? 11.449 0.483 -2.038 1.00 61.13 10 THR A O 18
ATOM 15067 N N . ALA A 1 11 ? 9.704 -0.927 -2.208 1.00 51.30 11 ALA A N 18
ATOM 15068 C CA . ALA A 1 11 ? 8.953 -0.302 -1.126 1.00 2.10 11 ALA A CA 18
ATOM 15069 C C . ALA A 1 11 ? 9.809 -0.167 0.129 1.00 34.22 11 ALA A C 18
ATOM 15070 O O . ALA A 1 11 ? 9.631 0.763 0.915 1.00 34.31 11 ALA A O 18
ATOM 15077 N N . GLU A 1 12 ? 10.736 -1.102 0.311 1.00 43.12 12 GLU A N 18
ATOM 15078 C CA . GLU A 1 12 ? 11.618 -1.087 1.472 1.00 12.13 12 GLU A CA 18
ATOM 15079 C C . GLU A 1 12 ? 12.415 0.213 1.534 1.00 60.25 12 GLU A C 18
ATOM 15080 O O . GLU A 1 12 ? 12.360 0.943 2.524 1.00 60.44 12 GLU A O 18
ATOM 15092 N N . LYS A 1 13 ? 13.157 0.496 0.468 1.00 32.40 13 LYS A N 18
ATOM 15093 C CA . LYS A 1 13 ? 13.966 1.707 0.398 1.00 72.41 13 LYS A CA 18
ATOM 15094 C C . LYS A 1 13 ? 13.082 2.947 0.313 1.00 1.01 13 LYS A C 18
ATOM 15095 O O . LYS A 1 13 ? 13.427 4.004 0.842 1.00 55.23 13 LYS A O 18
ATOM 15114 N N . VAL A 1 14 ? 11.941 2.810 -0.354 1.00 54.52 14 VAL A N 18
ATOM 15115 C CA . VAL A 1 14 ? 11.006 3.919 -0.506 1.00 2.43 14 VAL A CA 18
ATOM 15116 C C . VAL A 1 14 ? 10.581 4.469 0.851 1.00 33.23 14 VAL A C 18
ATOM 15117 O O . VAL A 1 14 ? 10.474 5.681 1.037 1.00 44.22 14 VAL A O 18
ATOM 15130 N N . VAL A 1 15 ? 10.338 3.568 1.799 1.00 45.34 15 VAL A N 18
ATOM 15131 C CA . VAL A 1 15 ? 9.926 3.962 3.140 1.00 11.44 15 VAL A CA 18
ATOM 15132 C C . VAL A 1 15 ? 10.940 4.909 3.771 1.00 4.25 15 VAL A C 18
ATOM 15133 O O . VAL A 1 15 ? 10.572 5.874 4.441 1.00 54.33 15 VAL A O 18
ATOM 15146 N N . SER A 1 16 ? 12.221 4.627 3.553 1.00 32.23 16 SER A N 18
ATOM 15147 C CA . SER A 1 16 ? 13.290 5.452 4.104 1.00 61.55 16 SER A CA 18
ATOM 15148 C C . SER A 1 16 ? 13.187 6.886 3.594 1.00 70.23 16 SER A C 18
ATOM 15149 O O . SER A 1 16 ? 13.449 7.839 4.329 1.00 75.12 16 SER A O 18
ATOM 15157 N N . LEU A 1 17 ? 12.804 7.031 2.330 1.00 42.50 17 LEU A N 18
ATOM 15158 C CA . LEU A 1 17 ? 12.666 8.349 1.720 1.00 53.25 17 LEU A CA 18
ATOM 15159 C C . LEU A 1 17 ? 11.552 9.146 2.392 1.00 44.45 17 LEU A C 18
ATOM 15160 O O . LEU A 1 17 ? 11.671 10.357 2.583 1.00 41.13 17 LEU A O 18
ATOM 15176 N N . ILE A 1 18 ? 10.473 8.459 2.749 1.00 11.33 18 ILE A N 18
ATOM 15177 C CA . ILE A 1 18 ? 9.340 9.103 3.403 1.00 23.01 18 ILE A CA 18
ATOM 15178 C C . ILE A 1 18 ? 9.729 9.634 4.779 1.00 73.11 18 ILE A C 18
ATOM 15179 O O . ILE A 1 18 ? 9.470 10.792 5.104 1.00 33.43 18 ILE A O 18
ATOM 15195 N N . ASN A 1 19 ? 10.353 8.779 5.582 1.00 24.02 19 ASN A N 18
ATOM 15196 C CA . ASN A 1 19 ? 10.779 9.162 6.923 1.00 4.34 19 ASN A CA 18
ATOM 15197 C C . ASN A 1 19 ? 11.738 10.348 6.872 1.00 54.44 19 ASN A C 18
ATOM 15198 O O . ASN A 1 19 ? 11.839 11.120 7.825 1.00 31.42 19 ASN A O 18
ATOM 15209 N N . ALA A 1 20 ? 12.438 10.488 5.751 1.00 61.32 20 ALA A N 18
ATOM 15210 C CA . ALA A 1 20 ? 13.386 11.581 5.573 1.00 31.32 20 ALA A CA 18
ATOM 15211 C C . ALA A 1 20 ? 12.673 12.929 5.562 1.00 23.12 20 ALA A C 18
ATOM 15212 O O . ALA A 1 20 ? 13.289 13.969 5.790 1.00 51.30 20 ALA A O 18
ATOM 15219 N N . GLY A 1 21 ? 11.371 12.903 5.295 1.00 60.22 21 GLY A N 18
ATOM 15220 C CA . GLY A 1 21 ? 10.597 14.129 5.258 1.00 15.52 21 GLY A CA 18
ATOM 15221 C C . GLY A 1 21 ? 10.468 14.692 3.857 1.00 53.24 21 GLY A C 18
ATOM 15222 O O . GLY A 1 21 ? 10.152 15.870 3.679 1.00 64.43 21 GLY A O 18
ATOM 15226 N N . LEU A 1 22 ? 10.713 13.851 2.858 1.00 4.03 22 LEU A N 18
ATOM 15227 C CA . LEU A 1 22 ? 10.625 14.271 1.464 1.00 11.52 22 LEU A CA 18
ATOM 15228 C C . LEU A 1 22 ? 9.174 14.508 1.058 1.00 72.53 22 LEU A C 18
ATOM 15229 O O . LEU A 1 22 ? 8.251 13.962 1.663 1.00 32.34 22 LEU A O 18
ATOM 15245 N N . THR A 1 23 ? 8.979 15.323 0.026 1.00 14.33 23 THR A N 18
ATOM 15246 C CA . THR A 1 23 ? 7.640 15.631 -0.462 1.00 44.03 23 THR A CA 18
ATOM 15247 C C . THR A 1 23 ? 7.149 14.561 -1.431 1.00 44.30 23 THR A C 18
ATOM 15248 O O . THR A 1 23 ? 7.938 13.965 -2.165 1.00 33.34 23 THR A O 18
ATOM 15259 N N . VAL A 1 24 ? 5.842 14.323 -1.429 1.00 55.44 24 VAL A N 18
ATOM 15260 C CA . VAL A 1 24 ? 5.245 13.326 -2.310 1.00 12.30 24 VAL A CA 18
ATOM 15261 C C . VAL A 1 24 ? 5.680 13.539 -3.756 1.00 31.14 24 VAL A C 18
ATOM 15262 O O . VAL A 1 24 ? 5.922 12.582 -4.489 1.00 64.51 24 VAL A O 18
ATOM 15275 N N . GLY A 1 25 ? 5.777 14.802 -4.159 1.00 4.20 25 GLY A N 18
ATOM 15276 C CA . GLY A 1 25 ? 6.184 15.118 -5.516 1.00 11.33 25 GLY A CA 18
ATOM 15277 C C . GLY A 1 25 ? 7.615 14.709 -5.802 1.00 41.54 25 GLY A C 18
ATOM 15278 O O . GLY A 1 25 ? 7.943 14.317 -6.922 1.00 23.11 25 GLY A O 18
ATOM 15282 N N . SER A 1 26 ? 8.470 14.803 -4.789 1.00 10.02 26 SER A N 18
ATOM 15283 C CA . SER A 1 26 ? 9.876 14.445 -4.939 1.00 35.02 26 SER A CA 18
ATOM 15284 C C . SER A 1 26 ? 10.028 12.957 -5.237 1.00 61.43 26 SER A C 18
ATOM 15285 O O . SER A 1 26 ? 11.001 12.535 -5.864 1.00 32.45 26 SER A O 18
ATOM 15293 N N . ILE A 1 27 ? 9.060 12.167 -4.785 1.00 24.34 27 ILE A N 18
ATOM 15294 C CA . ILE A 1 27 ? 9.086 10.726 -5.004 1.00 32.24 27 ILE A CA 18
ATOM 15295 C C . ILE A 1 27 ? 9.092 10.396 -6.492 1.00 41.14 27 ILE A C 18
ATOM 15296 O O . ILE A 1 27 ? 9.878 9.567 -6.951 1.00 62.13 27 ILE A O 18
ATOM 15312 N N . ILE A 1 28 ? 8.212 11.052 -7.242 1.00 22.24 28 ILE A N 18
ATOM 15313 C CA . ILE A 1 28 ? 8.119 10.830 -8.679 1.00 54.42 28 ILE A CA 18
ATOM 15314 C C . ILE A 1 28 ? 9.432 11.170 -9.375 1.00 4.44 28 ILE A C 18
ATOM 15315 O O . ILE A 1 28 ? 9.868 10.461 -10.281 1.00 44.34 28 ILE A O 18
ATOM 15331 N N . SER A 1 29 ? 10.060 12.259 -8.942 1.00 40.30 29 SER A N 18
ATOM 15332 C CA . SER A 1 29 ? 11.324 12.695 -9.524 1.00 50.11 29 SER A CA 18
ATOM 15333 C C . SER A 1 29 ? 12.417 11.657 -9.288 1.00 41.34 29 SER A C 18
ATOM 15334 O O . SER A 1 29 ? 13.319 11.493 -10.110 1.00 64.21 29 SER A O 18
ATOM 15342 N N . ILE A 1 30 ? 12.329 10.960 -8.161 1.00 10.23 30 ILE A N 18
ATOM 15343 C CA . ILE A 1 30 ? 13.309 9.938 -7.817 1.00 21.33 30 ILE A CA 18
ATOM 15344 C C . ILE A 1 30 ? 13.174 8.719 -8.723 1.00 53.24 30 ILE A C 18
ATOM 15345 O O . ILE A 1 30 ? 14.105 8.364 -9.447 1.00 73.34 30 ILE A O 18
ATOM 15361 N N . LEU A 1 31 ? 12.008 8.083 -8.680 1.00 42.44 31 LEU A N 18
ATOM 15362 C CA . LEU A 1 31 ? 11.749 6.905 -9.500 1.00 31.42 31 LEU A CA 18
ATOM 15363 C C . LEU A 1 31 ? 11.860 7.238 -10.984 1.00 51.11 31 LEU A C 18
ATOM 15364 O O . LEU A 1 31 ? 12.428 6.473 -11.762 1.00 72.30 31 LEU A O 18
ATOM 15380 N N . GLY A 1 32 ? 11.315 8.388 -11.370 1.00 34.14 32 GLY A N 18
ATOM 15381 C CA . GLY A 1 32 ? 11.365 8.804 -12.759 1.00 71.20 32 GLY A CA 18
ATOM 15382 C C . GLY A 1 32 ? 10.868 7.728 -13.705 1.00 1.25 32 GLY A C 18
ATOM 15383 O O . GLY A 1 32 ? 11.369 7.593 -14.820 1.00 20.30 32 GLY A O 18
ATOM 15387 N N . GLY A 1 33 ? 9.880 6.959 -13.257 1.00 41.00 33 GLY A N 18
ATOM 15388 C CA . GLY A 1 33 ? 9.333 5.898 -14.083 1.00 43.50 33 GLY A CA 18
ATOM 15389 C C . GLY A 1 33 ? 7.824 5.977 -14.204 1.00 3.22 33 GLY A C 18
ATOM 15390 O O . GLY A 1 33 ? 7.114 5.053 -13.809 1.00 75.22 33 GLY A O 18
ATOM 15394 N N . VAL A 1 34 ? 7.333 7.085 -14.750 1.00 12.14 34 VAL A N 18
ATOM 15395 C CA . VAL A 1 34 ? 5.898 7.282 -14.921 1.00 23.32 34 VAL A CA 18
ATOM 15396 C C . VAL A 1 34 ? 5.145 6.985 -13.629 1.00 70.21 34 VAL A C 18
ATOM 15397 O O . VAL A 1 34 ? 4.236 6.155 -13.604 1.00 32.55 34 VAL A O 18
ATOM 15410 N N . THR A 1 35 ? 5.529 7.669 -12.556 1.00 14.51 35 THR A N 18
ATOM 15411 C CA . THR A 1 35 ? 4.890 7.479 -11.260 1.00 3.34 35 THR A CA 18
ATOM 15412 C C . THR A 1 35 ? 3.664 8.373 -11.114 1.00 40.11 35 THR A C 18
ATOM 15413 O O . THR A 1 35 ? 3.067 8.456 -10.040 1.00 64.34 35 THR A O 18
ATOM 15424 N N . VAL A 1 36 ? 3.292 9.041 -12.201 1.00 72.15 36 VAL A N 18
ATOM 15425 C CA . VAL A 1 36 ? 2.135 9.928 -12.195 1.00 74.22 36 VAL A CA 18
ATOM 15426 C C . VAL A 1 36 ? 0.884 9.196 -11.722 1.00 72.22 36 VAL A C 18
ATOM 15427 O O . VAL A 1 36 ? 0.256 8.462 -12.484 1.00 73.11 36 VAL A O 18
ATOM 15440 N N . GLY A 1 37 ? 0.527 9.401 -10.458 1.00 13.31 37 GLY A N 18
ATOM 15441 C CA . GLY A 1 37 ? -0.648 8.754 -9.904 1.00 54.24 37 GLY A CA 18
ATOM 15442 C C . GLY A 1 37 ? -0.427 8.265 -8.487 1.00 14.43 37 GLY A C 18
ATOM 15443 O O . GLY A 1 37 ? -1.294 8.423 -7.625 1.00 42.14 37 GLY A O 18
ATOM 15447 N N . LEU A 1 38 ? 0.734 7.669 -8.243 1.00 22.13 38 LEU A N 18
ATOM 15448 C CA . LEU A 1 38 ? 1.066 7.153 -6.919 1.00 44.30 38 LEU A CA 18
ATOM 15449 C C . LEU A 1 38 ? 1.205 8.290 -5.911 1.00 63.31 38 LEU A C 18
ATOM 15450 O O . LEU A 1 38 ? 1.162 8.068 -4.701 1.00 40.20 38 LEU A O 18
ATOM 15466 N N . SER A 1 39 ? 1.370 9.507 -6.419 1.00 2.14 39 SER A N 18
ATOM 15467 C CA . SER A 1 39 ? 1.517 10.679 -5.563 1.00 32.43 39 SER A CA 18
ATOM 15468 C C . SER A 1 39 ? 0.203 11.006 -4.861 1.00 14.35 39 SER A C 18
ATOM 15469 O O . SER A 1 39 ? 0.190 11.406 -3.697 1.00 22.51 39 SER A O 18
ATOM 15477 N N . GLY A 1 40 ? -0.904 10.834 -5.578 1.00 44.20 40 GLY A N 18
ATOM 15478 C CA . GLY A 1 40 ? -2.208 11.116 -5.009 1.00 14.03 40 GLY A CA 18
ATOM 15479 C C . GLY A 1 40 ? -2.579 10.150 -3.901 1.00 24.20 40 GLY A C 18
ATOM 15480 O O . GLY A 1 40 ? -3.458 10.434 -3.088 1.00 20.24 40 GLY A O 18
ATOM 15484 N N . VAL A 1 41 ? -1.907 9.003 -3.869 1.00 73.12 41 VAL A N 18
ATOM 15485 C CA . VAL A 1 41 ? -2.171 7.991 -2.853 1.00 62.34 41 VAL A CA 18
ATOM 15486 C C . VAL A 1 41 ? -1.068 7.968 -1.801 1.00 64.34 41 VAL A C 18
ATOM 15487 O O . VAL A 1 41 ? -1.286 7.543 -0.667 1.00 22.23 41 VAL A O 18
ATOM 15500 N N . PHE A 1 42 ? 0.118 8.428 -2.186 1.00 4.15 42 PHE A N 18
ATOM 15501 C CA . PHE A 1 42 ? 1.257 8.460 -1.275 1.00 43.24 42 PHE A CA 18
ATOM 15502 C C . PHE A 1 42 ? 0.894 9.169 0.026 1.00 34.42 42 PHE A C 18
ATOM 15503 O O . PHE A 1 42 ? 1.118 8.643 1.117 1.00 3.11 42 PHE A O 18
ATOM 15520 N N . THR A 1 43 ? 0.330 10.366 -0.096 1.00 41.53 43 THR A N 18
ATOM 15521 C CA . THR A 1 43 ? -0.064 11.149 1.069 1.00 65.24 43 THR A CA 18
ATOM 15522 C C . THR A 1 43 ? -0.976 10.345 1.988 1.00 52.12 43 THR A C 18
ATOM 15523 O O . THR A 1 43 ? -0.821 10.370 3.208 1.00 31.03 43 THR A O 18
ATOM 15534 N N . ALA A 1 44 ? -1.928 9.632 1.394 1.00 45.34 44 ALA A N 18
ATOM 15535 C CA . ALA A 1 44 ? -2.863 8.819 2.160 1.00 75.34 44 ALA A CA 18
ATOM 15536 C C . ALA A 1 44 ? -2.131 7.751 2.965 1.00 0.13 44 ALA A C 18
ATOM 15537 O O . ALA A 1 44 ? -2.446 7.514 4.131 1.00 32.34 44 ALA A O 18
ATOM 15544 N N . VAL A 1 45 ? -1.152 7.109 2.336 1.00 60.12 45 VAL A N 18
ATOM 15545 C CA . VAL A 1 45 ? -0.374 6.066 2.994 1.00 12.45 45 VAL A CA 18
ATOM 15546 C C . VAL A 1 45 ? 0.548 6.656 4.055 1.00 2.23 45 VAL A C 18
ATOM 15547 O O . VAL A 1 45 ? 0.706 6.094 5.139 1.00 15.35 45 VAL A O 18
ATOM 15560 N N . LYS A 1 46 ? 1.157 7.794 3.736 1.00 34.42 46 LYS A N 18
ATOM 15561 C CA . LYS A 1 46 ? 2.063 8.463 4.662 1.00 60.23 46 LYS A CA 18
ATOM 15562 C C . LYS A 1 46 ? 1.386 8.705 6.007 1.00 52.32 46 LYS A C 18
ATOM 15563 O O . LYS A 1 46 ? 1.911 8.328 7.054 1.00 43.23 46 LYS A O 18
ATOM 15582 N N . ALA A 1 47 ? 0.216 9.336 5.970 1.00 24.33 47 ALA A N 18
ATOM 15583 C CA . ALA A 1 47 ? -0.534 9.625 7.186 1.00 22.11 47 ALA A CA 18
ATOM 15584 C C . ALA A 1 47 ? -0.906 8.341 7.920 1.00 54.03 47 ALA A C 18
ATOM 15585 O O . ALA A 1 47 ? -1.027 8.327 9.144 1.00 3.33 47 ALA A O 18
ATOM 15592 N N . ALA A 1 48 ? -1.089 7.264 7.163 1.00 43.04 48 ALA A N 18
ATOM 15593 C CA . ALA A 1 48 ? -1.446 5.975 7.742 1.00 54.05 48 ALA A CA 18
ATOM 15594 C C . ALA A 1 48 ? -0.402 5.520 8.755 1.00 34.25 48 ALA A C 18
ATOM 15595 O O . ALA A 1 48 ? -0.715 4.790 9.697 1.00 42.12 48 ALA A O 18
ATOM 15602 N N . ILE A 1 49 ? 0.837 5.954 8.557 1.00 44.23 49 ILE A N 18
ATOM 15603 C CA . ILE A 1 49 ? 1.927 5.591 9.454 1.00 12.15 49 ILE A CA 18
ATOM 15604 C C . ILE A 1 49 ? 1.609 5.986 10.893 1.00 51.35 49 ILE A C 18
ATOM 15605 O O . ILE A 1 49 ? 1.629 5.151 11.796 1.00 62.44 49 ILE A O 18
ATOM 15621 N N . ALA A 1 50 ? 1.314 7.266 11.097 1.00 34.22 50 ALA A N 18
ATOM 15622 C CA . ALA A 1 50 ? 0.987 7.772 12.425 1.00 63.42 50 ALA A CA 18
ATOM 15623 C C . ALA A 1 50 ? -0.312 7.162 12.940 1.00 13.51 50 ALA A C 18
ATOM 15624 O O . ALA A 1 50 ? -0.542 7.093 14.148 1.00 43.12 50 ALA A O 18
ATOM 15631 N N . LYS A 1 51 ? -1.161 6.723 12.017 1.00 22.52 51 LYS A N 18
ATOM 15632 C CA . LYS A 1 51 ? -2.438 6.118 12.377 1.00 10.43 51 LYS A CA 18
ATOM 15633 C C . LYS A 1 51 ? -2.244 4.686 12.864 1.00 33.20 51 LYS A C 18
ATOM 15634 O O . LYS A 1 51 ? -2.946 4.227 13.764 1.00 15.05 51 LYS A O 18
ATOM 15653 N N . GLN A 1 52 ? -1.287 3.986 12.264 1.00 71.15 52 GLN A N 18
ATOM 15654 C CA . GLN A 1 52 ? -1.002 2.606 12.637 1.00 24.25 52 GLN A CA 18
ATOM 15655 C C . GLN A 1 52 ? 0.492 2.403 12.873 1.00 14.50 52 GLN A C 18
ATOM 15656 O O . GLN A 1 52 ? 0.933 2.231 14.008 1.00 4.22 52 GLN A O 18
ATOM 15670 N N . GLY A 1 53 ? 1.265 2.425 11.791 1.00 11.35 53 GLY A N 18
ATOM 15671 C CA . GLY A 1 53 ? 2.700 2.242 11.902 1.00 2.40 53 GLY A CA 18
ATOM 15672 C C . GLY A 1 53 ? 3.369 2.077 10.552 1.00 63.40 53 GLY A C 18
ATOM 15673 O O . GLY A 1 53 ? 2.730 1.669 9.581 1.00 4.23 53 GLY A O 18
ATOM 15677 N N . ILE A 1 54 ? 4.658 2.394 10.489 1.00 11.21 54 ILE A N 18
ATOM 15678 C CA . ILE A 1 54 ? 5.413 2.279 9.248 1.00 71.54 54 ILE A CA 18
ATOM 15679 C C . ILE A 1 54 ? 5.290 0.878 8.658 1.00 61.40 54 ILE A C 18
ATOM 15680 O O . ILE A 1 54 ? 5.129 0.713 7.449 1.00 63.35 54 ILE A O 18
ATOM 15696 N N . LYS A 1 55 ? 5.365 -0.130 9.521 1.00 61.13 55 LYS A N 18
ATOM 15697 C CA . LYS A 1 55 ? 5.259 -1.518 9.088 1.00 63.34 55 LYS A CA 18
ATOM 15698 C C . LYS A 1 55 ? 3.999 -1.734 8.255 1.00 24.03 55 LYS A C 18
ATOM 15699 O O . LYS A 1 55 ? 4.039 -2.373 7.203 1.00 3.44 55 LYS A O 18
ATOM 15718 N N . LYS A 1 56 ? 2.882 -1.196 8.732 1.00 73.50 56 LYS A N 18
ATOM 15719 C CA . LYS A 1 56 ? 1.610 -1.327 8.031 1.00 32.32 56 LYS A CA 18
ATOM 15720 C C . LYS A 1 56 ? 1.643 -0.583 6.700 1.00 61.51 56 LYS A C 18
ATOM 15721 O O . LYS A 1 56 ? 1.032 -1.014 5.722 1.00 10.04 56 LYS A O 18
ATOM 15740 N N . ALA A 1 57 ? 2.362 0.534 6.669 1.00 13.14 57 ALA A N 18
ATOM 15741 C CA . ALA A 1 57 ? 2.477 1.335 5.457 1.00 3.12 57 ALA A CA 18
ATOM 15742 C C . ALA A 1 57 ? 3.002 0.499 4.295 1.00 51.23 57 ALA A C 18
ATOM 15743 O O . ALA A 1 57 ? 2.576 0.671 3.152 1.00 13.43 57 ALA A O 18
ATOM 15750 N N . ILE A 1 58 ? 3.929 -0.405 4.593 1.00 34.02 58 ILE A N 18
ATOM 15751 C CA . ILE A 1 58 ? 4.510 -1.267 3.572 1.00 24.42 58 ILE A CA 18
ATOM 15752 C C . ILE A 1 58 ? 3.436 -2.091 2.871 1.00 71.40 58 ILE A C 18
ATOM 15753 O O . ILE A 1 58 ? 3.368 -2.122 1.643 1.00 74.54 58 ILE A O 18
ATOM 15769 N N . GLN A 1 59 ? 2.598 -2.756 3.660 1.00 0.44 59 GLN A N 18
ATOM 15770 C CA . GLN A 1 59 ? 1.526 -3.579 3.115 1.00 75.04 59 GLN A CA 18
ATOM 15771 C C . GLN A 1 59 ? 0.621 -2.759 2.201 1.00 61.05 59 GLN A C 18
ATOM 15772 O O . GLN A 1 59 ? 0.049 -3.282 1.243 1.00 24.42 59 GLN A O 18
ATOM 15786 N N . LEU A 1 60 ? 0.495 -1.471 2.502 1.00 62.34 60 LEU A N 18
ATOM 15787 C CA . LEU A 1 60 ? -0.341 -0.578 1.707 1.00 44.10 60 LEU A CA 18
ATOM 15788 C C . LEU A 1 60 ? 0.227 -0.408 0.301 1.00 1.15 60 LEU A C 18
ATOM 15789 O O . LEU A 1 60 ? -0.509 -0.438 -0.684 1.00 54.13 60 LEU A O 18
ATOM 15805 N N . LEU A 1 1 ? 1.549 -0.050 0.308 1.00 54.01 1 LEU A N 19
ATOM 15806 C CA . LEU A 1 1 ? 2.283 -0.021 -0.952 1.00 64.20 1 LEU A CA 19
ATOM 15807 C C . LEU A 1 1 ? 2.155 -1.351 -1.688 1.00 21.23 1 LEU A C 19
ATOM 15808 O O . LEU A 1 1 ? 1.761 -1.393 -2.853 1.00 42.54 1 LEU A O 19
ATOM 15824 N N . VAL A 1 2 ? 2.488 -2.438 -0.998 1.00 43.31 2 VAL A N 19
ATOM 15825 C CA . VAL A 1 2 ? 2.407 -3.770 -1.584 1.00 62.15 2 VAL A CA 19
ATOM 15826 C C . VAL A 1 2 ? 0.969 -4.126 -1.943 1.00 32.44 2 VAL A C 19
ATOM 15827 O O . VAL A 1 2 ? 0.687 -4.572 -3.055 1.00 25.14 2 VAL A O 19
ATOM 15840 N N . ALA A 1 3 ? 0.061 -3.926 -0.993 1.00 23.14 3 ALA A N 19
ATOM 15841 C CA . ALA A 1 3 ? -1.349 -4.224 -1.209 1.00 11.35 3 ALA A CA 19
ATOM 15842 C C . ALA A 1 3 ? -1.939 -3.331 -2.295 1.00 45.31 3 ALA A C 19
ATOM 15843 O O . ALA A 1 3 ? -2.866 -3.726 -3.001 1.00 55.13 3 ALA A O 19
ATOM 15850 N N . TYR A 1 4 ? -1.395 -2.126 -2.423 1.00 42.42 4 TYR A N 19
ATOM 15851 C CA . TYR A 1 4 ? -1.869 -1.175 -3.422 1.00 73.20 4 TYR A CA 19
ATOM 15852 C C . TYR A 1 4 ? -1.418 -1.584 -4.821 1.00 31.32 4 TYR A C 19
ATOM 15853 O O . TYR A 1 4 ? -2.214 -1.613 -5.759 1.00 22.14 4 TYR A O 19
ATOM 15871 N N . GLY A 1 5 ? -0.133 -1.901 -4.952 1.00 74.13 5 GLY A N 19
ATOM 15872 C CA . GLY A 1 5 ? 0.403 -2.305 -6.239 1.00 21.12 5 GLY A CA 19
ATOM 15873 C C . GLY A 1 5 ? 1.910 -2.157 -6.311 1.00 30.01 5 GLY A C 19
ATOM 15874 O O . GLY A 1 5 ? 2.576 -2.875 -7.058 1.00 14.12 5 GLY A O 19
ATOM 15878 N N . ILE A 1 6 ? 2.449 -1.223 -5.535 1.00 11.03 6 ILE A N 19
ATOM 15879 C CA . ILE A 1 6 ? 3.886 -0.983 -5.515 1.00 25.14 6 ILE A CA 19
ATOM 15880 C C . ILE A 1 6 ? 4.650 -2.251 -5.149 1.00 63.32 6 ILE A C 19
ATOM 15881 O O . ILE A 1 6 ? 4.308 -2.939 -4.188 1.00 31.11 6 ILE A O 19
ATOM 15897 N N . ALA A 1 7 ? 5.688 -2.554 -5.922 1.00 42.23 7 ALA A N 19
ATOM 15898 C CA . ALA A 1 7 ? 6.504 -3.737 -5.678 1.00 34.11 7 ALA A CA 19
ATOM 15899 C C . ALA A 1 7 ? 6.974 -3.790 -4.228 1.00 44.54 7 ALA A C 19
ATOM 15900 O O . ALA A 1 7 ? 7.342 -2.768 -3.649 1.00 12.10 7 ALA A O 19
ATOM 15907 N N . GLN A 1 8 ? 6.960 -4.986 -3.649 1.00 52.33 8 GLN A N 19
ATOM 15908 C CA . GLN A 1 8 ? 7.384 -5.170 -2.267 1.00 3.45 8 GLN A CA 19
ATOM 15909 C C . GLN A 1 8 ? 8.883 -4.925 -2.120 1.00 34.11 8 GLN A C 19
ATOM 15910 O O . GLN A 1 8 ? 9.327 -4.285 -1.168 1.00 40.11 8 GLN A O 19
ATOM 15924 N N . GLY A 1 9 ? 9.657 -5.440 -3.070 1.00 22.20 9 GLY A N 19
ATOM 15925 C CA . GLY A 1 9 ? 11.098 -5.267 -3.028 1.00 35.45 9 GLY A CA 19
ATOM 15926 C C . GLY A 1 9 ? 11.505 -3.809 -2.969 1.00 51.50 9 GLY A C 19
ATOM 15927 O O . GLY A 1 9 ? 12.295 -3.410 -2.113 1.00 25.01 9 GLY A O 19
ATOM 15931 N N . THR A 1 10 ? 10.966 -3.008 -3.883 1.00 54.21 10 THR A N 19
ATOM 15932 C CA . THR A 1 10 ? 11.280 -1.586 -3.934 1.00 55.41 10 THR A CA 19
ATOM 15933 C C . THR A 1 10 ? 10.582 -0.828 -2.810 1.00 52.13 10 THR A C 19
ATOM 15934 O O . THR A 1 10 ? 11.099 0.168 -2.306 1.00 41.53 10 THR A O 19
ATOM 15945 N N . ALA A 1 11 ? 9.405 -1.307 -2.422 1.00 33.14 11 ALA A N 19
ATOM 15946 C CA . ALA A 1 11 ? 8.638 -0.676 -1.355 1.00 15.00 11 ALA A CA 19
ATOM 15947 C C . ALA A 1 11 ? 9.491 -0.480 -0.107 1.00 21.34 11 ALA A C 19
ATOM 15948 O O . ALA A 1 11 ? 9.499 0.597 0.488 1.00 50.13 11 ALA A O 19
ATOM 15955 N N . GLU A 1 12 ? 10.208 -1.529 0.285 1.00 34.32 12 GLU A N 19
ATOM 15956 C CA . GLU A 1 12 ? 11.063 -1.472 1.465 1.00 42.54 12 GLU A CA 19
ATOM 15957 C C . GLU A 1 12 ? 12.040 -0.302 1.372 1.00 74.53 12 GLU A C 19
ATOM 15958 O O . GLU A 1 12 ? 12.167 0.491 2.304 1.00 12.14 12 GLU A O 19
ATOM 15970 N N . LYS A 1 13 ? 12.728 -0.203 0.240 1.00 41.03 13 LYS A N 19
ATOM 15971 C CA . LYS A 1 13 ? 13.693 0.868 0.022 1.00 1.21 13 LYS A CA 19
ATOM 15972 C C . LYS A 1 13 ? 13.000 2.226 -0.012 1.00 12.50 13 LYS A C 19
ATOM 15973 O O . LYS A 1 13 ? 13.479 3.194 0.580 1.00 54.14 13 LYS A O 19
ATOM 15992 N N . VAL A 1 14 ? 11.869 2.291 -0.707 1.00 54.22 14 VAL A N 19
ATOM 15993 C CA . VAL A 1 14 ? 11.108 3.530 -0.816 1.00 10.30 14 VAL A CA 19
ATOM 15994 C C . VAL A 1 14 ? 10.744 4.074 0.561 1.00 53.21 14 VAL A C 19
ATOM 15995 O O . VAL A 1 14 ? 10.705 5.287 0.771 1.00 25.43 14 VAL A O 19
ATOM 16008 N N . VAL A 1 15 ? 10.477 3.169 1.497 1.00 13.00 15 VAL A N 19
ATOM 16009 C CA . VAL A 1 15 ? 10.117 3.557 2.855 1.00 12.45 15 VAL A CA 19
ATOM 16010 C C . VAL A 1 15 ? 11.181 4.460 3.469 1.00 10.31 15 VAL A C 19
ATOM 16011 O O . VAL A 1 15 ? 10.878 5.324 4.292 1.00 33.34 15 VAL A O 19
ATOM 16024 N N . SER A 1 16 ? 12.430 4.255 3.062 1.00 14.12 16 SER A N 19
ATOM 16025 C CA . SER A 1 16 ? 13.541 5.049 3.574 1.00 34.45 16 SER A CA 19
ATOM 16026 C C . SER A 1 16 ? 13.334 6.530 3.275 1.00 54.21 16 SER A C 19
ATOM 16027 O O . SER A 1 16 ? 13.589 7.388 4.121 1.00 54.40 16 SER A O 19
ATOM 16035 N N . LEU A 1 17 ? 12.870 6.823 2.065 1.00 13.31 17 LEU A N 19
ATOM 16036 C CA . LEU A 1 17 ? 12.628 8.201 1.652 1.00 55.23 17 LEU A CA 19
ATOM 16037 C C . LEU A 1 17 ? 11.414 8.780 2.372 1.00 51.43 17 LEU A C 19
ATOM 16038 O O . LEU A 1 17 ? 11.417 9.943 2.776 1.00 12.52 17 LEU A O 19
ATOM 16054 N N . ILE A 1 18 ? 10.380 7.961 2.530 1.00 53.43 18 ILE A N 19
ATOM 16055 C CA . ILE A 1 18 ? 9.161 8.392 3.204 1.00 22.20 18 ILE A CA 19
ATOM 16056 C C . ILE A 1 18 ? 9.426 8.703 4.673 1.00 24.11 18 ILE A C 19
ATOM 16057 O O . ILE A 1 18 ? 9.023 9.749 5.179 1.00 40.10 18 ILE A O 19
ATOM 16073 N N . ASN A 1 19 ? 10.109 7.787 5.352 1.00 3.03 19 ASN A N 19
ATOM 16074 C CA . ASN A 1 19 ? 10.430 7.964 6.764 1.00 42.01 19 ASN A CA 19
ATOM 16075 C C . ASN A 1 19 ? 11.245 9.235 6.981 1.00 3.33 19 ASN A C 19
ATOM 16076 O O . ASN A 1 19 ? 11.194 9.843 8.050 1.00 33.33 19 ASN A O 19
ATOM 16087 N N . ALA A 1 20 ? 11.997 9.632 5.959 1.00 32.33 20 ALA A N 19
ATOM 16088 C CA . ALA A 1 20 ? 12.821 10.832 6.037 1.00 34.32 20 ALA A CA 19
ATOM 16089 C C . ALA A 1 20 ? 11.958 12.081 6.180 1.00 44.32 20 ALA A C 19
ATOM 16090 O O . ALA A 1 20 ? 12.432 13.128 6.620 1.00 24.54 20 ALA A O 19
ATOM 16097 N N . GLY A 1 21 ? 10.688 11.965 5.803 1.00 25.10 21 GLY A N 19
ATOM 16098 C CA . GLY A 1 21 ? 9.781 13.093 5.896 1.00 13.31 21 GLY A CA 19
ATOM 16099 C C . GLY A 1 21 ? 9.658 13.848 4.587 1.00 2.24 21 GLY A C 19
ATOM 16100 O O . GLY A 1 21 ? 9.134 14.962 4.551 1.00 3.53 21 GLY A O 19
ATOM 16104 N N . LEU A 1 22 ? 10.143 13.243 3.509 1.00 24.53 22 LEU A N 19
ATOM 16105 C CA . LEU A 1 22 ? 10.087 13.865 2.191 1.00 4.53 22 LEU A CA 19
ATOM 16106 C C . LEU A 1 22 ? 8.673 13.810 1.622 1.00 2.15 22 LEU A C 19
ATOM 16107 O O . LEU A 1 22 ? 7.990 12.790 1.725 1.00 41.52 22 LEU A O 19
ATOM 16123 N N . THR A 1 23 ? 8.239 14.913 1.020 1.00 4.12 23 THR A N 19
ATOM 16124 C CA . THR A 1 23 ? 6.907 14.990 0.434 1.00 44.22 23 THR A CA 19
ATOM 16125 C C . THR A 1 23 ? 6.850 14.255 -0.900 1.00 64.51 23 THR A C 19
ATOM 16126 O O . THR A 1 23 ? 7.882 13.885 -1.461 1.00 70.32 23 THR A O 19
ATOM 16137 N N . VAL A 1 24 ? 5.638 14.045 -1.404 1.00 43.41 24 VAL A N 19
ATOM 16138 C CA . VAL A 1 24 ? 5.447 13.355 -2.674 1.00 40.00 24 VAL A CA 19
ATOM 16139 C C . VAL A 1 24 ? 6.309 13.972 -3.770 1.00 21.51 24 VAL A C 19
ATOM 16140 O O . VAL A 1 24 ? 6.732 13.287 -4.700 1.00 63.13 24 VAL A O 19
ATOM 16153 N N . GLY A 1 25 ? 6.566 15.271 -3.653 1.00 22.13 25 GLY A N 19
ATOM 16154 C CA . GLY A 1 25 ? 7.377 15.959 -4.640 1.00 63.42 25 GLY A CA 19
ATOM 16155 C C . GLY A 1 25 ? 8.720 15.289 -4.856 1.00 72.30 25 GLY A C 19
ATOM 16156 O O . GLY A 1 25 ? 9.099 14.993 -5.989 1.00 54.34 25 GLY A O 19
ATOM 16160 N N . SER A 1 26 ? 9.442 15.050 -3.766 1.00 63.22 26 SER A N 19
ATOM 16161 C CA . SER A 1 26 ? 10.753 14.416 -3.842 1.00 22.40 26 SER A CA 19
ATOM 16162 C C . SER A 1 26 ? 10.634 12.980 -4.343 1.00 73.52 26 SER A C 19
ATOM 16163 O O . SER A 1 26 ? 11.567 12.438 -4.937 1.00 1.24 26 SER A O 19
ATOM 16171 N N . ILE A 1 27 ? 9.479 12.369 -4.100 1.00 20.10 27 ILE A N 19
ATOM 16172 C CA . ILE A 1 27 ? 9.236 10.997 -4.527 1.00 64.51 27 ILE A CA 19
ATOM 16173 C C . ILE A 1 27 ? 9.173 10.897 -6.047 1.00 65.14 27 ILE A C 19
ATOM 16174 O O . ILE A 1 27 ? 9.844 10.060 -6.653 1.00 1.32 27 ILE A O 19
ATOM 16190 N N . ILE A 1 28 ? 8.365 11.757 -6.658 1.00 63.32 28 ILE A N 19
ATOM 16191 C CA . ILE A 1 28 ? 8.217 11.767 -8.108 1.00 44.42 28 ILE A CA 19
ATOM 16192 C C . ILE A 1 28 ? 9.572 11.883 -8.798 1.00 44.41 28 ILE A C 19
ATOM 16193 O O . ILE A 1 28 ? 9.805 11.269 -9.839 1.00 50.32 28 ILE A O 19
ATOM 16209 N N . SER A 1 29 ? 10.464 12.674 -8.210 1.00 2.14 29 SER A N 19
ATOM 16210 C CA . SER A 1 29 ? 11.796 12.872 -8.768 1.00 43.55 29 SER A CA 19
ATOM 16211 C C . SER A 1 29 ? 12.581 11.564 -8.781 1.00 74.12 29 SER A C 19
ATOM 16212 O O . SER A 1 29 ? 13.346 11.296 -9.707 1.00 65.24 29 SER A O 19
ATOM 16220 N N . ILE A 1 30 ? 12.383 10.753 -7.747 1.00 5.41 30 ILE A N 19
ATOM 16221 C CA . ILE A 1 30 ? 13.071 9.473 -7.639 1.00 32.50 30 ILE A CA 19
ATOM 16222 C C . ILE A 1 30 ? 12.431 8.427 -8.547 1.00 3.33 30 ILE A C 19
ATOM 16223 O O . ILE A 1 30 ? 13.121 7.589 -9.129 1.00 41.54 30 ILE A O 19
ATOM 16239 N N . LEU A 1 31 ? 11.109 8.483 -8.664 1.00 43.10 31 LEU A N 19
ATOM 16240 C CA . LEU A 1 31 ? 10.375 7.542 -9.503 1.00 42.21 31 LEU A CA 19
ATOM 16241 C C . LEU A 1 31 ? 10.962 7.495 -10.910 1.00 62.12 31 LEU A C 19
ATOM 16242 O O . LEU A 1 31 ? 11.110 6.423 -11.496 1.00 45.42 31 LEU A O 19
ATOM 16258 N N . GLY A 1 32 ? 11.297 8.665 -11.446 1.00 74.12 32 GLY A N 19
ATOM 16259 C CA . GLY A 1 32 ? 11.866 8.734 -12.779 1.00 53.44 32 GLY A CA 19
ATOM 16260 C C . GLY A 1 32 ? 11.033 7.991 -13.805 1.00 13.51 32 GLY A C 19
ATOM 16261 O O . GLY A 1 32 ? 11.521 7.077 -14.467 1.00 61.10 32 GLY A O 19
ATOM 16265 N N . GLY A 1 33 ? 9.769 8.384 -13.936 1.00 1.42 33 GLY A N 19
ATOM 16266 C CA . GLY A 1 33 ? 8.886 7.737 -14.888 1.00 50.35 33 GLY A CA 19
ATOM 16267 C C . GLY A 1 33 ? 7.496 8.341 -14.893 1.00 35.24 33 GLY A C 19
ATOM 16268 O O . GLY A 1 33 ? 7.303 9.477 -14.460 1.00 14.02 33 GLY A O 19
ATOM 16272 N N . VAL A 1 34 ? 6.523 7.580 -15.385 1.00 21.44 34 VAL A N 19
ATOM 16273 C CA . VAL A 1 34 ? 5.143 8.046 -15.444 1.00 40.12 34 VAL A CA 19
ATOM 16274 C C . VAL A 1 34 ? 4.470 7.945 -14.080 1.00 55.42 34 VAL A C 19
ATOM 16275 O O . VAL A 1 34 ? 3.427 7.306 -13.935 1.00 23.40 34 VAL A O 19
ATOM 16288 N N . THR A 1 35 ? 5.072 8.582 -13.080 1.00 54.34 35 THR A N 19
ATOM 16289 C CA . THR A 1 35 ? 4.531 8.564 -11.727 1.00 40.51 35 THR A CA 19
ATOM 16290 C C . THR A 1 35 ? 3.550 9.711 -11.512 1.00 3.44 35 THR A C 19
ATOM 16291 O O . THR A 1 35 ? 3.131 9.980 -10.386 1.00 4.14 35 THR A O 19
ATOM 16302 N N . VAL A 1 36 ? 3.187 10.385 -12.598 1.00 52.32 36 VAL A N 19
ATOM 16303 C CA . VAL A 1 36 ? 2.253 11.503 -12.528 1.00 61.10 36 VAL A CA 19
ATOM 16304 C C . VAL A 1 36 ? 0.821 11.012 -12.346 1.00 3.31 36 VAL A C 19
ATOM 16305 O O . VAL A 1 36 ? -0.045 11.270 -13.180 1.00 53.22 36 VAL A O 19
ATOM 16318 N N . GLY A 1 37 ? 0.580 10.303 -11.248 1.00 35.14 37 GLY A N 19
ATOM 16319 C CA . GLY A 1 37 ? -0.749 9.787 -10.975 1.00 53.21 37 GLY A CA 19
ATOM 16320 C C . GLY A 1 37 ? -0.751 8.737 -9.882 1.00 63.22 37 GLY A C 19
ATOM 16321 O O . GLY A 1 37 ? -1.679 8.670 -9.076 1.00 15.43 37 GLY A O 19
ATOM 16325 N N . LEU A 1 38 ? 0.291 7.913 -9.855 1.00 34.51 38 LEU A N 19
ATOM 16326 C CA . LEU A 1 38 ? 0.406 6.858 -8.853 1.00 53.13 38 LEU A CA 19
ATOM 16327 C C . LEU A 1 38 ? 0.588 7.449 -7.459 1.00 1.10 38 LEU A C 19
ATOM 16328 O O . LEU A 1 38 ? 0.259 6.814 -6.457 1.00 2.30 38 LEU A O 19
ATOM 16344 N N . SER A 1 39 ? 1.113 8.669 -7.403 1.00 14.11 39 SER A N 19
ATOM 16345 C CA . SER A 1 39 ? 1.340 9.346 -6.131 1.00 61.34 39 SER A CA 19
ATOM 16346 C C . SER A 1 39 ? 0.030 9.528 -5.371 1.00 41.31 39 SER A C 19
ATOM 16347 O O . SER A 1 39 ? 0.027 9.733 -4.158 1.00 34.40 39 SER A O 19
ATOM 16355 N N . GLY A 1 40 ? -1.083 9.453 -6.095 1.00 43.12 40 GLY A N 19
ATOM 16356 C CA . GLY A 1 40 ? -2.384 9.612 -5.474 1.00 13.34 40 GLY A CA 19
ATOM 16357 C C . GLY A 1 40 ? -2.569 8.705 -4.273 1.00 64.14 40 GLY A C 19
ATOM 16358 O O . GLY A 1 40 ? -3.325 9.023 -3.356 1.00 2.14 40 GLY A O 19
ATOM 16362 N N . VAL A 1 41 ? -1.877 7.570 -4.280 1.00 21.21 41 VAL A N 19
ATOM 16363 C CA . VAL A 1 41 ? -1.968 6.613 -3.184 1.00 31.42 41 VAL A CA 19
ATOM 16364 C C . VAL A 1 41 ? -0.861 6.841 -2.161 1.00 41.20 41 VAL A C 19
ATOM 16365 O O . VAL A 1 41 ? -0.994 6.474 -0.994 1.00 21.44 41 VAL A O 19
ATOM 16378 N N . PHE A 1 42 ? 0.232 7.451 -2.607 1.00 2.10 42 PHE A N 19
ATOM 16379 C CA . PHE A 1 42 ? 1.364 7.729 -1.731 1.00 21.15 42 PHE A CA 19
ATOM 16380 C C . PHE A 1 42 ? 0.927 8.550 -0.521 1.00 33.32 42 PHE A C 19
ATOM 16381 O O . PHE A 1 42 ? 1.206 8.189 0.623 1.00 1.42 42 PHE A O 19
ATOM 16398 N N . THR A 1 43 ? 0.239 9.657 -0.782 1.00 35.12 43 THR A N 19
ATOM 16399 C CA . THR A 1 43 ? -0.236 10.531 0.284 1.00 75.44 43 THR A CA 19
ATOM 16400 C C . THR A 1 43 ? -1.056 9.754 1.307 1.00 34.32 43 THR A C 19
ATOM 16401 O O . THR A 1 43 ? -0.900 9.942 2.513 1.00 34.12 43 THR A O 19
ATOM 16412 N N . ALA A 1 44 ? -1.930 8.879 0.818 1.00 1.53 44 ALA A N 19
ATOM 16413 C CA . ALA A 1 44 ? -2.773 8.072 1.691 1.00 24.24 44 ALA A CA 19
ATOM 16414 C C . ALA A 1 44 ? -1.938 7.082 2.497 1.00 13.04 44 ALA A C 19
ATOM 16415 O O . ALA A 1 44 ? -2.256 6.779 3.648 1.00 44.52 44 ALA A O 19
ATOM 16422 N N . VAL A 1 45 ? -0.870 6.580 1.886 1.00 72.40 45 VAL A N 19
ATOM 16423 C CA . VAL A 1 45 ? 0.010 5.624 2.547 1.00 21.21 45 VAL A CA 19
ATOM 16424 C C . VAL A 1 45 ? 0.819 6.295 3.651 1.00 25.42 45 VAL A C 19
ATOM 16425 O O . VAL A 1 45 ? 0.838 5.831 4.792 1.00 43.52 45 VAL A O 19
ATOM 16438 N N . LYS A 1 46 ? 1.488 7.390 3.305 1.00 31.42 46 LYS A N 19
ATOM 16439 C CA . LYS A 1 46 ? 2.299 8.127 4.266 1.00 12.44 46 LYS A CA 19
ATOM 16440 C C . LYS A 1 46 ? 1.455 8.585 5.452 1.00 24.11 46 LYS A C 19
ATOM 16441 O O . LYS A 1 46 ? 1.926 8.606 6.589 1.00 32.11 46 LYS A O 19
ATOM 16460 N N . ALA A 1 47 ? 0.207 8.949 5.179 1.00 52.12 47 ALA A N 19
ATOM 16461 C CA . ALA A 1 47 ? -0.703 9.403 6.224 1.00 62.53 47 ALA A CA 19
ATOM 16462 C C . ALA A 1 47 ? -0.977 8.292 7.233 1.00 50.44 47 ALA A C 19
ATOM 16463 O O . ALA A 1 47 ? -1.045 8.538 8.436 1.00 34.15 47 ALA A O 19
ATOM 16470 N N . ALA A 1 48 ? -1.134 7.071 6.733 1.00 30.11 48 ALA A N 19
ATOM 16471 C CA . ALA A 1 48 ? -1.400 5.923 7.591 1.00 4.04 48 ALA A CA 19
ATOM 16472 C C . ALA A 1 48 ? -0.264 5.706 8.585 1.00 4.23 48 ALA A C 19
ATOM 16473 O O . ALA A 1 48 ? -0.471 5.162 9.670 1.00 13.55 48 ALA A O 19
ATOM 16480 N N . ILE A 1 49 ? 0.936 6.134 8.208 1.00 64.23 49 ILE A N 19
ATOM 16481 C CA . ILE A 1 49 ? 2.105 5.986 9.067 1.00 54.32 49 ILE A CA 19
ATOM 16482 C C . ILE A 1 49 ? 1.875 6.641 10.425 1.00 54.03 49 ILE A C 19
ATOM 16483 O O . ILE A 1 49 ? 1.997 5.996 11.465 1.00 24.51 49 ILE A O 19
ATOM 16499 N N . ALA A 1 50 ? 1.538 7.927 10.406 1.00 24.32 50 ALA A N 19
ATOM 16500 C CA . ALA A 1 50 ? 1.287 8.668 11.636 1.00 50.34 50 ALA A CA 19
ATOM 16501 C C . ALA A 1 50 ? 0.108 8.078 12.402 1.00 70.25 50 ALA A C 19
ATOM 16502 O O . ALA A 1 50 ? -0.006 8.249 13.615 1.00 11.54 50 ALA A O 19
ATOM 16509 N N . LYS A 1 51 ? -0.768 7.382 11.685 1.00 32.10 51 LYS A N 19
ATOM 16510 C CA . LYS A 1 51 ? -1.939 6.765 12.297 1.00 73.15 51 LYS A CA 19
ATOM 16511 C C . LYS A 1 51 ? -1.556 5.491 13.043 1.00 61.15 51 LYS A C 19
ATOM 16512 O O . LYS A 1 51 ? -1.745 5.391 14.254 1.00 21.44 51 LYS A O 19
ATOM 16531 N N . GLN A 1 52 ? -1.016 4.522 12.311 1.00 62.23 52 GLN A N 19
ATOM 16532 C CA . GLN A 1 52 ? -0.605 3.255 12.905 1.00 74.13 52 GLN A CA 19
ATOM 16533 C C . GLN A 1 52 ? 0.912 3.182 13.037 1.00 62.24 52 GLN A C 19
ATOM 16534 O O . GLN A 1 52 ? 1.450 3.183 14.143 1.00 30.20 52 GLN A O 19
ATOM 16548 N N . GLY A 1 53 ? 1.598 3.118 11.899 1.00 0.11 53 GLY A N 19
ATOM 16549 C CA . GLY A 1 53 ? 3.047 3.045 11.910 1.00 63.31 53 GLY A CA 19
ATOM 16550 C C . GLY A 1 53 ? 3.622 2.730 10.543 1.00 21.51 53 GLY A C 19
ATOM 16551 O O . GLY A 1 53 ? 2.935 2.171 9.688 1.00 60.44 53 GLY A O 19
ATOM 16555 N N . ILE A 1 54 ? 4.884 3.090 10.336 1.00 22.44 54 ILE A N 19
ATOM 16556 C CA . ILE A 1 54 ? 5.550 2.842 9.064 1.00 40.14 54 ILE A CA 19
ATOM 16557 C C . ILE A 1 54 ? 5.410 1.383 8.644 1.00 34.34 54 ILE A C 19
ATOM 16558 O O . ILE A 1 54 ? 5.382 1.066 7.455 1.00 50.52 54 ILE A O 19
ATOM 16574 N N . LYS A 1 55 ? 5.319 0.496 9.630 1.00 64.12 55 LYS A N 19
ATOM 16575 C CA . LYS A 1 55 ? 5.178 -0.931 9.365 1.00 4.02 55 LYS A CA 19
ATOM 16576 C C . LYS A 1 55 ? 3.962 -1.204 8.486 1.00 41.41 55 LYS A C 19
ATOM 16577 O O . LYS A 1 55 ? 4.024 -2.007 7.555 1.00 54.54 55 LYS A O 19
ATOM 16596 N N . LYS A 1 56 ? 2.857 -0.529 8.787 1.00 64.35 56 LYS A N 19
ATOM 16597 C CA . LYS A 1 56 ? 1.627 -0.696 8.022 1.00 32.14 56 LYS A CA 19
ATOM 16598 C C . LYS A 1 56 ? 1.798 -0.182 6.597 1.00 71.05 56 LYS A C 19
ATOM 16599 O O . LYS A 1 56 ? 1.185 -0.699 5.663 1.00 42.12 56 LYS A O 19
ATOM 16618 N N . ALA A 1 57 ? 2.635 0.837 6.436 1.00 5.33 57 ALA A N 19
ATOM 16619 C CA . ALA A 1 57 ? 2.890 1.418 5.124 1.00 55.31 57 ALA A CA 19
ATOM 16620 C C . ALA A 1 57 ? 3.420 0.369 4.152 1.00 12.35 57 ALA A C 19
ATOM 16621 O O . ALA A 1 57 ? 3.086 0.383 2.967 1.00 25.11 57 ALA A O 19
ATOM 16628 N N . ILE A 1 58 ? 4.247 -0.537 4.662 1.00 72.53 58 ILE A N 19
ATOM 16629 C CA . ILE A 1 58 ? 4.822 -1.594 3.838 1.00 4.43 58 ILE A CA 19
ATOM 16630 C C . ILE A 1 58 ? 3.733 -2.417 3.160 1.00 31.53 58 ILE A C 19
ATOM 16631 O O . ILE A 1 58 ? 3.668 -2.488 1.933 1.00 23.04 58 ILE A O 19
ATOM 16647 N N . GLN A 1 59 ? 2.878 -3.037 3.968 1.00 64.11 59 GLN A N 19
ATOM 16648 C CA . GLN A 1 59 ? 1.790 -3.855 3.445 1.00 25.32 59 GLN A CA 19
ATOM 16649 C C . GLN A 1 59 ? 0.856 -3.025 2.571 1.00 64.10 59 GLN A C 19
ATOM 16650 O O . GLN A 1 59 ? 0.212 -3.549 1.661 1.00 13.43 59 GLN A O 19
ATOM 16664 N N . LEU A 1 60 ? 0.788 -1.729 2.852 1.00 12.43 60 LEU A N 19
ATOM 16665 C CA . LEU A 1 60 ? -0.068 -0.825 2.092 1.00 52.15 60 LEU A CA 19
ATOM 16666 C C . LEU A 1 60 ? 0.413 -0.705 0.649 1.00 75.01 60 LEU A C 19
ATOM 16667 O O . LEU A 1 60 ? -0.385 -0.753 -0.288 1.00 25.52 60 LEU A O 19
ATOM 16683 N N . LEU A 1 1 ? 1.878 0.612 0.130 1.00 52.42 1 LEU A N 20
ATOM 16684 C CA . LEU A 1 1 ? 2.691 0.876 -1.052 1.00 71.45 1 LEU A CA 20
ATOM 16685 C C . LEU A 1 1 ? 2.771 -0.359 -1.944 1.00 74.24 1 LEU A C 20
ATOM 16686 O O . LEU A 1 1 ? 2.473 -0.297 -3.137 1.00 42.44 1 LEU A O 20
ATOM 16702 N N . VAL A 1 2 ? 3.172 -1.482 -1.357 1.00 62.22 2 VAL A N 20
ATOM 16703 C CA . VAL A 1 2 ? 3.288 -2.733 -2.098 1.00 13.14 2 VAL A CA 20
ATOM 16704 C C . VAL A 1 2 ? 1.932 -3.184 -2.629 1.00 71.12 2 VAL A C 20
ATOM 16705 O O . VAL A 1 2 ? 1.791 -3.503 -3.809 1.00 44.35 2 VAL A O 20
ATOM 16718 N N . ALA A 1 3 ? 0.936 -3.208 -1.750 1.00 31.23 3 ALA A N 20
ATOM 16719 C CA . ALA A 1 3 ? -0.410 -3.618 -2.131 1.00 11.11 3 ALA A CA 20
ATOM 16720 C C . ALA A 1 3 ? -1.010 -2.653 -3.147 1.00 54.34 3 ALA A C 20
ATOM 16721 O O . ALA A 1 3 ? -1.801 -3.050 -4.003 1.00 74.03 3 ALA A O 20
ATOM 16728 N N . TYR A 1 4 ? -0.631 -1.384 -3.047 1.00 45.22 4 TYR A N 20
ATOM 16729 C CA . TYR A 1 4 ? -1.134 -0.361 -3.956 1.00 72.13 4 TYR A CA 20
ATOM 16730 C C . TYR A 1 4 ? -0.489 -0.490 -5.333 1.00 5.24 4 TYR A C 20
ATOM 16731 O O . TYR A 1 4 ? -1.176 -0.530 -6.352 1.00 42.52 4 TYR A O 20
ATOM 16749 N N . GLY A 1 5 ? 0.839 -0.555 -5.352 1.00 64.14 5 GLY A N 20
ATOM 16750 C CA . GLY A 1 5 ? 1.557 -0.679 -6.607 1.00 64.24 5 GLY A CA 20
ATOM 16751 C C . GLY A 1 5 ? 3.017 -0.291 -6.481 1.00 63.40 5 GLY A C 20
ATOM 16752 O O . GLY A 1 5 ? 3.498 0.585 -7.201 1.00 21.45 5 GLY A O 20
ATOM 16756 N N . ILE A 1 6 ? 3.724 -0.943 -5.564 1.00 34.34 6 ILE A N 20
ATOM 16757 C CA . ILE A 1 6 ? 5.137 -0.661 -5.345 1.00 71.04 6 ILE A CA 20
ATOM 16758 C C . ILE A 1 6 ? 5.940 -1.950 -5.209 1.00 2.14 6 ILE A C 20
ATOM 16759 O O . ILE A 1 6 ? 5.476 -2.922 -4.613 1.00 64.15 6 ILE A O 20
ATOM 16775 N N . ALA A 1 7 ? 7.148 -1.949 -5.762 1.00 63.33 7 ALA A N 20
ATOM 16776 C CA . ALA A 1 7 ? 8.018 -3.117 -5.699 1.00 23.12 7 ALA A CA 20
ATOM 16777 C C . ALA A 1 7 ? 8.166 -3.614 -4.265 1.00 30.41 7 ALA A C 20
ATOM 16778 O O . ALA A 1 7 ? 8.089 -2.833 -3.317 1.00 62.21 7 ALA A O 20
ATOM 16785 N N . GLN A 1 8 ? 8.377 -4.918 -4.114 1.00 43.13 8 GLN A N 20
ATOM 16786 C CA . GLN A 1 8 ? 8.534 -5.518 -2.795 1.00 20.41 8 GLN A CA 20
ATOM 16787 C C . GLN A 1 8 ? 9.832 -5.060 -2.139 1.00 24.21 8 GLN A C 20
ATOM 16788 O O . GLN A 1 8 ? 9.823 -4.504 -1.042 1.00 14.33 8 GLN A O 20
ATOM 16802 N N . GLY A 1 9 ? 10.950 -5.299 -2.819 1.00 52.51 9 GLY A N 20
ATOM 16803 C CA . GLY A 1 9 ? 12.241 -4.904 -2.286 1.00 72.34 9 GLY A CA 20
ATOM 16804 C C . GLY A 1 9 ? 12.416 -3.399 -2.246 1.00 63.21 9 GLY A C 20
ATOM 16805 O O . GLY A 1 9 ? 13.034 -2.862 -1.326 1.00 22.31 9 GLY A O 20
ATOM 16809 N N . THR A 1 10 ? 11.873 -2.714 -3.248 1.00 33.44 10 THR A N 20
ATOM 16810 C CA . THR A 1 10 ? 11.975 -1.263 -3.325 1.00 15.42 10 THR A CA 20
ATOM 16811 C C . THR A 1 10 ? 11.054 -0.592 -2.311 1.00 70.34 10 THR A C 20
ATOM 16812 O O . THR A 1 10 ? 11.304 0.533 -1.882 1.00 15.54 10 THR A O 20
ATOM 16823 N N . ALA A 1 11 ? 9.989 -1.292 -1.933 1.00 1.31 11 ALA A N 20
ATOM 16824 C CA . ALA A 1 11 ? 9.033 -0.765 -0.967 1.00 53.44 11 ALA A CA 20
ATOM 16825 C C . ALA A 1 11 ? 9.740 -0.255 0.284 1.00 50.13 11 ALA A C 20
ATOM 16826 O O . ALA A 1 11 ? 9.344 0.756 0.863 1.00 74.12 11 ALA A O 20
ATOM 16833 N N . GLU A 1 12 ? 10.788 -0.962 0.695 1.00 1.30 12 GLU A N 20
ATOM 16834 C CA . GLU A 1 12 ? 11.549 -0.580 1.879 1.00 32.11 12 GLU A CA 20
ATOM 16835 C C . GLU A 1 12 ? 12.375 0.675 1.614 1.00 63.14 12 GLU A C 20
ATOM 16836 O O . GLU A 1 12 ? 12.557 1.512 2.498 1.00 34.23 12 GLU A O 20
ATOM 16848 N N . LYS A 1 13 ? 12.875 0.799 0.389 1.00 62.32 13 LYS A N 20
ATOM 16849 C CA . LYS A 1 13 ? 13.682 1.951 0.004 1.00 22.41 13 LYS A CA 20
ATOM 16850 C C . LYS A 1 13 ? 12.831 3.214 -0.060 1.00 54.52 13 LYS A C 20
ATOM 16851 O O . LYS A 1 13 ? 13.145 4.220 0.576 1.00 2.14 13 LYS A O 20
ATOM 16870 N N . VAL A 1 14 ? 11.750 3.156 -0.832 1.00 31.10 14 VAL A N 20
ATOM 16871 C CA . VAL A 1 14 ? 10.851 4.295 -0.977 1.00 64.11 14 VAL A CA 20
ATOM 16872 C C . VAL A 1 14 ? 10.403 4.818 0.383 1.00 72.21 14 VAL A C 20
ATOM 16873 O O . VAL A 1 14 ? 10.376 6.026 0.618 1.00 62.03 14 VAL A O 20
ATOM 16886 N N . VAL A 1 15 ? 10.051 3.899 1.277 1.00 11.42 15 VAL A N 20
ATOM 16887 C CA . VAL A 1 15 ? 9.605 4.267 2.616 1.00 54.14 15 VAL A CA 20
ATOM 16888 C C . VAL A 1 15 ? 10.683 5.048 3.359 1.00 35.42 15 VAL A C 20
ATOM 16889 O O . VAL A 1 15 ? 10.404 6.075 3.978 1.00 23.42 15 VAL A O 20
ATOM 16902 N N . SER A 1 16 ? 11.915 4.554 3.294 1.00 72.53 16 SER A N 20
ATOM 16903 C CA . SER A 1 16 ? 13.035 5.203 3.964 1.00 63.12 16 SER A CA 20
ATOM 16904 C C . SER A 1 16 ? 13.146 6.665 3.544 1.00 51.42 16 SER A C 20
ATOM 16905 O O . SER A 1 16 ? 13.552 7.521 4.332 1.00 75.03 16 SER A O 20
ATOM 16913 N N . LEU A 1 17 ? 12.782 6.945 2.297 1.00 4.21 17 LEU A N 20
ATOM 16914 C CA . LEU A 1 17 ? 12.840 8.304 1.770 1.00 1.41 17 LEU A CA 20
ATOM 16915 C C . LEU A 1 17 ? 11.750 9.175 2.388 1.00 63.40 17 LEU A C 20
ATOM 16916 O O . LEU A 1 17 ? 11.903 10.391 2.500 1.00 2.30 17 LEU A O 20
ATOM 16932 N N . ILE A 1 18 ? 10.652 8.543 2.789 1.00 63.12 18 ILE A N 20
ATOM 16933 C CA . ILE A 1 18 ? 9.539 9.259 3.398 1.00 11.35 18 ILE A CA 20
ATOM 16934 C C . ILE A 1 18 ? 9.944 9.868 4.737 1.00 75.31 18 ILE A C 20
ATOM 16935 O O . ILE A 1 18 ? 9.705 11.047 4.991 1.00 11.44 18 ILE A O 20
ATOM 16951 N N . ASN A 1 19 ? 10.559 9.054 5.589 1.00 42.04 19 ASN A N 20
ATOM 16952 C CA . ASN A 1 19 ? 10.999 9.512 6.901 1.00 11.44 19 ASN A CA 20
ATOM 16953 C C . ASN A 1 19 ? 11.974 10.678 6.772 1.00 43.41 19 ASN A C 20
ATOM 16954 O O . ASN A 1 19 ? 12.152 11.459 7.706 1.00 13.14 19 ASN A O 20
ATOM 16965 N N . ALA A 1 20 ? 12.604 10.790 5.607 1.00 74.43 20 ALA A N 20
ATOM 16966 C CA . ALA A 1 20 ? 13.559 11.861 5.354 1.00 52.24 20 ALA A CA 20
ATOM 16967 C C . ALA A 1 20 ? 12.873 13.223 5.373 1.00 44.33 20 ALA A C 20
ATOM 16968 O O . ALA A 1 20 ? 13.523 14.254 5.545 1.00 62.34 20 ALA A O 20
ATOM 16975 N N . GLY A 1 21 ? 11.556 13.220 5.194 1.00 12.41 21 GLY A N 20
ATOM 16976 C CA . GLY A 1 21 ? 10.805 14.462 5.193 1.00 14.15 21 GLY A CA 20
ATOM 16977 C C . GLY A 1 21 ? 10.685 15.066 3.809 1.00 55.45 21 GLY A C 20
ATOM 16978 O O . GLY A 1 21 ? 10.289 16.224 3.660 1.00 62.51 21 GLY A O 20
ATOM 16982 N N . LEU A 1 22 ? 11.028 14.284 2.792 1.00 74.44 22 LEU A N 20
ATOM 16983 C CA . LEU A 1 22 ? 10.958 14.749 1.411 1.00 71.34 22 LEU A CA 20
ATOM 16984 C C . LEU A 1 22 ? 9.513 14.797 0.925 1.00 51.24 22 LEU A C 20
ATOM 16985 O O . LEU A 1 22 ? 8.653 14.072 1.425 1.00 33.24 22 LEU A O 20
ATOM 17001 N N . THR A 1 23 ? 9.252 15.656 -0.056 1.00 62.24 23 THR A N 20
ATOM 17002 C CA . THR A 1 23 ? 7.912 15.799 -0.611 1.00 62.53 23 THR A CA 20
ATOM 17003 C C . THR A 1 23 ? 7.589 14.656 -1.567 1.00 54.35 23 THR A C 20
ATOM 17004 O O . THR A 1 23 ? 8.451 14.197 -2.317 1.00 11.32 23 THR A O 20
ATOM 17015 N N . VAL A 1 24 ? 6.340 14.201 -1.537 1.00 50.25 24 VAL A N 20
ATOM 17016 C CA . VAL A 1 24 ? 5.902 13.113 -2.403 1.00 51.14 24 VAL A CA 20
ATOM 17017 C C . VAL A 1 24 ? 6.264 13.389 -3.858 1.00 63.44 24 VAL A C 20
ATOM 17018 O O . VAL A 1 24 ? 6.505 12.465 -4.635 1.00 1.23 24 VAL A O 20
ATOM 17031 N N . GLY A 1 25 ? 6.302 14.667 -4.221 1.00 52.24 25 GLY A N 20
ATOM 17032 C CA . GLY A 1 25 ? 6.636 15.042 -5.583 1.00 3.31 25 GLY A CA 20
ATOM 17033 C C . GLY A 1 25 ? 7.986 14.505 -6.017 1.00 54.43 25 GLY A C 20
ATOM 17034 O O . GLY A 1 25 ? 8.153 14.079 -7.160 1.00 30.32 25 GLY A O 20
ATOM 17038 N N . SER A 1 26 ? 8.951 14.528 -5.104 1.00 65.34 26 SER A N 20
ATOM 17039 C CA . SER A 1 26 ? 10.295 14.044 -5.401 1.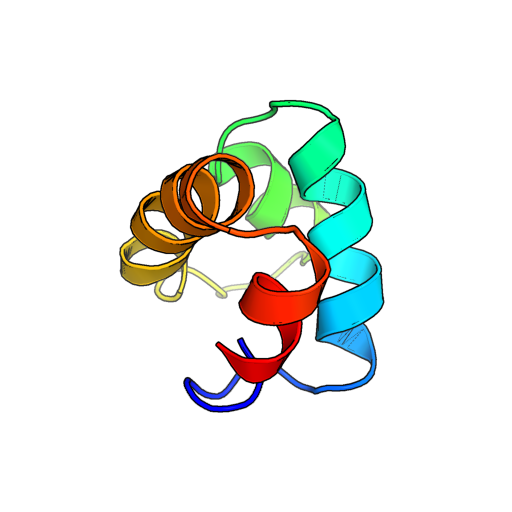00 51.50 26 SER A CA 20
ATOM 17040 C C . SER A 1 26 ? 10.283 12.546 -5.686 1.00 34.45 26 SER A C 20
ATOM 17041 O O . SER A 1 26 ? 11.139 12.033 -6.406 1.00 25.41 26 SER A O 20
ATOM 17049 N N . ILE A 1 27 ? 9.305 11.850 -5.115 1.00 24.54 27 ILE A N 20
ATOM 17050 C CA . ILE A 1 27 ? 9.180 10.410 -5.307 1.00 42.11 27 ILE A CA 20
ATOM 17051 C C . ILE A 1 27 ? 8.990 10.067 -6.781 1.00 3.12 27 ILE A C 20
ATOM 17052 O O . ILE A 1 27 ? 9.578 9.110 -7.286 1.00 54.02 27 ILE A O 20
ATOM 17068 N N . ILE A 1 28 ? 8.168 10.855 -7.465 1.00 1.32 28 ILE A N 20
ATOM 17069 C CA . ILE A 1 28 ? 7.903 10.637 -8.881 1.00 65.34 28 ILE A CA 20
ATOM 17070 C C . ILE A 1 28 ? 9.195 10.657 -9.692 1.00 23.35 28 ILE A C 20
ATOM 17071 O O . ILE A 1 28 ? 9.396 9.828 -10.580 1.00 10.43 28 ILE A O 20
ATOM 17087 N N . SER A 1 29 ? 10.069 11.608 -9.378 1.00 25.53 29 SER A N 20
ATOM 17088 C CA . SER A 1 29 ? 11.342 11.737 -10.078 1.00 1.14 29 SER A CA 20
ATOM 17089 C C . SER A 1 29 ? 12.137 10.437 -10.004 1.00 42.04 29 SER A C 20
ATOM 17090 O O . SER A 1 29 ? 12.899 10.111 -10.915 1.00 72.43 29 SER A O 20
ATOM 17098 N N . ILE A 1 30 ? 11.954 9.700 -8.914 1.00 61.34 30 ILE A N 20
ATOM 17099 C CA . ILE A 1 30 ? 12.653 8.435 -8.722 1.00 32.00 30 ILE A CA 20
ATOM 17100 C C . ILE A 1 30 ? 12.138 7.370 -9.685 1.00 0.51 30 ILE A C 20
ATOM 17101 O O . ILE A 1 30 ? 12.893 6.837 -10.499 1.00 73.12 30 ILE A O 20
ATOM 17117 N N . LEU A 1 31 ? 10.848 7.067 -9.588 1.00 24.12 31 LEU A N 20
ATOM 17118 C CA . LEU A 1 31 ? 10.231 6.067 -10.452 1.00 33.12 31 LEU A CA 20
ATOM 17119 C C . LEU A 1 31 ? 10.424 6.424 -11.922 1.00 73.42 31 LEU A C 20
ATOM 17120 O O . LEU A 1 31 ? 10.711 5.559 -12.749 1.00 35.11 31 LEU A O 20
ATOM 17136 N N . GLY A 1 32 ? 10.266 7.705 -12.241 1.00 23.02 32 GLY A N 20
ATOM 17137 C CA . GLY A 1 32 ? 10.429 8.154 -13.611 1.00 41.01 32 GLY A CA 20
ATOM 17138 C C . GLY A 1 32 ? 9.563 7.377 -14.583 1.00 21.03 32 GLY A C 20
ATOM 17139 O O . GLY A 1 32 ? 9.986 7.075 -15.698 1.00 0.32 32 GLY A O 20
ATOM 17143 N N . GLY A 1 33 ? 8.346 7.050 -14.158 1.00 2.32 33 GLY A N 20
ATOM 17144 C CA . GLY A 1 33 ? 7.438 6.305 -15.010 1.00 24.41 33 GLY A CA 20
ATOM 17145 C C . GLY A 1 33 ? 5.986 6.654 -14.755 1.00 75.20 33 GLY A C 20
ATOM 17146 O O . GLY A 1 33 ? 5.226 5.839 -14.231 1.00 62.30 33 GLY A O 20
ATOM 17150 N N . VAL A 1 34 ? 5.597 7.870 -15.125 1.00 1.11 34 VAL A N 20
ATOM 17151 C CA . VAL A 1 34 ? 4.226 8.326 -14.933 1.00 35.01 34 VAL A CA 20
ATOM 17152 C C . VAL A 1 34 ? 3.755 8.066 -13.506 1.00 74.05 34 VAL A C 20
ATOM 17153 O O . VAL A 1 34 ? 2.683 7.500 -13.287 1.00 50.03 34 VAL A O 20
ATOM 17166 N N . THR A 1 35 ? 4.563 8.484 -12.537 1.00 34.32 35 THR A N 20
ATOM 17167 C CA . THR A 1 35 ? 4.230 8.296 -11.130 1.00 73.25 35 THR A CA 20
ATOM 17168 C C . THR A 1 35 ? 3.377 9.447 -10.609 1.00 5.03 35 THR A C 20
ATOM 17169 O O . THR A 1 35 ? 3.099 9.534 -9.413 1.00 11.13 35 THR A O 20
ATOM 17180 N N . VAL A 1 36 ? 2.965 10.329 -11.513 1.00 41.43 36 VAL A N 20
ATOM 17181 C CA . VAL A 1 36 ? 2.142 11.475 -11.144 1.00 44.12 36 VAL A CA 20
ATOM 17182 C C . VAL A 1 36 ? 0.828 11.028 -10.514 1.00 62.22 36 VAL A C 20
ATOM 17183 O O . VAL A 1 36 ? 0.187 11.784 -9.786 1.00 4.40 36 VAL A O 20
ATOM 17196 N N . GLY A 1 37 ? 0.432 9.791 -10.800 1.00 31.03 37 GLY A N 20
ATOM 17197 C CA . GLY A 1 37 ? -0.804 9.263 -10.253 1.00 13.33 37 GLY A CA 20
ATOM 17198 C C . GLY A 1 37 ? -0.608 8.615 -8.897 1.00 12.04 37 GLY A C 20
ATOM 17199 O O . GLY A 1 37 ? -1.506 8.638 -8.053 1.00 61.14 37 GLY A O 20
ATOM 17203 N N . LEU A 1 38 ? 0.567 8.034 -8.685 1.00 63.31 38 LEU A N 20
ATOM 17204 C CA . LEU A 1 38 ? 0.878 7.374 -7.422 1.00 24.03 38 LEU A CA 20
ATOM 17205 C C . LEU A 1 38 ? 0.938 8.384 -6.280 1.00 73.02 38 LEU A C 20
ATOM 17206 O O . LEU A 1 38 ? 0.730 8.035 -5.118 1.00 50.21 38 LEU A O 20
ATOM 17222 N N . SER A 1 39 ? 1.221 9.637 -6.620 1.00 55.51 39 SER A N 20
ATOM 17223 C CA . SER A 1 39 ? 1.309 10.698 -5.623 1.00 55.45 39 SER A CA 20
ATOM 17224 C C . SER A 1 39 ? 0.058 10.728 -4.750 1.00 2.12 39 SER A C 20
ATOM 17225 O O . SER A 1 39 ? 0.145 10.772 -3.523 1.00 40.44 39 SER A O 20
ATOM 17233 N N . GLY A 1 40 ? -1.106 10.703 -5.392 1.00 41.30 40 GLY A N 20
ATOM 17234 C CA . GLY A 1 40 ? -2.358 10.728 -4.659 1.00 51.11 40 GLY A CA 20
ATOM 17235 C C . GLY A 1 40 ? -2.494 9.559 -3.704 1.00 72.10 40 GLY A C 20
ATOM 17236 O O . GLY A 1 40 ? -3.296 9.600 -2.771 1.00 12.21 40 GLY A O 20
ATOM 17240 N N . VAL A 1 41 ? -1.710 8.512 -3.938 1.00 23.45 41 VAL A N 20
ATOM 17241 C CA . VAL A 1 41 ? -1.746 7.325 -3.091 1.00 55.00 41 VAL A CA 20
ATOM 17242 C C . VAL A 1 41 ? -0.680 7.393 -2.003 1.00 73.44 41 VAL A C 20
ATOM 17243 O O . VAL A 1 41 ? -0.918 7.000 -0.861 1.00 23.30 41 VAL A O 20
ATOM 17256 N N . PHE A 1 42 ? 0.496 7.894 -2.366 1.00 12.02 42 PHE A N 20
ATOM 17257 C CA . PHE A 1 42 ? 1.600 8.013 -1.421 1.00 0.22 42 PHE A CA 20
ATOM 17258 C C . PHE A 1 42 ? 1.157 8.741 -0.155 1.00 53.43 42 PHE A C 20
ATOM 17259 O O . PHE A 1 42 ? 1.368 8.261 0.959 1.00 71.44 42 PHE A O 20
ATOM 17276 N N . THR A 1 43 ? 0.541 9.906 -0.335 1.00 32.13 43 THR A N 20
ATOM 17277 C CA . THR A 1 43 ? 0.069 10.702 0.791 1.00 51.41 43 THR A CA 20
ATOM 17278 C C . THR A 1 43 ? -0.835 9.882 1.704 1.00 1.22 43 THR A C 20
ATOM 17279 O O . THR A 1 43 ? -0.757 9.988 2.928 1.00 60.23 43 THR A O 20
ATOM 17290 N N . ALA A 1 44 ? -1.692 9.064 1.102 1.00 42.44 44 ALA A N 20
ATOM 17291 C CA . ALA A 1 44 ? -2.609 8.224 1.862 1.00 62.15 44 ALA A CA 20
ATOM 17292 C C . ALA A 1 44 ? -1.849 7.201 2.699 1.00 34.32 44 ALA A C 20
ATOM 17293 O O . ALA A 1 44 ? -2.278 6.840 3.796 1.00 45.43 44 ALA A O 20
ATOM 17300 N N . VAL A 1 45 ? -0.720 6.735 2.175 1.00 21.13 45 VAL A N 20
ATOM 17301 C CA . VAL A 1 45 ? 0.100 5.753 2.875 1.00 34.12 45 VAL A CA 20
ATOM 17302 C C . VAL A 1 45 ? 0.790 6.375 4.084 1.00 34.42 45 VAL A C 20
ATOM 17303 O O . VAL A 1 45 ? 0.746 5.829 5.187 1.00 33.00 45 VAL A O 20
ATOM 17316 N N . LYS A 1 46 ? 1.427 7.521 3.870 1.00 20.41 46 LYS A N 20
ATOM 17317 C CA . LYS A 1 46 ? 2.126 8.220 4.942 1.00 70.31 46 LYS A CA 20
ATOM 17318 C C . LYS A 1 46 ? 1.181 8.523 6.101 1.00 63.35 46 LYS A C 20
ATOM 17319 O O . LYS A 1 46 ? 1.514 8.289 7.262 1.00 11.21 46 LYS A O 20
ATOM 17338 N N . ALA A 1 47 ? 0.002 9.043 5.776 1.00 30.41 47 ALA A N 20
ATOM 17339 C CA . ALA A 1 47 ? -0.992 9.374 6.790 1.00 63.23 47 ALA A CA 20
ATOM 17340 C C . ALA A 1 47 ? -1.399 8.137 7.584 1.00 4.53 47 ALA A C 20
ATOM 17341 O O . ALA A 1 47 ? -1.627 8.211 8.791 1.00 14.32 47 ALA A O 20
ATOM 17348 N N . ALA A 1 48 ? -1.488 7.002 6.899 1.00 4.20 48 ALA A N 20
ATOM 17349 C CA . ALA A 1 48 ? -1.866 5.750 7.542 1.00 62.24 48 ALA A CA 20
ATOM 17350 C C . ALA A 1 48 ? -0.877 5.376 8.641 1.00 42.05 48 ALA A C 20
ATOM 17351 O O . ALA A 1 48 ? -1.221 4.660 9.581 1.00 72.41 48 ALA A O 20
ATOM 17358 N N . ILE A 1 49 ? 0.352 5.865 8.515 1.00 24.20 49 ILE A N 20
ATOM 17359 C CA . ILE A 1 49 ? 1.391 5.582 9.498 1.00 35.23 49 ILE A CA 20
ATOM 17360 C C . ILE A 1 49 ? 0.952 6.002 10.897 1.00 20.11 49 ILE A C 20
ATOM 17361 O O . ILE A 1 49 ? 0.945 5.194 11.825 1.00 20.12 49 ILE A O 20
ATOM 17377 N N . ALA A 1 50 ? 0.585 7.271 11.040 1.00 51.11 50 ALA A N 20
ATOM 17378 C CA . ALA A 1 50 ? 0.141 7.798 12.324 1.00 11.04 50 ALA A CA 20
ATOM 17379 C C . ALA A 1 50 ? -1.115 7.081 12.808 1.00 70.35 50 ALA A C 20
ATOM 17380 O O . ALA A 1 50 ? -1.404 7.050 14.004 1.00 50.11 50 ALA A O 20
ATOM 17387 N N . LYS A 1 51 ? -1.859 6.505 11.870 1.00 74.33 51 LYS A N 20
ATOM 17388 C CA . LYS A 1 51 ? -3.085 5.787 12.199 1.00 60.42 51 LYS A CA 20
ATOM 17389 C C . LYS A 1 51 ? -2.771 4.411 12.777 1.00 24.34 51 LYS A C 20
ATOM 17390 O O . LYS A 1 51 ? -3.218 4.072 13.873 1.00 64.12 51 LYS A O 20
ATOM 17409 N N . GLN A 1 52 ? -1.999 3.624 12.035 1.00 65.21 52 GLN A N 20
ATOM 17410 C CA . GLN A 1 52 ? -1.624 2.285 12.476 1.00 55.31 52 GLN A CA 20
ATOM 17411 C C . GLN A 1 52 ? -0.136 2.215 12.802 1.00 52.44 52 GLN A C 20
ATOM 17412 O O . GLN A 1 52 ? 0.250 2.099 13.964 1.00 64.33 52 GLN A O 20
ATOM 17426 N N . GLY A 1 53 ? 0.695 2.287 11.766 1.00 3.45 53 GLY A N 20
ATOM 17427 C CA . GLY A 1 53 ? 2.132 2.230 11.964 1.00 51.14 53 GLY A CA 20
ATOM 17428 C C . GLY A 1 53 ? 2.892 2.113 10.657 1.00 22.25 53 GLY A C 20
ATOM 17429 O O . GLY A 1 53 ? 2.350 1.645 9.656 1.00 73.20 53 GLY A O 20
ATOM 17433 N N . ILE A 1 54 ? 4.150 2.540 10.667 1.00 43.03 54 ILE A N 20
ATOM 17434 C CA . ILE A 1 54 ? 4.985 2.481 9.473 1.00 23.14 54 ILE A CA 20
ATOM 17435 C C . ILE A 1 54 ? 4.974 1.083 8.863 1.00 2.43 54 ILE A C 20
ATOM 17436 O O . ILE A 1 54 ? 5.070 0.924 7.646 1.00 15.12 54 ILE A O 20
ATOM 17452 N N . LYS A 1 55 ? 4.856 0.072 9.717 1.00 14.20 55 LYS A N 20
ATOM 17453 C CA . LYS A 1 55 ? 4.828 -1.313 9.264 1.00 64.44 55 LYS A CA 20
ATOM 17454 C C . LYS A 1 55 ? 3.748 -1.519 8.207 1.00 40.13 55 LYS A C 20
ATOM 17455 O O . LYS A 1 55 ? 3.984 -2.152 7.178 1.00 71.34 55 LYS A O 20
ATOM 17474 N N . LYS A 1 56 ? 2.562 -0.979 8.466 1.00 3.54 56 LYS A N 20
ATOM 17475 C CA . LYS A 1 56 ? 1.446 -1.100 7.537 1.00 55.32 56 LYS A CA 20
ATOM 17476 C C . LYS A 1 56 ? 1.733 -0.349 6.241 1.00 55.53 56 LYS A C 20
ATOM 17477 O O . LYS A 1 56 ? 1.281 -0.748 5.168 1.00 64.22 56 LYS A O 20
ATOM 17496 N N . ALA A 1 57 ? 2.487 0.741 6.348 1.00 73.52 57 ALA A N 20
ATOM 17497 C CA . ALA A 1 57 ? 2.837 1.545 5.184 1.00 74.13 57 ALA A CA 20
ATOM 17498 C C . ALA A 1 57 ? 3.513 0.696 4.113 1.00 24.10 57 ALA A C 20
ATOM 17499 O O . ALA A 1 57 ? 3.255 0.863 2.921 1.00 65.34 57 ALA A O 20
ATOM 17506 N N . ILE A 1 58 ? 4.380 -0.213 4.546 1.00 21.50 58 ILE A N 20
ATOM 17507 C CA . ILE A 1 58 ? 5.093 -1.088 3.624 1.00 63.32 58 ILE A CA 20
ATOM 17508 C C . ILE A 1 58 ? 4.122 -1.914 2.787 1.00 31.44 58 ILE A C 20
ATOM 17509 O O . ILE A 1 58 ? 4.128 -1.841 1.559 1.00 43.30 58 ILE A O 20
ATOM 17525 N N . GLN A 1 59 ? 3.287 -2.699 3.462 1.00 5.40 59 GLN A N 20
ATOM 17526 C CA . GLN A 1 59 ? 2.309 -3.538 2.780 1.00 0.34 59 GLN A CA 20
ATOM 17527 C C . GLN A 1 59 ? 1.353 -2.691 1.946 1.00 31.34 59 GLN A C 20
ATOM 17528 O O . GLN A 1 59 ? 0.823 -3.150 0.933 1.00 24.03 59 GLN A O 20
ATOM 17542 N N . LEU A 1 60 ? 1.136 -1.454 2.379 1.00 74.14 60 LEU A N 20
ATOM 17543 C CA . LEU A 1 60 ? 0.242 -0.543 1.672 1.00 44.42 60 LEU A CA 20
ATOM 17544 C C . LEU A 1 60 ? 0.800 -0.191 0.297 1.00 44.44 60 LEU A C 20
ATOM 17545 O O . LEU A 1 60 ? 0.073 -0.181 -0.696 1.00 14.30 60 LEU A O 20
#